Protein AF-A0A0W0SXS0-F1 (afdb_monomer_lite)

Sequence (1203 aa):
MPKFVYNGQILTKFKDKTAGKNKSPVDGFYETDDEPKKKYFIKKPADQRELFIEGLIGKLFIKLKEKGLIEKEYHRSLVCADFIQCEDGSYALIQPCENFDELFKLIGTGHRDGSDRDPLYEMFYGASLYPGLTNLGAYFGLSSVLMLAILVGNYSVHSGNIVVLKDEFETEQGKVKQFAGIDNGAANRDFAHPDNNGDDILIPREYKGTTNTAWFTKGYIANYQNIKNLRPSMRKHAEKLKEKLADKFGPTLFADLMTEIFKELPADLLKPEDEKTRQSLAKYMAIDGFETATFGKNGNFQAVHKDYVDTLNKRLGKLCQLQEAPALATNPSAALYQSVLFSDPPSSISAEQQEIPLSSAIDMKETISFPERMESWLEHFQHLKTPIDFTKIDYSLLTQQFSHYVDVLAHQADLYNIWGHDSSSPHNFLVPSEEMSDKAEHGYAFVPQYREGRILHHLYTFQSVEQHGFSRFTYYDKLDGEFRKTEAANGSAWQKITDALHQVQGILTAIKQLQRATDKEAFMDEEDILHFRKVLNAHLRNYLEASKQIKDLFASQTNLEPINQDSLFFYPIKDSELFKMSGDQLLTICFEELYSIQPELFEFSPLGAKIISEDKLWEKMSAAYPESTFKLRFDNKNDNKMNALATLRTNFVDCRTNLAHFHKIPTLTEKEGAFAEIEEVLDQLPPHLQAMLMQEFEGARSLLLSWQTANGTFHEKLREYYTKQTKLQKIEAYQPVMDAFYDLPNPLQQAHQKTFDEFTKDHRALVEEYKKECRFLDACGDFDAAQTLTDKLVFVANIRDAFEALPVGIKENHLDQFSQFTNFEVCHDRIVGFHQATTLPEKEQAFAEIEELLSQHIPQYRELFKEELEIANSILSTWRKKDDSFLEKHRVYYVMPTKQRTAAYQPVIDAFDELSEELRKVHQETFDAFRQSHETLVDTLRKEELYEQARRLFDAAPTLAAKIATFDQLKKAFEQLPSDVKEIFQGLFNQVKSDHENIYLKLRDNQIVDSETSSVSIEKVLLKINTSGEVAQRLKSAAISDRILWQAIATGKKEQLSTEIANDLLVLIKYRDTQVQADPSDAAYVGEINDFYQDSLSIRLSTAPIKEQASQIINAAETKFNHRDKYKRAFADVIMILGVMFGGLGAIFMLARKFVFSTSLLFSQAQTNRQTVLMDNWMQNNNELDNKEETCLFHEPPAISVK

pLDDT: mean 77.38, std 16.85, range [26.11, 97.19]

Structure (mmCIF, N/CA/C/O backbone):
data_AF-A0A0W0SXS0-F1
#
_entry.id   AF-A0A0W0SXS0-F1
#
loop_
_atom_site.group_PDB
_atom_site.id
_atom_site.type_symbol
_atom_site.label_atom_id
_atom_site.label_alt_id
_atom_site.label_comp_id
_atom_site.label_asym_id
_atom_site.label_entity_id
_atom_site.label_seq_id
_atom_site.pdbx_PDB_ins_code
_atom_site.Cartn_x
_atom_site.Cartn_y
_atom_site.Cartn_z
_atom_site.occupancy
_atom_site.B_iso_or_equiv
_atom_site.auth_seq_id
_atom_site.auth_comp_id
_atom_site.auth_asym_id
_atom_site.auth_atom_id
_atom_site.pdbx_PDB_model_num
ATOM 1 N N . MET A 1 1 ? 35.933 -8.389 31.209 1.00 58.44 1 MET A N 1
ATOM 2 C CA . MET A 1 1 ? 34.568 -7.831 31.111 1.00 58.44 1 MET A CA 1
ATOM 3 C C . MET A 1 1 ? 34.706 -6.378 30.701 1.00 58.44 1 MET A C 1
ATOM 5 O O . MET A 1 1 ? 35.602 -5.747 31.255 1.00 58.44 1 MET A O 1
ATOM 9 N N . PRO A 1 2 ? 33.908 -5.884 29.742 1.00 62.47 2 PRO A N 1
ATOM 10 C CA . PRO A 1 2 ? 34.008 -4.502 29.275 1.00 62.47 2 PRO A CA 1
ATOM 11 C C . PRO A 1 2 ? 33.754 -3.539 30.440 1.00 62.47 2 PRO A C 1
ATOM 13 O O . PRO A 1 2 ? 32.768 -3.712 31.165 1.00 62.47 2 PRO A O 1
ATOM 16 N N . LYS A 1 3 ? 34.653 -2.569 30.641 1.00 74.81 3 LYS A N 1
ATOM 17 C CA . LYS A 1 3 ? 34.480 -1.493 31.626 1.00 74.81 3 LYS A CA 1
ATOM 18 C C . LYS A 1 3 ? 34.045 -0.234 30.895 1.00 74.81 3 LYS A C 1
ATOM 20 O O . LYS A 1 3 ? 34.727 0.221 29.984 1.00 74.81 3 LYS A O 1
ATOM 25 N N . PHE A 1 4 ? 32.931 0.345 31.320 1.00 86.25 4 PHE A N 1
ATOM 26 C CA . PHE A 1 4 ? 32.440 1.595 30.755 1.00 86.25 4 PHE A CA 1
ATOM 27 C C . PHE A 1 4 ? 32.671 2.752 31.723 1.00 86.25 4 PHE A C 1
ATOM 29 O O . PHE A 1 4 ? 32.643 2.562 32.938 1.00 86.25 4 PHE A O 1
ATOM 36 N N . VAL A 1 5 ? 32.874 3.954 31.183 1.00 86.69 5 VAL A N 1
ATOM 37 C CA . VAL A 1 5 ? 32.894 5.196 31.961 1.00 86.69 5 VAL A CA 1
ATOM 38 C C . VAL A 1 5 ? 31.723 6.056 31.509 1.00 86.69 5 VAL A C 1
ATOM 40 O O . VAL A 1 5 ? 31.630 6.404 30.334 1.00 86.69 5 VAL A O 1
ATOM 43 N N . TYR A 1 6 ? 30.833 6.406 32.435 1.00 87.19 6 TYR A N 1
ATOM 44 C CA . TYR A 1 6 ? 29.681 7.266 32.169 1.00 87.19 6 TYR A CA 1
ATOM 45 C C . TYR A 1 6 ? 29.591 8.351 33.238 1.00 87.19 6 TYR A C 1
ATOM 47 O O . TYR A 1 6 ? 29.637 8.050 34.428 1.00 87.19 6 TYR A O 1
ATOM 55 N N . ASN A 1 7 ? 29.515 9.621 32.829 1.00 83.94 7 ASN A N 1
ATOM 56 C CA . ASN A 1 7 ? 29.522 10.779 33.736 1.00 83.94 7 ASN A CA 1
ATOM 57 C C . ASN A 1 7 ? 30.657 10.752 34.784 1.00 83.94 7 ASN A C 1
ATOM 59 O O . ASN A 1 7 ? 30.472 11.152 35.930 1.00 83.94 7 ASN A O 1
ATOM 63 N N . GLY A 1 8 ? 31.838 10.264 34.388 1.00 83.12 8 GLY A N 1
ATOM 64 C CA . GLY A 1 8 ? 33.013 10.152 35.259 1.00 83.12 8 GLY A CA 1
ATOM 65 C C . GLY A 1 8 ? 33.003 8.958 36.221 1.00 83.12 8 GLY A C 1
ATOM 66 O O . GLY A 1 8 ? 33.957 8.806 36.978 1.00 83.12 8 GLY A O 1
ATOM 67 N N . GLN A 1 9 ? 31.977 8.102 36.181 1.00 87.38 9 GLN A N 1
ATOM 68 C CA . GLN A 1 9 ? 31.850 6.914 37.029 1.00 87.38 9 GLN A CA 1
ATOM 69 C C . GLN A 1 9 ? 32.165 5.639 36.243 1.00 87.38 9 GLN A C 1
ATOM 71 O O . GLN A 1 9 ? 31.781 5.511 35.078 1.00 87.38 9 GLN A O 1
ATOM 76 N N . ILE A 1 10 ? 32.846 4.689 36.887 1.00 89.56 10 ILE A N 1
ATOM 77 C CA . ILE A 1 10 ? 33.120 3.363 36.320 1.00 89.56 10 ILE A CA 1
ATOM 78 C C . ILE A 1 10 ? 31.882 2.482 36.500 1.00 89.56 10 ILE A C 1
ATOM 80 O O . ILE A 1 10 ? 31.290 2.439 37.579 1.00 89.56 10 ILE A O 1
ATOM 84 N N . LEU A 1 11 ? 31.501 1.792 35.426 1.00 91.38 11 LEU A N 1
ATOM 85 C CA . LEU A 1 11 ? 30.381 0.864 35.382 1.00 91.38 11 LEU A CA 1
ATOM 86 C C . LEU A 1 11 ? 30.875 -0.579 35.272 1.00 91.38 11 LEU A C 1
ATOM 88 O O . LEU A 1 11 ? 31.611 -0.929 34.342 1.00 91.38 11 LEU A O 1
ATOM 92 N N . THR A 1 12 ? 30.391 -1.426 36.177 1.00 90.75 12 THR A N 1
ATOM 93 C CA . THR A 1 12 ? 30.714 -2.853 36.233 1.00 90.75 12 THR A CA 1
ATOM 94 C C . THR A 1 12 ? 29.485 -3.686 35.864 1.00 90.75 12 THR A C 1
ATOM 96 O O . THR A 1 12 ? 28.407 -3.505 36.429 1.00 90.75 12 THR A O 1
ATOM 99 N N . LYS A 1 13 ? 29.628 -4.609 34.900 1.00 91.12 13 LYS A N 1
ATOM 100 C CA . LYS A 1 13 ? 28.547 -5.525 34.491 1.00 91.12 13 LYS A CA 1
ATOM 101 C C . LYS A 1 13 ? 28.261 -6.520 35.615 1.00 91.12 13 LYS A C 1
ATOM 103 O O . LYS A 1 13 ? 29.175 -7.226 36.035 1.00 91.12 13 LYS A O 1
ATOM 108 N N . PHE A 1 14 ? 27.009 -6.623 36.056 1.00 90.19 14 PHE A N 1
ATOM 109 C CA . PHE A 1 14 ? 26.607 -7.567 37.110 1.00 90.19 14 PHE A CA 1
ATOM 110 C C . PHE A 1 14 ? 25.594 -8.619 36.640 1.00 90.19 14 PHE A C 1
ATOM 112 O O . PHE A 1 14 ? 25.402 -9.627 37.319 1.00 90.19 14 PHE A O 1
ATOM 119 N N . LYS A 1 15 ? 24.937 -8.413 35.489 1.00 89.31 15 LYS A N 1
ATOM 120 C CA . LYS A 1 15 ? 23.973 -9.370 34.928 1.00 89.31 15 LYS A CA 1
ATOM 121 C C . LYS A 1 15 ? 23.921 -9.277 33.402 1.00 89.31 15 LYS A C 1
ATOM 123 O O . LYS A 1 15 ? 23.903 -8.183 32.843 1.00 89.31 15 LYS A O 1
ATOM 128 N N . ASP A 1 16 ? 23.863 -10.420 32.727 1.00 85.06 16 ASP A N 1
ATOM 129 C CA . ASP A 1 16 ? 23.654 -10.480 31.278 1.00 85.06 16 ASP A CA 1
ATOM 130 C C . ASP A 1 16 ? 22.185 -10.257 30.903 1.00 85.06 16 ASP A C 1
ATOM 132 O O . ASP A 1 16 ? 21.260 -10.552 31.667 1.00 85.06 16 ASP A O 1
ATOM 136 N N . LYS A 1 17 ? 21.961 -9.745 29.692 1.00 81.75 17 LYS A N 1
ATOM 137 C CA . LYS A 1 17 ? 20.624 -9.672 29.105 1.00 81.75 17 LYS A CA 1
ATOM 138 C C . LYS A 1 17 ? 20.182 -11.076 28.677 1.00 81.75 17 LYS A C 1
ATOM 140 O O . LYS A 1 17 ? 20.876 -11.735 27.910 1.00 81.75 17 LYS A O 1
ATOM 145 N N . THR A 1 18 ? 19.019 -11.524 29.143 1.00 66.38 18 THR A N 1
ATOM 146 C CA . THR A 1 18 ? 18.501 -12.880 28.875 1.00 66.38 18 THR A CA 1
ATOM 147 C C . THR A 1 18 ? 17.463 -12.947 27.747 1.00 66.38 18 THR A C 1
ATOM 149 O O . THR A 1 18 ? 17.129 -14.043 27.312 1.00 66.38 18 THR A O 1
ATOM 152 N N . ALA A 1 19 ? 16.963 -11.807 27.258 1.00 57.31 19 ALA A N 1
ATOM 153 C CA . ALA A 1 19 ? 15.893 -11.715 26.255 1.00 57.31 19 ALA A CA 1
ATOM 154 C C . ALA A 1 19 ? 16.182 -10.637 25.184 1.00 57.31 19 ALA A C 1
ATOM 156 O O . ALA A 1 19 ? 17.054 -9.790 25.370 1.00 57.31 19 ALA A O 1
ATOM 157 N N . GLY A 1 20 ? 15.443 -10.632 24.068 1.00 59.56 20 GLY A N 1
ATOM 158 C CA . GLY A 1 20 ? 15.528 -9.621 22.998 1.00 59.56 20 GLY A CA 1
ATOM 159 C C . GLY A 1 20 ? 16.487 -9.946 21.836 1.00 59.56 20 GLY A C 1
ATOM 160 O O . GLY A 1 20 ? 17.338 -10.826 21.931 1.00 59.56 20 GLY A O 1
ATOM 161 N N . LYS A 1 21 ? 16.330 -9.221 20.713 1.00 55.06 21 LYS A N 1
ATOM 162 C CA . LYS A 1 21 ? 16.974 -9.520 19.411 1.00 55.06 21 LYS A CA 1
ATOM 163 C C . LYS A 1 21 ? 18.489 -9.269 19.364 1.00 55.06 21 LYS A C 1
ATOM 165 O O . LYS A 1 21 ? 19.201 -9.975 18.657 1.00 55.06 21 LYS A O 1
ATOM 170 N N . ASN A 1 22 ? 18.981 -8.293 20.125 1.00 57.97 22 ASN A N 1
ATOM 171 C CA . ASN A 1 22 ? 20.405 -7.947 20.178 1.00 57.97 22 ASN A CA 1
ATOM 172 C C . ASN A 1 22 ? 21.140 -8.846 21.187 1.00 57.97 22 ASN A C 1
ATOM 174 O O . ASN A 1 22 ? 20.680 -8.994 22.323 1.00 57.97 22 ASN A O 1
ATOM 178 N N . LYS A 1 23 ? 22.246 -9.460 20.743 1.00 66.19 23 LYS A N 1
ATOM 179 C CA . LYS A 1 23 ? 23.121 -10.349 21.531 1.00 66.19 23 LYS A CA 1
ATOM 180 C C . LYS A 1 23 ? 24.585 -9.917 21.418 1.00 66.19 23 LYS A C 1
ATOM 182 O O . LYS A 1 23 ? 25.451 -10.705 21.039 1.00 66.19 23 LYS A O 1
ATOM 187 N N . SER A 1 24 ? 24.861 -8.647 21.688 1.00 79.12 24 SER A N 1
ATOM 188 C CA . SER A 1 24 ? 26.235 -8.155 21.754 1.00 79.12 24 SER A CA 1
ATOM 189 C C . SER A 1 24 ? 26.881 -8.543 23.093 1.00 79.12 24 SER A C 1
ATOM 191 O O . SER A 1 24 ? 26.197 -8.531 24.117 1.00 79.12 24 SER A O 1
ATOM 193 N N . PRO A 1 25 ? 28.199 -8.825 23.155 1.00 82.12 25 PRO A N 1
ATOM 194 C CA . PRO A 1 25 ? 28.892 -9.094 24.422 1.00 82.12 25 PRO A CA 1
ATOM 195 C C . PRO A 1 25 ? 28.764 -7.965 25.462 1.00 82.12 25 PRO A C 1
ATOM 197 O O . PRO A 1 25 ? 28.883 -8.204 26.669 1.00 82.12 25 PRO A O 1
ATOM 200 N N . VAL A 1 26 ? 28.513 -6.734 25.000 1.00 86.88 26 VAL A N 1
ATOM 201 C CA . VAL A 1 26 ? 28.307 -5.556 25.858 1.00 86.88 26 VAL A CA 1
ATOM 202 C C . VAL A 1 26 ? 26.873 -5.419 26.378 1.00 86.88 26 VAL A C 1
ATOM 204 O O . VAL A 1 26 ? 26.638 -4.617 27.274 1.00 86.88 26 VAL A O 1
ATOM 207 N N . ASP A 1 27 ? 25.915 -6.191 25.861 1.00 88.38 27 ASP A N 1
ATOM 208 C CA . ASP A 1 27 ? 24.518 -6.078 26.278 1.00 88.38 27 ASP A CA 1
ATOM 209 C C . ASP A 1 27 ? 24.341 -6.614 27.701 1.00 88.38 27 ASP A C 1
ATOM 211 O O . ASP A 1 27 ? 24.707 -7.757 28.001 1.00 88.38 27 ASP A O 1
ATOM 215 N N . GLY A 1 28 ? 23.755 -5.821 28.596 1.00 90.50 28 GLY A N 1
ATOM 216 C CA . GLY A 1 28 ? 23.462 -6.270 29.955 1.00 90.50 28 GLY A CA 1
ATOM 217 C C . GLY A 1 28 ? 23.230 -5.150 30.954 1.00 90.50 28 GLY A C 1
ATOM 218 O O . GLY A 1 28 ? 23.034 -3.990 30.600 1.00 90.50 28 GLY A O 1
ATOM 219 N N . PHE A 1 29 ? 23.239 -5.529 32.226 1.00 91.38 29 PHE A N 1
ATOM 220 C CA . PHE A 1 29 ? 22.999 -4.647 33.355 1.00 91.38 29 PHE A CA 1
ATOM 221 C C . PHE A 1 29 ? 24.309 -4.331 34.069 1.00 91.38 29 PHE A C 1
ATOM 223 O O . PHE A 1 29 ? 25.114 -5.222 34.367 1.00 91.38 29 PHE A O 1
ATOM 230 N N . TYR A 1 30 ? 24.489 -3.049 34.348 1.00 93.19 30 TYR A N 1
ATOM 231 C CA . TYR A 1 30 ? 25.692 -2.451 34.894 1.00 93.19 30 TYR A CA 1
ATOM 232 C C . TYR A 1 30 ? 25.350 -1.657 36.149 1.00 93.19 30 TYR A C 1
ATOM 234 O O . TYR A 1 30 ? 24.249 -1.122 36.270 1.00 93.19 30 TYR A O 1
ATOM 242 N N . GLU A 1 31 ? 26.288 -1.564 37.079 1.00 93.06 31 GLU A N 1
ATOM 243 C CA . GLU A 1 31 ? 26.165 -0.718 38.263 1.00 93.06 31 GLU A CA 1
ATOM 244 C C . GLU A 1 31 ? 27.403 0.155 38.450 1.00 93.06 31 GLU A C 1
ATOM 246 O O . GLU A 1 31 ? 28.491 -0.204 37.995 1.00 93.06 31 GLU A O 1
ATOM 251 N N . THR A 1 32 ? 27.229 1.317 39.079 1.00 92.19 32 THR A N 1
ATOM 252 C CA . THR A 1 32 ? 28.350 2.167 39.497 1.00 92.19 32 THR A CA 1
ATOM 253 C C . THR A 1 32 ? 29.058 1.561 40.696 1.00 92.19 32 THR A C 1
ATOM 255 O O . THR A 1 32 ? 28.412 0.980 41.568 1.00 92.19 32 THR A O 1
ATOM 258 N N . ASP A 1 33 ? 30.367 1.782 40.785 1.00 84.94 33 ASP A N 1
ATOM 259 C CA . ASP A 1 33 ? 31.146 1.380 41.961 1.00 84.94 33 ASP A CA 1
ATOM 260 C C . ASP A 1 33 ? 30.893 2.299 43.188 1.00 84.94 33 ASP A C 1
ATOM 262 O O . ASP A 1 33 ? 31.163 1.897 44.319 1.00 84.94 33 ASP A O 1
ATOM 266 N N . ASP A 1 34 ? 30.344 3.507 42.983 1.00 79.75 34 ASP A N 1
ATOM 267 C CA . ASP A 1 34 ? 30.005 4.481 44.039 1.00 79.75 34 ASP A CA 1
ATOM 268 C C . ASP A 1 34 ? 28.710 4.124 44.801 1.00 79.75 34 ASP A C 1
ATOM 270 O O . ASP A 1 34 ? 27.776 3.569 44.221 1.00 79.75 34 ASP A O 1
ATOM 274 N N . GLU A 1 35 ? 28.613 4.532 46.076 1.00 77.44 35 GLU A N 1
ATOM 275 C CA . GLU A 1 35 ? 27.408 4.391 46.911 1.00 77.44 35 GLU A CA 1
ATOM 276 C C . GLU A 1 35 ? 26.584 5.701 46.976 1.00 77.44 35 GLU A C 1
ATOM 278 O O . GLU A 1 35 ? 27.153 6.764 47.248 1.00 77.44 35 GLU A O 1
ATOM 283 N N . PRO A 1 36 ? 25.246 5.663 46.793 1.00 80.44 36 PRO A N 1
ATOM 284 C CA . PRO A 1 36 ? 24.439 4.489 46.464 1.00 80.44 36 PRO A CA 1
ATOM 285 C C . PRO A 1 36 ? 24.638 4.044 45.010 1.00 80.44 36 PRO A C 1
ATOM 287 O O . PRO A 1 36 ? 24.649 4.871 44.092 1.00 80.44 36 PRO A O 1
ATOM 290 N N . LYS A 1 37 ? 24.728 2.726 44.802 1.00 86.12 37 LYS A N 1
ATOM 291 C CA . LYS A 1 37 ? 24.911 2.145 43.467 1.00 86.12 37 LYS A CA 1
ATOM 292 C C . LYS A 1 37 ? 23.771 2.510 42.523 1.00 86.12 37 LYS A C 1
ATOM 294 O O . LYS A 1 37 ? 22.613 2.157 42.757 1.00 86.12 37 LYS A O 1
ATOM 299 N N . LYS A 1 38 ? 24.101 3.153 41.404 1.00 89.69 38 LYS A N 1
ATOM 300 C CA . LYS A 1 38 ? 23.164 3.411 40.305 1.00 89.69 38 LYS A CA 1
ATOM 301 C C . LYS A 1 38 ? 23.223 2.270 39.306 1.00 89.69 38 LYS A C 1
ATOM 303 O O . LYS A 1 38 ? 24.310 1.856 38.913 1.00 89.69 38 LYS A O 1
ATOM 308 N N . LYS A 1 39 ? 22.056 1.788 38.879 1.00 92.25 39 LYS A N 1
ATOM 309 C CA . LYS A 1 39 ? 21.929 0.684 37.923 1.00 92.25 39 LYS A CA 1
ATOM 310 C C . LYS A 1 39 ? 21.548 1.202 36.545 1.00 92.25 39 LYS A C 1
ATOM 312 O O . LYS A 1 39 ? 20.648 2.029 36.412 1.00 92.25 39 LYS A O 1
ATOM 317 N N . TYR A 1 40 ? 22.204 0.652 35.536 1.00 93.06 40 TYR A N 1
ATOM 318 C CA . TYR A 1 40 ? 22.000 0.984 34.138 1.00 93.06 40 TYR A CA 1
ATOM 319 C C . TYR A 1 40 ? 21.845 -0.275 33.298 1.00 93.06 40 TYR A C 1
ATOM 321 O O . TYR A 1 40 ? 22.393 -1.333 33.614 1.00 93.06 40 TYR A O 1
ATOM 329 N N . PHE A 1 41 ? 21.119 -0.142 32.202 1.00 92.06 41 PHE A N 1
ATOM 330 C CA . PHE A 1 41 ? 21.049 -1.129 31.148 1.00 92.06 41 PHE A CA 1
ATOM 331 C C . PHE A 1 41 ? 21.788 -0.584 29.932 1.00 92.06 41 PHE A C 1
ATOM 333 O O . PHE A 1 41 ? 21.507 0.526 29.482 1.00 92.06 41 PHE A O 1
ATOM 340 N N . ILE A 1 42 ? 22.743 -1.357 29.421 1.00 92.12 42 ILE A N 1
ATOM 341 C CA . ILE A 1 42 ? 23.490 -1.020 28.212 1.00 92.12 42 ILE A CA 1
ATOM 342 C C . ILE A 1 42 ? 23.065 -1.986 27.109 1.00 92.12 42 ILE A C 1
ATOM 344 O O . ILE A 1 42 ? 23.092 -3.204 27.306 1.00 92.12 42 ILE A O 1
ATOM 348 N N . LYS A 1 43 ? 22.675 -1.442 25.951 1.00 90.69 43 LYS A N 1
ATOM 349 C CA . LYS A 1 43 ? 22.410 -2.200 24.721 1.00 90.69 43 LYS A CA 1
ATOM 350 C C . LYS A 1 43 ? 23.208 -1.629 23.557 1.00 90.69 43 LYS A C 1
ATOM 352 O O . LYS A 1 43 ? 23.297 -0.416 23.402 1.00 90.69 43 LYS A O 1
ATOM 357 N N . LYS A 1 44 ? 23.750 -2.492 22.704 1.00 90.56 44 LYS A N 1
ATOM 358 C CA . LYS A 1 44 ? 24.373 -2.119 21.431 1.00 90.56 44 LYS A CA 1
ATOM 359 C C . LYS A 1 44 ? 23.493 -2.626 20.283 1.00 90.56 44 LYS A C 1
ATOM 361 O O . LYS A 1 44 ? 23.575 -3.809 19.947 1.00 90.56 44 LYS A O 1
ATOM 366 N N . PRO A 1 45 ? 22.622 -1.772 19.711 1.00 88.56 45 PRO A N 1
ATOM 367 C CA . PRO A 1 45 ? 21.818 -2.129 18.548 1.00 88.56 45 PRO A CA 1
ATOM 368 C C . PRO A 1 45 ? 22.691 -2.604 17.384 1.00 88.56 45 PRO A C 1
ATOM 370 O O . PRO A 1 45 ? 23.758 -2.045 17.131 1.00 88.56 45 PRO A O 1
ATOM 373 N N . ALA A 1 46 ? 22.236 -3.639 16.674 1.00 84.56 46 ALA A N 1
ATOM 374 C CA . ALA A 1 46 ? 22.902 -4.094 15.453 1.00 84.56 46 ALA A CA 1
ATOM 375 C C . ALA A 1 46 ? 22.705 -3.102 14.292 1.00 84.56 46 ALA A C 1
ATOM 377 O O . ALA A 1 46 ? 23.583 -2.955 13.444 1.00 84.56 46 ALA A O 1
ATOM 378 N N . ASP A 1 47 ? 21.559 -2.415 14.268 1.00 86.31 47 ASP A N 1
ATOM 379 C CA . ASP A 1 47 ? 21.253 -1.359 13.310 1.00 86.31 47 ASP A CA 1
ATOM 380 C C . ASP A 1 47 ? 21.768 -0.002 13.819 1.00 86.31 47 ASP A C 1
ATOM 382 O O . ASP A 1 47 ? 21.293 0.528 14.824 1.00 86.31 47 ASP A O 1
ATOM 386 N N . GLN A 1 48 ? 22.730 0.585 13.100 1.00 88.56 48 GLN A N 1
ATOM 387 C CA . GLN A 1 48 ? 23.294 1.902 13.426 1.00 88.56 48 GLN A CA 1
ATOM 388 C C . GLN A 1 48 ? 22.252 3.025 13.359 1.00 88.56 48 GLN A C 1
ATOM 390 O O . GLN A 1 48 ? 22.352 4.008 14.092 1.00 88.56 48 GLN A O 1
ATOM 395 N N . ARG A 1 49 ? 21.217 2.870 12.525 1.00 90.94 49 ARG A N 1
ATOM 396 C CA . ARG A 1 49 ? 20.096 3.813 12.473 1.00 90.94 49 ARG A CA 1
ATOM 397 C C . ARG A 1 49 ? 19.319 3.811 13.792 1.00 90.94 49 ARG A C 1
ATOM 399 O O . ARG A 1 49 ? 19.010 4.882 14.301 1.00 90.94 49 ARG A O 1
ATOM 406 N N . GLU A 1 50 ? 19.026 2.633 14.346 1.00 90.06 50 GLU A N 1
ATOM 407 C CA . GLU A 1 50 ? 18.325 2.493 15.633 1.00 90.06 50 GLU A CA 1
ATOM 408 C C . GLU A 1 50 ? 19.150 3.113 16.770 1.00 90.06 50 GLU A C 1
ATOM 410 O O . GLU A 1 50 ? 18.616 3.899 17.552 1.00 90.06 50 GLU A O 1
ATOM 415 N N . LEU A 1 51 ? 20.467 2.852 16.798 1.00 92.25 51 LEU A N 1
ATOM 416 C CA . LEU A 1 51 ? 21.389 3.476 17.754 1.00 92.25 51 LEU A CA 1
ATOM 417 C C . LEU A 1 51 ? 21.338 5.008 17.681 1.00 92.25 51 LEU A C 1
ATOM 419 O O . LEU A 1 51 ? 21.195 5.669 18.710 1.00 92.25 51 LEU A O 1
ATOM 423 N N . PHE A 1 52 ? 21.435 5.577 16.477 1.00 93.75 52 PHE A N 1
ATOM 424 C CA . PHE A 1 52 ? 21.394 7.025 16.298 1.00 93.75 52 PHE A CA 1
ATOM 425 C C . PHE A 1 52 ? 20.053 7.625 16.743 1.00 93.75 52 PHE A C 1
ATOM 427 O O . PHE A 1 52 ? 20.036 8.595 17.501 1.00 93.75 52 PHE A O 1
ATOM 434 N N . ILE A 1 53 ? 18.933 7.051 16.294 1.00 94.31 53 ILE A N 1
ATOM 435 C CA . ILE A 1 53 ? 17.587 7.574 16.562 1.00 94.31 53 ILE A CA 1
ATOM 436 C C . ILE A 1 53 ? 17.276 7.536 18.053 1.00 94.31 53 ILE A C 1
ATOM 438 O O . ILE A 1 53 ? 16.884 8.552 18.626 1.00 94.31 53 ILE A O 1
ATOM 442 N N . GLU A 1 54 ? 17.461 6.385 18.693 1.00 93.50 54 GLU A N 1
ATOM 443 C CA . GLU A 1 54 ? 17.085 6.224 20.091 1.00 93.50 54 GLU A CA 1
ATOM 444 C C . GLU A 1 54 ? 17.938 7.110 21.006 1.00 93.50 54 GLU A C 1
ATOM 446 O O . GLU A 1 54 ? 17.406 7.745 21.920 1.00 93.50 54 GLU A O 1
ATOM 451 N N . GLY A 1 55 ? 19.238 7.232 20.721 1.00 94.31 55 GLY A N 1
ATOM 452 C CA . GLY A 1 55 ? 20.109 8.145 21.454 1.00 94.31 55 GLY A CA 1
ATOM 453 C C . GLY A 1 55 ? 19.799 9.624 21.184 1.00 94.31 55 GLY A C 1
ATOM 454 O O . GLY A 1 55 ? 19.835 10.428 22.116 1.00 94.31 55 GLY A O 1
ATOM 455 N N . LEU A 1 56 ? 19.419 10.006 19.957 1.00 95.50 56 LEU A N 1
ATOM 456 C CA . LEU A 1 56 ? 18.996 11.377 19.640 1.00 95.50 56 LEU A CA 1
ATOM 457 C C . LEU A 1 56 ? 17.718 11.768 20.399 1.00 95.50 56 LEU A C 1
ATOM 459 O O . LEU A 1 56 ? 17.670 12.833 21.020 1.00 95.50 56 LEU A O 1
ATOM 463 N N . ILE A 1 57 ? 16.694 10.911 20.380 1.00 96.12 57 ILE A N 1
ATOM 464 C CA . ILE A 1 57 ? 15.448 11.145 21.127 1.00 96.12 57 ILE A CA 1
ATOM 465 C C . ILE A 1 57 ? 15.712 11.161 22.629 1.00 96.12 57 ILE A C 1
ATOM 467 O O . ILE A 1 57 ? 15.182 12.010 23.350 1.00 96.12 57 ILE A O 1
ATOM 471 N N . GLY A 1 58 ? 16.585 10.276 23.101 1.00 94.56 58 GLY A N 1
ATOM 472 C CA . GLY A 1 58 ? 17.010 10.264 24.486 1.00 94.56 58 GLY A CA 1
ATOM 473 C C . GLY A 1 58 ? 17.679 11.573 24.917 1.00 94.56 58 GLY A C 1
ATOM 474 O O . GLY A 1 58 ? 17.261 12.167 25.913 1.00 94.56 58 GLY A O 1
ATOM 475 N N . LYS A 1 59 ? 18.621 12.102 24.121 1.00 94.94 59 LYS A N 1
ATOM 476 C CA . LYS A 1 59 ? 19.229 13.427 24.339 1.00 94.94 59 LYS A CA 1
ATOM 477 C C . LYS A 1 59 ? 18.195 14.552 24.344 1.00 94.94 59 LYS A C 1
ATOM 479 O O . LYS A 1 59 ? 18.264 15.421 25.213 1.00 94.94 59 LYS A O 1
ATOM 484 N N . LEU A 1 60 ? 17.223 14.530 23.430 1.00 96.31 60 LEU A N 1
ATOM 485 C CA . LEU A 1 60 ? 16.133 15.509 23.410 1.00 96.31 60 LEU A CA 1
ATOM 486 C C . LEU A 1 60 ? 15.342 15.489 24.722 1.00 96.31 60 LEU A C 1
ATOM 488 O O . LEU A 1 60 ? 15.185 16.529 25.361 1.00 96.31 60 LEU A O 1
ATOM 492 N N . PHE A 1 61 ? 14.891 14.317 25.171 1.00 95.56 61 PHE A N 1
ATOM 493 C CA . PHE A 1 61 ? 14.118 14.199 26.409 1.00 95.56 61 PHE A CA 1
ATOM 494 C C . PHE A 1 61 ? 14.946 14.549 27.652 1.00 95.56 61 PHE A C 1
ATOM 496 O O . PHE A 1 61 ? 14.433 15.225 28.544 1.00 95.56 61 PHE A O 1
ATOM 503 N N . ILE A 1 62 ? 16.232 14.184 27.703 1.00 94.00 62 ILE A N 1
ATOM 504 C CA . ILE A 1 62 ? 17.153 14.618 28.767 1.00 94.00 62 ILE A CA 1
ATOM 505 C C . ILE A 1 62 ? 17.239 16.150 28.804 1.00 94.00 62 ILE A C 1
ATOM 507 O O . ILE A 1 62 ? 17.056 16.750 29.864 1.00 94.00 62 ILE A O 1
ATOM 511 N N . LYS A 1 63 ? 17.412 16.808 27.652 1.00 94.50 63 LYS A N 1
ATOM 512 C CA . LYS A 1 63 ? 17.474 18.274 27.578 1.00 94.50 63 LYS A CA 1
ATOM 513 C C . LYS A 1 63 ? 16.171 18.954 27.973 1.00 94.50 63 LYS A C 1
ATOM 515 O O . LYS A 1 63 ? 16.210 19.978 28.656 1.00 94.50 63 LYS A O 1
ATOM 520 N N . LEU A 1 64 ? 15.021 18.383 27.616 1.00 95.50 64 LEU A N 1
ATOM 521 C CA . LEU A 1 64 ? 13.723 18.876 28.081 1.00 95.50 64 LEU A CA 1
ATOM 522 C C . LEU A 1 64 ? 13.627 18.862 29.618 1.00 95.50 64 LEU A C 1
ATOM 524 O O . LEU A 1 64 ? 13.161 19.842 30.210 1.00 95.50 64 LEU A O 1
ATOM 528 N N . LYS A 1 65 ? 14.125 17.801 30.271 1.00 94.31 65 LYS A N 1
ATOM 529 C CA . LYS A 1 65 ? 14.183 17.694 31.741 1.00 94.31 65 LYS A CA 1
ATOM 530 C C . LYS A 1 65 ? 15.150 18.706 32.354 1.00 94.31 65 LYS A C 1
ATOM 532 O O . LYS A 1 65 ? 14.755 19.458 33.243 1.00 94.31 65 LYS A O 1
ATOM 537 N N . GLU A 1 66 ? 16.389 18.768 31.860 1.00 94.00 66 GLU A N 1
ATOM 538 C CA . GLU A 1 66 ? 17.438 19.678 32.354 1.00 94.00 66 GLU A CA 1
ATOM 539 C C . GLU A 1 66 ? 17.017 21.149 32.270 1.00 94.00 66 GLU A C 1
ATOM 541 O O . GLU A 1 66 ? 17.295 21.950 33.163 1.00 94.00 66 GLU A O 1
ATOM 546 N N . LYS A 1 67 ? 16.315 21.516 31.194 1.00 93.31 67 LYS A N 1
ATOM 547 C CA . LYS A 1 67 ? 15.858 22.885 30.949 1.00 93.31 67 LYS A CA 1
ATOM 548 C C . LYS A 1 67 ? 14.548 23.214 31.682 1.00 93.31 67 LYS A C 1
ATOM 550 O O . LYS A 1 67 ? 14.113 24.359 31.575 1.00 93.31 67 LYS A O 1
ATOM 555 N N . GLY A 1 68 ? 13.943 22.276 32.417 1.00 93.12 68 GLY A N 1
ATOM 556 C CA . GLY A 1 68 ? 12.681 22.487 33.137 1.00 93.12 68 GLY A CA 1
ATOM 557 C C . GLY A 1 68 ? 11.456 22.641 32.227 1.00 93.12 68 GLY A C 1
ATOM 558 O O . GLY A 1 68 ? 10.432 23.176 32.652 1.00 93.12 68 GLY A O 1
ATOM 559 N N . LEU A 1 69 ? 11.558 22.187 30.974 1.00 94.50 69 LEU A N 1
ATOM 560 C CA . LEU A 1 69 ? 10.472 22.250 29.990 1.00 94.50 69 LEU A CA 1
ATOM 561 C C . LEU A 1 69 ? 9.394 21.191 30.276 1.00 94.50 69 LEU A C 1
ATOM 563 O O . LEU A 1 69 ? 8.244 21.374 29.898 1.00 94.50 69 LEU A O 1
ATOM 567 N N . ILE A 1 70 ? 9.756 20.142 31.022 1.00 91.94 70 ILE A N 1
ATOM 568 C CA . ILE A 1 70 ? 8.861 19.124 31.587 1.00 91.94 70 ILE A CA 1
ATOM 569 C C . ILE A 1 70 ? 8.984 19.151 33.117 1.00 91.94 70 ILE A C 1
ATOM 571 O O . ILE A 1 70 ? 10.089 19.290 33.655 1.00 91.94 70 ILE A O 1
ATOM 575 N N . GLU A 1 71 ? 7.863 19.046 33.830 1.00 88.00 71 GLU A N 1
ATOM 576 C CA . GLU A 1 71 ? 7.814 19.073 35.296 1.00 88.00 71 GLU A CA 1
ATOM 577 C C . GLU A 1 71 ? 8.546 17.877 35.907 1.00 88.00 71 GLU A C 1
ATOM 579 O O . GLU A 1 71 ? 8.565 16.781 35.345 1.00 88.00 71 GLU A O 1
ATOM 584 N N . LYS A 1 72 ? 9.138 18.093 37.087 1.00 89.19 72 LYS A N 1
ATOM 585 C CA . LYS A 1 72 ? 10.003 17.109 37.754 1.00 89.19 72 LYS A CA 1
ATOM 586 C C . LYS A 1 72 ? 9.299 15.787 38.055 1.00 89.19 72 LYS A C 1
ATOM 588 O O . LYS A 1 72 ? 9.923 14.739 37.936 1.00 89.19 72 LYS A O 1
ATOM 593 N N . GLU A 1 73 ? 8.015 15.824 38.391 1.00 85.38 73 GLU A N 1
ATOM 594 C CA . GLU A 1 73 ? 7.207 14.624 38.646 1.00 85.38 73 GLU A CA 1
ATOM 595 C C . GLU A 1 73 ? 7.137 13.674 37.435 1.00 85.38 73 GLU A C 1
ATOM 597 O O . GLU A 1 73 ? 7.202 12.459 37.606 1.00 85.38 73 GLU A O 1
ATOM 602 N N . TYR A 1 74 ? 7.135 14.192 36.200 1.00 89.12 74 TYR A N 1
ATOM 603 C CA . TYR A 1 74 ? 7.116 13.378 34.976 1.00 89.12 74 TYR A CA 1
ATOM 604 C C . TYR A 1 74 ? 8.503 12.873 34.554 1.00 89.12 74 TYR A C 1
ATOM 606 O O . TYR A 1 74 ? 8.618 12.150 33.565 1.00 89.12 74 TYR A O 1
ATOM 614 N N . HIS A 1 75 ? 9.588 13.226 35.255 1.00 91.50 75 HIS A N 1
ATOM 615 C CA . HIS A 1 75 ? 10.942 12.857 34.814 1.00 91.50 75 HIS A CA 1
ATOM 616 C C . HIS A 1 75 ? 11.160 11.343 34.798 1.00 91.50 75 HIS A C 1
ATOM 618 O O . HIS A 1 75 ? 11.839 10.857 33.889 1.00 91.50 75 HIS A O 1
ATOM 624 N N . ARG A 1 76 ? 10.561 10.610 35.746 1.00 89.44 76 ARG A N 1
ATOM 625 C CA . ARG A 1 76 ? 10.591 9.136 35.789 1.00 89.44 76 ARG A CA 1
ATOM 626 C C . ARG A 1 76 ? 9.690 8.482 34.739 1.00 89.44 76 ARG A C 1
ATOM 628 O O . ARG A 1 76 ? 9.946 7.351 34.352 1.00 89.44 76 ARG A O 1
ATOM 635 N N . SER A 1 77 ? 8.696 9.203 34.214 1.00 90.19 77 SER A N 1
ATOM 636 C CA . SER A 1 77 ? 7.845 8.719 33.118 1.00 90.19 77 SER A CA 1
ATOM 637 C C . SER A 1 77 ? 8.585 8.617 31.780 1.00 90.19 77 SER A C 1
ATOM 639 O O . SER A 1 77 ? 8.103 7.977 30.853 1.00 90.19 77 SER A O 1
ATOM 641 N N . LEU A 1 78 ? 9.754 9.243 31.648 1.00 91.50 78 LEU A N 1
ATOM 642 C CA . LEU A 1 78 ? 10.521 9.280 30.404 1.00 91.50 78 LEU A CA 1
ATOM 643 C C . LEU A 1 78 ? 11.825 8.504 30.596 1.00 91.50 78 LEU A C 1
ATOM 645 O O . LEU A 1 78 ? 12.850 9.095 30.942 1.00 91.50 78 LEU A O 1
ATOM 649 N N . VAL A 1 79 ? 11.804 7.186 30.415 1.00 90.25 79 VAL A N 1
ATOM 650 C CA . VAL A 1 79 ? 13.017 6.364 30.520 1.00 90.25 79 VAL A CA 1
ATOM 651 C C . VAL A 1 79 ? 13.741 6.423 29.178 1.00 90.25 79 VAL A C 1
ATOM 653 O O . VAL A 1 79 ? 13.262 5.928 28.161 1.00 90.25 79 VAL A O 1
ATOM 656 N N . CYS A 1 80 ? 14.881 7.104 29.165 1.00 88.75 80 CYS A N 1
ATOM 657 C CA . CYS A 1 80 ? 15.576 7.500 27.945 1.00 88.75 80 CYS A CA 1
ATOM 658 C C . CYS A 1 80 ? 16.975 6.895 27.891 1.00 88.75 80 CYS A C 1
ATOM 660 O O . CYS A 1 80 ? 17.658 6.830 28.916 1.00 88.75 80 CYS A O 1
ATOM 662 N N . ALA A 1 81 ? 17.416 6.542 26.687 1.00 91.62 81 ALA A N 1
ATOM 663 C CA . ALA A 1 81 ? 18.797 6.171 26.433 1.00 91.62 81 ALA A CA 1
ATOM 664 C C . ALA A 1 81 ? 19.708 7.400 26.273 1.00 91.62 81 ALA A C 1
ATOM 666 O O . ALA A 1 81 ? 19.271 8.487 25.904 1.00 91.62 81 ALA A O 1
ATOM 667 N N . ASP A 1 82 ? 20.994 7.204 26.510 1.00 93.19 82 ASP A N 1
ATOM 668 C CA . ASP A 1 82 ? 22.075 8.116 26.164 1.00 93.19 82 ASP A CA 1
ATOM 669 C C . ASP A 1 82 ? 23.185 7.338 25.441 1.00 93.19 82 ASP A C 1
ATOM 671 O O . ASP A 1 82 ? 23.225 6.109 25.487 1.00 93.19 82 ASP A O 1
ATOM 675 N N . PHE A 1 83 ? 24.098 8.032 24.772 1.00 93.62 83 PHE A N 1
ATOM 676 C CA . PHE A 1 83 ? 25.249 7.414 24.126 1.00 93.62 83 PHE A CA 1
ATOM 677 C C . PHE A 1 83 ? 26.346 7.090 25.140 1.00 93.62 83 PHE A C 1
ATOM 679 O O . PHE A 1 83 ? 26.699 7.908 25.991 1.00 93.62 83 PHE A O 1
ATOM 686 N N . ILE A 1 84 ? 26.947 5.912 24.989 1.00 93.31 84 ILE A N 1
ATOM 687 C CA . ILE A 1 84 ? 28.158 5.518 25.702 1.00 93.31 84 ILE A CA 1
ATOM 688 C C . ILE A 1 84 ? 29.164 4.905 24.731 1.00 93.31 84 ILE A C 1
ATOM 690 O O . ILE A 1 84 ? 28.800 4.104 23.870 1.00 93.31 84 ILE A O 1
ATOM 694 N N . GLN A 1 85 ? 30.431 5.301 24.840 1.00 91.38 85 GLN A N 1
ATOM 695 C CA . GLN A 1 85 ? 31.487 4.794 23.967 1.00 91.38 85 GLN A CA 1
ATOM 696 C C . GLN A 1 85 ? 32.042 3.469 24.508 1.00 91.38 85 GLN A C 1
ATOM 698 O O . GLN A 1 85 ? 32.298 3.324 25.704 1.00 91.38 85 GLN A O 1
ATOM 703 N N . CYS A 1 86 ? 32.205 2.497 23.619 1.00 89.75 86 CYS A N 1
ATOM 704 C CA . CYS A 1 86 ? 32.834 1.207 23.864 1.00 89.75 86 CYS A CA 1
ATOM 705 C C . CYS A 1 86 ? 34.365 1.317 23.773 1.00 89.75 86 CYS A C 1
ATOM 707 O O . CYS A 1 86 ? 34.903 2.249 23.180 1.00 89.75 86 CYS A O 1
ATOM 709 N N . GLU A 1 87 ? 35.076 0.325 24.316 1.00 86.00 87 GLU A N 1
ATOM 710 C CA . GLU A 1 87 ? 36.550 0.270 24.294 1.00 86.00 87 GLU A CA 1
ATOM 711 C C . GLU A 1 87 ? 37.138 0.257 22.867 1.00 86.00 87 GLU A C 1
ATOM 713 O O . GLU A 1 87 ? 38.253 0.724 22.654 1.00 86.00 87 GLU A O 1
ATOM 718 N N . ASP A 1 88 ? 36.382 -0.239 21.882 1.00 86.00 88 ASP A N 1
ATOM 719 C CA . ASP A 1 88 ? 36.746 -0.265 20.457 1.00 86.00 88 ASP A CA 1
ATOM 720 C C . ASP A 1 88 ? 36.473 1.067 19.723 1.00 86.00 88 ASP A C 1
ATOM 722 O O . ASP A 1 88 ? 36.651 1.155 18.508 1.00 86.00 88 ASP A O 1
ATOM 726 N N . GLY A 1 89 ? 36.018 2.100 20.441 1.00 86.75 89 GLY A N 1
ATOM 727 C CA . GLY A 1 89 ? 35.652 3.408 19.896 1.00 86.75 89 GLY A CA 1
ATOM 728 C C . GLY A 1 89 ? 34.245 3.482 19.294 1.00 86.75 89 GLY A C 1
ATOM 729 O O . GLY A 1 89 ? 33.795 4.577 18.966 1.00 86.75 89 GLY A O 1
ATOM 730 N N . SER A 1 90 ? 33.528 2.361 19.170 1.00 89.31 90 SER A N 1
ATOM 731 C CA . SER A 1 90 ? 32.128 2.347 18.722 1.00 89.31 90 SER A CA 1
ATOM 732 C C . SER A 1 90 ? 31.166 2.790 19.830 1.00 89.31 90 SER A C 1
ATOM 734 O O . SER A 1 90 ? 31.555 2.917 20.988 1.00 89.31 90 SER A O 1
ATOM 736 N N . TYR A 1 91 ? 29.889 2.995 19.504 1.00 92.50 91 TYR A N 1
ATOM 737 C CA . TYR A 1 91 ? 28.881 3.439 20.469 1.00 92.50 91 TYR A CA 1
ATOM 738 C C . TYR A 1 91 ? 27.893 2.334 20.853 1.00 92.50 91 TYR A C 1
ATOM 740 O O . TYR A 1 91 ? 27.613 1.410 20.087 1.00 92.50 91 TYR A O 1
ATOM 748 N N . ALA A 1 92 ? 27.361 2.461 22.063 1.00 93.25 92 ALA A N 1
ATOM 749 C CA . ALA A 1 92 ? 26.213 1.741 22.591 1.00 93.25 92 ALA A CA 1
ATOM 750 C C . ALA A 1 92 ? 25.251 2.744 23.252 1.00 93.25 92 ALA A C 1
ATOM 752 O O . ALA A 1 92 ? 25.557 3.932 23.383 1.00 93.25 92 ALA A O 1
ATOM 753 N N . LEU A 1 93 ? 24.088 2.257 23.669 1.00 93.88 93 LEU A N 1
ATOM 754 C CA . LEU A 1 93 ? 23.067 3.021 24.371 1.00 93.88 93 LEU A CA 1
ATOM 755 C C . LEU A 1 93 ? 23.029 2.615 25.842 1.00 93.88 93 LEU A C 1
ATOM 757 O O . LEU A 1 93 ? 22.928 1.427 26.145 1.00 93.88 93 LEU A O 1
ATOM 761 N N . ILE A 1 94 ? 23.083 3.592 26.742 1.00 93.31 94 ILE A N 1
ATOM 762 C CA . ILE A 1 94 ? 22.946 3.422 28.190 1.00 93.31 94 ILE A CA 1
ATOM 763 C C . ILE A 1 94 ? 21.634 4.043 28.668 1.00 93.31 94 ILE A C 1
ATOM 765 O O . ILE A 1 94 ? 21.342 5.187 28.348 1.00 93.31 94 ILE A O 1
ATOM 769 N N . GLN A 1 95 ? 20.847 3.318 29.458 1.00 92.19 95 GLN A N 1
ATOM 770 C CA . GLN A 1 95 ? 19.611 3.828 30.058 1.00 92.19 95 GLN A CA 1
ATOM 771 C C . GLN A 1 95 ? 19.533 3.485 31.553 1.00 92.19 95 GLN A C 1
ATOM 773 O O . GLN A 1 95 ? 20.082 2.458 31.964 1.00 92.19 95 GLN A O 1
ATOM 778 N N . PRO A 1 96 ? 18.865 4.298 32.390 1.00 90.38 96 PRO A N 1
ATOM 779 C CA . PRO A 1 96 ? 18.600 3.948 33.785 1.00 90.38 96 PRO A CA 1
ATOM 780 C C . PRO A 1 96 ? 17.755 2.672 33.910 1.00 90.38 96 PRO A C 1
ATOM 782 O O . PRO A 1 96 ? 16.845 2.441 33.115 1.00 90.38 96 PRO A O 1
ATOM 785 N N . CYS A 1 97 ? 18.033 1.855 34.926 1.00 87.81 97 CYS A N 1
ATOM 786 C CA . CYS A 1 97 ? 17.190 0.710 35.273 1.00 87.81 97 CYS A CA 1
ATOM 787 C C . CYS A 1 97 ? 16.075 1.134 36.233 1.00 87.81 97 CYS A C 1
ATOM 789 O O . CYS A 1 97 ? 16.322 1.271 37.431 1.00 87.81 97 CYS A O 1
ATOM 791 N N . GLU A 1 98 ? 14.858 1.288 35.721 1.00 86.94 98 GLU A N 1
ATOM 792 C CA . GLU A 1 98 ? 13.657 1.471 36.542 1.00 86.94 98 GLU A CA 1
ATOM 793 C C . GLU A 1 98 ? 13.014 0.121 36.893 1.00 86.94 98 GLU A C 1
ATOM 795 O O . GLU A 1 98 ? 13.158 -0.864 36.166 1.00 86.94 98 GLU A O 1
ATOM 800 N N . ASN A 1 99 ? 12.302 0.077 38.020 1.00 84.88 99 ASN A N 1
ATOM 801 C CA . ASN A 1 99 ? 11.532 -1.089 38.441 1.00 84.88 99 ASN A CA 1
ATOM 802 C C . ASN A 1 99 ? 10.067 -0.913 38.023 1.00 84.88 99 ASN A C 1
ATOM 804 O O . ASN A 1 99 ? 9.379 -0.026 38.531 1.00 84.88 99 ASN A O 1
ATOM 808 N N . PHE A 1 100 ? 9.594 -1.740 37.096 1.00 87.94 100 PHE A N 1
ATOM 809 C CA . PHE A 1 100 ? 8.277 -1.586 36.486 1.00 87.94 100 PHE A CA 1
ATOM 810 C C . PHE A 1 100 ? 7.644 -2.931 36.124 1.00 87.94 100 PHE A C 1
ATOM 812 O O . PHE A 1 100 ? 8.328 -3.955 36.087 1.00 87.94 100 PHE A O 1
ATOM 819 N N . ASP A 1 101 ? 6.345 -2.898 35.839 1.00 83.25 101 ASP A N 1
ATOM 820 C CA . ASP A 1 101 ? 5.626 -3.945 35.112 1.00 83.25 101 ASP A CA 1
ATOM 821 C C . ASP A 1 101 ? 5.207 -3.417 33.734 1.00 83.25 101 ASP A C 1
ATOM 823 O O . ASP A 1 101 ? 4.755 -2.278 33.595 1.00 83.25 101 ASP A O 1
ATOM 827 N N . GLU A 1 102 ? 5.373 -4.236 32.701 1.00 84.44 102 GLU A N 1
ATOM 828 C CA . GLU A 1 102 ? 4.932 -3.937 31.343 1.00 84.44 102 GLU A CA 1
ATOM 829 C C . GLU A 1 102 ? 3.405 -3.870 31.274 1.00 84.44 102 GLU A C 1
ATOM 831 O O . GLU A 1 102 ? 2.701 -4.673 31.892 1.00 84.44 102 GLU A O 1
ATOM 836 N N . LEU A 1 103 ? 2.880 -2.927 30.491 1.00 84.19 103 LEU A N 1
ATOM 837 C CA . LEU A 1 103 ? 1.447 -2.667 30.425 1.00 84.19 103 LEU A CA 1
ATOM 838 C C . LEU A 1 103 ? 0.653 -3.913 30.003 1.00 84.19 103 LEU A C 1
ATOM 840 O O . LEU A 1 103 ? -0.406 -4.148 30.576 1.00 84.19 103 LEU A O 1
ATOM 844 N N . PHE A 1 104 ? 1.167 -4.765 29.107 1.00 75.31 104 PHE A N 1
ATOM 845 C CA . PHE A 1 104 ? 0.447 -5.980 28.678 1.00 75.31 104 PHE A CA 1
ATOM 846 C C . PHE A 1 104 ? 0.130 -6.943 29.820 1.00 75.31 104 PHE A C 1
ATOM 848 O O . PHE A 1 104 ? -0.847 -7.686 29.739 1.00 75.31 104 PHE A O 1
ATOM 855 N N . LYS A 1 105 ? 0.934 -6.927 30.889 1.00 73.00 105 LYS A N 1
ATOM 856 C CA . LYS A 1 105 ? 0.697 -7.741 32.086 1.00 73.00 105 LYS A CA 1
ATOM 857 C C . LYS A 1 105 ? -0.480 -7.208 32.899 1.00 73.00 105 LYS A C 1
ATOM 859 O O . LYS A 1 105 ? -1.151 -7.983 33.566 1.00 73.00 105 LYS A O 1
ATOM 864 N N . LEU A 1 106 ? -0.744 -5.904 32.820 1.00 68.69 106 LEU A N 1
ATOM 865 C CA . LEU A 1 106 ? -1.844 -5.238 33.519 1.00 68.69 106 LEU A CA 1
ATOM 866 C C . LEU A 1 106 ? -3.159 -5.318 32.740 1.00 68.69 106 LEU A C 1
ATOM 868 O O . LEU A 1 106 ? -4.209 -5.517 33.333 1.00 68.69 106 LEU A O 1
ATOM 872 N N . ILE A 1 107 ? -3.121 -5.169 31.416 1.00 62.62 107 ILE A N 1
ATOM 873 C CA . ILE A 1 107 ? -4.334 -5.225 30.577 1.00 62.62 107 ILE A CA 1
ATOM 874 C C . ILE A 1 107 ? -4.628 -6.626 30.028 1.00 62.62 107 ILE A C 1
ATOM 876 O O . ILE A 1 107 ? -5.570 -6.796 29.261 1.00 62.62 107 ILE A O 1
ATOM 880 N N . GLY A 1 108 ? -3.821 -7.626 30.394 1.00 61.06 108 GLY A N 1
ATOM 881 C CA . GLY A 1 108 ? -4.036 -9.019 30.005 1.00 61.06 108 GLY A CA 1
ATOM 882 C C . GLY A 1 108 ? -3.818 -9.298 28.516 1.00 61.06 108 GLY A C 1
ATOM 883 O O . GLY A 1 108 ? -4.445 -10.201 27.977 1.00 61.06 108 GLY A O 1
ATOM 884 N N . THR A 1 109 ? -2.945 -8.543 27.842 1.00 63.41 109 THR A N 1
ATOM 885 C CA . THR A 1 109 ? -2.657 -8.708 26.404 1.00 63.41 109 THR A CA 1
ATOM 886 C C . THR A 1 109 ? -1.348 -9.450 26.118 1.00 63.41 109 THR A C 1
ATOM 888 O O . THR A 1 109 ? -0.826 -9.372 25.011 1.00 63.41 109 THR A O 1
ATOM 891 N N . GLY A 1 110 ? -0.776 -10.137 27.111 1.00 60.25 110 GLY A N 1
ATOM 892 C CA . GLY A 1 110 ? 0.435 -10.959 26.973 1.00 60.25 110 GLY A CA 1
ATOM 893 C C . GLY A 1 110 ? 0.182 -12.327 26.351 1.00 60.25 110 GLY A C 1
ATOM 894 O O . GLY A 1 110 ? -0.936 -12.822 26.434 1.00 60.25 110 GLY A O 1
ATOM 895 N N . HIS A 1 111 ? 1.217 -12.964 25.791 1.00 54.06 111 HIS A N 1
ATOM 896 C CA . HIS A 1 111 ? 1.208 -14.386 25.430 1.00 54.06 111 HIS A CA 1
ATOM 897 C C . HIS A 1 111 ? 0.935 -15.282 26.654 1.00 54.06 111 HIS A C 1
ATOM 899 O O . HIS A 1 111 ? 1.214 -14.901 27.791 1.00 54.06 111 HIS A O 1
ATOM 905 N N . ARG A 1 112 ? 0.441 -16.511 26.427 1.00 47.94 112 ARG A N 1
ATOM 906 C CA . ARG A 1 112 ? 0.067 -17.466 27.498 1.00 47.94 112 ARG A CA 1
ATOM 907 C C . ARG A 1 112 ? 1.203 -17.812 28.466 1.00 47.94 112 ARG A C 1
ATOM 909 O O . ARG A 1 112 ? 0.940 -18.234 29.584 1.00 47.94 112 ARG A O 1
ATOM 916 N N . ASP A 1 113 ? 2.452 -17.669 28.032 1.00 53.41 113 ASP A N 1
ATOM 917 C CA . ASP A 1 113 ? 3.651 -17.915 28.839 1.00 53.41 113 ASP A CA 1
ATOM 918 C C . ASP A 1 113 ? 4.154 -16.665 29.590 1.00 53.41 113 ASP A C 1
ATOM 920 O O . ASP A 1 113 ? 5.156 -16.735 30.302 1.00 53.41 113 ASP A O 1
ATOM 924 N N . GLY A 1 114 ? 3.475 -15.522 29.433 1.00 56.88 114 GLY A N 1
ATOM 925 C CA . GLY A 1 114 ? 3.829 -14.246 30.054 1.00 56.88 114 GLY A CA 1
ATOM 926 C C . GLY A 1 114 ? 5.142 -13.648 29.543 1.00 56.88 114 GLY A C 1
ATOM 927 O O . GLY A 1 114 ? 5.675 -12.735 30.180 1.00 56.88 114 GLY A O 1
ATOM 928 N N . SER A 1 115 ? 5.686 -14.173 28.437 1.00 64.62 115 SER A N 1
ATOM 929 C CA . SER A 1 115 ? 7.012 -13.812 27.927 1.00 64.62 115 SER A CA 1
ATOM 930 C C . SER A 1 115 ? 7.063 -12.421 27.295 1.00 64.62 115 SER A C 1
ATOM 932 O O . SER A 1 115 ? 8.038 -11.697 27.500 1.00 64.62 115 SER A O 1
ATOM 934 N N . ASP A 1 116 ? 6.022 -12.053 26.548 1.00 70.69 116 ASP A N 1
ATOM 935 C CA . ASP A 1 116 ? 5.882 -10.786 25.829 1.00 70.69 116 ASP A CA 1
ATOM 936 C C . ASP A 1 116 ? 4.390 -10.492 25.569 1.00 70.69 116 ASP A C 1
ATOM 938 O O . ASP A 1 116 ? 3.519 -11.324 25.849 1.00 70.69 116 ASP A O 1
ATOM 942 N N . ARG A 1 117 ? 4.090 -9.313 25.025 1.00 72.19 117 ARG A N 1
ATOM 943 C CA . ARG A 1 117 ? 2.771 -8.962 24.487 1.00 72.19 117 ARG A CA 1
ATOM 944 C C . ARG A 1 117 ? 2.398 -9.866 23.310 1.00 72.19 117 ARG A C 1
ATOM 946 O O . ARG A 1 117 ? 3.258 -10.211 22.507 1.00 72.19 117 ARG A O 1
ATOM 953 N N . ASP A 1 118 ? 1.112 -10.141 23.142 1.00 66.25 118 ASP A N 1
ATOM 954 C CA . ASP A 1 118 ? 0.562 -10.767 21.945 1.00 66.25 118 ASP A CA 1
ATOM 955 C C . ASP A 1 118 ? 0.076 -9.679 20.965 1.00 66.25 118 ASP A C 1
ATOM 957 O O . ASP A 1 118 ? -0.938 -9.021 21.225 1.00 66.25 118 ASP A O 1
ATOM 961 N N . PRO A 1 119 ? 0.784 -9.439 19.840 1.00 63.03 119 PRO A N 1
ATOM 962 C CA . PRO A 1 119 ? 0.468 -8.333 18.939 1.00 63.03 119 PRO A CA 1
ATOM 963 C C . PRO A 1 119 ? -0.917 -8.417 18.302 1.00 63.03 119 PRO A C 1
ATOM 965 O O . PRO A 1 119 ? -1.506 -7.373 18.033 1.00 63.03 119 PRO A O 1
ATOM 968 N N . LEU A 1 120 ? -1.410 -9.630 18.031 1.00 53.97 120 LEU A N 1
ATOM 969 C CA . LEU A 1 120 ? -2.707 -9.834 17.391 1.00 53.97 120 LEU A CA 1
ATOM 970 C C . LEU A 1 120 ? -3.821 -9.668 18.421 1.00 53.97 120 LEU A C 1
ATOM 972 O O . LEU A 1 120 ? -4.771 -8.932 18.179 1.00 53.97 120 LEU A O 1
ATOM 976 N N . TYR A 1 121 ? -3.674 -10.272 19.600 1.00 56.09 121 TYR A N 1
ATOM 977 C CA . TYR A 1 121 ? -4.662 -10.136 20.668 1.00 56.09 121 TYR A CA 1
ATOM 978 C C . TYR A 1 121 ? -4.823 -8.678 21.126 1.00 56.09 121 TYR A C 1
ATOM 980 O O . TYR A 1 121 ? -5.937 -8.169 21.234 1.00 56.09 121 TYR A O 1
ATOM 988 N N . GLU A 1 122 ? -3.714 -7.964 21.331 1.00 59.19 122 GLU A N 1
ATOM 989 C CA . GLU A 1 122 ? -3.736 -6.540 21.676 1.00 59.19 122 GLU A CA 1
ATOM 990 C C . GLU A 1 122 ? -4.316 -5.667 20.555 1.00 59.19 122 GLU A C 1
ATOM 992 O O . GLU A 1 122 ? -4.884 -4.616 20.838 1.00 59.19 122 GLU A O 1
ATOM 997 N N . MET A 1 123 ? -4.199 -6.071 19.288 1.00 58.38 123 MET A N 1
ATOM 998 C CA . MET A 1 123 ? -4.839 -5.352 18.185 1.00 58.38 123 MET A CA 1
ATOM 999 C C . MET A 1 123 ? -6.363 -5.472 18.246 1.00 58.38 123 MET A C 1
ATOM 1001 O O . MET A 1 123 ? -7.060 -4.468 18.133 1.00 58.38 123 MET A O 1
ATOM 1005 N N . PHE A 1 124 ? -6.879 -6.690 18.428 1.00 50.12 124 PHE A N 1
ATOM 1006 C CA . PHE A 1 124 ? -8.320 -6.951 18.367 1.00 50.12 124 PHE A CA 1
ATOM 1007 C C . PHE A 1 124 ? -9.055 -6.517 19.627 1.00 50.12 124 PHE A C 1
ATOM 1009 O O . PHE A 1 124 ? -10.153 -5.979 19.543 1.00 50.12 124 PHE A O 1
ATOM 1016 N N . TYR A 1 125 ? -8.434 -6.706 20.788 1.00 50.16 125 TYR A N 1
ATOM 1017 C CA . TYR A 1 125 ? -9.073 -6.446 22.073 1.00 50.16 125 TYR A CA 1
ATOM 1018 C C . TYR A 1 125 ? -8.496 -5.224 22.787 1.00 50.16 125 TYR A C 1
ATOM 1020 O O . TYR A 1 125 ? -9.064 -4.764 23.773 1.00 50.16 125 TYR A O 1
ATOM 1028 N N . GLY A 1 126 ? -7.389 -4.642 22.317 1.00 54.91 126 GLY A N 1
ATOM 1029 C CA . GLY A 1 126 ? -6.782 -3.484 22.976 1.00 54.91 126 GLY A CA 1
ATOM 1030 C C . GLY A 1 126 ? -7.739 -2.297 23.060 1.00 54.91 126 GLY A C 1
ATOM 1031 O O . GLY A 1 126 ? -7.876 -1.695 24.119 1.00 54.91 126 GLY A O 1
ATOM 1032 N N . ALA A 1 127 ? -8.487 -2.015 21.996 1.00 54.06 127 ALA A N 1
ATOM 1033 C CA . ALA A 1 127 ? -9.505 -0.968 21.973 1.00 54.06 127 ALA A CA 1
ATOM 1034 C C . ALA A 1 127 ? -10.550 -1.095 23.104 1.00 54.06 127 ALA A C 1
ATOM 1036 O O . ALA A 1 127 ? -10.996 -0.070 23.627 1.00 54.06 127 ALA A O 1
ATOM 1037 N N . SER A 1 128 ? -10.908 -2.319 23.509 1.00 46.44 128 SER A N 1
ATOM 1038 C CA . SER A 1 128 ? -11.831 -2.596 24.619 1.00 46.44 128 SER A CA 1
ATOM 1039 C C . SER A 1 128 ? -11.135 -2.750 25.977 1.00 46.44 128 SER A C 1
ATOM 1041 O O . SER A 1 128 ? -11.730 -2.438 27.005 1.00 46.44 128 SER A O 1
ATOM 1043 N N . LEU A 1 129 ? -9.872 -3.190 26.003 1.00 53.91 129 LEU A N 1
ATOM 1044 C CA . LEU A 1 129 ? -9.116 -3.468 27.233 1.00 53.91 129 LEU A CA 1
ATOM 1045 C C . LEU A 1 129 ? -8.405 -2.228 27.800 1.00 53.91 129 LEU A C 1
ATOM 1047 O O . LEU A 1 129 ? -8.328 -2.049 29.014 1.00 53.91 129 LEU A O 1
ATOM 1051 N N . TYR A 1 130 ? -7.913 -1.333 26.942 1.00 63.41 130 TYR A N 1
ATOM 1052 C CA . TYR A 1 130 ? -7.193 -0.117 27.338 1.00 63.41 130 TYR A CA 1
ATOM 1053 C C . TYR A 1 130 ? -8.024 0.883 28.155 1.00 63.41 130 TYR A C 1
ATOM 1055 O O . TYR A 1 130 ? -7.459 1.487 29.071 1.00 63.41 130 TYR A O 1
ATOM 1063 N N . PRO A 1 131 ? -9.342 1.052 27.925 1.00 59.06 131 PRO A N 1
ATOM 1064 C CA . PRO A 1 131 ? -10.204 1.793 28.845 1.00 59.06 131 PRO A CA 1
ATOM 1065 C C . PRO A 1 131 ? -10.142 1.268 30.286 1.00 59.06 131 PRO A C 1
ATOM 1067 O O . PRO A 1 131 ? -10.248 2.058 31.222 1.00 59.06 131 PRO A O 1
ATOM 1070 N N . GLY A 1 132 ? -9.872 -0.029 30.485 1.00 52.78 132 GLY A N 1
ATOM 1071 C CA . GLY A 1 132 ? -9.665 -0.644 31.798 1.00 52.78 132 GLY A CA 1
ATOM 1072 C C . GLY A 1 132 ? -8.509 -0.040 32.603 1.00 52.78 132 GLY A C 1
ATOM 1073 O O . GLY A 1 132 ? -8.522 -0.120 33.830 1.00 52.78 132 GLY A O 1
ATOM 1074 N N . LEU A 1 133 ? -7.564 0.663 31.963 1.00 60.94 133 LEU A N 1
ATOM 1075 C CA . LEU A 1 133 ? -6.506 1.407 32.661 1.00 60.94 133 LEU A CA 1
ATOM 1076 C C . LEU A 1 133 ? -7.050 2.486 33.595 1.00 60.94 133 LEU A C 1
ATOM 1078 O O . LEU A 1 133 ? -6.404 2.833 34.583 1.00 60.94 133 LEU A O 1
ATOM 1082 N N . THR A 1 134 ? -8.254 2.980 33.313 1.00 53.88 134 THR A N 1
ATOM 1083 C CA . THR A 1 134 ? -8.941 3.958 34.160 1.00 53.88 134 THR A CA 1
ATOM 1084 C C . THR A 1 134 ? -9.360 3.394 35.516 1.00 53.88 134 THR A C 1
ATOM 1086 O O . THR A 1 134 ? -9.495 4.150 36.475 1.00 53.88 134 THR A O 1
ATOM 1089 N N . ASN A 1 135 ? -9.451 2.065 35.627 1.00 49.56 135 ASN A N 1
ATOM 1090 C CA . ASN A 1 135 ? -9.819 1.354 36.849 1.00 49.56 135 ASN A CA 1
ATOM 1091 C C . ASN A 1 135 ? -8.622 1.104 37.780 1.00 49.56 135 ASN A C 1
ATOM 1093 O O . ASN A 1 135 ? -8.805 0.669 38.913 1.00 49.56 135 ASN A O 1
ATOM 1097 N N . LEU A 1 136 ? -7.389 1.415 37.354 1.00 53.94 136 LEU A N 1
ATOM 1098 C CA . LEU A 1 136 ? -6.192 1.278 38.195 1.00 53.94 136 LEU A CA 1
ATOM 1099 C C . LEU A 1 136 ? -6.113 2.313 39.336 1.00 53.94 136 LEU A C 1
ATOM 1101 O O . LEU A 1 136 ? -5.125 2.312 40.075 1.00 53.94 136 LEU A O 1
ATOM 1105 N N . GLY A 1 137 ? -7.133 3.165 39.480 1.00 56.19 137 GLY A N 1
ATOM 1106 C CA . GLY A 1 137 ? -7.206 4.249 40.453 1.00 56.19 137 GLY A CA 1
ATOM 1107 C C . GLY A 1 137 ? -6.548 5.531 39.942 1.00 56.19 137 GLY A C 1
ATOM 1108 O O . GLY A 1 137 ? -6.527 5.812 38.745 1.00 56.19 137 GLY A O 1
ATOM 1109 N N . ALA A 1 138 ? -6.011 6.325 40.865 1.00 61.50 138 ALA A N 1
ATOM 1110 C CA . ALA A 1 138 ? -5.254 7.529 40.551 1.00 61.50 138 ALA A CA 1
ATOM 1111 C C . ALA A 1 138 ? -3.974 7.182 39.770 1.00 61.50 138 ALA A C 1
ATOM 1113 O O . ALA A 1 138 ? -3.121 6.445 40.275 1.00 61.50 138 ALA A O 1
ATOM 1114 N N . TYR A 1 139 ? -3.798 7.749 38.573 1.00 74.88 139 TYR A N 1
ATOM 1115 C CA . TYR A 1 139 ? -2.548 7.622 37.823 1.00 74.88 139 TYR A CA 1
ATOM 1116 C C . TYR A 1 139 ? -2.166 8.900 37.079 1.00 74.88 139 TYR A C 1
ATOM 1118 O O . TYR A 1 139 ? -3.005 9.746 36.771 1.00 74.88 139 TYR A O 1
ATOM 1126 N N . PHE A 1 140 ? -0.885 9.005 36.730 1.00 80.69 140 PHE A N 1
ATOM 1127 C CA . PHE A 1 140 ? -0.358 10.075 35.884 1.00 80.69 140 PHE A CA 1
ATOM 1128 C C . PHE A 1 140 ? 0.773 9.570 34.974 1.00 80.69 140 PHE A C 1
ATOM 1130 O O . PHE A 1 140 ? 1.225 8.427 35.066 1.00 80.69 140 PHE A O 1
ATOM 1137 N N . GLY A 1 141 ? 1.217 10.421 34.048 1.00 84.06 141 GLY A N 1
ATOM 1138 C CA . GLY A 1 141 ? 2.353 10.155 33.158 1.00 84.06 141 GLY A CA 1
ATOM 1139 C C . GLY A 1 141 ? 1.981 9.652 31.763 1.00 84.06 141 GLY A C 1
ATOM 1140 O O . GLY A 1 141 ? 2.629 10.056 30.802 1.00 84.06 141 GLY A O 1
ATOM 1141 N N . LEU A 1 142 ? 0.905 8.871 31.615 1.00 88.25 142 LEU A N 1
ATOM 1142 C CA . LEU A 1 142 ? 0.527 8.249 30.336 1.00 88.25 142 LEU A CA 1
ATOM 1143 C C . LEU A 1 142 ? 0.311 9.276 29.210 1.00 88.25 142 LEU A C 1
ATOM 1145 O O . LEU A 1 142 ? 0.879 9.145 28.128 1.00 88.25 142 LEU A O 1
ATOM 1149 N N . SER A 1 143 ? -0.459 10.334 29.476 1.00 88.56 143 SER A N 1
ATOM 1150 C CA . SER A 1 143 ? -0.706 11.430 28.527 1.00 88.56 143 SER A CA 1
ATOM 1151 C C . SER A 1 143 ? 0.576 12.163 28.130 1.00 88.56 143 SER A C 1
ATOM 1153 O O . SER A 1 143 ? 0.748 12.513 26.967 1.00 88.56 143 SER A O 1
ATOM 1155 N N . SER A 1 144 ? 1.489 12.387 29.077 1.00 90.25 144 SER A N 1
ATOM 1156 C CA . SER A 1 144 ? 2.768 13.062 28.827 1.00 90.25 144 SER A CA 1
ATOM 1157 C C . SER A 1 144 ? 3.688 12.208 27.948 1.00 90.25 144 SER A C 1
ATOM 1159 O O . SER A 1 144 ? 4.241 12.701 26.964 1.00 90.25 144 SER A O 1
ATOM 1161 N N . VAL A 1 145 ? 3.779 10.906 28.242 1.00 92.94 145 VAL A N 1
ATOM 1162 C CA . VAL A 1 145 ? 4.560 9.935 27.460 1.00 92.94 145 VAL A CA 1
ATOM 1163 C C . VAL A 1 145 ? 4.038 9.832 26.031 1.00 92.94 145 VAL A C 1
ATOM 1165 O O . VAL A 1 145 ? 4.818 9.967 25.092 1.00 92.94 145 VAL A O 1
ATOM 1168 N N . LEU A 1 146 ? 2.728 9.639 25.850 1.00 92.69 146 LEU A N 1
ATOM 1169 C CA . LEU A 1 146 ? 2.128 9.512 24.520 1.00 92.69 146 LEU A CA 1
ATOM 1170 C C . LEU A 1 146 ? 2.245 10.810 23.717 1.00 92.69 146 LEU A C 1
ATOM 1172 O O . LEU A 1 146 ? 2.594 10.763 22.539 1.00 92.69 146 LEU A O 1
ATOM 1176 N N . MET A 1 147 ? 2.032 11.968 24.353 1.00 94.56 147 MET A N 1
ATOM 1177 C CA . MET A 1 147 ? 2.233 13.272 23.716 1.00 94.56 147 MET A CA 1
ATOM 1178 C C . MET A 1 147 ? 3.665 13.412 23.190 1.00 94.56 147 MET A C 1
ATOM 1180 O O . MET A 1 147 ? 3.851 13.759 22.025 1.00 94.56 147 MET A O 1
ATOM 1184 N N . LEU A 1 148 ? 4.675 13.096 24.009 1.00 95.25 148 LEU A N 1
ATOM 1185 C CA . LEU A 1 148 ? 6.080 13.197 23.608 1.00 95.25 148 LEU A CA 1
ATOM 1186 C C . LEU A 1 148 ? 6.477 12.146 22.567 1.00 95.25 148 LEU A C 1
ATOM 1188 O O . LEU A 1 148 ? 7.239 12.468 21.658 1.00 95.25 148 LEU A O 1
ATOM 1192 N N . ALA A 1 149 ? 5.938 10.928 22.646 1.00 94.38 149 ALA A N 1
ATOM 1193 C CA . ALA A 1 149 ? 6.144 9.897 21.634 1.00 94.38 149 ALA A CA 1
ATOM 1194 C C . ALA A 1 149 ? 5.593 10.344 20.270 1.00 94.38 149 ALA A C 1
ATOM 1196 O O . ALA A 1 149 ? 6.314 10.322 19.272 1.00 94.38 149 ALA A O 1
ATOM 1197 N N . ILE A 1 150 ? 4.358 10.858 20.231 1.00 94.25 150 ILE A N 1
ATOM 1198 C CA . ILE A 1 150 ? 3.761 11.402 19.007 1.00 94.25 150 ILE A CA 1
ATOM 1199 C C . ILE A 1 150 ? 4.533 12.642 18.544 1.00 94.25 150 ILE A C 1
ATOM 1201 O O . ILE A 1 150 ? 4.769 12.787 17.348 1.00 94.25 150 ILE A O 1
ATOM 1205 N N . LEU A 1 151 ? 4.998 13.519 19.434 1.00 96.25 151 LEU A N 1
ATOM 1206 C CA . LEU A 1 151 ? 5.797 14.688 19.051 1.00 96.25 151 LEU A CA 1
ATOM 1207 C C . LEU A 1 151 ? 7.034 14.294 18.227 1.00 96.25 151 LEU A C 1
ATOM 1209 O O . LEU A 1 151 ? 7.313 14.938 17.219 1.00 96.25 151 LEU A O 1
ATOM 1213 N N . VAL A 1 152 ? 7.713 13.206 18.600 1.00 95.19 152 VAL A N 1
ATOM 1214 C CA . VAL A 1 152 ? 8.919 12.697 17.916 1.00 95.19 152 VAL A CA 1
ATOM 1215 C C . VAL A 1 152 ? 8.629 11.617 16.861 1.00 95.19 152 VAL A C 1
ATOM 1217 O O . VAL A 1 152 ? 9.531 10.915 16.411 1.00 95.19 152 VAL A O 1
ATOM 1220 N N . GLY A 1 153 ? 7.367 11.425 16.468 1.00 92.38 153 GLY A N 1
ATOM 1221 C CA . GLY A 1 153 ? 7.003 10.436 15.445 1.00 92.38 153 GLY A CA 1
ATOM 1222 C C . GLY A 1 153 ? 7.194 8.978 15.864 1.00 92.38 153 GLY A C 1
ATOM 1223 O O . GLY A 1 153 ? 7.366 8.118 15.004 1.00 92.38 153 GLY A O 1
ATOM 1224 N N . ASN A 1 154 ? 7.173 8.683 17.165 1.00 92.00 154 ASN A N 1
ATOM 1225 C CA . ASN A 1 154 ? 7.143 7.319 17.676 1.00 92.00 154 ASN A CA 1
ATOM 1226 C C . ASN A 1 154 ? 5.692 6.841 17.829 1.00 92.00 154 ASN A C 1
ATOM 1228 O O . ASN A 1 154 ? 5.029 7.114 18.827 1.00 92.00 154 ASN A O 1
ATOM 1232 N N . TYR A 1 155 ? 5.215 6.105 16.830 1.00 88.00 155 TYR A N 1
ATOM 1233 C CA . TYR A 1 155 ? 3.875 5.512 16.823 1.00 88.00 155 TYR A CA 1
ATOM 1234 C C . TYR A 1 155 ? 3.851 4.056 17.317 1.00 88.00 155 TYR A C 1
ATOM 1236 O O . TYR A 1 155 ? 2.780 3.477 17.487 1.00 88.00 155 TYR A O 1
ATOM 1244 N N . SER A 1 156 ? 5.019 3.474 17.614 1.00 86.88 156 SER A N 1
ATOM 1245 C CA . SER A 1 156 ? 5.173 2.096 18.100 1.00 86.88 156 SER A CA 1
ATOM 1246 C C . SER A 1 156 ? 5.028 1.997 19.627 1.00 86.88 156 SER A C 1
ATOM 1248 O O . SER A 1 156 ? 5.800 1.310 20.296 1.00 86.88 156 SER A O 1
ATOM 1250 N N . VAL A 1 157 ? 4.052 2.700 20.201 1.00 86.25 157 VAL A N 1
ATOM 1251 C CA . VAL A 1 157 ? 3.807 2.774 21.654 1.00 86.25 157 VAL A CA 1
ATOM 1252 C C . VAL A 1 157 ? 2.838 1.688 22.128 1.00 86.25 157 VAL A C 1
ATOM 1254 O O . VAL A 1 157 ? 1.770 1.962 22.661 1.00 86.25 157 VAL A O 1
ATOM 1257 N N . HIS A 1 158 ? 3.187 0.424 21.916 1.00 86.62 158 HIS A N 1
ATOM 1258 C CA . HIS A 1 158 ? 2.390 -0.718 22.379 1.00 86.62 158 HIS A CA 1
ATOM 1259 C C . HIS A 1 158 ? 2.543 -0.986 23.883 1.00 86.62 158 HIS A C 1
ATOM 1261 O O . HIS A 1 158 ? 3.431 -0.447 24.546 1.00 86.62 158 HIS A O 1
ATOM 1267 N N . SER A 1 159 ? 1.727 -1.899 24.402 1.00 84.50 159 SER A N 1
ATOM 1268 C CA . SER A 1 159 ? 1.740 -2.391 25.786 1.00 84.50 159 SER A CA 1
ATOM 1269 C C . SER A 1 159 ? 3.096 -2.921 26.303 1.00 84.50 159 SER A C 1
ATOM 1271 O O . SER A 1 159 ? 3.316 -3.000 27.506 1.00 84.50 159 SER A O 1
ATOM 1273 N N . GLY A 1 160 ? 4.023 -3.294 25.415 1.00 85.19 160 GLY A N 1
ATOM 1274 C CA . GLY A 1 160 ? 5.405 -3.652 25.782 1.00 85.19 160 GLY A CA 1
ATOM 1275 C C . GLY A 1 160 ? 6.346 -2.456 26.013 1.00 85.19 160 GLY A C 1
ATOM 1276 O O . GLY A 1 160 ? 7.361 -2.606 26.682 1.00 85.19 160 GLY A O 1
ATOM 1277 N N . ASN A 1 161 ? 6.015 -1.276 25.475 1.00 89.31 161 ASN A N 1
ATOM 1278 C CA . ASN A 1 161 ? 6.836 -0.058 25.564 1.00 89.31 161 ASN A CA 1
ATOM 1279 C C . ASN A 1 161 ? 6.284 0.945 26.582 1.00 89.31 161 ASN A C 1
ATOM 1281 O O . ASN A 1 161 ? 6.975 1.879 26.986 1.00 89.31 161 ASN A O 1
ATOM 1285 N N . ILE A 1 162 ? 5.032 0.764 26.994 1.00 90.69 162 ILE A N 1
ATOM 1286 C CA . ILE A 1 162 ? 4.439 1.483 28.113 1.00 90.69 162 ILE A CA 1
ATOM 1287 C C . ILE A 1 162 ? 4.499 0.581 29.338 1.00 90.69 162 ILE A C 1
ATOM 1289 O O . ILE A 1 162 ? 4.153 -0.596 29.276 1.00 90.69 162 ILE A O 1
ATOM 1293 N N . VAL A 1 163 ? 4.953 1.134 30.455 1.00 89.94 163 VAL A N 1
ATOM 1294 C CA . VAL A 1 163 ? 5.161 0.400 31.703 1.00 89.94 163 VAL A CA 1
ATOM 1295 C C . VAL A 1 163 ? 4.580 1.182 32.875 1.00 89.94 163 VAL A C 1
ATOM 1297 O O . VAL A 1 163 ? 4.400 2.399 32.791 1.00 89.94 163 VAL A O 1
ATOM 1300 N N . VAL A 1 164 ? 4.296 0.500 33.979 1.00 86.94 164 VAL A N 1
ATOM 1301 C CA . VAL A 1 164 ? 3.875 1.121 35.241 1.00 86.94 164 VAL A CA 1
ATOM 1302 C C . VAL A 1 164 ? 4.966 0.909 36.275 1.00 86.94 164 VAL A C 1
ATOM 1304 O O . VAL A 1 164 ? 5.398 -0.218 36.513 1.00 86.94 164 VAL A O 1
ATOM 1307 N N . LEU A 1 165 ? 5.434 2.001 36.876 1.00 87.00 165 LEU A N 1
ATOM 1308 C CA . LEU A 1 165 ? 6.471 1.951 37.902 1.00 87.00 165 LEU A CA 1
ATOM 1309 C C . LEU A 1 165 ? 5.926 1.268 39.164 1.00 87.00 165 LEU A C 1
ATOM 1311 O O . LEU A 1 165 ? 4.812 1.562 39.596 1.00 87.00 165 LEU A O 1
ATOM 1315 N N . LYS A 1 166 ? 6.720 0.368 39.760 1.00 80.94 166 LYS A N 1
ATOM 1316 C CA . LYS A 1 166 ? 6.326 -0.369 40.978 1.00 80.94 166 LYS A CA 1
ATOM 1317 C C . LYS A 1 166 ? 6.314 0.497 42.227 1.00 80.94 166 LYS A C 1
ATOM 1319 O O . LYS A 1 166 ? 5.553 0.230 43.152 1.00 80.94 166 LYS A O 1
ATOM 1324 N N . ASP A 1 167 ? 7.170 1.510 42.259 1.00 77.88 167 ASP A N 1
ATOM 1325 C CA . ASP A 1 167 ? 7.219 2.449 43.368 1.00 77.88 167 ASP A CA 1
ATOM 1326 C C . ASP A 1 167 ? 6.087 3.463 43.185 1.00 77.88 167 ASP A C 1
ATOM 1328 O O . ASP A 1 167 ? 6.137 4.306 42.286 1.00 77.88 167 ASP A O 1
ATOM 1332 N N . GLU A 1 168 ? 5.055 3.359 44.018 1.00 67.62 168 GLU A N 1
ATOM 1333 C CA . GLU A 1 168 ? 3.917 4.276 43.993 1.00 67.62 168 GLU A CA 1
ATOM 1334 C C . GLU A 1 168 ? 4.369 5.703 44.338 1.00 67.62 168 GLU A C 1
ATOM 1336 O O . GLU A 1 168 ? 5.166 5.921 45.254 1.00 67.62 168 GLU A O 1
ATOM 1341 N N . PHE A 1 169 ? 3.857 6.692 43.606 1.00 70.44 169 PHE A N 1
ATOM 1342 C CA . PHE A 1 169 ? 4.141 8.096 43.871 1.00 70.44 169 PHE A CA 1
ATOM 1343 C C . PHE A 1 169 ? 3.246 8.584 45.012 1.00 70.44 169 PHE A C 1
ATOM 1345 O O . PHE A 1 169 ? 2.019 8.559 44.903 1.00 70.44 169 PHE A O 1
ATOM 1352 N N . GLU A 1 170 ? 3.842 9.012 46.123 1.00 71.56 170 GLU A N 1
ATOM 1353 C CA . GLU A 1 170 ? 3.088 9.548 47.255 1.00 71.56 170 GLU A CA 1
ATOM 1354 C C . GLU A 1 170 ? 2.648 10.990 46.983 1.00 71.56 170 GLU A C 1
ATOM 1356 O O . GLU A 1 170 ? 3.459 11.869 46.690 1.00 71.56 170 GLU A O 1
ATOM 1361 N N . THR A 1 171 ? 1.347 11.235 47.112 1.00 64.50 171 THR A N 1
ATOM 1362 C CA . THR A 1 171 ? 0.742 12.570 47.100 1.00 64.50 171 THR A CA 1
ATOM 1363 C C . THR A 1 171 ? 0.040 12.834 48.429 1.00 64.50 171 THR A C 1
ATOM 1365 O O . THR A 1 171 ? -0.238 11.907 49.191 1.00 64.50 171 THR A O 1
ATOM 1368 N N . GLU A 1 172 ? -0.329 14.090 48.690 1.00 52.22 172 GLU A N 1
ATOM 1369 C CA . GLU A 1 172 ? -1.153 14.453 49.856 1.00 52.22 172 GLU A CA 1
ATOM 1370 C C . GLU A 1 172 ? -2.521 13.735 49.876 1.00 52.22 172 GLU A C 1
ATOM 1372 O O . GLU A 1 172 ? -3.137 13.610 50.931 1.00 52.22 172 GLU A O 1
ATOM 1377 N N . GLN A 1 173 ? -2.984 13.230 48.726 1.00 49.09 173 GLN A N 1
ATOM 1378 C CA . GLN A 1 173 ? -4.254 12.512 48.547 1.00 49.09 173 GLN A CA 1
ATOM 1379 C C . GLN A 1 173 ? -4.103 10.984 48.560 1.00 49.09 173 GLN A C 1
ATOM 1381 O O . GLN A 1 173 ? -5.087 10.269 48.376 1.00 49.09 173 GLN A O 1
ATOM 1386 N N . GLY A 1 174 ? -2.889 10.476 48.783 1.00 64.94 174 GLY A N 1
ATOM 1387 C CA . GLY A 1 174 ? -2.582 9.051 48.784 1.00 64.94 174 GLY A CA 1
ATOM 1388 C C . GLY A 1 174 ? -1.612 8.647 47.679 1.00 64.94 174 GLY A C 1
ATOM 1389 O O . GLY A 1 174 ? -0.922 9.471 47.076 1.00 64.94 174 GLY A O 1
ATOM 1390 N N . LYS A 1 175 ? -1.527 7.340 47.451 1.00 69.12 175 LYS A N 1
ATOM 1391 C CA . LYS A 1 175 ? -0.575 6.734 46.525 1.00 69.12 175 LYS A CA 1
ATOM 1392 C C . LYS A 1 175 ? -1.124 6.702 45.101 1.00 69.12 175 LYS A C 1
ATOM 1394 O O . LYS A 1 175 ? -2.259 6.288 44.884 1.00 69.12 175 LYS A O 1
ATOM 1399 N N . VAL A 1 176 ? -0.310 7.131 44.141 1.00 70.69 176 VAL A N 1
ATOM 1400 C CA . VAL A 1 176 ? -0.686 7.306 42.733 1.00 70.69 176 VAL A CA 1
ATOM 1401 C C . VAL A 1 176 ? 0.250 6.485 41.848 1.00 70.69 176 VAL A C 1
ATOM 1403 O O . VAL A 1 176 ? 1.470 6.503 42.025 1.00 70.69 176 VAL A O 1
ATOM 1406 N N . LYS A 1 177 ? -0.304 5.768 40.866 1.00 79.75 177 LYS A N 1
ATOM 1407 C CA . LYS A 1 177 ? 0.493 4.987 39.908 1.00 79.75 177 LYS A CA 1
ATOM 1408 C C . LYS A 1 177 ? 1.113 5.894 38.844 1.00 79.75 177 LYS A C 1
ATOM 1410 O O . LYS A 1 177 ? 0.457 6.792 38.317 1.00 79.75 177 LYS A O 1
ATOM 1415 N N . GLN A 1 178 ? 2.367 5.635 38.483 1.00 85.56 178 GLN A N 1
ATOM 1416 C CA . GLN A 1 178 ? 3.074 6.401 37.457 1.00 85.56 178 GLN A CA 1
ATOM 1417 C C . GLN A 1 178 ? 3.353 5.538 36.226 1.00 85.56 178 GLN A C 1
ATOM 1419 O O . GLN A 1 178 ? 4.036 4.518 36.313 1.00 85.56 178 GLN A O 1
ATOM 1424 N N . PHE A 1 179 ? 2.860 5.977 35.069 1.00 89.94 179 PHE A N 1
ATOM 1425 C CA . PHE A 1 179 ? 3.206 5.382 33.780 1.00 89.94 179 PHE A CA 1
ATOM 1426 C C . PHE A 1 179 ? 4.537 5.927 33.270 1.00 89.94 179 PHE A C 1
ATOM 1428 O O . PHE A 1 179 ? 4.828 7.119 33.425 1.00 89.94 179 PHE A O 1
ATOM 1435 N N . ALA A 1 180 ? 5.310 5.072 32.609 1.00 90.50 180 ALA A N 1
ATOM 1436 C CA . ALA A 1 180 ? 6.534 5.441 31.922 1.00 90.50 180 ALA A CA 1
ATOM 1437 C C . ALA A 1 180 ? 6.600 4.838 30.513 1.00 90.50 180 ALA A C 1
ATOM 1439 O O . ALA A 1 180 ? 6.019 3.789 30.245 1.00 90.50 180 ALA A O 1
ATOM 1440 N N . GLY A 1 181 ? 7.300 5.522 29.610 1.00 91.56 181 GLY A N 1
ATOM 1441 C CA . GLY A 1 181 ? 7.656 5.010 28.291 1.00 91.56 181 GLY A CA 1
ATOM 1442 C C . GLY A 1 181 ? 9.101 4.527 28.273 1.00 91.56 181 GLY A C 1
ATOM 1443 O O . GLY A 1 181 ? 9.985 5.219 28.786 1.00 91.56 181 GLY A O 1
ATOM 1444 N N . ILE A 1 182 ? 9.322 3.368 27.662 1.00 88.50 182 ILE A N 1
ATOM 1445 C CA . ILE A 1 182 ? 10.631 2.776 27.377 1.00 88.50 182 ILE A CA 1
ATOM 1446 C C . ILE A 1 182 ? 10.756 2.533 25.865 1.00 88.50 182 ILE A C 1
ATOM 1448 O O . ILE A 1 182 ? 9.748 2.410 25.178 1.00 88.50 182 ILE A O 1
ATOM 1452 N N . ASP A 1 183 ? 11.992 2.435 25.372 1.00 83.06 183 ASP A N 1
ATOM 1453 C CA . ASP A 1 183 ? 12.341 2.118 23.976 1.00 83.06 183 ASP A CA 1
ATOM 1454 C C . ASP A 1 183 ? 11.770 3.078 22.906 1.00 83.06 183 ASP A C 1
ATOM 1456 O O . ASP A 1 183 ? 10.601 3.049 22.517 1.00 83.06 183 ASP A O 1
ATOM 1460 N N . ASN A 1 184 ? 12.648 3.927 22.368 1.00 84.62 184 ASN A N 1
ATOM 1461 C CA . ASN A 1 184 ? 12.310 4.876 21.302 1.00 84.62 184 ASN A CA 1
ATOM 1462 C C . ASN A 1 184 ? 12.957 4.523 19.953 1.00 84.62 184 ASN A C 1
ATOM 1464 O O . ASN A 1 184 ? 13.038 5.387 19.080 1.00 84.62 184 ASN A O 1
ATOM 1468 N N . GLY A 1 185 ? 13.394 3.274 19.744 1.00 82.00 185 GLY A N 1
ATOM 1469 C CA . GLY A 1 185 ? 14.082 2.857 18.512 1.00 82.00 185 GLY A CA 1
ATOM 1470 C C . GLY A 1 185 ? 13.258 3.022 17.225 1.00 82.00 185 GLY A C 1
ATOM 1471 O O . GLY A 1 185 ? 13.815 3.127 16.134 1.00 82.00 185 GLY A O 1
ATOM 1472 N N . ALA A 1 186 ? 11.927 3.098 17.336 1.00 86.62 186 ALA A N 1
ATOM 1473 C CA . ALA A 1 186 ? 11.018 3.322 16.210 1.00 86.62 186 ALA A CA 1
ATOM 1474 C C . ALA A 1 186 ? 10.674 4.803 15.950 1.00 86.62 186 ALA A C 1
ATOM 1476 O O . ALA A 1 186 ? 9.935 5.084 15.004 1.00 86.62 186 ALA A O 1
ATOM 1477 N N . ALA A 1 187 ? 11.181 5.737 16.761 1.00 91.88 187 ALA A N 1
ATOM 1478 C CA . ALA A 1 187 ? 10.921 7.166 16.604 1.00 91.88 187 ALA A CA 1
ATOM 1479 C C . ALA A 1 187 ? 11.421 7.709 15.258 1.00 91.88 187 ALA A C 1
ATOM 1481 O O . ALA A 1 187 ? 12.247 7.092 14.590 1.00 91.88 187 ALA A O 1
ATOM 1482 N N . ASN A 1 188 ? 10.930 8.883 14.861 1.00 94.06 188 ASN A N 1
ATOM 1483 C CA . ASN A 1 188 ? 11.285 9.563 13.616 1.00 94.06 188 ASN A CA 1
ATOM 1484 C C . ASN A 1 188 ? 11.060 8.760 12.313 1.00 94.06 188 ASN A C 1
ATOM 1486 O O . ASN A 1 188 ? 11.640 9.097 11.280 1.00 94.06 188 ASN A O 1
ATOM 1490 N N . ARG A 1 189 ? 10.219 7.720 12.315 1.00 90.00 189 ARG A N 1
ATOM 1491 C CA . ARG A 1 189 ? 9.835 7.028 11.074 1.00 90.00 189 ARG A CA 1
ATOM 1492 C C . ARG A 1 189 ? 8.966 7.937 10.215 1.00 90.00 189 ARG A C 1
ATOM 1494 O O . ARG A 1 189 ? 7.967 8.451 10.713 1.00 90.00 189 ARG A O 1
ATOM 1501 N N . ASP A 1 190 ? 9.345 8.131 8.953 1.00 90.94 190 ASP A N 1
ATOM 1502 C CA . ASP A 1 190 ? 8.705 9.064 8.019 1.00 90.94 190 ASP A CA 1
ATOM 1503 C C . ASP A 1 190 ? 8.512 10.460 8.651 1.00 90.94 190 ASP A C 1
ATOM 1505 O O . ASP A 1 190 ? 7.492 11.118 8.434 1.00 90.94 190 ASP A O 1
ATOM 1509 N N . PHE A 1 191 ? 9.442 10.890 9.515 1.00 94.75 191 PHE A N 1
ATOM 1510 C CA . PHE A 1 191 ? 9.240 12.005 10.448 1.00 94.75 191 PHE A CA 1
ATOM 1511 C C . PHE A 1 191 ? 8.771 13.290 9.770 1.00 94.75 191 PHE A C 1
ATOM 1513 O O . PHE A 1 191 ? 7.740 13.832 10.160 1.00 94.75 191 PHE A O 1
ATOM 1520 N N . ALA A 1 192 ? 9.493 13.749 8.747 1.00 94.44 192 ALA A N 1
ATOM 1521 C CA . ALA A 1 192 ? 9.196 14.974 8.010 1.00 94.44 192 ALA A CA 1
ATOM 1522 C C . ALA A 1 192 ? 8.284 14.746 6.791 1.00 94.44 192 ALA A C 1
ATOM 1524 O O . ALA A 1 192 ? 7.906 15.702 6.112 1.00 94.44 192 ALA A O 1
ATOM 1525 N N . HIS A 1 193 ? 7.859 13.503 6.528 1.00 92.38 193 HIS A N 1
ATOM 1526 C CA . HIS A 1 193 ? 6.992 13.215 5.390 1.00 92.38 193 HIS A CA 1
ATOM 1527 C C . HIS A 1 193 ? 5.632 13.926 5.553 1.00 92.38 193 HIS A C 1
ATOM 1529 O O . HIS A 1 193 ? 5.028 13.843 6.632 1.00 92.38 193 HIS A O 1
ATOM 1535 N N . PRO A 1 194 ? 5.090 14.590 4.512 1.00 87.44 194 PRO A N 1
ATOM 1536 C CA . PRO A 1 194 ? 3.817 15.308 4.603 1.00 87.44 194 PRO A CA 1
ATOM 1537 C C . PRO A 1 194 ? 2.662 14.447 5.131 1.00 87.44 194 PRO A C 1
ATOM 1539 O O . PRO A 1 194 ? 1.991 14.859 6.077 1.00 87.44 194 PRO A O 1
ATOM 1542 N N . ASP A 1 195 ? 2.500 13.223 4.616 1.00 82.62 195 ASP A N 1
ATOM 1543 C CA . ASP A 1 195 ? 1.442 12.282 5.031 1.00 82.62 195 ASP A CA 1
ATOM 1544 C C . ASP A 1 195 ? 1.484 11.902 6.514 1.00 82.62 195 ASP A C 1
ATOM 1546 O O . ASP A 1 195 ? 0.441 11.623 7.110 1.00 82.62 195 ASP A O 1
ATOM 1550 N N . ASN A 1 196 ? 2.677 11.896 7.116 1.00 84.00 196 ASN A N 1
ATOM 1551 C CA . ASN A 1 196 ? 2.889 11.567 8.527 1.00 84.00 196 ASN A CA 1
ATOM 1552 C C . ASN A 1 196 ? 2.636 12.770 9.455 1.00 84.00 196 ASN A C 1
ATOM 1554 O O . ASN A 1 196 ? 2.655 12.655 10.679 1.00 84.00 196 ASN A O 1
ATOM 1558 N N . ASN A 1 197 ? 2.410 13.940 8.851 1.00 87.19 197 ASN A N 1
ATOM 1559 C CA . ASN A 1 197 ? 2.100 15.210 9.493 1.00 87.19 197 ASN A CA 1
ATOM 1560 C C . ASN A 1 197 ? 0.834 15.843 8.875 1.00 87.19 197 ASN A C 1
ATOM 1562 O O . ASN A 1 197 ? 0.695 17.073 8.895 1.00 87.19 197 ASN A O 1
ATOM 1566 N N . GLY A 1 198 ? -0.051 15.021 8.290 1.00 78.38 198 GLY A N 1
ATOM 1567 C CA . GLY A 1 198 ? -1.338 15.390 7.677 1.00 78.38 198 GLY A CA 1
ATOM 1568 C C . GLY A 1 198 ? -2.427 15.698 8.712 1.00 78.38 198 GLY A C 1
ATOM 1569 O O . GLY A 1 198 ? -2.105 15.887 9.883 1.00 78.38 198 GLY A O 1
ATOM 1570 N N . ASP A 1 199 ? -3.690 15.823 8.299 1.00 70.75 199 ASP A N 1
ATOM 1571 C CA . ASP A 1 199 ? -4.775 16.398 9.123 1.00 70.75 199 ASP A CA 1
ATOM 1572 C C . ASP A 1 199 ? -4.931 15.765 10.512 1.00 70.75 199 ASP A C 1
ATOM 1574 O O . ASP A 1 199 ? -4.993 16.501 11.497 1.00 70.75 199 ASP A O 1
ATOM 1578 N N . ASP A 1 200 ? -4.876 14.434 10.614 1.00 81.19 200 ASP A N 1
ATOM 1579 C CA . ASP A 1 200 ? -4.820 13.730 11.900 1.00 81.19 200 ASP A CA 1
ATOM 1580 C C . ASP A 1 200 ? -3.385 13.282 12.231 1.00 81.19 200 ASP A C 1
ATOM 1582 O O . ASP A 1 200 ? -2.813 12.416 11.563 1.00 81.19 200 ASP A O 1
ATOM 1586 N N . ILE A 1 201 ? -2.806 13.865 13.288 1.00 87.62 201 ILE A N 1
ATOM 1587 C CA . ILE A 1 201 ? -1.459 13.536 13.778 1.00 87.62 201 ILE A CA 1
ATOM 1588 C C . ILE A 1 201 ? -1.397 12.167 14.470 1.00 87.62 201 ILE A C 1
ATOM 1590 O O . ILE A 1 201 ? -0.305 11.637 14.661 1.00 87.62 201 ILE A O 1
ATOM 1594 N N . LEU A 1 202 ? -2.539 11.580 14.844 1.00 85.25 202 LEU A N 1
ATOM 1595 C CA . LEU A 1 202 ? -2.627 10.263 15.481 1.00 85.25 202 LEU A CA 1
ATOM 1596 C C . LEU A 1 202 ? -2.614 9.109 14.467 1.00 85.25 202 LEU A C 1
ATOM 1598 O O . LEU A 1 202 ? -2.447 7.958 14.873 1.00 85.25 202 LEU A O 1
ATOM 1602 N N . ILE A 1 203 ? -2.759 9.408 13.170 1.00 81.88 203 ILE A N 1
ATOM 1603 C CA . ILE A 1 203 ? -2.755 8.429 12.077 1.00 81.88 203 ILE A CA 1
ATOM 1604 C C . ILE A 1 203 ? -1.489 8.635 11.223 1.00 81.88 203 ILE A C 1
ATOM 1606 O O . ILE A 1 203 ? -1.503 9.443 10.283 1.00 81.88 203 ILE A O 1
ATOM 1610 N N . PRO A 1 204 ? -0.380 7.936 11.531 1.00 83.12 204 PRO A N 1
ATOM 1611 C CA . PRO A 1 204 ? 0.846 8.005 10.750 1.00 83.12 204 PRO A CA 1
ATOM 1612 C C . PRO A 1 204 ? 0.660 7.506 9.320 1.00 83.12 204 PRO A C 1
ATOM 1614 O O . PRO A 1 204 ? -0.284 6.787 8.992 1.00 83.12 204 PRO A O 1
ATOM 1617 N N . ARG A 1 205 ? 1.627 7.839 8.465 1.00 81.50 205 ARG A N 1
ATOM 1618 C CA . ARG A 1 205 ? 1.676 7.367 7.075 1.00 81.50 205 ARG A CA 1
ATOM 1619 C C . ARG A 1 205 ? 1.650 5.843 6.975 1.00 81.50 205 ARG A C 1
ATOM 1621 O O . ARG A 1 205 ? 0.959 5.311 6.116 1.00 81.50 205 ARG A O 1
ATOM 1628 N N . GLU A 1 206 ? 2.346 5.155 7.882 1.00 73.44 206 GLU A N 1
ATOM 1629 C CA . GLU A 1 206 ? 2.382 3.688 7.951 1.00 73.44 206 GLU A CA 1
ATOM 1630 C C . GLU A 1 206 ? 0.988 3.066 8.124 1.00 73.44 206 GLU A C 1
ATOM 1632 O O . GLU A 1 206 ? 0.845 1.876 7.899 1.00 73.44 206 GLU A O 1
ATOM 1637 N N . TYR A 1 207 ? -0.047 3.831 8.485 1.00 68.50 207 TYR A N 1
ATOM 1638 C CA . TYR A 1 207 ? -1.419 3.333 8.646 1.00 68.50 207 TYR A CA 1
ATOM 1639 C C . TYR A 1 207 ? -2.320 3.622 7.435 1.00 68.50 207 TYR A C 1
ATOM 1641 O O . TYR A 1 207 ? -3.470 3.195 7.414 1.00 68.50 207 TYR A O 1
ATOM 1649 N N . LYS A 1 208 ? -1.834 4.360 6.430 1.00 60.62 208 LYS A N 1
ATOM 1650 C CA . LYS A 1 208 ? -2.626 4.820 5.277 1.00 60.62 208 LYS A CA 1
ATOM 1651 C C . LYS A 1 208 ? -2.385 3.918 4.056 1.00 60.62 208 LYS A C 1
ATOM 1653 O O . LYS A 1 208 ? -1.254 3.497 3.826 1.00 60.62 208 LYS A O 1
ATOM 1658 N N . GLY A 1 209 ? -3.429 3.630 3.271 1.00 43.91 209 GLY A N 1
ATOM 1659 C CA . GLY A 1 209 ? -3.362 2.848 2.021 1.00 43.91 209 GLY A CA 1
ATOM 1660 C C . GLY A 1 209 ? -4.313 1.643 1.991 1.00 43.91 209 GLY A C 1
ATOM 1661 O O . GLY A 1 209 ? -4.551 1.018 3.017 1.00 43.91 209 GLY A O 1
ATOM 1662 N N . THR A 1 210 ? -4.849 1.310 0.813 1.00 31.75 210 THR A N 1
ATOM 1663 C CA . THR A 1 210 ? -5.878 0.265 0.610 1.00 31.75 210 THR A CA 1
ATOM 1664 C C . THR A 1 210 ? -5.374 -1.176 0.750 1.00 31.75 210 THR A C 1
ATOM 1666 O O . THR A 1 210 ? -6.182 -2.087 0.746 1.00 31.75 210 THR A O 1
ATOM 1669 N N . THR A 1 211 ? -4.063 -1.392 0.893 1.00 37.34 211 THR A N 1
ATOM 1670 C CA . THR A 1 211 ? -3.419 -2.719 1.011 1.00 37.34 211 THR A CA 1
ATOM 1671 C C . THR A 1 211 ? -2.597 -2.853 2.302 1.00 37.34 211 THR A C 1
ATOM 1673 O O . THR A 1 211 ? -1.602 -3.581 2.354 1.00 37.34 211 THR A O 1
ATOM 1676 N N . ASN A 1 212 ? -2.897 -2.046 3.325 1.00 47.72 212 ASN A N 1
ATOM 1677 C CA . ASN A 1 212 ? -1.959 -1.806 4.415 1.00 47.72 212 ASN A CA 1
ATOM 1678 C C . ASN A 1 212 ? -2.173 -2.725 5.634 1.00 47.72 212 ASN A C 1
ATOM 1680 O O . ASN A 1 212 ? -2.859 -2.381 6.597 1.00 47.72 212 ASN A O 1
ATOM 1684 N N . THR A 1 213 ? -1.489 -3.873 5.632 1.00 45.84 213 THR A N 1
ATOM 1685 C CA . THR A 1 213 ? -1.424 -4.824 6.760 1.00 45.84 213 THR A CA 1
ATOM 1686 C C . THR A 1 213 ? -0.731 -4.264 8.015 1.00 45.84 213 THR A C 1
ATOM 1688 O O . THR A 1 213 ? -0.810 -4.858 9.096 1.00 45.84 213 THR A O 1
ATOM 1691 N N . ALA A 1 214 ? -0.055 -3.108 7.921 1.00 48.88 214 ALA A N 1
ATOM 1692 C CA . ALA A 1 214 ? 0.606 -2.480 9.063 1.00 48.88 214 ALA A CA 1
ATOM 1693 C C . ALA A 1 214 ? -0.389 -1.857 10.051 1.00 48.88 214 ALA A C 1
ATOM 1695 O O . ALA A 1 214 ? -0.083 -1.807 11.241 1.00 48.88 214 ALA A O 1
ATOM 1696 N N . TRP A 1 215 ? -1.597 -1.476 9.612 1.00 49.72 215 TRP A N 1
ATOM 1697 C CA . TRP A 1 215 ? -2.680 -1.118 10.537 1.00 49.72 215 TRP A CA 1
ATOM 1698 C C . TRP A 1 215 ? -2.964 -2.275 11.505 1.00 49.72 215 TRP A C 1
ATOM 1700 O O . TRP A 1 215 ? -2.877 -2.103 12.718 1.00 49.72 215 TRP A O 1
ATOM 1710 N N . PHE A 1 216 ? -3.154 -3.481 10.961 1.00 43.81 216 PHE A N 1
ATOM 1711 C CA . PHE A 1 216 ? -3.509 -4.696 11.703 1.00 43.81 216 PHE A CA 1
ATOM 1712 C C . PHE A 1 216 ? -2.380 -5.286 12.556 1.00 43.81 216 PHE A C 1
ATOM 1714 O O . PHE A 1 216 ? -2.628 -6.117 13.421 1.00 43.81 216 PHE A O 1
ATOM 1721 N N . THR A 1 217 ? -1.130 -4.871 12.346 1.00 47.59 217 THR A N 1
ATOM 1722 C CA . THR A 1 217 ? 0.009 -5.370 13.137 1.00 47.59 217 THR A CA 1
ATOM 1723 C C . THR A 1 217 ? 0.648 -4.307 14.025 1.00 47.59 217 THR A C 1
ATOM 1725 O O . THR A 1 217 ? 1.374 -4.664 14.957 1.00 47.59 217 THR A O 1
ATOM 1728 N N . LYS A 1 218 ? 0.409 -3.011 13.765 1.00 57.91 218 LYS A N 1
ATOM 1729 C CA . LYS A 1 218 ? 1.144 -1.897 14.392 1.00 57.91 218 LYS A CA 1
ATOM 1730 C C . LYS A 1 218 ? 0.301 -0.672 14.775 1.00 57.91 218 LYS A C 1
ATOM 1732 O O . LYS A 1 218 ? 0.866 0.255 15.343 1.00 57.91 218 LYS A O 1
ATOM 1737 N N . GLY A 1 219 ? -1.012 -0.662 14.535 1.00 63.19 219 GLY A N 1
ATOM 1738 C CA . GLY A 1 219 ? -1.967 0.416 14.854 1.00 63.19 219 GLY A CA 1
ATOM 1739 C C . GLY A 1 219 ? -2.197 0.764 16.339 1.00 63.19 219 GLY A C 1
ATOM 1740 O O . GLY A 1 219 ? -3.293 1.170 16.707 1.00 63.19 219 GLY A O 1
ATOM 1741 N N . TYR A 1 220 ? -1.196 0.653 17.218 1.00 74.06 220 TYR A N 1
ATOM 1742 C CA . TYR A 1 220 ? -1.372 0.681 18.682 1.00 74.06 220 TYR A CA 1
ATOM 1743 C C . TYR A 1 220 ? -1.946 1.982 19.249 1.00 74.06 220 TYR A C 1
ATOM 1745 O O . TYR A 1 220 ? -2.588 1.964 20.296 1.00 74.06 220 TYR A O 1
ATOM 1753 N N . ILE A 1 221 ? -1.742 3.118 18.572 1.00 78.31 221 ILE A N 1
ATOM 1754 C CA . ILE A 1 221 ? -2.320 4.399 19.005 1.00 78.31 221 ILE A CA 1
ATOM 1755 C C . ILE A 1 221 ? -3.844 4.309 19.084 1.00 78.31 221 ILE A C 1
ATOM 1757 O O . ILE A 1 221 ? -4.409 4.891 20.005 1.00 78.31 221 ILE A O 1
ATOM 1761 N N . ALA A 1 222 ? -4.494 3.560 18.183 1.00 67.06 222 ALA A N 1
ATOM 1762 C CA . ALA A 1 222 ? -5.945 3.389 18.163 1.00 67.06 222 ALA A CA 1
ATOM 1763 C C . ALA A 1 222 ? -6.484 2.833 19.492 1.00 67.06 222 ALA A C 1
ATOM 1765 O O . ALA A 1 222 ? -7.493 3.328 19.986 1.00 67.06 222 ALA A O 1
ATOM 1766 N N . ASN A 1 223 ? -5.755 1.915 20.138 1.00 67.50 223 ASN A N 1
ATOM 1767 C CA . ASN A 1 223 ? -6.149 1.333 21.425 1.00 67.50 223 ASN A CA 1
ATOM 1768 C C . ASN A 1 223 ? -6.284 2.390 22.532 1.00 67.50 223 ASN A C 1
ATOM 1770 O O . ASN A 1 223 ? -7.228 2.368 23.319 1.00 67.50 223 ASN A O 1
ATOM 1774 N N . TYR A 1 224 ? -5.383 3.376 22.561 1.00 73.31 224 TYR A N 1
ATOM 1775 C CA . TYR A 1 224 ? -5.435 4.466 23.539 1.00 73.31 224 TYR A CA 1
ATOM 1776 C C . TYR A 1 224 ? -6.533 5.490 23.242 1.00 73.31 224 TYR A C 1
ATOM 1778 O O . TYR A 1 224 ? -6.927 6.234 24.137 1.00 73.31 224 TYR A O 1
ATOM 1786 N N . GLN A 1 225 ? -7.029 5.562 22.001 1.00 66.62 225 GLN A N 1
ATOM 1787 C CA . GLN A 1 225 ? -8.022 6.568 21.610 1.00 66.62 225 GLN A CA 1
ATOM 1788 C C . GLN A 1 225 ? -9.373 6.371 22.300 1.00 66.62 225 GLN A C 1
ATOM 1790 O O . GLN A 1 225 ? -10.139 7.327 22.361 1.00 66.62 225 GLN A O 1
ATOM 1795 N N . ASN A 1 226 ? -9.623 5.181 22.852 1.00 57.31 226 ASN A N 1
ATOM 1796 C CA . ASN A 1 226 ? -10.827 4.862 23.615 1.00 57.31 226 ASN A CA 1
ATOM 1797 C C . ASN A 1 226 ? -10.729 5.244 25.102 1.00 57.31 226 ASN A C 1
ATOM 1799 O O . ASN A 1 226 ? -11.711 5.142 25.834 1.00 57.31 226 ASN A O 1
ATOM 1803 N N . ILE A 1 227 ? -9.565 5.718 25.561 1.00 65.81 227 ILE A N 1
ATOM 1804 C CA . ILE A 1 227 ? -9.391 6.236 26.920 1.00 65.81 227 ILE A CA 1
ATOM 1805 C C . ILE A 1 227 ? -9.922 7.673 26.960 1.00 65.81 227 ILE A C 1
ATOM 1807 O O . ILE A 1 227 ? -9.304 8.603 26.432 1.00 65.81 227 ILE A O 1
ATOM 1811 N N . LYS A 1 228 ? -11.070 7.860 27.617 1.00 64.00 228 LYS A N 1
ATOM 1812 C CA . LYS A 1 228 ? -11.694 9.177 27.798 1.00 64.00 228 LYS A CA 1
ATOM 1813 C C . LYS A 1 228 ? -10.720 10.171 28.446 1.00 64.00 228 LYS A C 1
ATOM 1815 O O . LYS A 1 228 ? -9.962 9.815 29.344 1.00 64.00 228 LYS A O 1
ATOM 1820 N N . ASN A 1 229 ? -10.756 11.433 28.015 1.00 67.62 229 ASN A N 1
ATOM 1821 C CA . ASN A 1 229 ? -9.910 12.541 28.474 1.00 67.62 229 ASN A CA 1
ATOM 1822 C C . ASN A 1 229 ? -8.408 12.404 28.177 1.00 67.62 229 ASN A C 1
ATOM 1824 O O . ASN A 1 229 ? -7.635 13.306 28.528 1.00 67.62 229 ASN A O 1
ATOM 1828 N N . LEU A 1 230 ? -7.968 11.350 27.481 1.00 78.81 230 LEU A N 1
ATOM 1829 C CA . LEU A 1 230 ? -6.562 11.200 27.122 1.00 78.81 230 LEU A CA 1
ATOM 1830 C C . LEU A 1 230 ? -6.126 12.254 26.097 1.00 78.81 230 LEU A C 1
ATOM 1832 O O . LEU A 1 230 ? -5.109 12.916 26.303 1.00 78.81 230 LEU A O 1
ATOM 1836 N N . ARG A 1 231 ? -6.895 12.458 25.015 1.00 83.06 231 ARG A N 1
ATOM 1837 C CA . ARG A 1 231 ? -6.571 13.452 23.972 1.00 83.06 231 ARG A CA 1
ATOM 1838 C C . ARG A 1 231 ? -6.563 14.888 24.517 1.00 83.06 231 ARG A C 1
ATOM 1840 O O . ARG A 1 231 ? -5.566 15.580 24.294 1.00 83.06 231 ARG A O 1
ATOM 1847 N N . PRO A 1 232 ? -7.576 15.335 25.291 1.00 81.44 232 PRO A N 1
ATOM 1848 C CA . PRO A 1 232 ? -7.512 16.617 25.994 1.00 81.44 232 PRO A CA 1
ATOM 1849 C C . PRO A 1 232 ? -6.297 16.759 26.922 1.00 81.44 232 PRO A C 1
ATOM 1851 O O . PRO A 1 232 ? -5.684 17.825 26.966 1.00 81.44 232 PRO A O 1
ATOM 1854 N N . SER A 1 233 ? -5.910 15.694 27.630 1.00 81.44 233 SER A N 1
ATOM 1855 C CA . SER A 1 233 ? -4.735 15.718 28.512 1.00 81.44 233 SER A CA 1
ATOM 1856 C C . SER A 1 233 ? -3.421 15.824 27.737 1.00 81.44 233 SER A C 1
ATOM 1858 O O . SER A 1 233 ? -2.552 16.612 28.108 1.00 81.44 233 SER A O 1
ATOM 1860 N N . MET A 1 234 ? -3.283 15.101 26.619 1.00 89.06 234 MET A N 1
ATOM 1861 C CA . MET A 1 234 ? -2.143 15.255 25.704 1.00 89.06 234 MET A CA 1
ATOM 1862 C C . MET A 1 234 ? -2.045 16.690 25.178 1.00 89.06 234 MET A C 1
ATOM 1864 O O . MET A 1 234 ? -0.958 17.271 25.196 1.00 89.06 234 MET A O 1
ATOM 1868 N N . ARG A 1 235 ? -3.178 17.289 24.782 1.00 90.25 235 ARG A N 1
ATOM 1869 C CA . ARG A 1 235 ? -3.242 18.699 24.373 1.00 90.25 235 ARG A CA 1
ATOM 1870 C C . ARG A 1 235 ? -2.730 19.627 25.474 1.00 90.25 235 ARG A C 1
ATOM 1872 O O . ARG A 1 235 ? -1.876 20.459 25.186 1.00 90.25 235 ARG A O 1
ATOM 1879 N N . LYS A 1 236 ? -3.187 19.462 26.722 1.00 87.00 236 LYS A N 1
ATOM 1880 C CA . LYS A 1 236 ? -2.760 20.306 27.856 1.00 87.00 236 LYS A CA 1
ATOM 1881 C C . LYS A 1 236 ? -1.241 20.249 28.064 1.00 87.00 236 LYS A C 1
ATOM 1883 O O . LYS A 1 236 ? -0.603 21.285 28.241 1.00 87.00 236 LYS A O 1
ATOM 1888 N N . HIS A 1 237 ? -0.637 19.059 28.000 1.00 89.75 237 HIS A N 1
ATOM 1889 C CA . HIS A 1 237 ? 0.823 18.930 28.089 1.00 89.75 237 HIS A CA 1
ATOM 1890 C C . HIS A 1 237 ? 1.542 19.576 26.897 1.00 89.75 237 HIS A C 1
ATOM 1892 O O . HIS A 1 237 ? 2.578 20.211 27.087 1.00 89.75 237 HIS A O 1
ATOM 1898 N N . ALA A 1 238 ? 0.999 19.447 25.684 1.00 94.94 238 ALA A N 1
ATOM 1899 C CA . ALA A 1 238 ? 1.560 20.075 24.490 1.00 94.94 238 ALA A CA 1
ATOM 1900 C C . ALA A 1 238 ? 1.500 21.612 24.562 1.00 94.94 238 ALA A C 1
ATOM 1902 O O . ALA A 1 238 ? 2.491 22.278 24.274 1.00 94.94 238 ALA A O 1
ATOM 1903 N N . GLU A 1 239 ? 0.374 22.183 24.995 1.00 93.75 239 GLU A N 1
ATOM 1904 C CA . GLU A 1 239 ? 0.214 23.626 25.217 1.00 93.75 239 GLU A CA 1
ATOM 1905 C C . GLU A 1 239 ? 1.213 24.146 26.252 1.00 93.75 239 GLU A C 1
ATOM 1907 O O . GLU A 1 239 ? 1.924 25.112 25.982 1.00 93.75 239 GLU A O 1
ATOM 1912 N N . LYS A 1 240 ? 1.350 23.447 27.385 1.00 93.88 240 LYS A N 1
ATOM 1913 C CA . LYS A 1 240 ? 2.300 23.810 28.446 1.00 93.88 240 LYS A CA 1
ATOM 1914 C C . LYS A 1 240 ? 3.756 23.720 27.985 1.00 93.88 240 LYS A C 1
ATOM 1916 O O . LYS A 1 240 ? 4.570 24.579 28.318 1.00 93.88 240 LYS A O 1
ATOM 1921 N N . LEU A 1 241 ? 4.101 22.700 27.195 1.00 95.81 241 LEU A N 1
ATOM 1922 C CA . LEU A 1 241 ? 5.428 22.582 26.589 1.00 95.81 241 LEU A CA 1
ATOM 1923 C C . LEU A 1 241 ? 5.687 23.732 25.605 1.00 95.81 241 LEU A C 1
ATOM 1925 O O . LEU A 1 241 ? 6.765 24.323 25.627 1.00 95.81 241 LEU A O 1
ATOM 1929 N N . LYS A 1 242 ? 4.700 24.074 24.770 1.00 96.06 242 LYS A N 1
ATOM 1930 C CA . LYS A 1 242 ? 4.785 25.186 23.817 1.00 96.06 242 LYS A CA 1
ATOM 1931 C C . LYS A 1 242 ? 4.969 26.529 24.520 1.00 96.06 242 LYS A C 1
ATOM 1933 O O . LYS A 1 242 ? 5.811 27.307 24.087 1.00 96.06 242 LYS A O 1
ATOM 1938 N N . GLU A 1 243 ? 4.225 26.776 25.595 1.00 95.12 243 GLU A N 1
ATOM 1939 C CA . GLU A 1 243 ? 4.355 27.970 26.438 1.00 95.12 243 GLU A CA 1
ATOM 1940 C C . GLU A 1 243 ? 5.768 28.072 27.021 1.00 95.12 243 GLU A C 1
ATOM 1942 O O . GLU A 1 243 ? 6.472 29.040 26.758 1.00 95.12 243 GLU A O 1
ATOM 1947 N N . LYS A 1 244 ? 6.253 27.019 27.688 1.00 95.06 244 LYS A N 1
ATOM 1948 C CA . LYS A 1 244 ? 7.604 27.000 28.272 1.00 95.06 244 LYS A CA 1
ATOM 1949 C C . LYS A 1 244 ? 8.721 27.149 27.235 1.00 95.06 244 LYS A C 1
ATOM 1951 O O . LYS A 1 244 ? 9.759 27.740 27.529 1.00 95.06 244 LYS A O 1
ATOM 1956 N N . LEU A 1 245 ? 8.541 26.596 26.033 1.00 95.06 245 LEU A N 1
ATOM 1957 C CA . LEU A 1 245 ? 9.472 26.790 24.919 1.00 95.06 245 LEU A CA 1
ATOM 1958 C C . LEU A 1 245 ? 9.454 28.240 24.430 1.00 95.06 245 LEU A C 1
ATOM 1960 O O . LEU A 1 245 ? 10.523 28.810 24.225 1.00 95.06 245 LEU A O 1
ATOM 1964 N N . ALA A 1 246 ? 8.272 28.841 24.284 1.00 93.44 246 ALA A N 1
ATOM 1965 C CA . ALA A 1 246 ? 8.126 30.237 23.887 1.00 93.44 246 ALA A CA 1
ATOM 1966 C C . ALA A 1 246 ? 8.712 31.195 24.937 1.00 93.44 246 ALA A C 1
ATOM 1968 O O . ALA A 1 246 ? 9.414 32.134 24.574 1.00 93.44 246 ALA A O 1
ATOM 1969 N N . ASP A 1 247 ? 8.515 30.921 26.225 1.00 92.81 247 ASP A N 1
ATOM 1970 C CA . ASP A 1 247 ? 9.088 31.713 27.317 1.00 92.81 247 ASP A CA 1
ATOM 1971 C C . ASP A 1 247 ? 10.617 31.646 27.338 1.00 92.81 247 ASP A C 1
ATOM 1973 O O . ASP A 1 247 ? 11.295 32.634 27.624 1.00 92.81 247 ASP A O 1
ATOM 1977 N N . LYS A 1 248 ? 11.179 30.466 27.048 1.00 92.44 248 LYS A N 1
ATOM 1978 C CA . LYS A 1 248 ? 12.618 30.221 27.178 1.00 92.44 248 LYS A CA 1
ATOM 1979 C C . LYS A 1 248 ? 13.423 30.564 25.926 1.00 92.44 248 LYS A C 1
ATOM 1981 O O . LYS A 1 248 ? 14.560 31.013 26.057 1.00 92.44 248 LYS A O 1
ATOM 1986 N N . PHE A 1 249 ? 12.862 30.330 24.742 1.00 91.06 249 PHE A N 1
ATOM 1987 C CA . PHE A 1 249 ? 13.550 30.465 23.452 1.00 91.06 249 PHE A CA 1
ATOM 1988 C C . PHE A 1 249 ? 12.833 31.417 22.480 1.00 91.06 249 PHE A C 1
ATOM 1990 O O . PHE A 1 249 ? 13.348 31.718 21.408 1.00 91.06 249 PHE A O 1
ATOM 1997 N N . GLY A 1 250 ? 11.661 31.948 22.834 1.00 88.38 250 GLY A N 1
ATOM 1998 C CA . GLY A 1 250 ? 10.906 32.847 21.966 1.00 88.38 250 GLY A CA 1
ATOM 1999 C C . GLY A 1 250 ? 10.249 32.122 20.779 1.00 88.38 250 GLY A C 1
ATOM 2000 O O . GLY A 1 250 ? 9.927 30.934 20.863 1.00 88.38 250 GLY A O 1
ATOM 2001 N N . PRO A 1 251 ? 10.025 32.815 19.644 1.00 83.44 251 PRO A N 1
ATOM 2002 C CA . PRO A 1 251 ? 9.282 32.261 18.507 1.00 83.44 251 PRO A CA 1
ATOM 2003 C C . PRO A 1 251 ? 10.023 31.132 17.774 1.00 83.44 251 PRO A C 1
ATOM 2005 O O . PRO A 1 251 ? 9.433 30.472 16.922 1.00 83.44 251 PRO A O 1
ATOM 2008 N N . THR A 1 252 ? 11.302 30.908 18.083 1.00 82.31 252 THR A N 1
ATOM 2009 C CA . THR A 1 252 ? 12.131 29.864 17.469 1.00 82.31 252 THR A CA 1
ATOM 2010 C C . THR A 1 252 ? 11.897 28.480 18.091 1.00 82.31 252 THR A C 1
ATOM 2012 O O . THR A 1 252 ? 12.282 27.473 17.491 1.00 82.31 252 THR A O 1
ATOM 2015 N N . LEU A 1 253 ? 11.213 28.409 19.245 1.00 92.38 253 LEU A N 1
ATOM 2016 C CA . LEU A 1 253 ? 10.784 27.181 19.928 1.00 92.38 253 LEU A CA 1
ATOM 2017 C C . LEU A 1 253 ? 11.917 26.140 20.060 1.00 92.38 253 LEU A C 1
ATOM 2019 O O . LEU A 1 253 ? 12.829 26.315 20.864 1.00 92.38 253 LEU A O 1
ATOM 2023 N N . PHE A 1 254 ? 11.873 25.045 19.289 1.00 96.12 254 PHE A N 1
ATOM 2024 C CA . PHE A 1 254 ? 12.868 23.968 19.342 1.00 96.12 254 PHE A CA 1
ATOM 2025 C C . PHE A 1 254 ? 14.229 24.308 18.709 1.00 96.12 254 PHE A C 1
ATOM 2027 O O . PHE A 1 254 ? 15.174 23.543 18.904 1.00 96.12 254 PHE A O 1
ATOM 2034 N N . ALA A 1 255 ? 14.367 25.411 17.965 1.00 94.00 255 ALA A N 1
ATOM 2035 C CA . ALA A 1 255 ? 15.572 25.687 17.174 1.00 94.00 255 ALA A CA 1
ATOM 2036 C C . ALA A 1 255 ? 16.856 25.744 18.019 1.00 94.00 255 ALA A C 1
ATOM 2038 O O . ALA A 1 255 ? 17.843 25.067 17.710 1.00 94.00 255 ALA A O 1
ATOM 2039 N N . ASP A 1 256 ? 16.847 26.512 19.107 1.00 92.81 256 ASP A N 1
ATOM 2040 C CA . ASP A 1 256 ? 18.025 26.670 19.964 1.00 92.81 256 ASP A CA 1
ATOM 2041 C C . ASP A 1 256 ? 18.322 25.379 20.735 1.00 92.81 256 ASP A C 1
ATOM 2043 O O . ASP A 1 256 ? 19.474 24.946 20.811 1.00 92.81 256 ASP A O 1
ATOM 2047 N N . LEU A 1 257 ? 17.275 24.695 21.211 1.00 94.81 257 LEU A N 1
ATOM 2048 C CA . LEU A 1 257 ? 17.398 23.413 21.905 1.00 94.81 257 LEU A CA 1
ATOM 2049 C C . LEU A 1 257 ? 18.047 22.342 21.013 1.00 94.81 257 LEU A C 1
ATOM 2051 O O . LEU A 1 257 ? 18.977 21.661 21.442 1.00 94.81 257 LEU A O 1
ATOM 2055 N N . MET A 1 258 ? 17.596 22.216 19.762 1.00 96.50 258 MET A N 1
ATOM 2056 C CA . MET A 1 258 ? 18.166 21.263 18.805 1.00 96.50 258 MET A CA 1
ATOM 2057 C C . MET A 1 258 ? 19.582 21.648 18.372 1.00 96.50 258 MET A C 1
ATOM 2059 O O . MET A 1 258 ? 20.406 20.765 18.144 1.00 96.50 258 MET A O 1
ATOM 2063 N N . THR A 1 259 ? 19.905 22.945 18.324 1.00 94.81 259 THR A N 1
ATOM 2064 C CA . THR A 1 259 ? 21.282 23.407 18.082 1.00 94.81 259 THR A CA 1
ATOM 2065 C C . THR A 1 259 ? 22.223 22.943 19.191 1.00 94.81 259 THR A C 1
ATOM 2067 O O . THR A 1 259 ? 23.330 22.488 18.903 1.00 94.81 259 THR A O 1
ATOM 2070 N N . GLU A 1 260 ? 21.804 23.055 20.456 1.00 94.88 260 GLU A N 1
ATOM 2071 C CA . GLU A 1 260 ? 22.572 22.536 21.592 1.00 94.88 260 GLU A CA 1
ATOM 2072 C C . GLU A 1 260 ? 22.756 21.015 21.477 1.00 94.88 260 GLU A C 1
ATOM 2074 O O . GLU A 1 260 ? 23.885 20.533 21.546 1.00 94.88 260 GLU A O 1
ATOM 2079 N N . ILE A 1 261 ? 21.676 20.270 21.214 1.00 96.06 261 ILE A N 1
ATOM 2080 C CA . ILE A 1 261 ? 21.711 18.803 21.088 1.00 96.06 261 ILE A CA 1
ATOM 2081 C C . ILE A 1 261 ? 22.669 18.362 19.978 1.00 96.06 261 ILE A C 1
ATOM 2083 O O . ILE A 1 261 ? 23.558 17.551 20.225 1.00 96.06 261 ILE A O 1
ATOM 2087 N N . PHE A 1 262 ? 22.550 18.917 18.770 1.00 96.00 262 PHE A N 1
ATOM 2088 C CA . PHE A 1 262 ? 23.400 18.533 17.639 1.00 96.00 262 PHE A CA 1
ATOM 2089 C C . PHE A 1 262 ? 24.882 18.875 17.843 1.00 96.00 262 PHE A C 1
ATOM 2091 O O . PHE A 1 262 ? 25.744 18.156 17.333 1.00 96.00 262 PHE A O 1
ATOM 2098 N N . LYS A 1 263 ? 25.198 19.909 18.634 1.00 94.88 263 LYS A N 1
ATOM 2099 C CA . LYS A 1 263 ? 26.579 20.228 19.038 1.00 94.88 263 LYS A CA 1
ATOM 2100 C C . LYS A 1 263 ? 27.137 19.287 20.105 1.00 94.88 263 LYS A C 1
ATOM 2102 O O . LYS A 1 263 ? 28.358 19.160 20.205 1.00 94.88 263 LYS A O 1
ATOM 2107 N N . GLU A 1 264 ? 26.274 18.682 20.915 1.00 93.62 264 GLU A N 1
ATOM 2108 C CA . GLU A 1 264 ? 26.645 17.746 21.982 1.00 93.62 264 GLU A CA 1
ATOM 2109 C C . GLU A 1 264 ? 26.733 16.289 21.515 1.00 93.62 264 GLU A C 1
ATOM 2111 O O . GLU A 1 264 ? 27.354 15.473 22.197 1.00 93.62 264 GLU A O 1
ATOM 2116 N N . LEU A 1 265 ? 26.147 15.954 20.363 1.00 93.94 265 LEU A N 1
ATOM 2117 C CA . LEU A 1 265 ? 26.320 14.639 19.750 1.00 93.94 265 LEU A CA 1
ATOM 2118 C C . LEU A 1 265 ? 27.811 14.364 19.454 1.00 93.94 265 LEU A C 1
ATOM 2120 O O . LEU A 1 265 ? 28.525 15.278 19.023 1.00 93.94 265 LEU A O 1
ATOM 2124 N N . PRO A 1 266 ? 28.301 13.123 19.649 1.00 91.50 266 PRO A N 1
ATOM 2125 C CA . PRO A 1 266 ? 29.679 12.780 19.313 1.00 91.50 266 PRO A CA 1
ATOM 2126 C C . PRO A 1 266 ? 29.958 12.985 17.819 1.00 91.50 266 PRO A C 1
ATOM 2128 O O . PRO A 1 266 ? 29.166 12.579 16.968 1.00 91.50 266 PRO A O 1
ATOM 2131 N N . ALA A 1 267 ? 31.084 13.624 17.495 1.00 89.38 267 ALA A N 1
ATOM 2132 C CA . ALA A 1 267 ? 31.427 13.972 16.112 1.00 89.38 267 ALA A CA 1
ATOM 2133 C C . ALA A 1 267 ? 31.711 12.739 15.235 1.00 89.38 267 ALA A C 1
ATOM 2135 O O . ALA A 1 267 ? 31.548 12.789 14.021 1.00 89.38 267 ALA A O 1
ATOM 2136 N N . ASP A 1 268 ? 32.117 11.635 15.856 1.00 88.62 268 ASP A N 1
ATOM 2137 C CA . ASP A 1 268 ? 32.415 10.336 15.256 1.00 88.62 268 ASP A CA 1
ATOM 2138 C C . ASP A 1 268 ? 31.248 9.335 15.346 1.00 88.62 268 ASP A C 1
ATOM 2140 O O . ASP A 1 268 ? 31.419 8.177 14.970 1.00 88.62 268 ASP A O 1
ATOM 2144 N N . LEU A 1 269 ? 30.063 9.770 15.804 1.00 87.81 269 LEU A N 1
ATOM 2145 C CA . LEU A 1 269 ? 28.854 8.936 15.863 1.00 87.81 269 LEU A CA 1
ATOM 2146 C C . LEU A 1 269 ? 28.336 8.551 14.465 1.00 87.81 269 LEU A C 1
ATOM 2148 O O . LEU A 1 269 ? 27.847 7.443 14.271 1.00 87.81 269 LEU A O 1
ATOM 2152 N N . LEU A 1 270 ? 28.432 9.477 13.506 1.00 86.31 270 LEU A N 1
ATOM 2153 C CA . LEU A 1 270 ? 28.104 9.279 12.092 1.00 86.31 270 LEU A CA 1
ATOM 2154 C C . LEU A 1 270 ? 29.264 9.815 11.263 1.00 86.31 270 LEU A C 1
ATOM 2156 O O . LEU A 1 270 ? 29.349 11.021 11.009 1.00 86.31 270 LEU A O 1
ATOM 2160 N N . LYS A 1 271 ? 30.192 8.936 10.887 1.00 82.62 271 LYS A N 1
ATOM 2161 C CA . LYS A 1 271 ? 31.406 9.365 10.196 1.00 82.62 271 LYS A CA 1
ATOM 2162 C C . LYS A 1 271 ? 31.105 9.711 8.732 1.00 82.62 271 LYS A C 1
ATOM 2164 O O . LYS A 1 271 ? 30.168 9.156 8.154 1.00 82.62 271 LYS A O 1
ATOM 2169 N N . PRO A 1 272 ? 31.885 10.602 8.091 1.00 79.19 272 PRO A N 1
ATOM 2170 C CA . PRO A 1 272 ? 31.712 10.914 6.671 1.00 79.19 272 PRO A CA 1
ATOM 2171 C C . PRO A 1 272 ? 31.750 9.674 5.761 1.00 79.19 272 PRO A C 1
ATOM 2173 O O . PRO A 1 272 ? 31.023 9.611 4.774 1.00 79.19 272 PRO A O 1
ATOM 2176 N N . GLU A 1 273 ? 32.546 8.667 6.108 1.00 81.44 273 GLU A N 1
ATOM 2177 C CA . GLU A 1 273 ? 32.625 7.387 5.401 1.00 81.44 273 GLU A CA 1
ATOM 2178 C C . GLU A 1 273 ? 31.390 6.476 5.580 1.00 81.44 273 GLU A C 1
ATOM 2180 O O . GLU A 1 273 ? 31.182 5.578 4.765 1.00 81.44 273 GLU A O 1
ATOM 2185 N N . ASP A 1 274 ? 30.517 6.725 6.568 1.00 84.50 274 ASP A N 1
ATOM 2186 C CA . ASP A 1 274 ? 29.295 5.942 6.828 1.00 84.50 274 ASP A CA 1
ATOM 2187 C C . ASP A 1 274 ? 28.119 6.379 5.931 1.00 84.50 274 ASP A C 1
ATOM 2189 O O . ASP A 1 274 ? 26.986 6.588 6.381 1.00 84.50 274 ASP A O 1
ATOM 2193 N N . GLU A 1 275 ? 28.377 6.527 4.630 1.00 87.75 275 GLU A N 1
ATOM 2194 C CA . GLU A 1 275 ? 27.406 6.995 3.631 1.00 87.75 275 GLU A CA 1
ATOM 2195 C C . GLU A 1 275 ? 26.100 6.185 3.664 1.00 87.75 275 GLU A C 1
ATOM 2197 O O . GLU A 1 275 ? 25.009 6.755 3.676 1.00 87.75 275 GLU A O 1
ATOM 2202 N N . LYS A 1 276 ? 26.200 4.857 3.803 1.00 90.06 276 LYS A N 1
ATOM 2203 C CA . LYS A 1 276 ? 25.041 3.954 3.863 1.00 90.06 276 LYS A CA 1
ATOM 2204 C C . LYS A 1 276 ? 24.107 4.257 5.042 1.00 90.06 276 LYS A C 1
ATOM 2206 O O . LYS A 1 276 ? 22.887 4.210 4.887 1.00 90.06 276 LYS A O 1
ATOM 2211 N N . THR A 1 277 ? 24.654 4.557 6.222 1.00 89.06 277 THR A N 1
ATOM 2212 C CA . THR A 1 277 ? 23.849 4.882 7.413 1.00 89.06 277 THR A CA 1
ATOM 2213 C C . THR A 1 277 ? 23.205 6.257 7.262 1.00 89.06 277 THR A C 1
ATOM 2215 O O . THR A 1 277 ? 22.031 6.414 7.589 1.00 89.06 277 THR A O 1
ATOM 2218 N N . ARG A 1 278 ? 23.935 7.231 6.703 1.00 92.19 278 ARG A N 1
ATOM 2219 C CA . ARG A 1 278 ? 23.428 8.586 6.440 1.00 92.19 278 ARG A CA 1
ATOM 2220 C C . ARG A 1 278 ? 22.282 8.599 5.424 1.00 92.19 278 ARG A C 1
ATOM 2222 O O . ARG A 1 278 ? 21.237 9.173 5.716 1.00 92.19 278 ARG A O 1
ATOM 2229 N N . GLN A 1 279 ? 22.418 7.881 4.308 1.00 93.06 279 GLN A N 1
ATOM 2230 C CA . GLN A 1 279 ? 21.335 7.683 3.331 1.00 93.06 279 GLN A CA 1
ATOM 2231 C C . GLN A 1 279 ? 20.135 6.946 3.945 1.00 93.06 279 GLN A C 1
ATOM 2233 O O . GLN A 1 279 ? 18.982 7.313 3.716 1.00 93.06 279 GLN A O 1
ATOM 2238 N N . SER A 1 280 ? 20.387 5.924 4.774 1.00 92.56 280 SER A N 1
ATOM 2239 C CA . SER A 1 280 ? 19.327 5.204 5.492 1.00 92.56 280 SER A CA 1
ATOM 2240 C C . SER A 1 280 ? 18.556 6.122 6.448 1.00 92.56 280 SER A C 1
ATOM 2242 O O . SER A 1 280 ? 17.329 6.065 6.479 1.00 92.56 280 SER A O 1
ATOM 2244 N N . LEU A 1 281 ? 19.246 6.996 7.191 1.00 93.94 281 LEU A N 1
ATOM 2245 C CA . LEU A 1 281 ? 18.632 7.991 8.077 1.00 93.94 281 LEU A CA 1
ATOM 2246 C C . LEU A 1 281 ? 17.838 9.043 7.298 1.00 93.94 281 LEU A C 1
ATOM 2248 O O . LEU A 1 281 ? 16.692 9.307 7.659 1.00 93.94 281 LEU A O 1
ATOM 2252 N N . ALA A 1 282 ? 18.403 9.580 6.212 1.00 94.81 282 ALA A N 1
ATOM 2253 C CA . ALA A 1 282 ? 17.730 10.549 5.349 1.00 94.81 282 ALA A CA 1
ATOM 2254 C C . ALA A 1 282 ? 16.400 9.996 4.826 1.00 94.81 282 ALA A C 1
ATOM 2256 O O . ALA A 1 282 ? 15.344 10.596 5.040 1.00 94.81 282 ALA A O 1
ATOM 2257 N N . LYS A 1 283 ? 16.434 8.780 4.264 1.00 93.88 283 LYS A N 1
ATOM 2258 C CA . LYS A 1 283 ? 15.240 8.079 3.782 1.00 93.88 283 LYS A CA 1
ATOM 2259 C C . LYS A 1 283 ? 14.263 7.739 4.906 1.00 93.88 283 LYS A C 1
ATOM 2261 O O . LYS A 1 283 ? 13.061 7.906 4.733 1.00 93.88 283 LYS A O 1
ATOM 2266 N N . TYR A 1 284 ? 14.753 7.252 6.047 1.00 93.94 284 TYR A N 1
ATOM 2267 C CA . TYR A 1 284 ? 13.899 6.835 7.163 1.00 93.94 284 TYR A CA 1
ATOM 2268 C C . TYR A 1 284 ? 13.148 8.011 7.793 1.00 93.94 284 TYR A C 1
ATOM 2270 O O . TYR A 1 284 ? 11.999 7.851 8.191 1.00 93.94 284 TYR A O 1
ATOM 2278 N N . MET A 1 285 ? 13.783 9.181 7.875 1.00 94.31 285 MET A N 1
ATOM 2279 C CA . MET A 1 285 ? 13.221 10.380 8.498 1.00 94.31 285 MET A CA 1
ATOM 2280 C C . MET A 1 285 ? 12.538 11.325 7.505 1.00 94.31 285 MET A C 1
ATOM 2282 O O . MET A 1 285 ? 11.850 12.249 7.938 1.00 94.31 285 MET A O 1
ATOM 2286 N N . ALA A 1 286 ? 12.713 11.088 6.201 1.00 95.31 286 ALA A N 1
ATOM 2287 C CA . ALA A 1 286 ? 12.340 11.994 5.116 1.00 95.31 286 ALA A CA 1
ATOM 2288 C C . ALA A 1 286 ? 13.000 13.384 5.241 1.00 95.31 286 ALA A C 1
ATOM 2290 O O . ALA A 1 286 ? 12.353 14.404 5.024 1.00 95.31 286 ALA A O 1
ATOM 2291 N N . ILE A 1 287 ? 14.279 13.415 5.636 1.00 95.81 287 ILE A N 1
ATOM 2292 C CA . ILE A 1 287 ? 15.089 14.637 5.761 1.00 95.81 287 ILE A CA 1
ATOM 2293 C C . ILE A 1 287 ? 16.398 14.428 4.991 1.00 95.81 287 ILE A C 1
ATOM 2295 O O . ILE A 1 287 ? 17.354 13.852 5.518 1.00 95.81 287 ILE A O 1
ATOM 2299 N N . ASP A 1 288 ? 16.456 14.922 3.755 1.00 94.06 288 ASP A N 1
ATOM 2300 C CA . ASP A 1 288 ? 17.590 14.722 2.835 1.00 94.06 288 ASP A CA 1
ATOM 2301 C C . ASP A 1 288 ? 18.912 15.272 3.393 1.00 94.06 288 ASP A C 1
ATOM 2303 O O . ASP A 1 288 ? 19.995 14.752 3.121 1.00 94.06 288 ASP A O 1
ATOM 2307 N N . GLY A 1 289 ? 18.842 16.280 4.271 1.00 92.56 289 GLY A N 1
ATOM 2308 C CA . GLY A 1 289 ? 20.015 16.863 4.922 1.00 92.56 289 GLY A CA 1
ATOM 2309 C C . GLY A 1 289 ? 20.902 15.852 5.666 1.00 92.56 289 GLY A C 1
ATOM 2310 O O . GLY A 1 289 ? 22.094 16.116 5.837 1.00 92.56 289 GLY A O 1
ATOM 2311 N N . PHE A 1 290 ? 20.372 14.697 6.095 1.00 93.69 290 PHE A N 1
ATOM 2312 C CA . PHE A 1 290 ? 21.161 13.679 6.802 1.00 93.69 290 PHE A CA 1
ATOM 2313 C C . PHE A 1 290 ? 22.245 13.036 5.931 1.00 93.69 290 PHE A C 1
ATOM 2315 O O . PHE A 1 290 ? 23.234 12.560 6.485 1.00 93.69 290 PHE A O 1
ATOM 2322 N N . GLU A 1 291 ? 22.122 13.070 4.599 1.00 92.38 291 GLU A N 1
ATOM 2323 C CA . GLU A 1 291 ? 23.126 12.507 3.684 1.00 92.38 291 GLU A CA 1
ATOM 2324 C C . GLU A 1 291 ? 24.493 13.186 3.817 1.00 92.38 291 GLU A C 1
ATOM 2326 O O . GLU A 1 291 ? 25.533 12.557 3.626 1.00 92.38 291 GLU A O 1
ATOM 2331 N N . THR A 1 292 ? 24.503 14.470 4.183 1.00 89.88 292 THR A N 1
ATOM 2332 C CA . THR A 1 292 ? 25.723 15.290 4.252 1.00 89.88 292 THR A CA 1
ATOM 2333 C C . THR A 1 292 ? 26.022 15.826 5.649 1.00 89.88 292 THR A C 1
ATOM 2335 O O . THR A 1 292 ? 27.097 16.390 5.861 1.00 89.88 292 THR A O 1
ATOM 2338 N N . ALA A 1 293 ? 25.118 15.622 6.610 1.00 90.12 293 ALA A N 1
ATOM 2339 C CA . ALA A 1 293 ? 25.251 16.182 7.944 1.00 90.12 293 ALA A CA 1
ATOM 2340 C C . ALA A 1 293 ? 26.444 15.612 8.720 1.00 90.12 293 ALA A C 1
ATOM 2342 O O . ALA A 1 293 ? 26.732 14.414 8.678 1.00 90.12 293 ALA A O 1
ATOM 2343 N N . THR A 1 294 ? 27.093 16.486 9.486 1.00 91.06 294 THR A N 1
ATOM 2344 C CA . THR A 1 294 ? 28.046 16.112 10.536 1.00 91.06 294 THR A CA 1
ATOM 2345 C C . THR A 1 294 ? 27.651 16.772 11.851 1.00 91.06 294 THR A C 1
ATOM 2347 O O . THR A 1 294 ? 27.088 17.869 11.870 1.00 91.06 294 THR A O 1
ATOM 2350 N N . PHE A 1 295 ? 27.938 16.096 12.962 1.00 92.56 295 PHE A N 1
ATOM 2351 C CA . PHE A 1 295 ? 27.524 16.507 14.303 1.00 92.56 295 PHE A CA 1
ATOM 2352 C C . PHE A 1 295 ? 28.720 16.892 15.185 1.00 92.56 295 PHE A C 1
ATOM 2354 O O . PHE A 1 295 ? 29.878 16.815 14.771 1.00 92.56 295 PHE A O 1
ATOM 2361 N N . GLY A 1 296 ? 28.440 17.359 16.400 1.00 91.50 296 GLY A N 1
ATOM 2362 C CA . GLY A 1 296 ? 29.445 17.864 17.329 1.00 91.50 296 GLY A CA 1
ATOM 2363 C C . GLY A 1 296 ? 29.692 19.366 17.179 1.00 91.50 296 GLY A C 1
ATOM 2364 O O . GLY A 1 296 ? 29.091 20.050 16.349 1.00 91.50 296 GLY A O 1
ATOM 2365 N N . LYS A 1 297 ? 30.594 19.912 18.004 1.00 91.06 297 LYS A N 1
ATOM 2366 C CA . LYS A 1 297 ? 30.810 21.370 18.147 1.00 91.06 297 LYS A CA 1
ATOM 2367 C C . LYS A 1 297 ? 31.065 22.115 16.830 1.00 91.06 297 LYS A C 1
ATOM 2369 O O . LYS A 1 297 ? 30.656 23.268 16.716 1.00 91.06 297 LYS A O 1
ATOM 2374 N N . ASN A 1 298 ? 31.719 21.455 15.873 1.00 89.19 298 ASN A N 1
ATOM 2375 C CA . ASN A 1 298 ? 32.086 22.003 14.562 1.00 89.19 298 ASN A CA 1
ATOM 2376 C C . ASN A 1 298 ? 31.353 21.301 13.398 1.00 89.19 298 ASN A C 1
ATOM 2378 O O . ASN A 1 298 ? 31.790 21.410 12.255 1.00 89.19 298 ASN A O 1
ATOM 2382 N N . GLY A 1 299 ? 30.294 20.538 13.686 1.00 87.00 299 GLY A N 1
ATOM 2383 C CA . GLY A 1 299 ? 29.530 19.804 12.679 1.00 87.00 299 GLY A CA 1
ATOM 2384 C C . GLY A 1 299 ? 28.701 20.719 11.773 1.00 87.00 299 GLY A C 1
ATOM 2385 O O . GLY A 1 299 ? 28.240 21.784 12.191 1.00 87.00 299 GLY A O 1
ATOM 2386 N N . ASN A 1 300 ? 28.493 20.298 10.526 1.00 91.06 300 ASN A N 1
ATOM 2387 C CA . ASN A 1 300 ? 27.608 20.953 9.571 1.00 91.06 300 ASN A CA 1
ATOM 2388 C C . ASN A 1 300 ? 26.249 20.241 9.545 1.00 91.06 300 ASN A C 1
ATOM 2390 O O . ASN A 1 300 ? 26.045 19.311 8.772 1.00 91.06 300 ASN A O 1
ATOM 2394 N N . PHE A 1 301 ? 25.319 20.681 10.390 1.00 92.81 301 PHE A N 1
ATOM 2395 C CA . PHE A 1 301 ? 23.990 20.074 10.537 1.00 92.81 301 PHE A CA 1
ATOM 2396 C C . PHE A 1 301 ? 22.840 21.007 10.120 1.00 92.81 301 PHE A C 1
ATOM 2398 O O . PHE A 1 301 ? 21.691 20.746 10.457 1.00 92.81 301 PHE A O 1
ATOM 2405 N N . GLN A 1 302 ? 23.116 22.106 9.407 1.00 91.44 302 GLN A N 1
ATOM 2406 C CA . GLN A 1 302 ? 22.121 23.165 9.154 1.00 91.44 302 GLN A CA 1
ATOM 2407 C C . GLN A 1 302 ? 20.913 22.694 8.331 1.00 91.44 302 GLN A C 1
ATOM 2409 O O . GLN A 1 302 ? 19.781 23.044 8.657 1.00 91.44 302 GLN A O 1
ATOM 2414 N N . ALA A 1 303 ? 21.143 21.869 7.303 1.00 84.06 303 ALA A N 1
ATOM 2415 C CA . ALA A 1 303 ? 20.064 21.315 6.484 1.00 84.06 303 ALA A CA 1
ATOM 2416 C C . ALA A 1 303 ? 19.134 20.411 7.313 1.00 84.06 303 ALA A C 1
ATOM 2418 O O . ALA A 1 303 ? 17.923 20.589 7.294 1.00 84.06 303 ALA A O 1
ATOM 2419 N N . VAL A 1 304 ? 19.707 19.516 8.128 1.00 93.81 304 VAL A N 1
ATOM 2420 C CA . VAL A 1 304 ? 18.939 18.665 9.054 1.00 93.81 304 VAL A CA 1
ATOM 2421 C C . VAL A 1 304 ? 18.205 19.499 10.095 1.00 93.81 304 VAL A C 1
ATOM 2423 O O . VAL A 1 304 ? 17.050 19.234 10.402 1.00 93.81 304 VAL A O 1
ATOM 2426 N N . HIS A 1 305 ? 18.882 20.497 10.660 1.00 95.31 305 HIS A N 1
ATOM 2427 C CA . HIS A 1 305 ? 18.351 21.333 11.731 1.00 95.31 305 HIS A CA 1
ATOM 2428 C C . HIS A 1 305 ? 17.066 22.031 11.331 1.00 95.31 305 HIS A C 1
ATOM 2430 O O . HIS A 1 305 ? 16.089 21.926 12.070 1.00 95.31 305 HIS A O 1
ATOM 2436 N N . LYS A 1 306 ? 17.045 22.658 10.155 1.00 94.12 306 LYS A N 1
ATOM 2437 C CA . LYS A 1 306 ? 15.857 23.342 9.658 1.00 94.12 306 LYS A CA 1
ATOM 2438 C C . LYS A 1 306 ? 14.659 22.394 9.559 1.00 94.12 306 LYS A C 1
ATOM 2440 O O . LYS A 1 306 ? 13.658 22.616 10.237 1.00 94.12 306 LYS A O 1
ATOM 2445 N N . ASP A 1 307 ? 14.785 21.313 8.792 1.00 94.50 307 ASP A N 1
ATOM 2446 C CA . ASP A 1 307 ? 13.659 20.411 8.515 1.00 94.50 307 ASP A CA 1
ATOM 2447 C C . ASP A 1 307 ? 13.184 19.677 9.778 1.00 94.50 307 ASP A C 1
ATOM 2449 O O . ASP A 1 307 ? 11.982 19.487 9.994 1.00 94.50 307 ASP A O 1
ATOM 2453 N N . TYR A 1 308 ? 14.116 19.305 10.660 1.00 96.62 308 TYR A N 1
ATOM 2454 C CA . TYR A 1 308 ? 13.795 18.642 11.922 1.00 96.62 308 TYR A CA 1
ATOM 2455 C C . TYR A 1 308 ? 13.036 19.582 12.868 1.00 96.62 308 TYR A C 1
ATOM 2457 O O . TYR A 1 308 ? 12.028 19.188 13.461 1.00 96.62 308 TYR A O 1
ATOM 2465 N N . VAL A 1 309 ? 13.498 20.828 13.012 1.00 96.75 309 VAL A N 1
ATOM 2466 C CA . VAL A 1 309 ? 12.867 21.837 13.877 1.00 96.75 309 VAL A CA 1
ATOM 2467 C C . VAL A 1 309 ? 11.498 22.237 13.340 1.00 96.75 309 VAL A C 1
ATOM 2469 O O . VAL A 1 309 ? 10.539 22.281 14.113 1.00 96.75 309 VAL A O 1
ATOM 2472 N N . ASP A 1 310 ? 11.381 22.470 12.032 1.00 94.94 310 ASP A N 1
ATOM 2473 C CA . ASP A 1 310 ? 10.107 22.793 11.385 1.00 94.94 310 ASP A CA 1
ATOM 2474 C C . ASP A 1 310 ? 9.091 21.662 11.601 1.00 94.94 310 ASP A C 1
ATOM 2476 O O . ASP A 1 310 ? 7.937 21.913 11.963 1.00 94.94 310 ASP A O 1
ATOM 2480 N N . THR A 1 311 ? 9.535 20.407 11.492 1.00 96.25 311 THR A N 1
ATOM 2481 C CA . THR A 1 311 ? 8.696 19.232 11.752 1.00 96.25 311 THR A CA 1
ATOM 2482 C C . THR A 1 311 ? 8.281 19.135 13.223 1.00 96.25 311 THR A C 1
ATOM 2484 O O . THR A 1 311 ? 7.089 18.994 13.500 1.00 96.25 311 THR A O 1
ATOM 2487 N N . LEU A 1 312 ? 9.203 19.280 14.185 1.00 97.19 312 LEU A N 1
ATOM 2488 C CA . LEU A 1 312 ? 8.867 19.285 15.619 1.00 97.19 312 LEU A CA 1
ATOM 2489 C C . LEU A 1 312 ? 7.843 20.374 15.962 1.00 97.19 312 LEU A C 1
ATOM 2491 O O . LEU A 1 312 ? 6.848 20.105 16.637 1.00 97.19 312 LEU A O 1
ATOM 2495 N N . ASN A 1 313 ? 8.061 21.597 15.475 1.00 96.19 313 ASN A N 1
ATOM 2496 C CA . ASN A 1 313 ? 7.170 22.730 15.712 1.00 96.19 313 ASN A CA 1
ATOM 2497 C C . ASN A 1 313 ? 5.787 22.498 15.088 1.00 96.19 313 ASN A C 1
ATOM 2499 O O . ASN A 1 313 ? 4.766 22.763 15.730 1.00 96.19 313 ASN A O 1
ATOM 2503 N N . LYS A 1 314 ? 5.735 21.952 13.865 1.00 95.19 314 LYS A N 1
ATOM 2504 C CA . LYS A 1 314 ? 4.485 21.572 13.192 1.00 95.19 314 LYS A CA 1
ATOM 2505 C C . LYS A 1 314 ? 3.718 20.526 14.000 1.00 95.19 314 LYS A C 1
ATOM 2507 O O . LYS A 1 314 ? 2.521 20.695 14.233 1.00 95.19 314 LYS A O 1
ATOM 2512 N N . ARG A 1 315 ? 4.394 19.471 14.461 1.00 96.12 315 ARG A N 1
ATOM 2513 C CA . ARG A 1 315 ? 3.789 18.390 15.256 1.00 96.12 315 ARG A CA 1
ATOM 2514 C C . ARG A 1 315 ? 3.293 18.891 16.609 1.00 96.12 315 ARG A C 1
ATOM 2516 O O . ARG A 1 315 ? 2.157 18.594 16.969 1.00 96.12 315 ARG A O 1
ATOM 2523 N N . LEU A 1 316 ? 4.075 19.721 17.305 1.00 96.31 316 LEU A N 1
ATOM 2524 C CA . LEU A 1 316 ? 3.644 20.381 18.542 1.00 96.31 316 LEU A CA 1
ATOM 2525 C C . LEU A 1 316 ? 2.383 21.226 18.312 1.00 96.31 316 LEU A C 1
ATOM 2527 O O . LEU A 1 316 ? 1.427 21.130 19.076 1.00 96.31 316 LEU A O 1
ATOM 2531 N N . GLY A 1 317 ? 2.345 21.996 17.219 1.00 94.25 317 GLY A N 1
ATOM 2532 C CA . GLY A 1 317 ? 1.170 22.770 16.821 1.00 94.25 317 GLY A CA 1
ATOM 2533 C C . GLY A 1 317 ? -0.087 21.914 16.635 1.00 94.25 317 GLY A C 1
ATOM 2534 O O . GLY A 1 317 ? -1.154 22.308 17.100 1.00 94.25 317 GLY A O 1
ATOM 2535 N N . LYS A 1 318 ? 0.041 20.731 16.021 1.00 94.31 318 LYS A N 1
ATOM 2536 C CA . LYS A 1 318 ? -1.072 19.781 15.847 1.00 94.31 318 LYS A CA 1
ATOM 2537 C C . LYS A 1 318 ? -1.500 19.118 17.150 1.00 94.31 318 LYS A C 1
ATOM 2539 O O . LYS A 1 318 ? -2.693 18.970 17.391 1.00 94.31 318 LYS A O 1
ATOM 2544 N N . LEU A 1 319 ? -0.553 18.774 18.022 1.00 93.88 319 LEU A N 1
ATOM 2545 C CA . LEU A 1 319 ? -0.859 18.243 19.353 1.00 93.88 319 LEU A CA 1
ATOM 2546 C C . LEU A 1 319 ? -1.665 19.245 20.198 1.00 93.88 319 LEU A C 1
ATOM 2548 O O . LEU A 1 319 ? -2.597 18.843 20.893 1.00 93.88 319 LEU A O 1
ATOM 2552 N N . CYS A 1 320 ? -1.392 20.551 20.074 1.00 92.94 320 CYS A N 1
ATOM 2553 C CA . CYS A 1 320 ? -2.203 21.602 20.705 1.00 92.94 320 CYS A CA 1
ATOM 2554 C C . CYS A 1 320 ? -3.640 21.701 20.148 1.00 92.94 320 CYS A C 1
ATOM 2556 O O . CYS A 1 320 ? -4.479 22.369 20.741 1.00 92.94 320 CYS A O 1
ATOM 2558 N N . GLN A 1 321 ? -3.947 21.063 19.016 1.00 91.00 321 GLN A N 1
ATOM 2559 C CA . GLN A 1 321 ? -5.272 21.094 18.385 1.00 91.00 321 GLN A CA 1
ATOM 2560 C C . GLN A 1 321 ? -6.088 19.821 18.637 1.00 91.00 321 GLN A C 1
ATOM 2562 O O . GLN A 1 321 ? -7.218 19.730 18.161 1.00 91.00 321 GLN A O 1
ATOM 2567 N N . LEU A 1 322 ? -5.552 18.847 19.386 1.00 85.00 322 LEU A N 1
ATOM 2568 C CA . LEU A 1 322 ? -6.261 17.599 19.658 1.00 85.00 322 LEU A CA 1
ATOM 2569 C C . LEU A 1 322 ? -7.602 17.857 20.358 1.00 85.00 322 LEU A C 1
ATOM 2571 O O . LEU A 1 322 ? -7.696 18.584 21.350 1.00 85.00 322 LEU A O 1
ATOM 2575 N N . GLN A 1 323 ? -8.643 17.220 19.835 1.00 78.75 323 GLN A N 1
ATOM 2576 C CA . GLN A 1 323 ? -9.987 17.214 20.402 1.00 78.75 323 GLN A CA 1
ATOM 2577 C C . GLN A 1 323 ? -10.373 15.789 20.793 1.00 78.75 323 GLN A C 1
ATOM 2579 O O . GLN A 1 323 ? -9.796 14.814 20.299 1.00 78.75 323 GLN A O 1
ATOM 2584 N N . GLU A 1 324 ? -11.337 15.677 21.704 1.00 73.56 324 GLU A N 1
ATOM 2585 C CA . GLU A 1 324 ? -11.879 14.378 22.093 1.00 73.56 324 GLU A CA 1
ATOM 2586 C C . GLU A 1 324 ? -12.545 13.689 20.893 1.00 73.56 324 GLU A C 1
ATOM 2588 O O . GLU A 1 324 ? -13.089 14.357 20.010 1.00 73.56 324 GLU A O 1
ATOM 2593 N N . ALA A 1 325 ? -12.490 12.355 20.837 1.00 58.12 325 ALA A N 1
ATOM 2594 C CA . ALA A 1 325 ? -13.148 11.612 19.765 1.00 58.12 325 ALA A CA 1
ATOM 2595 C C . ALA A 1 325 ? -14.675 11.864 19.796 1.00 58.12 325 ALA A C 1
ATOM 2597 O O . ALA A 1 325 ? -15.267 11.777 20.874 1.00 58.12 325 ALA A O 1
ATOM 2598 N N . PRO A 1 326 ? -15.350 12.117 18.654 1.00 49.62 326 PRO A N 1
ATOM 2599 C CA . PRO A 1 326 ? -16.790 12.406 18.625 1.00 49.62 326 PRO A CA 1
ATOM 2600 C C . PRO A 1 326 ? -17.652 11.341 19.319 1.00 49.62 326 PRO A C 1
ATOM 2602 O O . PRO A 1 326 ? -18.604 11.681 20.020 1.00 49.62 326 PRO A O 1
ATOM 2605 N N . ALA A 1 327 ? -17.271 10.064 19.191 1.00 43.50 327 ALA A N 1
ATOM 2606 C CA . ALA A 1 327 ? -17.929 8.931 19.844 1.00 43.50 327 ALA A CA 1
ATOM 2607 C C . ALA A 1 327 ? -17.786 8.936 21.378 1.00 43.50 327 ALA A C 1
ATOM 2609 O O . ALA A 1 327 ? -18.665 8.439 22.065 1.00 43.50 327 ALA A O 1
ATOM 2610 N N . LEU A 1 328 ? -16.725 9.527 21.936 1.00 47.50 328 LEU A N 1
ATOM 2611 C CA . LEU A 1 328 ? -16.529 9.677 23.387 1.00 47.50 328 LEU A CA 1
ATOM 2612 C C . LEU A 1 328 ? -17.063 11.016 23.914 1.00 47.50 328 LEU A C 1
ATOM 2614 O O . LEU A 1 328 ? -17.406 11.128 25.089 1.00 47.50 328 LEU A O 1
ATOM 2618 N N . ALA A 1 329 ? -17.154 12.023 23.041 1.00 45.62 329 ALA A N 1
ATOM 2619 C CA . ALA A 1 329 ? -17.728 13.333 23.336 1.00 45.62 329 ALA A CA 1
ATOM 2620 C C . ALA A 1 329 ? -19.266 13.306 23.422 1.00 45.62 329 ALA A C 1
ATOM 2622 O O . ALA A 1 329 ? -19.856 14.172 24.062 1.00 45.62 329 ALA A O 1
ATOM 2623 N N . THR A 1 330 ? -19.911 12.320 22.787 1.00 37.47 330 THR A N 1
ATOM 2624 C CA . THR A 1 330 ? -21.379 12.183 22.707 1.00 37.47 330 THR A CA 1
ATOM 2625 C C . THR A 1 330 ? -21.943 10.991 23.482 1.00 37.47 330 THR A C 1
ATOM 2627 O O . THR A 1 330 ? -23.160 10.910 23.631 1.00 37.47 330 THR A O 1
ATOM 2630 N N . ASN A 1 331 ? -21.095 10.091 23.999 1.00 35.50 331 ASN A N 1
ATOM 2631 C CA . ASN A 1 331 ? -21.510 8.860 24.675 1.00 35.50 331 ASN A CA 1
ATOM 2632 C C . ASN A 1 331 ? -21.308 8.960 26.207 1.00 35.50 331 ASN A C 1
ATOM 2634 O O . ASN A 1 331 ? -20.172 8.905 26.692 1.00 35.50 331 ASN A O 1
ATOM 2638 N N . PRO A 1 332 ? -22.387 9.114 27.003 1.00 37.62 332 PRO A N 1
ATOM 2639 C CA . PRO A 1 332 ? -22.313 9.283 28.457 1.00 37.62 332 PRO A CA 1
ATOM 2640 C C . PRO A 1 332 ? -21.761 8.061 29.203 1.00 37.62 332 PRO A C 1
ATOM 2642 O O . PRO A 1 332 ? -21.257 8.208 30.314 1.00 37.62 332 PRO A O 1
ATOM 2645 N N . SER A 1 333 ? -21.816 6.864 28.606 1.00 32.69 333 SER A N 1
ATOM 2646 C CA . SER A 1 333 ? -21.328 5.611 29.208 1.00 32.69 333 SER A CA 1
ATOM 2647 C C . SER A 1 333 ? -19.811 5.596 29.428 1.00 32.69 333 SER A C 1
ATOM 2649 O O . SER A 1 333 ? -19.322 4.926 30.337 1.00 32.69 333 SER A O 1
ATOM 2651 N N . ALA A 1 334 ? -19.066 6.416 28.679 1.00 32.69 334 ALA A N 1
ATOM 2652 C CA . ALA A 1 334 ? -17.633 6.606 28.872 1.00 32.69 334 ALA A CA 1
ATOM 2653 C C . ALA A 1 334 ? -17.300 7.387 30.165 1.00 32.69 334 ALA A C 1
ATOM 2655 O O . ALA A 1 334 ? -16.145 7.434 30.577 1.00 32.69 334 ALA A O 1
ATOM 2656 N N . ALA A 1 335 ? -18.286 8.019 30.823 1.00 32.62 335 ALA A N 1
ATOM 2657 C CA . ALA A 1 335 ? -18.101 8.683 32.119 1.00 32.62 335 ALA A CA 1
ATOM 2658 C C . ALA A 1 335 ? -17.885 7.709 33.290 1.00 32.62 335 ALA A C 1
ATOM 2660 O O . ALA A 1 335 ? -17.308 8.115 34.289 1.00 32.62 335 ALA A O 1
ATOM 2661 N N . LEU A 1 336 ? -18.258 6.428 33.158 1.00 30.06 336 LEU A N 1
ATOM 2662 C CA . LEU A 1 336 ? -17.940 5.415 34.177 1.00 30.06 336 LEU A CA 1
ATOM 2663 C C . LEU A 1 336 ? -16.436 5.084 34.252 1.00 30.06 336 LEU A C 1
ATOM 2665 O O . LEU A 1 336 ? -15.988 4.507 35.234 1.00 30.06 336 LEU A O 1
ATOM 2669 N N . TYR A 1 337 ? -15.668 5.489 33.236 1.00 34.34 337 TYR A N 1
ATOM 2670 C CA . TYR A 1 337 ? -14.220 5.297 33.104 1.00 34.34 337 TYR A CA 1
ATOM 2671 C C . TYR A 1 337 ? -13.451 6.601 33.349 1.00 34.34 337 TYR A C 1
ATOM 2673 O O . TYR A 1 337 ? -12.413 6.872 32.743 1.00 34.34 337 TYR A O 1
ATOM 2681 N N . GLN A 1 338 ? -13.991 7.479 34.193 1.00 32.47 338 GLN A N 1
ATOM 2682 C CA . GLN A 1 338 ? -13.324 8.715 34.569 1.00 32.47 338 GLN A CA 1
ATOM 2683 C C . GLN A 1 338 ? -12.246 8.387 35.606 1.00 32.47 338 GLN A C 1
ATOM 2685 O O . GLN A 1 338 ? -12.483 8.440 36.810 1.00 32.47 338 GLN A O 1
ATOM 2690 N N . SER A 1 339 ? -11.039 8.044 35.150 1.00 29.42 339 SER A N 1
ATOM 2691 C CA . SER A 1 339 ? -9.889 8.155 36.039 1.00 29.42 339 SER A CA 1
ATOM 2692 C C . SER A 1 339 ? -9.717 9.621 36.411 1.00 29.42 339 SER A C 1
ATOM 2694 O O . SER A 1 339 ? -9.839 10.527 35.575 1.00 29.42 339 SER A O 1
ATOM 2696 N N . VAL A 1 340 ? -9.444 9.867 37.689 1.00 31.81 340 VAL A N 1
ATOM 2697 C CA . VAL A 1 340 ? -8.939 11.160 38.133 1.00 31.81 340 VAL A CA 1
ATOM 2698 C C . VAL A 1 340 ? -7.540 11.289 37.537 1.00 31.81 340 VAL A C 1
ATOM 2700 O O . VAL A 1 340 ? -6.547 10.872 38.128 1.00 31.81 340 VAL A O 1
ATOM 2703 N N . LEU A 1 341 ? -7.468 11.815 36.315 1.00 29.73 341 LEU A N 1
ATOM 2704 C CA . LEU A 1 341 ? -6.244 12.350 35.739 1.00 29.73 341 LEU A CA 1
ATOM 2705 C C . LEU A 1 341 ? -5.860 13.549 36.608 1.00 29.73 341 LEU A C 1
ATOM 2707 O O . LEU A 1 341 ? -6.290 14.678 36.353 1.00 29.73 341 LEU A O 1
ATOM 2711 N N . PHE A 1 342 ? -5.099 13.288 37.674 1.00 30.77 342 PHE A N 1
ATOM 2712 C CA . PHE A 1 342 ? -4.489 14.321 38.500 1.00 30.77 342 PHE A CA 1
ATOM 2713 C C . PHE A 1 342 ? -3.599 15.153 37.590 1.00 30.77 342 PHE A C 1
ATOM 2715 O O . PHE A 1 342 ? -2.499 14.761 37.214 1.00 30.77 342 PHE A O 1
ATOM 2722 N N . SER A 1 343 ? -4.142 16.285 37.161 1.00 28.58 343 SER A N 1
ATOM 2723 C CA . SER A 1 343 ? -3.432 17.201 36.286 1.00 28.58 343 SER A CA 1
ATOM 2724 C C . SER A 1 343 ? -2.477 18.106 37.060 1.00 28.58 343 SER A C 1
ATOM 2726 O O . SER A 1 343 ? -1.756 18.843 36.402 1.00 28.58 343 SER A O 1
ATOM 2728 N N . ASP A 1 344 ? -2.471 18.038 38.396 1.00 29.34 344 ASP A N 1
ATOM 2729 C CA . ASP A 1 344 ? -1.543 18.693 39.320 1.00 29.34 344 ASP A CA 1
ATOM 2730 C C . ASP A 1 344 ? -1.594 17.938 40.677 1.00 29.34 344 ASP A C 1
ATOM 2732 O O . ASP A 1 344 ? -2.674 17.453 41.042 1.00 29.34 344 ASP A O 1
ATOM 2736 N N . PRO A 1 345 ? -0.494 17.828 41.458 1.00 27.52 345 PRO A N 1
ATOM 2737 C CA . PRO A 1 345 ? -0.614 17.541 42.886 1.00 27.52 345 PRO A CA 1
ATOM 2738 C C . PRO A 1 345 ? -1.456 18.660 43.520 1.00 27.52 345 PRO A C 1
ATOM 2740 O O . PRO A 1 345 ? -1.311 19.826 43.136 1.00 27.52 345 PRO A O 1
ATOM 2743 N N . PRO A 1 346 ? -2.363 18.345 44.454 1.00 28.78 346 PRO A N 1
ATOM 2744 C CA . PRO A 1 346 ? -3.293 19.325 44.988 1.00 28.78 346 PRO A CA 1
ATOM 2745 C C . PRO A 1 346 ? -2.527 20.464 45.650 1.00 28.78 346 PRO A C 1
ATOM 2747 O O . PRO A 1 346 ? -1.909 20.310 46.697 1.00 28.78 346 PRO A O 1
ATOM 2750 N N . SER A 1 347 ? -2.626 21.648 45.061 1.00 26.59 347 SER A N 1
ATOM 2751 C CA . SER A 1 347 ? -2.583 22.860 45.861 1.00 26.59 347 SER A CA 1
ATOM 2752 C C . SER A 1 347 ? -3.950 22.962 46.524 1.00 26.59 347 SER A C 1
ATOM 2754 O O . SER A 1 347 ? -4.952 23.170 45.850 1.00 26.59 347 SER A O 1
ATOM 2756 N N . SER A 1 348 ? -3.976 22.688 47.828 1.00 28.25 348 SER A N 1
ATOM 2757 C CA . SER A 1 348 ? -4.941 23.165 48.827 1.00 28.25 348 SER A CA 1
ATOM 2758 C C . SER A 1 348 ? -6.133 23.987 48.302 1.00 28.25 348 SER A C 1
ATOM 2760 O O . SER A 1 348 ? -6.239 25.188 48.539 1.00 28.25 348 SER A O 1
ATOM 2762 N N . ILE A 1 349 ? -7.090 23.325 47.653 1.00 27.00 349 ILE A N 1
ATOM 2763 C CA . ILE A 1 349 ? -8.448 23.836 47.485 1.00 27.00 349 ILE A CA 1
ATOM 2764 C C . ILE A 1 349 ? -9.374 22.699 47.894 1.00 27.00 349 ILE A C 1
ATOM 2766 O O . ILE A 1 349 ? -9.414 21.635 47.281 1.00 27.00 349 ILE A O 1
ATOM 2770 N N . SER A 1 350 ? -10.051 22.926 49.011 1.00 29.55 350 SER A N 1
ATOM 2771 C CA . SER A 1 350 ? -11.081 22.077 49.589 1.00 29.55 350 SER A CA 1
ATOM 2772 C C . SER A 1 350 ? -12.104 21.654 48.536 1.00 29.55 350 SER A C 1
ATOM 2774 O O . SER A 1 350 ? -12.775 22.501 47.948 1.00 29.55 350 SER A O 1
ATOM 2776 N N . ALA A 1 351 ? -12.251 20.344 48.341 1.00 29.05 351 ALA A N 1
ATOM 2777 C CA . ALA A 1 351 ? -13.408 19.767 47.678 1.00 29.05 351 ALA A CA 1
ATOM 2778 C C . ALA A 1 351 ? -14.641 19.980 48.572 1.00 29.05 351 ALA A C 1
ATOM 2780 O O . ALA A 1 351 ? -14.936 19.169 49.447 1.00 29.05 351 ALA A O 1
ATOM 2781 N N . GLU A 1 352 ? -15.343 21.094 48.383 1.00 33.12 352 GLU A N 1
ATOM 2782 C CA . GLU A 1 352 ? -16.754 21.170 48.754 1.00 33.12 352 GLU A CA 1
ATOM 2783 C C . GLU A 1 352 ? -17.540 20.375 47.705 1.00 33.12 352 GLU A C 1
ATOM 2785 O O . GLU A 1 352 ? -17.509 20.684 46.513 1.00 33.12 352 GLU A O 1
ATOM 2790 N N . GLN A 1 353 ? -18.195 19.304 48.154 1.00 39.62 353 GLN A N 1
ATOM 2791 C CA . GLN A 1 353 ? -19.126 18.505 47.364 1.00 39.62 353 GLN A CA 1
ATOM 2792 C C . GLN A 1 353 ? -20.254 19.417 46.857 1.00 39.62 353 GLN A C 1
ATOM 2794 O O . GLN A 1 353 ? -21.093 19.862 47.636 1.00 39.62 353 GLN A O 1
ATOM 2799 N N . GLN A 1 354 ? -20.279 19.726 45.559 1.00 44.88 354 GLN A N 1
ATOM 2800 C CA . GLN A 1 354 ? -21.459 20.328 44.936 1.00 44.88 354 GLN A CA 1
ATOM 2801 C C . GLN A 1 354 ? -22.549 19.253 44.816 1.00 44.88 354 GLN A C 1
ATOM 2803 O O . GLN A 1 354 ? -22.408 18.316 44.034 1.00 44.88 354 GLN A O 1
ATOM 2808 N N . GLU A 1 355 ? -23.624 19.383 45.600 1.00 60.66 355 GLU A N 1
ATOM 2809 C CA . GLU A 1 355 ? -24.821 18.534 45.515 1.00 60.66 355 GLU A CA 1
ATOM 2810 C C . GLU A 1 355 ? -25.438 18.581 44.103 1.00 60.66 355 GLU A C 1
ATOM 2812 O O . GLU A 1 355 ? -25.643 19.659 43.536 1.00 60.66 355 GLU A O 1
ATOM 2817 N N . ILE A 1 356 ? -25.779 17.416 43.538 1.00 71.69 356 ILE A N 1
ATOM 2818 C CA . ILE A 1 356 ? -26.459 17.318 42.236 1.00 71.69 356 ILE A CA 1
ATOM 2819 C C . ILE A 1 356 ? -27.912 17.805 42.397 1.00 71.69 356 ILE A C 1
ATOM 2821 O O . ILE A 1 356 ? -28.666 17.208 43.173 1.00 71.69 356 ILE A O 1
ATOM 2825 N N . PRO A 1 357 ? -28.368 18.837 41.659 1.00 82.12 357 PRO A N 1
ATOM 2826 C CA . PRO A 1 357 ? -29.748 19.313 41.744 1.00 82.12 357 PRO A CA 1
ATOM 2827 C C . PRO A 1 357 ? -30.768 18.251 41.302 1.00 82.12 357 PRO A C 1
ATOM 2829 O O . PRO A 1 357 ? -30.540 17.539 40.323 1.00 82.12 357 PRO A O 1
ATOM 2832 N N . LEU A 1 358 ? -31.946 18.204 41.944 1.00 80.19 358 LEU A N 1
ATOM 2833 C CA . LEU A 1 358 ? -33.014 17.237 41.626 1.00 80.19 358 LEU A CA 1
ATOM 2834 C C . LEU A 1 358 ? -33.396 17.228 40.136 1.00 80.19 358 LEU A C 1
ATOM 2836 O O . LEU A 1 358 ? -33.638 16.163 39.578 1.00 80.19 358 LEU A O 1
ATOM 2840 N N . SER A 1 359 ? -33.435 18.396 39.484 1.00 78.06 359 SER A N 1
ATOM 2841 C CA . SER A 1 359 ? -33.747 18.510 38.052 1.00 78.06 359 SER A CA 1
ATOM 2842 C C . SER A 1 359 ? -32.750 17.764 37.169 1.00 78.06 359 SER A C 1
ATOM 2844 O O . SER A 1 359 ? -33.163 17.154 36.191 1.00 78.06 359 SER A O 1
ATOM 2846 N N . SER A 1 360 ? -31.468 17.778 37.538 1.00 74.75 360 SER A N 1
ATOM 2847 C CA . SER A 1 360 ? -30.412 17.050 36.832 1.00 74.75 360 SER A CA 1
ATOM 2848 C C . SER A 1 360 ? -30.416 15.566 37.202 1.00 74.75 360 SER A C 1
ATOM 2850 O O . SER A 1 360 ? -30.216 14.712 36.346 1.00 74.75 360 SER A O 1
ATOM 2852 N N . ALA A 1 361 ? -30.719 15.238 38.463 1.00 76.31 361 ALA A N 1
ATOM 2853 C CA . ALA A 1 361 ? -30.776 13.858 38.939 1.00 76.31 361 ALA A CA 1
ATOM 2854 C C . ALA A 1 361 ? -31.891 13.030 38.270 1.00 76.31 361 ALA A C 1
ATOM 2856 O O . ALA A 1 361 ? -31.718 11.827 38.061 1.00 76.31 361 ALA A O 1
ATOM 2857 N N . ILE A 1 362 ? -33.035 13.637 37.930 1.00 83.12 362 ILE A N 1
ATOM 2858 C CA . ILE A 1 362 ? -34.156 12.946 37.260 1.00 83.12 362 ILE A CA 1
ATOM 2859 C C . ILE A 1 362 ? -34.089 12.992 35.728 1.00 83.12 362 ILE A C 1
ATOM 2861 O O . ILE A 1 362 ? -34.748 12.179 35.085 1.00 83.12 362 ILE A O 1
ATOM 2865 N N . ASP A 1 363 ? -33.312 13.908 35.140 1.00 77.75 363 ASP A N 1
ATOM 2866 C CA . ASP A 1 363 ? -33.104 13.947 33.692 1.00 77.75 363 ASP A CA 1
ATOM 2867 C C . ASP A 1 363 ? -32.089 12.871 33.285 1.00 77.75 363 ASP A C 1
ATOM 2869 O O . ASP A 1 363 ? -30.906 12.910 33.632 1.00 77.75 363 ASP A O 1
ATOM 2873 N N . MET A 1 364 ? -32.561 11.861 32.558 1.00 71.38 364 MET A N 1
ATOM 2874 C CA . MET A 1 364 ? -31.729 10.737 32.128 1.00 71.38 364 MET A CA 1
ATOM 2875 C C . MET A 1 364 ? -30.759 11.103 30.996 1.00 71.38 364 MET A C 1
ATOM 2877 O O . MET A 1 364 ? -29.869 10.308 30.694 1.00 71.38 364 MET A O 1
ATOM 2881 N N . LYS A 1 365 ? -30.906 12.288 30.385 1.00 62.25 365 LYS A N 1
ATOM 2882 C CA . LYS A 1 365 ? -29.976 12.818 29.375 1.00 62.25 365 LYS A CA 1
ATOM 2883 C C . LYS A 1 365 ? -28.750 13.482 30.000 1.00 62.25 365 LYS A C 1
ATOM 2885 O O . LYS A 1 365 ? -27.726 13.595 29.331 1.00 62.25 365 LYS A O 1
ATOM 2890 N N . GLU A 1 366 ? -28.844 13.892 31.264 1.00 55.00 366 GLU A N 1
ATOM 2891 C CA . GLU A 1 366 ? -27.718 14.438 32.024 1.00 55.00 366 GLU A CA 1
ATOM 2892 C C . GLU A 1 366 ? -26.679 13.350 32.318 1.00 55.00 366 GLU A C 1
ATOM 2894 O O . GLU A 1 366 ? -27.008 12.204 32.652 1.00 55.00 366 GLU A O 1
ATOM 2899 N N . THR A 1 367 ? -25.401 13.710 32.202 1.00 54.53 367 THR A N 1
ATOM 2900 C CA . THR A 1 367 ? -24.271 12.772 32.240 1.00 54.53 367 THR A CA 1
ATOM 2901 C C . THR A 1 367 ? -23.842 12.442 33.676 1.00 54.53 367 THR A C 1
ATOM 2903 O O . THR A 1 367 ? -22.777 12.866 34.117 1.00 54.53 367 THR A O 1
ATOM 2906 N N . ILE A 1 368 ? -24.677 11.696 34.404 1.00 53.72 368 ILE A N 1
ATOM 2907 C CA . ILE A 1 368 ? -24.435 11.238 35.789 1.00 53.72 368 ILE A CA 1
ATOM 2908 C C . ILE A 1 368 ? -24.279 9.712 35.793 1.00 53.72 368 ILE A C 1
ATOM 2910 O O . ILE A 1 368 ? -25.097 9.026 35.169 1.00 53.72 368 ILE A O 1
ATOM 2914 N N . SER A 1 369 ? -23.266 9.171 36.485 1.00 57.03 369 SER A N 1
ATOM 2915 C CA . SER A 1 369 ? -23.075 7.717 36.570 1.00 57.03 369 SER A CA 1
ATOM 2916 C C . SER A 1 369 ? -24.218 7.039 37.331 1.00 57.03 369 SER A C 1
ATOM 2918 O O . SER A 1 369 ? -24.892 7.652 38.163 1.00 57.03 369 SER A O 1
ATOM 2920 N N . PHE A 1 370 ? -24.451 5.752 37.057 1.00 70.12 370 PHE A N 1
ATOM 2921 C CA . PHE A 1 370 ? -25.542 5.022 37.704 1.00 70.12 370 PHE A CA 1
ATOM 2922 C C . PHE A 1 370 ? -25.430 5.034 39.245 1.00 70.12 370 PHE A C 1
ATOM 2924 O O . PHE A 1 370 ? -26.417 5.395 39.888 1.00 70.12 370 PHE A O 1
ATOM 2931 N N . PRO A 1 371 ? -24.264 4.746 39.869 1.00 70.12 371 PRO A N 1
ATOM 2932 C CA . PRO A 1 371 ? -24.128 4.814 41.325 1.00 70.12 371 PRO A CA 1
ATOM 2933 C C . PRO A 1 371 ? -24.344 6.219 41.906 1.00 70.12 371 PRO A C 1
ATOM 2935 O O . PRO A 1 371 ? -25.097 6.355 42.866 1.00 70.12 371 PRO A O 1
ATOM 2938 N N . GLU A 1 372 ? -23.765 7.262 41.303 1.00 66.56 372 GLU A N 1
ATOM 2939 C CA . GLU A 1 372 ? -23.933 8.654 41.763 1.00 66.56 372 GLU A CA 1
ATOM 2940 C C . GLU A 1 372 ? -25.390 9.119 41.646 1.00 66.56 372 GLU A C 1
ATOM 2942 O O . GLU A 1 372 ? -25.897 9.843 42.504 1.00 66.56 372 GLU A O 1
ATOM 2947 N N . ARG A 1 373 ? -26.109 8.665 40.611 1.00 78.44 373 ARG A N 1
ATOM 2948 C CA . ARG A 1 373 ? -27.539 8.948 40.460 1.00 78.44 373 ARG A CA 1
ATOM 2949 C C . ARG A 1 373 ? -28.353 8.304 41.579 1.00 78.44 373 ARG A C 1
ATOM 2951 O O . ARG A 1 373 ? -29.267 8.944 42.088 1.00 78.44 373 ARG A O 1
ATOM 2958 N N . MET A 1 374 ? -28.018 7.081 41.995 1.00 83.50 374 MET A N 1
ATOM 2959 C CA . MET A 1 374 ? -28.675 6.428 43.137 1.00 83.50 374 MET A CA 1
ATOM 2960 C C . MET A 1 374 ? -28.377 7.148 44.459 1.00 83.50 374 MET A C 1
ATOM 2962 O O . MET A 1 374 ? -29.279 7.281 45.287 1.00 83.50 374 MET A O 1
ATOM 2966 N N . GLU A 1 375 ? -27.148 7.640 44.648 1.00 79.88 375 GLU A N 1
ATOM 2967 C CA . GLU A 1 375 ? -26.764 8.465 45.806 1.00 79.88 375 GLU A CA 1
ATOM 2968 C C . GLU A 1 375 ? -27.611 9.748 45.852 1.00 79.88 375 GLU A C 1
ATOM 2970 O O . GLU A 1 375 ? -28.332 9.983 46.825 1.00 79.88 375 GLU A O 1
ATOM 2975 N N . SER A 1 376 ? -27.650 10.497 44.745 1.00 81.81 376 SER A N 1
ATOM 2976 C CA . SER A 1 376 ? -28.460 11.714 44.617 1.00 81.81 376 SER A CA 1
ATOM 2977 C C . SER A 1 376 ? -29.963 11.449 44.781 1.00 81.81 376 SER A C 1
ATOM 2979 O O . SER A 1 376 ? -30.677 12.198 45.452 1.00 81.81 376 SER A O 1
ATOM 2981 N N . TRP A 1 377 ? -30.482 10.358 44.210 1.00 90.19 377 TRP A N 1
ATOM 2982 C CA . TRP A 1 377 ? -31.884 9.980 44.376 1.00 90.19 377 TRP A CA 1
ATOM 2983 C C . TRP A 1 377 ? -32.231 9.685 45.825 1.00 90.19 377 TRP A C 1
ATOM 2985 O O . TRP A 1 377 ? -33.303 10.091 46.261 1.00 90.19 377 TRP A O 1
ATOM 2995 N N . LEU A 1 378 ? -31.362 9.033 46.599 1.00 88.88 378 LEU A N 1
ATOM 2996 C CA . LEU A 1 378 ? -31.637 8.827 48.018 1.00 88.88 378 LEU A CA 1
ATOM 2997 C C . LEU A 1 378 ? -31.749 10.166 48.763 1.00 88.88 378 LEU A C 1
ATOM 2999 O O . LEU A 1 378 ? -32.697 10.358 49.528 1.00 88.88 378 LEU A O 1
ATOM 3003 N N . GLU A 1 379 ? -30.820 11.088 48.516 1.00 86.50 379 GLU A N 1
ATOM 3004 C CA . GLU A 1 379 ? -30.790 12.410 49.154 1.00 86.50 379 GLU A CA 1
ATOM 3005 C C . GLU A 1 379 ? -32.052 13.229 48.865 1.00 86.50 379 GLU A C 1
ATOM 3007 O O . GLU A 1 379 ? -32.625 13.835 49.776 1.00 86.50 379 GLU A O 1
ATOM 3012 N N . HIS A 1 380 ? -32.541 13.192 47.623 1.00 86.69 380 HIS A N 1
ATOM 3013 C CA . HIS A 1 380 ? -33.753 13.915 47.234 1.00 86.69 380 HIS A CA 1
ATOM 3014 C C . HIS A 1 380 ? -35.047 13.172 47.595 1.00 86.69 380 HIS A C 1
ATOM 3016 O O . HIS A 1 380 ? -36.049 13.796 47.960 1.00 86.69 380 HIS A O 1
ATOM 3022 N N . PHE A 1 381 ? -35.069 11.838 47.500 1.00 87.94 381 PHE A N 1
ATOM 3023 C CA . PHE A 1 381 ? -36.295 11.038 47.634 1.00 87.94 381 PHE A CA 1
ATOM 3024 C C . PHE A 1 381 ? -36.611 10.649 49.080 1.00 87.94 381 PHE A C 1
ATOM 3026 O O . PHE A 1 381 ? -37.771 10.323 49.370 1.00 87.94 381 PHE A O 1
ATOM 3033 N N . GLN A 1 382 ? -35.642 10.733 50.002 1.00 81.81 382 GLN A N 1
ATOM 3034 C CA . GLN A 1 382 ? -35.851 10.457 51.432 1.00 81.81 382 GLN A CA 1
ATOM 3035 C C . GLN A 1 382 ? -36.929 11.350 52.061 1.00 81.81 382 GLN A C 1
ATOM 3037 O O . GLN A 1 382 ? -37.615 10.945 53.005 1.00 81.81 382 GLN A O 1
ATOM 3042 N N . HIS A 1 383 ? -37.140 12.546 51.508 1.00 82.50 383 HIS A N 1
ATOM 3043 C CA . HIS A 1 383 ? -38.202 13.453 51.917 1.00 82.50 383 HIS A CA 1
ATOM 3044 C C . HIS A 1 383 ? -39.532 13.056 51.261 1.00 82.50 383 HIS A C 1
ATOM 3046 O O . HIS A 1 383 ? -39.955 13.619 50.254 1.00 82.50 383 HIS A O 1
ATOM 3052 N N . LEU A 1 384 ? -40.241 12.100 51.875 1.00 76.69 384 LEU A N 1
ATOM 3053 C CA . LEU A 1 384 ? -41.507 11.532 51.371 1.00 76.69 384 LEU A CA 1
ATOM 3054 C C . LEU A 1 384 ? -42.639 12.552 51.123 1.00 76.69 384 LEU A C 1
ATOM 3056 O O . LEU A 1 384 ? -43.635 12.207 50.498 1.00 76.69 384 LEU A O 1
ATOM 3060 N N . LYS A 1 385 ? -42.511 13.791 51.613 1.00 71.44 385 LYS A N 1
ATOM 3061 C CA . LYS A 1 385 ? -43.481 14.877 51.394 1.00 71.44 385 LYS A CA 1
ATOM 3062 C C . LYS A 1 385 ? -43.134 15.780 50.207 1.00 71.44 385 LYS A C 1
ATOM 3064 O O . LYS A 1 385 ? -43.989 16.545 49.776 1.00 71.44 385 LYS A O 1
ATOM 3069 N N . THR A 1 386 ? -41.914 15.701 49.676 1.00 73.94 386 THR A N 1
ATOM 3070 C CA . THR A 1 386 ? -41.504 16.480 48.504 1.00 73.94 386 THR A CA 1
ATOM 3071 C C . THR A 1 386 ? -42.211 15.922 47.266 1.00 73.94 386 THR A C 1
ATOM 3073 O O . THR A 1 386 ? -42.150 14.703 47.054 1.00 73.94 386 THR A O 1
ATOM 3076 N N . PRO A 1 387 ? -42.916 16.748 46.472 1.00 73.25 387 PRO A N 1
ATOM 3077 C CA . PRO A 1 387 ? -43.511 16.304 45.219 1.00 73.25 387 PRO A CA 1
ATOM 3078 C C . PRO A 1 387 ? -42.402 16.027 44.198 1.00 73.25 387 PRO A C 1
ATOM 3080 O O . PRO A 1 387 ? -41.589 16.901 43.905 1.00 73.25 387 PRO A O 1
ATOM 3083 N N . ILE A 1 388 ? -42.365 14.799 43.680 1.00 82.44 388 ILE A N 1
ATOM 3084 C CA . ILE A 1 388 ? -41.421 14.353 42.651 1.00 82.44 388 ILE A CA 1
ATOM 3085 C C . ILE A 1 388 ? -42.246 13.866 41.470 1.00 82.44 388 ILE A C 1
ATOM 3087 O O . ILE A 1 388 ? -43.158 13.058 41.639 1.00 82.44 388 ILE A O 1
ATOM 3091 N N . ASP A 1 389 ? -41.919 14.362 40.285 1.00 83.75 389 ASP A N 1
ATOM 3092 C CA . ASP A 1 389 ? -42.552 13.940 39.044 1.00 83.75 389 ASP A CA 1
ATOM 3093 C C . ASP A 1 389 ? -41.752 12.792 38.417 1.00 83.75 389 ASP A C 1
ATOM 3095 O O . ASP A 1 389 ? -40.778 13.011 37.695 1.00 83.75 389 ASP A O 1
ATOM 3099 N N . PHE A 1 390 ? -42.149 11.556 38.728 1.00 86.81 390 PHE A N 1
ATOM 3100 C CA . PHE A 1 390 ? -41.483 10.350 38.230 1.00 86.81 390 PHE A CA 1
ATOM 3101 C C . PHE A 1 390 ? -41.693 10.124 36.722 1.00 86.81 390 PHE A C 1
ATOM 3103 O O . PHE A 1 390 ? -40.938 9.353 36.129 1.00 86.81 390 PHE A O 1
ATOM 3110 N N . THR A 1 391 ? -42.651 10.808 36.076 1.00 83.19 391 THR A N 1
ATOM 3111 C CA . THR A 1 391 ? -42.867 10.709 34.615 1.00 83.19 391 THR A CA 1
ATOM 3112 C C . THR A 1 391 ? -41.716 11.319 33.815 1.00 83.19 391 THR A C 1
ATOM 3114 O O . THR A 1 391 ? -41.492 10.949 32.666 1.00 83.19 391 THR A O 1
ATOM 3117 N N . LYS A 1 392 ? -40.926 12.202 34.440 1.00 85.88 392 LYS A N 1
ATOM 3118 C CA . LYS A 1 392 ? -39.730 12.805 33.834 1.00 85.88 392 LYS A CA 1
ATOM 3119 C C . LYS A 1 392 ? -38.541 11.854 33.730 1.00 85.88 392 LYS A C 1
ATOM 3121 O O . LYS A 1 392 ? -37.609 12.146 32.987 1.00 85.88 392 LYS A O 1
ATOM 3126 N N . ILE A 1 393 ? -38.559 10.739 34.459 1.00 88.12 393 ILE A N 1
ATOM 3127 C CA . ILE A 1 393 ? -37.499 9.734 34.389 1.00 88.12 393 ILE A CA 1
ATOM 3128 C C . ILE A 1 393 ? -37.724 8.893 33.132 1.00 88.12 393 ILE A C 1
ATOM 3130 O O . ILE A 1 393 ? -38.662 8.098 33.064 1.00 88.12 393 ILE A O 1
ATOM 3134 N N . ASP A 1 394 ? -36.850 9.027 32.137 1.00 82.38 394 ASP A N 1
ATOM 3135 C CA . ASP A 1 394 ? -36.876 8.152 30.964 1.00 82.38 394 ASP A CA 1
ATOM 3136 C C . ASP A 1 394 ? -36.519 6.714 31.374 1.00 82.38 394 ASP A C 1
ATOM 3138 O O . ASP A 1 394 ? -35.360 6.361 31.607 1.00 82.38 394 ASP A O 1
ATOM 3142 N N . TYR A 1 395 ? -37.546 5.870 31.475 1.00 85.94 395 TYR A N 1
ATOM 3143 C CA . TYR A 1 395 ? -37.399 4.492 31.927 1.00 85.94 395 TYR A CA 1
ATOM 3144 C C . TYR A 1 395 ? -36.531 3.654 30.974 1.00 85.94 395 TYR A C 1
ATOM 3146 O O . TYR A 1 395 ? -35.789 2.780 31.421 1.00 85.94 395 TYR A O 1
ATOM 3154 N N . SER A 1 396 ? -36.587 3.938 29.668 1.00 77.56 396 SER A N 1
ATOM 3155 C CA . SER A 1 396 ? -35.771 3.252 28.664 1.00 77.56 396 SER A CA 1
ATOM 3156 C C . SER A 1 396 ? -34.294 3.524 28.913 1.00 77.56 396 SER A C 1
ATOM 3158 O O . SER A 1 396 ? -33.510 2.591 29.102 1.00 77.56 396 SER A O 1
ATOM 3160 N N . LEU A 1 397 ? -33.926 4.804 29.005 1.00 74.44 397 LEU A N 1
ATOM 3161 C CA . LEU A 1 397 ? -32.550 5.213 29.282 1.00 74.44 397 LEU A CA 1
ATOM 3162 C C . LEU A 1 397 ? -32.068 4.723 30.653 1.00 74.44 397 LEU A C 1
ATOM 3164 O O . LEU A 1 397 ? -30.914 4.326 30.786 1.00 74.44 397 LEU A O 1
ATOM 3168 N N . LEU A 1 398 ? -32.944 4.673 31.660 1.00 80.00 398 LEU A N 1
ATOM 3169 C CA . LEU A 1 398 ? -32.608 4.131 32.978 1.00 80.00 398 LEU A CA 1
ATOM 3170 C C . LEU A 1 398 ? -32.245 2.643 32.921 1.00 80.00 398 LEU A C 1
ATOM 3172 O O . LEU A 1 398 ? -31.233 2.235 33.489 1.00 80.00 398 LEU A O 1
ATOM 3176 N N . THR A 1 399 ? -33.032 1.830 32.210 1.00 78.38 399 THR A N 1
ATOM 3177 C CA . THR A 1 399 ? -32.720 0.400 32.039 1.00 78.38 399 THR A CA 1
ATOM 3178 C C . THR A 1 399 ? -31.452 0.160 31.219 1.00 78.38 399 THR A C 1
ATOM 3180 O O . THR A 1 399 ? -30.725 -0.796 31.491 1.00 78.38 399 THR A O 1
ATOM 3183 N N . GLN A 1 400 ? -31.138 1.047 30.269 1.00 68.56 400 GLN A N 1
ATOM 3184 C CA . GLN A 1 400 ? -29.873 1.015 29.531 1.00 68.56 400 GLN A CA 1
ATOM 3185 C C . GLN A 1 400 ? -28.684 1.364 30.435 1.00 68.56 400 GLN A C 1
ATOM 3187 O O . GLN A 1 400 ? -27.707 0.621 30.457 1.00 68.56 400 GLN A O 1
ATOM 3192 N N . GLN A 1 401 ? -28.779 2.436 31.233 1.00 65.00 401 GLN A N 1
ATOM 3193 C CA . GLN A 1 401 ? -27.735 2.808 32.199 1.00 65.00 401 GLN A CA 1
ATOM 3194 C C . GLN A 1 401 ? -27.500 1.712 33.245 1.00 65.00 401 GLN A C 1
ATOM 3196 O O . GLN A 1 401 ? -26.358 1.461 33.621 1.00 65.00 401 GLN A O 1
ATOM 3201 N N . PHE A 1 402 ? -28.563 1.036 33.689 1.00 77.94 402 PHE A N 1
ATOM 3202 C CA . PHE A 1 402 ? -28.447 -0.110 34.586 1.00 77.94 402 PHE A CA 1
ATOM 3203 C C . PHE A 1 402 ? -27.766 -1.309 33.918 1.00 77.94 402 PHE A C 1
ATOM 3205 O O . PHE A 1 402 ? -26.849 -1.876 34.501 1.00 77.94 402 PHE A O 1
ATOM 3212 N N . SER A 1 403 ? -28.179 -1.683 32.703 1.00 72.56 403 SER A N 1
ATOM 3213 C CA . SER A 1 403 ? -27.568 -2.818 31.994 1.00 72.56 403 SER A CA 1
ATOM 3214 C C . SER A 1 403 ? -26.076 -2.565 31.753 1.00 72.56 403 SER A C 1
ATOM 3216 O O . SER A 1 403 ? -25.255 -3.428 32.038 1.00 72.56 403 SER A O 1
ATOM 3218 N N . HIS A 1 404 ? -25.715 -1.330 31.389 1.00 63.88 404 HIS A N 1
ATOM 3219 C CA . HIS A 1 404 ? -24.319 -0.896 31.298 1.00 63.88 404 HIS A CA 1
ATOM 3220 C C . HIS A 1 404 ? -23.576 -1.003 32.638 1.00 63.88 404 HIS A C 1
ATOM 3222 O O . HIS A 1 404 ? -22.437 -1.451 32.685 1.00 63.88 404 HIS A O 1
ATOM 3228 N N . TYR A 1 405 ? -24.206 -0.620 33.752 1.00 66.81 405 TYR A N 1
ATOM 3229 C CA . TYR A 1 405 ? -23.606 -0.780 35.080 1.00 66.81 405 TYR A CA 1
ATOM 3230 C C . TYR A 1 405 ? -23.333 -2.254 35.428 1.00 66.81 405 TYR A C 1
ATOM 3232 O O . TYR A 1 405 ? -22.265 -2.559 35.959 1.00 66.81 405 TYR A O 1
ATOM 3240 N N . VAL A 1 406 ? -24.251 -3.167 35.091 1.00 74.00 406 VAL A N 1
ATOM 3241 C CA . VAL A 1 406 ? -24.047 -4.618 35.254 1.00 74.00 406 VAL A CA 1
ATOM 3242 C C . VAL A 1 406 ? -22.868 -5.097 34.411 1.00 74.00 406 VAL A C 1
ATOM 3244 O O . VAL A 1 406 ? -22.028 -5.829 34.926 1.00 74.00 406 VAL A O 1
ATOM 3247 N N . ASP A 1 407 ? -22.764 -4.649 33.159 1.00 64.44 407 ASP A N 1
ATOM 3248 C CA . ASP A 1 407 ? -21.667 -5.019 32.255 1.00 64.44 407 ASP A CA 1
ATOM 3249 C C . ASP A 1 407 ? -20.311 -4.579 32.796 1.00 64.44 407 ASP A C 1
ATOM 3251 O O . ASP A 1 407 ? -19.348 -5.347 32.782 1.00 64.44 407 ASP A O 1
ATOM 3255 N N . VAL A 1 408 ? -20.244 -3.360 33.335 1.00 57.94 408 VAL A N 1
ATOM 3256 C CA . VAL A 1 408 ? -19.024 -2.842 33.957 1.00 57.94 408 VAL A CA 1
ATOM 3257 C C . VAL A 1 408 ? -18.644 -3.662 35.184 1.00 57.94 408 VAL A C 1
ATOM 3259 O O . VAL A 1 408 ? -17.484 -4.057 35.305 1.00 57.94 408 VAL A O 1
ATOM 3262 N N . LEU A 1 409 ? -19.603 -3.960 36.065 1.00 64.56 409 LEU A N 1
ATOM 3263 C CA . LEU A 1 409 ? -19.352 -4.797 37.238 1.00 64.56 409 LEU A CA 1
ATOM 3264 C C . LEU A 1 409 ? -18.877 -6.198 36.847 1.00 64.56 409 LEU A C 1
ATOM 3266 O O . LEU A 1 409 ? -17.890 -6.673 37.397 1.00 64.56 409 LEU A O 1
ATOM 3270 N N . ALA A 1 410 ? -19.560 -6.840 35.899 1.00 69.81 410 ALA A N 1
ATOM 3271 C CA . ALA A 1 410 ? -19.225 -8.164 35.390 1.00 69.81 410 ALA A CA 1
ATOM 3272 C C . ALA A 1 410 ? -17.803 -8.208 34.824 1.00 69.81 410 ALA A C 1
ATOM 3274 O O . ALA A 1 410 ? -17.007 -9.072 35.189 1.00 69.81 410 ALA A O 1
ATOM 3275 N N . HIS A 1 411 ? -17.468 -7.241 33.971 1.00 63.19 411 HIS A N 1
ATOM 3276 C CA . HIS A 1 411 ? -16.165 -7.179 33.328 1.00 63.19 411 HIS A CA 1
ATOM 3277 C C . HIS A 1 411 ? -15.037 -6.911 34.330 1.00 63.19 411 HIS A C 1
ATOM 3279 O O . HIS A 1 411 ? -14.004 -7.578 34.300 1.00 63.19 411 HIS A O 1
ATOM 3285 N N . GLN A 1 412 ? -15.231 -5.960 35.250 1.00 59.75 412 GLN A N 1
ATOM 3286 C CA . GLN A 1 412 ? -14.256 -5.696 36.309 1.00 59.75 412 GLN A CA 1
ATOM 3287 C C . GLN A 1 412 ? -14.072 -6.926 37.197 1.00 59.75 412 GLN A C 1
ATOM 3289 O O . GLN A 1 412 ? -12.952 -7.272 37.559 1.00 59.75 412 GLN A O 1
ATOM 3294 N N . ALA A 1 413 ? -15.159 -7.608 37.537 1.00 71.44 413 ALA A N 1
ATOM 3295 C CA . ALA A 1 413 ? -15.109 -8.785 38.380 1.00 71.44 413 ALA A CA 1
ATOM 3296 C C . ALA A 1 413 ? -14.292 -9.933 37.765 1.00 71.44 413 ALA A C 1
ATOM 3298 O O . ALA A 1 413 ? -13.465 -10.524 38.464 1.00 71.44 413 ALA A O 1
ATOM 3299 N N . ASP A 1 414 ? -14.462 -10.182 36.463 1.00 72.25 414 ASP A N 1
ATOM 3300 C CA . ASP A 1 414 ? -13.644 -11.139 35.712 1.00 72.25 414 ASP A CA 1
ATOM 3301 C C . ASP A 1 414 ? -12.166 -10.704 35.669 1.00 72.25 414 ASP A C 1
ATOM 3303 O O . ASP A 1 414 ? -11.276 -11.525 35.882 1.00 72.25 414 ASP A O 1
ATOM 3307 N N . LEU A 1 415 ? -11.892 -9.411 35.448 1.00 62.12 415 LEU A N 1
ATOM 3308 C CA . LEU A 1 415 ? -10.534 -8.857 35.346 1.00 62.12 415 LEU A CA 1
ATOM 3309 C C . LEU A 1 415 ? -9.737 -8.956 36.657 1.00 62.12 415 LEU A C 1
ATOM 3311 O O . LEU A 1 415 ? -8.555 -9.298 36.652 1.00 62.12 415 LEU A O 1
ATOM 3315 N N . TYR A 1 416 ? -10.376 -8.652 37.785 1.00 64.00 416 TYR A N 1
ATOM 3316 C CA . TYR A 1 416 ? -9.758 -8.731 39.112 1.00 64.00 416 TYR A CA 1
ATOM 3317 C C . TYR A 1 416 ? -9.856 -10.131 39.734 1.00 64.00 416 TYR A C 1
ATOM 3319 O O . TYR A 1 416 ? -9.481 -10.300 40.893 1.00 64.00 416 TYR A O 1
ATOM 3327 N N . ASN A 1 417 ? -10.394 -11.112 38.996 1.00 76.06 417 ASN A N 1
ATOM 3328 C CA . ASN A 1 417 ? -10.703 -12.459 39.476 1.00 76.06 417 ASN A CA 1
ATOM 3329 C C . ASN A 1 417 ? -11.357 -12.455 40.873 1.00 76.06 417 ASN A C 1
ATOM 3331 O O . ASN A 1 417 ? -11.014 -13.248 41.753 1.00 76.06 417 ASN A O 1
ATOM 3335 N N . ILE A 1 418 ? -12.308 -11.541 41.110 1.00 77.94 418 ILE A N 1
ATOM 3336 C CA . ILE A 1 418 ? -12.942 -11.413 42.437 1.00 77.94 418 ILE A CA 1
ATOM 3337 C C . ILE A 1 418 ? -13.757 -12.660 42.800 1.00 77.94 418 ILE A C 1
ATOM 3339 O O . ILE A 1 418 ? -14.085 -12.875 43.966 1.00 77.94 418 ILE A O 1
ATOM 3343 N N . TRP A 1 419 ? -14.106 -13.460 41.791 1.00 85.94 419 TRP A N 1
ATOM 3344 C CA . TRP A 1 419 ? -14.794 -14.736 41.927 1.00 85.94 419 TRP A CA 1
ATOM 3345 C C . TRP A 1 419 ? -13.933 -15.790 42.626 1.00 85.94 419 TRP A C 1
ATOM 3347 O O . TRP A 1 419 ? -14.479 -16.737 43.186 1.00 85.94 419 TRP A O 1
ATOM 3357 N N . GLY A 1 420 ? -12.606 -15.617 42.626 1.00 82.00 420 GLY A N 1
ATOM 3358 C CA . GLY A 1 420 ? -11.672 -16.618 43.129 1.00 82.00 420 GLY A CA 1
ATOM 3359 C C . GLY A 1 420 ? -11.626 -17.856 42.236 1.00 82.00 420 GLY A C 1
ATOM 3360 O O . GLY A 1 420 ? -11.501 -18.968 42.746 1.00 82.00 420 GLY A O 1
ATOM 3361 N N . HIS A 1 421 ? -11.770 -17.672 40.920 1.00 83.44 421 HIS A N 1
ATOM 3362 C CA . HIS A 1 421 ? -11.684 -18.762 39.960 1.00 83.44 421 HIS A CA 1
ATOM 3363 C C . HIS A 1 421 ? -10.279 -19.377 39.986 1.00 83.44 421 HIS A C 1
ATOM 3365 O O . HIS A 1 421 ? -9.275 -18.662 39.942 1.00 83.44 421 HIS A O 1
ATOM 3371 N N . ASP A 1 422 ? -10.220 -20.706 40.055 1.00 80.81 422 ASP A N 1
ATOM 3372 C CA . ASP A 1 422 ? -8.979 -21.472 39.990 1.00 80.81 422 ASP A CA 1
ATOM 3373 C C . ASP A 1 422 ? -8.551 -21.617 38.528 1.00 80.81 422 ASP A C 1
ATOM 3375 O O . ASP A 1 422 ? -9.190 -22.339 37.768 1.00 80.81 422 ASP A O 1
ATOM 3379 N N . SER A 1 423 ? -7.442 -20.980 38.149 1.00 71.38 423 SER A N 1
ATOM 3380 C CA . SER A 1 423 ? -6.901 -21.016 36.783 1.00 71.38 423 SER A CA 1
ATOM 3381 C C . SER A 1 423 ? -6.540 -22.421 36.277 1.00 71.38 423 SER A C 1
ATOM 3383 O O . SER A 1 423 ? -6.338 -22.611 35.074 1.00 71.38 423 SER A O 1
ATOM 3385 N N . SER A 1 424 ? -6.475 -23.428 37.156 1.00 75.38 424 SER A N 1
ATOM 3386 C CA . SER A 1 424 ? -6.309 -24.833 36.768 1.00 75.38 424 SER A CA 1
ATOM 3387 C C . SER A 1 424 ? -7.619 -25.531 36.364 1.00 75.38 424 SER A C 1
ATOM 3389 O O . SER A 1 424 ? -7.577 -26.575 35.702 1.00 75.38 424 SER A O 1
ATOM 3391 N N . SER A 1 425 ? -8.775 -24.952 36.706 1.00 83.12 425 SER A N 1
ATOM 3392 C CA . SER A 1 425 ? -10.109 -25.422 36.331 1.00 83.12 425 SER A CA 1
ATOM 3393 C C . SER A 1 425 ? -10.600 -24.708 35.067 1.00 83.12 425 SER A C 1
ATOM 3395 O O . SER A 1 425 ? -10.552 -23.488 34.997 1.00 83.12 425 SER A O 1
ATOM 3397 N N . PRO A 1 426 ? -11.140 -25.418 34.063 1.00 82.75 426 PRO A N 1
ATOM 3398 C CA . PRO A 1 426 ? -11.785 -24.768 32.923 1.00 82.75 426 PRO A CA 1
ATOM 3399 C C . PRO A 1 426 ? -13.237 -24.344 33.214 1.00 82.75 426 PRO A C 1
ATOM 3401 O O . PRO A 1 426 ? -13.883 -23.768 32.346 1.00 82.75 426 PRO A O 1
ATOM 3404 N N . HIS A 1 427 ? -13.795 -24.672 34.383 1.00 89.81 427 HIS A N 1
ATOM 3405 C CA . HIS A 1 427 ? -15.219 -24.502 34.697 1.00 89.81 427 HIS A CA 1
ATOM 3406 C C . HIS A 1 427 ? -15.468 -23.352 35.676 1.00 89.81 427 HIS A C 1
ATOM 3408 O O . HIS A 1 427 ? -14.687 -23.178 36.612 1.00 89.81 427 HIS A O 1
ATOM 3414 N N . ASN A 1 428 ? -16.586 -22.629 35.517 1.00 91.00 428 ASN A N 1
ATOM 3415 C CA . ASN A 1 428 ? -17.025 -21.658 36.532 1.00 91.00 428 ASN A CA 1
ATOM 3416 C C . ASN A 1 428 ? -17.383 -22.329 37.862 1.00 91.00 428 ASN A C 1
ATOM 3418 O O . ASN A 1 428 ? -17.704 -23.519 37.917 1.00 91.00 428 ASN A O 1
ATOM 3422 N N . PHE A 1 429 ? -17.393 -21.540 38.935 1.00 89.56 429 PHE A N 1
ATOM 3423 C CA . PHE A 1 429 ? -17.686 -22.054 40.275 1.00 89.56 429 PHE A CA 1
ATOM 3424 C C . PHE A 1 429 ? -19.148 -22.500 40.467 1.00 89.56 429 PHE A C 1
ATOM 3426 O O . PHE A 1 429 ? -19.440 -23.206 41.432 1.00 89.56 429 PHE A O 1
ATOM 3433 N N . LEU A 1 430 ? -20.073 -22.100 39.581 1.00 90.56 430 LEU A N 1
ATOM 3434 C CA . LEU A 1 430 ? -21.486 -22.499 39.640 1.00 90.56 430 LEU A CA 1
ATOM 3435 C C . LEU A 1 430 ? -21.733 -23.899 39.056 1.00 90.56 430 LEU A C 1
ATOM 3437 O O . LEU A 1 430 ? -22.830 -24.435 39.214 1.00 90.56 430 LEU A O 1
ATOM 3441 N N . VAL A 1 431 ? -20.748 -24.499 38.378 1.00 89.25 431 VAL A N 1
ATOM 3442 C CA . VAL A 1 431 ? -20.888 -25.831 37.777 1.00 89.25 431 VAL A CA 1
ATOM 3443 C C . VAL A 1 431 ? -21.088 -26.897 38.868 1.00 89.25 431 VAL A C 1
ATOM 3445 O O . VAL A 1 431 ? -20.251 -27.019 39.766 1.00 89.25 431 VAL A O 1
ATOM 3448 N N . PRO A 1 432 ? -22.165 -27.705 38.802 1.00 82.44 432 PRO A N 1
ATOM 3449 C CA . PRO A 1 432 ? -22.412 -28.764 39.775 1.00 82.44 432 PRO A CA 1
ATOM 3450 C C . PRO A 1 432 ? -21.489 -29.970 39.546 1.00 82.44 432 PRO A C 1
ATOM 3452 O O . PRO A 1 432 ? -20.911 -30.150 38.476 1.00 82.44 432 PRO A O 1
ATOM 3455 N N . SER A 1 433 ? -21.386 -30.855 40.542 1.00 72.88 433 SER A N 1
ATOM 3456 C CA . SER A 1 433 ? -20.631 -32.111 40.410 1.00 72.88 433 SER A CA 1
ATOM 3457 C C . SER A 1 433 ? -21.339 -33.181 39.565 1.00 72.88 433 SER A C 1
ATOM 3459 O O . SER A 1 433 ? -20.722 -34.184 39.214 1.00 72.88 433 SER A O 1
ATOM 3461 N N . GLU A 1 434 ? -22.637 -33.014 39.297 1.00 76.50 434 GLU A N 1
ATOM 3462 C CA . GLU A 1 434 ? -23.446 -33.924 38.477 1.00 76.50 434 GLU A CA 1
ATOM 3463 C C . GLU A 1 434 ? -23.473 -33.479 37.008 1.00 76.50 434 GLU A C 1
ATOM 3465 O O . GLU A 1 434 ? -23.352 -32.294 36.695 1.00 76.50 434 GLU A O 1
ATOM 3470 N N . GLU A 1 435 ? -23.641 -34.438 36.096 1.00 78.06 435 GLU A N 1
ATOM 3471 C CA . GLU A 1 435 ? -23.702 -34.172 34.658 1.00 78.06 435 GLU A CA 1
ATOM 3472 C C . GLU A 1 435 ? -25.019 -33.466 34.293 1.00 78.06 435 GLU A C 1
ATOM 3474 O O . GLU A 1 435 ? -26.112 -33.930 34.622 1.00 78.06 435 GLU A O 1
ATOM 3479 N N . MET A 1 436 ? -24.906 -32.321 33.619 1.00 86.75 436 MET A N 1
ATOM 3480 C CA . MET A 1 436 ? -26.037 -31.486 33.211 1.00 86.75 436 MET A CA 1
ATOM 3481 C C . MET A 1 436 ? -26.479 -31.809 31.780 1.00 86.75 436 MET A C 1
ATOM 3483 O O . MET A 1 436 ? -25.695 -32.290 30.964 1.00 86.75 436 MET A O 1
ATOM 3487 N N . SER A 1 437 ? -27.739 -31.504 31.463 1.00 83.88 437 SER A N 1
ATOM 3488 C CA . SER A 1 437 ? -28.290 -31.660 30.111 1.00 83.88 437 SER A CA 1
ATOM 3489 C C . SER A 1 437 ? -27.529 -30.807 29.090 1.00 83.88 437 SER A C 1
ATOM 3491 O O . SER A 1 437 ? -27.289 -29.620 29.309 1.00 83.88 437 SER A O 1
ATOM 3493 N N . ASP A 1 438 ? -27.202 -31.405 27.945 1.00 85.88 438 ASP A N 1
ATOM 3494 C CA . ASP A 1 438 ? -26.524 -30.757 26.819 1.00 85.88 438 ASP A CA 1
ATOM 3495 C C . ASP A 1 438 ? -27.497 -30.115 25.813 1.00 85.88 438 ASP A C 1
ATOM 3497 O O . ASP A 1 438 ? -27.060 -29.594 24.783 1.00 85.88 438 ASP A O 1
ATOM 3501 N N . LYS A 1 439 ? -28.806 -30.161 26.103 1.00 91.00 439 LYS A N 1
ATOM 3502 C CA . LYS A 1 439 ? -29.883 -29.604 25.277 1.00 91.00 439 LYS A CA 1
ATOM 3503 C C . LYS A 1 439 ? -30.172 -28.146 25.595 1.00 91.00 439 LYS A C 1
ATOM 3505 O O . LYS A 1 439 ? -30.154 -27.738 26.755 1.00 91.00 439 LYS A O 1
ATOM 3510 N N . ALA A 1 440 ? -30.493 -27.366 24.570 1.00 90.19 440 ALA A N 1
ATOM 3511 C CA . ALA A 1 440 ? -30.878 -25.975 24.749 1.00 90.19 440 ALA A CA 1
ATOM 3512 C C . ALA A 1 440 ? -32.281 -25.842 25.359 1.00 90.19 440 ALA A C 1
ATOM 3514 O O . ALA A 1 440 ? -33.248 -26.427 24.872 1.00 90.19 440 ALA A O 1
ATOM 3515 N N . GLU A 1 441 ? -32.400 -24.994 26.380 1.00 87.94 441 GLU A N 1
ATOM 3516 C CA . GLU A 1 441 ? -33.675 -24.519 26.915 1.00 87.94 441 GLU A CA 1
ATOM 3517 C C . GLU A 1 441 ? -33.768 -23.006 26.712 1.00 87.94 441 GLU A C 1
ATOM 3519 O O . GLU A 1 441 ? -32.818 -22.273 26.981 1.00 87.94 441 GLU A O 1
ATOM 3524 N N . HIS A 1 442 ? -34.897 -22.524 26.184 1.00 85.81 442 HIS A N 1
ATOM 3525 C CA . HIS A 1 442 ? -35.104 -21.104 25.846 1.00 85.81 442 HIS A CA 1
ATOM 3526 C C . HIS A 1 442 ? -33.983 -20.484 24.980 1.00 85.81 442 HIS A C 1
ATOM 3528 O O . HIS A 1 442 ? -33.762 -19.277 25.008 1.00 85.81 442 HIS A O 1
ATOM 3534 N N . GLY A 1 443 ? -33.290 -21.303 24.180 1.00 87.50 443 GLY A N 1
ATOM 3535 C CA . GLY A 1 443 ? -32.202 -20.855 23.308 1.00 87.50 443 GLY A CA 1
ATOM 3536 C C . GLY A 1 443 ? -30.813 -20.848 23.950 1.00 87.50 443 GLY A C 1
ATOM 3537 O O . GLY A 1 443 ? -29.892 -20.285 23.364 1.00 87.50 443 GLY A O 1
ATOM 3538 N N . TYR A 1 444 ? -30.633 -21.472 25.113 1.00 89.94 444 TYR A N 1
ATOM 3539 C CA . TYR A 1 444 ? -29.326 -21.604 25.753 1.00 89.94 444 TYR A CA 1
ATOM 3540 C C . TYR A 1 444 ? -29.101 -23.044 26.212 1.00 89.94 444 TYR A C 1
ATOM 3542 O O . TYR A 1 444 ? -29.901 -23.592 26.969 1.00 89.94 444 TYR A O 1
ATOM 3550 N N . ALA A 1 445 ? -28.017 -23.669 25.756 1.00 92.88 445 ALA A N 1
ATOM 3551 C CA . ALA A 1 445 ? -27.525 -24.919 26.328 1.00 92.88 445 ALA A CA 1
ATOM 3552 C C . ALA A 1 445 ? -26.600 -24.636 27.519 1.00 92.88 445 ALA A C 1
ATOM 3554 O O . ALA A 1 445 ? -25.994 -23.566 27.613 1.00 92.88 445 ALA A O 1
ATOM 3555 N N . PHE A 1 446 ? -26.465 -25.605 28.423 1.00 93.81 446 PHE A N 1
ATOM 3556 C CA . PHE A 1 446 ? -25.500 -25.509 29.511 1.00 93.81 446 PHE A CA 1
ATOM 3557 C C . PHE A 1 446 ? -24.066 -25.658 28.976 1.00 93.81 446 PHE A C 1
ATOM 3559 O O . PHE A 1 446 ? -23.721 -26.684 28.383 1.00 93.81 446 PHE A O 1
ATOM 3566 N N . VAL A 1 447 ? -23.223 -24.644 29.203 1.00 94.25 447 VAL A N 1
ATOM 3567 C CA . VAL A 1 447 ? -21.801 -24.638 28.818 1.00 94.25 447 VAL A CA 1
ATOM 3568 C C . VAL A 1 447 ? -20.958 -24.349 30.064 1.00 94.25 447 VAL A C 1
ATOM 3570 O O . VAL A 1 447 ? -20.869 -23.193 30.471 1.00 94.25 447 VAL A O 1
ATOM 3573 N N . PRO A 1 448 ? -20.314 -25.357 30.682 1.00 92.38 448 PRO A N 1
ATOM 3574 C CA . PRO A 1 448 ? -19.675 -25.205 31.992 1.00 92.38 448 PRO A CA 1
ATOM 3575 C C . PRO A 1 448 ? -18.510 -24.206 32.008 1.00 92.38 448 PRO A C 1
ATOM 3577 O O . PRO A 1 448 ? -18.094 -23.772 33.078 1.00 92.38 448 PRO A O 1
ATOM 3580 N N . GLN A 1 449 ? -17.997 -23.821 30.841 1.00 92.69 449 GLN A N 1
ATOM 3581 C CA . GLN A 1 449 ? -16.914 -22.858 30.688 1.00 92.69 449 GLN A CA 1
ATOM 3582 C C . GLN A 1 449 ? -17.377 -21.399 30.643 1.00 92.69 449 GLN A C 1
ATOM 3584 O O . GLN A 1 449 ? -16.521 -20.537 30.502 1.00 92.69 449 GLN A O 1
ATOM 3589 N N . TYR A 1 450 ? -18.671 -21.067 30.747 1.00 92.56 450 TYR A N 1
ATOM 3590 C CA . TYR A 1 450 ? -19.074 -19.654 30.853 1.00 92.56 450 TYR A CA 1
ATOM 3591 C C . TYR A 1 450 ? -18.318 -18.961 31.990 1.00 92.56 450 TYR A C 1
ATOM 3593 O O . TYR A 1 450 ? -18.204 -19.536 33.068 1.00 92.56 450 TYR A O 1
ATOM 3601 N N . ARG A 1 451 ? -17.847 -17.735 31.760 1.00 89.69 451 ARG A N 1
ATOM 3602 C CA . ARG A 1 451 ? -17.311 -16.864 32.812 1.00 89.69 451 ARG A CA 1
ATOM 3603 C C . ARG A 1 451 ? -18.436 -16.321 33.673 1.00 89.69 451 ARG A C 1
ATOM 3605 O O . ARG A 1 451 ? -19.534 -16.047 33.180 1.00 89.69 451 ARG A O 1
ATOM 3612 N N . GLU A 1 452 ? -18.160 -16.110 34.948 1.00 91.25 452 GLU A N 1
ATOM 3613 C CA . GLU A 1 452 ? -19.162 -15.669 35.909 1.00 91.25 452 GLU A CA 1
ATOM 3614 C C . GLU A 1 452 ? -19.638 -14.245 35.638 1.00 91.25 452 GLU A C 1
ATOM 3616 O O . GLU A 1 452 ? -20.840 -14.002 35.733 1.00 91.25 452 GLU A O 1
ATOM 3621 N N . GLY A 1 453 ? -18.776 -13.338 35.169 1.00 86.69 453 GLY A N 1
ATOM 3622 C CA . GLY A 1 453 ? -19.213 -12.030 34.680 1.00 86.69 453 GLY A CA 1
ATOM 3623 C C . GLY A 1 453 ? -20.236 -12.146 33.545 1.00 86.69 453 GLY A C 1
ATOM 3624 O O . GLY A 1 453 ? -21.257 -11.451 33.543 1.00 86.69 453 GLY A O 1
ATOM 3625 N N . ARG A 1 454 ? -20.049 -13.089 32.613 1.00 88.44 454 ARG A N 1
ATOM 3626 C CA . ARG A 1 454 ? -21.019 -13.297 31.528 1.00 88.44 454 ARG A CA 1
ATOM 3627 C C . ARG A 1 454 ? -22.322 -13.933 32.007 1.00 88.44 454 ARG A C 1
ATOM 3629 O O . ARG A 1 454 ? -23.391 -13.578 31.510 1.00 88.44 454 ARG A O 1
ATOM 3636 N N . ILE A 1 455 ? -22.252 -14.828 32.988 1.00 92.62 455 ILE A N 1
ATOM 3637 C CA . ILE A 1 455 ? -23.444 -15.364 33.655 1.00 92.62 455 ILE A CA 1
ATOM 3638 C C . ILE A 1 455 ? -24.205 -14.221 34.341 1.00 92.62 455 ILE A C 1
ATOM 3640 O O . ILE A 1 455 ? -25.411 -14.088 34.145 1.00 92.62 455 ILE A O 1
ATOM 3644 N N . LEU A 1 456 ? -23.504 -13.344 35.067 1.00 90.00 456 LEU A N 1
ATOM 3645 C CA . LEU A 1 456 ? -24.082 -12.186 35.751 1.00 90.00 456 LEU A CA 1
ATOM 3646 C C . LEU A 1 456 ? -24.811 -11.256 34.773 1.00 90.00 456 LEU A C 1
ATOM 3648 O O . LEU A 1 456 ? -25.935 -10.836 35.048 1.00 90.00 456 LEU A O 1
ATOM 3652 N N . HIS A 1 457 ? -24.206 -10.980 33.614 1.00 86.69 457 HIS A N 1
ATOM 3653 C CA . HIS A 1 457 ? -24.840 -10.209 32.545 1.00 86.69 457 HIS A CA 1
ATOM 3654 C C . HIS A 1 457 ? -26.199 -10.799 32.154 1.00 86.69 457 HIS A C 1
ATOM 3656 O O . HIS A 1 457 ? -27.210 -10.098 32.190 1.00 86.69 457 HIS A O 1
ATOM 3662 N N . HIS A 1 458 ? -26.248 -12.089 31.809 1.00 87.50 458 HIS A N 1
ATOM 3663 C CA . HIS A 1 458 ? -27.493 -12.719 31.356 1.00 87.50 458 HIS A CA 1
ATOM 3664 C C . HIS A 1 458 ? -28.569 -12.743 32.441 1.00 87.50 458 HIS A C 1
ATOM 3666 O O . HIS A 1 458 ? -29.737 -12.518 32.136 1.00 87.50 458 HIS A O 1
ATOM 3672 N N . LEU A 1 459 ? -28.184 -12.958 33.700 1.00 88.19 459 LEU A N 1
ATOM 3673 C CA . LEU A 1 459 ? -29.126 -13.020 34.819 1.00 88.19 459 LEU A CA 1
ATOM 3674 C C . LEU A 1 459 ? -29.719 -11.647 35.192 1.00 88.19 459 LEU A C 1
ATOM 3676 O O . LEU A 1 459 ? -30.876 -11.576 35.608 1.00 88.19 459 LEU A O 1
ATOM 3680 N N . TYR A 1 460 ? -28.953 -10.554 35.062 1.00 86.56 460 TYR A N 1
ATOM 3681 C CA . TYR A 1 460 ? -29.325 -9.256 35.647 1.00 86.56 460 TYR A CA 1
ATOM 3682 C C . TYR A 1 460 ? -29.513 -8.104 34.646 1.00 86.56 460 TYR A C 1
ATOM 3684 O O . TYR A 1 460 ? -29.933 -7.026 35.067 1.00 86.56 460 TYR A O 1
ATOM 3692 N N . THR A 1 461 ? -29.281 -8.291 33.342 1.00 80.12 461 THR A N 1
ATOM 3693 C CA . THR A 1 461 ? -29.560 -7.261 32.316 1.00 80.12 461 THR A CA 1
ATOM 3694 C C . THR A 1 461 ? -30.952 -7.395 31.686 1.00 80.12 461 THR A C 1
ATOM 3696 O O . THR A 1 461 ? -31.546 -8.475 31.624 1.00 80.12 461 THR A O 1
ATOM 3699 N N . PHE A 1 462 ? -31.515 -6.274 31.219 1.00 71.75 462 PHE A N 1
ATOM 3700 C CA . PHE A 1 462 ? -32.826 -6.268 30.562 1.00 71.75 462 PHE A CA 1
ATOM 3701 C C . PHE A 1 462 ? -32.705 -6.690 29.095 1.00 71.75 462 PHE A C 1
ATOM 3703 O O . PHE A 1 462 ? -31.993 -6.052 28.325 1.00 71.75 462 PHE A O 1
ATOM 3710 N N . GLN A 1 463 ? -33.482 -7.696 28.674 1.00 66.62 463 GLN A N 1
ATOM 3711 C CA . GLN A 1 463 ? -33.538 -8.098 27.260 1.00 66.62 463 GLN A CA 1
ATOM 3712 C C . GLN A 1 463 ? -34.211 -7.045 26.377 1.00 66.62 463 GLN A C 1
ATOM 3714 O O . GLN A 1 463 ? -33.792 -6.803 25.250 1.00 66.62 463 GLN A O 1
ATOM 3719 N N . SER A 1 464 ? -35.294 -6.433 26.864 1.00 65.62 464 SER A N 1
ATOM 3720 C CA . SER A 1 464 ? -35.981 -5.353 26.160 1.00 65.62 464 SER A CA 1
ATOM 3721 C C . SER A 1 464 ? -36.712 -4.436 27.131 1.00 65.62 464 SER A C 1
ATOM 3723 O O . SER A 1 464 ? -37.286 -4.879 28.130 1.00 65.62 464 SER A O 1
ATOM 3725 N N . VAL A 1 465 ? -36.730 -3.145 26.801 1.00 60.25 465 VAL A N 1
ATOM 3726 C CA . VAL A 1 465 ? -37.439 -2.107 27.566 1.00 60.25 465 VAL A CA 1
ATOM 3727 C C . VAL A 1 465 ? -38.950 -2.381 27.611 1.00 60.25 465 VAL A C 1
ATOM 3729 O O . VAL A 1 465 ? -39.619 -2.059 28.591 1.00 60.25 465 VAL A O 1
ATOM 3732 N N . GLU A 1 466 ? -39.479 -3.016 26.563 1.00 60.41 466 GLU A N 1
ATOM 3733 C CA . GLU A 1 466 ? -40.906 -3.265 26.344 1.00 60.41 466 GLU A CA 1
ATOM 3734 C C . GLU A 1 466 ? -41.473 -4.372 27.245 1.00 60.41 466 GLU A C 1
ATOM 3736 O O . GLU A 1 466 ? -42.609 -4.265 27.703 1.00 60.41 466 GLU A O 1
ATOM 3741 N N . GLN A 1 467 ? -40.699 -5.426 27.526 1.00 61.25 467 GLN A N 1
ATOM 3742 C CA . GLN A 1 467 ? -41.193 -6.602 28.259 1.00 61.25 467 GLN A CA 1
ATOM 3743 C C . GLN A 1 467 ? -40.962 -6.539 29.774 1.00 61.25 467 GLN A C 1
ATOM 3745 O O . GLN A 1 467 ? -41.523 -7.360 30.494 1.00 61.25 467 GLN A O 1
ATOM 3750 N N . HIS A 1 468 ? -40.180 -5.565 30.265 1.00 62.91 468 HIS A N 1
ATOM 3751 C CA . HIS A 1 468 ? -39.875 -5.382 31.693 1.00 62.91 468 HIS A CA 1
ATOM 3752 C C . HIS A 1 468 ? -39.498 -6.710 32.388 1.00 62.91 468 HIS A C 1
ATOM 3754 O O . HIS A 1 468 ? -40.040 -7.061 33.436 1.00 62.91 468 HIS A O 1
ATOM 3760 N N . GLY A 1 469 ? -38.591 -7.469 31.765 1.00 63.53 469 GLY A N 1
ATOM 3761 C CA . GLY A 1 469 ? -38.140 -8.777 32.238 1.00 63.53 469 GLY A CA 1
ATOM 3762 C C . GLY A 1 469 ? -36.687 -9.071 31.853 1.00 63.53 469 GLY A C 1
ATOM 3763 O O . GLY A 1 469 ? -36.199 -8.590 30.825 1.00 63.53 469 GLY A O 1
ATOM 3764 N N . PHE A 1 470 ? -36.010 -9.841 32.708 1.00 67.81 470 PHE A N 1
ATOM 3765 C CA . PHE A 1 470 ? -34.648 -10.346 32.498 1.00 67.81 470 PHE A CA 1
ATOM 3766 C C . PHE A 1 470 ? -34.628 -11.498 31.490 1.00 67.81 470 PHE A C 1
ATOM 3768 O O . PHE A 1 470 ? -35.657 -12.131 31.227 1.00 67.81 470 PHE A O 1
ATOM 3775 N N . SER A 1 471 ? -33.447 -11.774 30.936 1.00 65.31 471 SER A N 1
ATOM 3776 C CA . SER A 1 471 ? -33.236 -12.938 30.079 1.00 65.31 471 SER A CA 1
ATOM 3777 C C . SER A 1 471 ? -33.471 -14.220 30.856 1.00 65.31 471 SER A C 1
ATOM 3779 O O . SER A 1 471 ? -32.957 -14.370 31.958 1.00 65.31 471 SER A O 1
ATOM 3781 N N . ARG A 1 472 ? -34.231 -15.164 30.290 1.00 75.38 472 ARG A N 1
ATOM 3782 C CA . ARG A 1 472 ? -34.274 -16.517 30.854 1.00 75.38 472 ARG A CA 1
ATOM 3783 C C . ARG A 1 472 ? -32.997 -17.239 30.465 1.00 75.38 472 ARG A C 1
ATOM 3785 O O . ARG A 1 472 ? -32.861 -17.658 29.317 1.00 75.38 472 ARG A O 1
ATOM 3792 N N . PHE A 1 473 ? -32.107 -17.420 31.430 1.00 88.81 473 PHE A N 1
ATOM 3793 C CA . PHE A 1 473 ? -30.876 -18.183 31.282 1.00 88.81 473 PHE A CA 1
ATOM 3794 C C . PHE A 1 473 ? -30.984 -19.456 32.123 1.00 88.81 473 PHE A C 1
ATOM 3796 O O . PHE A 1 473 ? -30.267 -19.669 33.096 1.00 88.81 473 PHE A O 1
ATOM 3803 N N . THR A 1 474 ? -31.954 -20.295 31.745 1.00 86.88 474 THR A N 1
ATOM 3804 C CA . THR A 1 474 ? -32.668 -21.235 32.628 1.00 86.88 474 THR A CA 1
ATOM 3805 C C . THR A 1 474 ? -31.775 -22.137 33.476 1.00 86.88 474 THR A C 1
ATOM 3807 O O . THR A 1 474 ? -32.046 -22.329 34.662 1.00 86.88 474 THR A O 1
ATOM 3810 N N . TYR A 1 475 ? -30.699 -22.675 32.898 1.00 90.38 475 TYR A N 1
ATOM 3811 C CA . TYR A 1 475 ? -29.756 -23.503 33.646 1.00 90.38 475 TYR A CA 1
ATOM 3812 C C . TYR A 1 475 ? -29.055 -22.710 34.753 1.00 90.38 475 TYR A C 1
ATOM 3814 O O . TYR A 1 475 ? -29.015 -23.156 35.897 1.00 90.38 475 TYR A O 1
ATOM 3822 N N . TYR A 1 476 ? -28.558 -21.517 34.437 1.00 92.31 476 TYR A N 1
ATOM 3823 C CA . TYR A 1 476 ? -27.854 -20.671 35.394 1.00 92.31 476 TYR A CA 1
ATOM 3824 C C . TYR A 1 476 ? -28.788 -19.924 36.345 1.00 92.31 476 TYR A C 1
ATOM 3826 O O . TYR A 1 476 ? -28.390 -19.693 37.480 1.00 92.31 476 TYR A O 1
ATOM 3834 N N . ASP A 1 477 ? -30.039 -19.647 35.956 1.00 88.56 477 ASP A N 1
ATOM 3835 C CA . ASP A 1 477 ? -31.081 -19.173 36.882 1.00 88.56 477 ASP A CA 1
ATOM 3836 C C . ASP A 1 477 ? -31.243 -20.161 38.052 1.00 88.56 477 ASP A C 1
ATOM 3838 O O . ASP A 1 477 ? -31.312 -19.784 39.225 1.00 88.56 477 ASP A O 1
ATOM 3842 N N . LYS A 1 478 ? -31.281 -21.462 37.730 1.00 89.12 478 LYS A N 1
ATOM 3843 C CA . LYS A 1 478 ? -31.383 -22.533 38.724 1.00 89.12 478 LYS A CA 1
ATOM 3844 C C . LYS A 1 478 ? -30.105 -22.643 39.560 1.00 89.12 478 LYS A C 1
ATOM 3846 O O . LYS A 1 478 ? -30.205 -22.723 40.783 1.00 89.12 478 LYS A O 1
ATOM 3851 N N . LEU A 1 479 ? -28.934 -22.625 38.918 1.00 91.31 479 LEU A N 1
ATOM 3852 C CA . LEU A 1 479 ? -27.645 -22.758 39.605 1.00 91.31 479 LEU A CA 1
ATOM 3853 C C . LEU A 1 479 ? -27.352 -21.576 40.536 1.00 91.31 479 LEU A C 1
ATOM 3855 O O . LEU A 1 479 ? -26.903 -21.802 41.655 1.00 91.31 479 LEU A O 1
ATOM 3859 N N . ASP A 1 480 ? -27.672 -20.340 40.143 1.00 90.88 480 ASP A N 1
ATOM 3860 C CA . ASP A 1 480 ? -27.578 -19.170 41.027 1.00 90.88 480 ASP A CA 1
ATOM 3861 C C . ASP A 1 480 ? -28.469 -19.349 42.267 1.00 90.88 480 ASP A C 1
ATOM 3863 O O . ASP A 1 480 ? -28.016 -19.229 43.410 1.00 90.88 480 ASP A O 1
ATOM 3867 N N . GLY A 1 481 ? -29.732 -19.735 42.056 1.00 88.12 481 GLY A N 1
ATOM 3868 C CA . GLY A 1 481 ? -30.682 -19.974 43.141 1.00 88.12 481 GLY A CA 1
ATOM 3869 C C . GLY A 1 481 ? -30.295 -21.126 44.079 1.00 88.12 481 GLY A C 1
ATOM 3870 O O . GLY A 1 481 ? -30.678 -21.117 45.254 1.00 88.12 481 GLY A O 1
ATOM 3871 N N . GLU A 1 482 ? -29.564 -22.126 43.588 1.00 89.69 482 GLU A N 1
ATOM 3872 C CA . GLU A 1 482 ? -29.009 -23.222 44.389 1.00 89.69 482 GLU A CA 1
ATOM 3873 C C . GLU A 1 482 ? -27.743 -22.789 45.135 1.00 89.69 482 GLU A C 1
ATOM 3875 O O . GLU A 1 482 ? -27.669 -22.980 46.351 1.00 89.69 482 GLU A O 1
ATOM 3880 N N . PHE A 1 483 ? -26.802 -22.128 44.456 1.00 89.94 483 PHE A N 1
ATOM 3881 C CA . PHE A 1 483 ? -25.560 -21.632 45.047 1.00 89.94 483 PHE A CA 1
ATOM 3882 C C . PHE A 1 483 ? -25.829 -20.678 46.211 1.00 89.94 483 PHE A C 1
ATOM 3884 O O . PHE A 1 483 ? -25.258 -20.850 47.287 1.00 89.94 483 PHE A O 1
ATOM 3891 N N . ARG A 1 484 ? -26.773 -19.738 46.066 1.00 86.19 484 ARG A N 1
ATOM 3892 C CA . ARG A 1 484 ? -27.131 -18.770 47.123 1.00 86.19 484 ARG A CA 1
ATOM 3893 C C . ARG A 1 484 ? -27.676 -19.403 48.411 1.00 86.19 484 ARG A C 1
ATOM 3895 O O . ARG A 1 484 ? -27.729 -18.730 49.436 1.00 86.19 484 ARG A O 1
ATOM 3902 N N . LYS A 1 485 ? -28.079 -20.679 48.388 1.00 88.88 485 LYS A N 1
ATOM 3903 C CA . LYS A 1 485 ? -28.524 -21.427 49.582 1.00 88.88 485 LYS A CA 1
ATOM 3904 C C . LYS A 1 485 ? -27.376 -22.141 50.303 1.00 88.88 485 LYS A C 1
ATOM 3906 O O . LYS A 1 485 ? -27.603 -22.729 51.359 1.00 88.88 485 LYS A O 1
ATOM 3911 N N . THR A 1 486 ? -26.174 -22.132 49.733 1.00 88.19 486 THR A N 1
ATOM 3912 C CA . THR A 1 486 ? -24.993 -22.797 50.292 1.00 88.19 486 THR A CA 1
ATOM 3913 C C . THR A 1 486 ? -24.266 -21.909 51.301 1.00 88.19 486 THR A C 1
ATOM 3915 O O . THR A 1 486 ? -24.370 -20.685 51.273 1.00 88.19 486 THR A O 1
ATOM 3918 N N . GLU A 1 487 ? -23.475 -22.526 52.180 1.00 86.50 487 GLU A N 1
ATOM 3919 C CA . GLU A 1 487 ? -22.613 -21.793 53.116 1.00 86.50 487 GLU A CA 1
ATOM 3920 C C . GLU A 1 487 ? -21.482 -21.042 52.392 1.00 86.50 487 GLU A C 1
ATOM 3922 O O . GLU A 1 487 ? -21.118 -19.943 52.802 1.00 86.50 487 GLU A O 1
ATOM 3927 N N . ALA A 1 488 ? -20.992 -21.580 51.268 1.00 84.75 488 ALA A N 1
ATOM 3928 C CA . ALA A 1 488 ? -19.946 -20.968 50.444 1.00 84.75 488 ALA A CA 1
ATOM 3929 C C . ALA A 1 488 ? -20.375 -19.639 49.800 1.00 84.75 488 ALA A C 1
ATOM 3931 O O . ALA A 1 488 ? -19.534 -18.781 49.537 1.00 84.75 488 ALA A O 1
ATOM 3932 N N . ALA A 1 489 ? -21.677 -19.441 49.572 1.00 87.25 489 ALA A N 1
ATOM 3933 C CA . ALA A 1 489 ? -22.186 -18.174 49.066 1.00 87.25 489 ALA A CA 1
ATOM 3934 C C . ALA A 1 489 ? -22.111 -17.049 50.107 1.00 87.25 489 ALA A C 1
ATOM 3936 O O . ALA A 1 489 ? -22.002 -15.886 49.718 1.00 87.25 489 ALA A O 1
ATOM 3937 N N . ASN A 1 490 ? -22.140 -17.368 51.407 1.00 87.25 490 ASN A N 1
ATOM 3938 C CA . ASN A 1 490 ? -22.248 -16.373 52.469 1.00 87.25 490 ASN A CA 1
ATOM 3939 C C . ASN A 1 490 ? -21.015 -15.453 52.526 1.00 87.25 490 ASN A C 1
ATOM 3941 O O . ASN A 1 490 ? -19.903 -15.890 52.815 1.00 87.25 490 ASN A O 1
ATOM 3945 N N . GLY A 1 491 ? -21.212 -14.162 52.258 1.00 84.50 491 GLY A N 1
ATOM 3946 C CA . GLY A 1 491 ? -20.149 -13.156 52.215 1.00 84.50 491 GLY A CA 1
ATOM 3947 C C . GLY A 1 491 ? -19.251 -13.222 50.973 1.00 84.50 491 GLY A C 1
ATOM 3948 O O . GLY A 1 491 ? -18.296 -12.442 50.886 1.00 84.50 491 GLY A O 1
ATOM 3949 N N . SER A 1 492 ? -19.558 -14.104 50.016 1.00 90.56 492 SER A N 1
ATOM 3950 C CA . SER A 1 492 ? -18.838 -14.225 48.744 1.00 90.56 492 SER A CA 1
ATOM 3951 C C . SER A 1 492 ? -18.961 -12.958 47.888 1.00 90.56 492 SER A C 1
ATOM 3953 O O . SER A 1 492 ? -19.893 -12.161 48.042 1.00 90.56 492 SER A O 1
ATOM 3955 N N . ALA A 1 493 ? -18.032 -12.784 46.943 1.00 88.75 493 ALA A N 1
ATOM 3956 C CA . ALA A 1 493 ? -18.103 -11.727 45.935 1.00 88.75 493 ALA A CA 1
ATOM 3957 C C . ALA A 1 493 ? -19.422 -11.778 45.145 1.00 88.75 493 ALA A C 1
ATOM 3959 O O . ALA A 1 493 ? -20.093 -10.758 44.983 1.00 88.75 493 ALA A O 1
ATOM 3960 N N . TRP A 1 494 ? -19.822 -12.984 44.727 1.00 92.25 494 TRP A N 1
ATOM 3961 C CA . TRP A 1 494 ? -21.054 -13.221 43.978 1.00 92.25 494 TRP A CA 1
ATOM 3962 C C . TRP A 1 494 ? -22.297 -12.775 44.748 1.00 92.25 494 TRP A C 1
ATOM 3964 O O . TRP A 1 494 ? -23.118 -12.034 44.211 1.00 92.25 494 TRP A O 1
ATOM 3974 N N . GLN A 1 495 ? -22.419 -13.150 46.026 1.00 90.38 495 GLN A N 1
ATOM 3975 C CA . GLN A 1 495 ? -23.552 -12.726 46.849 1.00 90.38 495 GLN A CA 1
ATOM 3976 C C . GLN A 1 495 ? -23.595 -11.203 47.009 1.00 90.38 495 GLN A C 1
ATOM 3978 O O . GLN A 1 495 ? -24.644 -10.604 46.800 1.00 90.38 495 GLN A O 1
ATOM 3983 N N . LYS A 1 496 ? -22.467 -10.560 47.334 1.00 88.69 496 LYS A N 1
ATOM 3984 C CA . LYS A 1 496 ? -22.415 -9.099 47.530 1.00 88.69 496 LYS A CA 1
ATOM 3985 C C . LYS A 1 496 ? -22.872 -8.334 46.287 1.00 88.69 496 LYS A C 1
ATOM 3987 O O . LYS A 1 496 ? -23.644 -7.382 46.399 1.00 88.69 496 LYS A O 1
ATOM 3992 N N . ILE A 1 497 ? -22.413 -8.762 45.110 1.00 88.75 497 ILE A N 1
ATOM 3993 C CA . ILE A 1 497 ? -22.785 -8.141 43.835 1.00 88.75 497 ILE A CA 1
ATOM 3994 C C . ILE A 1 497 ? -24.252 -8.413 43.513 1.00 88.75 497 ILE A C 1
ATOM 3996 O O . ILE A 1 497 ? -25.011 -7.472 43.287 1.00 88.75 497 ILE A O 1
ATOM 4000 N N . THR A 1 498 ? -24.681 -9.675 43.541 1.00 90.69 498 THR A N 1
ATOM 4001 C CA . THR A 1 498 ? -26.069 -10.031 43.216 1.00 90.69 498 THR A CA 1
ATOM 4002 C C . THR A 1 498 ? -27.067 -9.401 44.187 1.00 90.69 498 THR A C 1
ATOM 4004 O O . THR A 1 498 ? -28.120 -8.944 43.752 1.00 90.69 498 THR A O 1
ATOM 4007 N N . ASP A 1 499 ? -26.758 -9.283 45.480 1.00 89.12 499 ASP A N 1
ATOM 4008 C CA . ASP A 1 499 ? -27.616 -8.601 46.454 1.00 89.12 499 ASP A CA 1
ATOM 4009 C C . ASP A 1 499 ? -27.785 -7.110 46.119 1.00 89.12 499 ASP A C 1
ATOM 4011 O O . ASP A 1 499 ? -28.910 -6.605 46.177 1.00 89.12 499 ASP A O 1
ATOM 4015 N N . ALA A 1 500 ? -26.719 -6.416 45.697 1.00 87.12 500 ALA A N 1
ATOM 4016 C CA . ALA A 1 500 ? -26.812 -5.033 45.224 1.00 87.12 500 ALA A CA 1
ATOM 4017 C C . ALA A 1 500 ? -27.694 -4.924 43.972 1.00 87.12 500 ALA A C 1
ATOM 4019 O O . ALA A 1 500 ? -28.575 -4.063 43.911 1.00 87.12 500 ALA A O 1
ATOM 4020 N N . LEU A 1 501 ? -27.511 -5.826 43.002 1.00 90.12 501 LEU A N 1
ATOM 4021 C CA . LEU A 1 501 ? -28.310 -5.853 41.777 1.00 90.12 501 LEU A CA 1
ATOM 4022 C C . LEU A 1 501 ? -29.793 -6.123 42.071 1.00 90.12 501 LEU A C 1
ATOM 4024 O O . LEU A 1 501 ? -30.646 -5.430 41.521 1.00 90.12 501 LEU A O 1
ATOM 4028 N N . HIS A 1 502 ? -30.127 -7.019 43.007 1.00 90.12 502 HIS A N 1
ATOM 4029 C CA . HIS A 1 502 ? -31.511 -7.225 43.457 1.00 90.12 502 HIS A CA 1
ATOM 4030 C C . HIS A 1 502 ? -32.131 -5.958 44.065 1.00 90.12 502 HIS A C 1
ATOM 4032 O O . HIS A 1 502 ? -33.313 -5.686 43.837 1.00 90.12 502 HIS A O 1
ATOM 4038 N N . GLN A 1 503 ? -31.363 -5.152 44.815 1.00 92.62 503 GLN A N 1
ATOM 4039 C CA . GLN A 1 503 ? -31.873 -3.862 45.300 1.00 92.62 503 GLN A CA 1
ATOM 4040 C C . GLN A 1 503 ? -32.195 -2.930 44.131 1.00 92.62 503 GLN A C 1
ATOM 4042 O O . GLN A 1 503 ? -33.251 -2.298 44.133 1.00 92.62 503 GLN A O 1
ATOM 4047 N N . VAL A 1 504 ? -31.346 -2.893 43.100 1.00 89.06 504 VAL A N 1
ATOM 4048 C CA . VAL A 1 504 ? -31.607 -2.101 41.892 1.00 89.06 504 VAL A CA 1
ATOM 4049 C C . VAL A 1 504 ? -32.859 -2.575 41.157 1.00 89.06 504 VAL A C 1
ATOM 4051 O O . VAL A 1 504 ? -33.680 -1.749 40.762 1.00 89.06 504 VAL A O 1
ATOM 4054 N N . GLN A 1 505 ? -33.082 -3.883 41.034 1.00 88.50 505 GLN A N 1
ATOM 4055 C CA . GLN A 1 505 ? -34.325 -4.408 40.456 1.00 88.50 505 GLN A CA 1
ATOM 4056 C C . GLN A 1 505 ? -35.563 -3.926 41.236 1.00 88.50 505 GLN A C 1
ATOM 4058 O O . GLN A 1 505 ? -36.568 -3.537 40.633 1.00 88.50 505 GLN A O 1
ATOM 4063 N N . GLY A 1 506 ? -35.476 -3.874 42.570 1.00 90.19 506 GLY A N 1
ATOM 4064 C CA . GLY A 1 506 ? -36.504 -3.286 43.434 1.00 90.19 506 GLY A CA 1
ATOM 4065 C C . GLY A 1 506 ? -36.730 -1.789 43.181 1.00 90.19 506 GLY A C 1
ATOM 4066 O O . GLY A 1 506 ? -37.878 -1.348 43.094 1.00 90.19 506 GLY A O 1
ATOM 4067 N N . ILE A 1 507 ? -35.654 -1.014 42.984 1.00 92.31 507 ILE A N 1
ATOM 4068 C CA . ILE A 1 507 ? -35.703 0.415 42.609 1.00 92.31 507 ILE A CA 1
ATOM 4069 C C . ILE A 1 507 ? -36.440 0.595 41.280 1.00 92.31 507 ILE A C 1
ATOM 4071 O O . ILE A 1 507 ? -37.399 1.364 41.203 1.00 92.31 507 ILE A O 1
ATOM 4075 N N . LEU A 1 508 ? -36.026 -0.138 40.244 1.00 89.62 508 LEU A N 1
ATOM 4076 C CA . LEU A 1 508 ? -36.607 -0.060 38.902 1.00 89.62 508 LEU A CA 1
ATOM 4077 C C . LEU A 1 508 ? -38.093 -0.439 38.907 1.00 89.62 508 LEU A C 1
ATOM 4079 O O . LEU A 1 508 ? -38.917 0.260 38.312 1.00 89.62 508 LEU A O 1
ATOM 4083 N N . THR A 1 509 ? -38.452 -1.491 39.649 1.00 88.50 509 THR A N 1
ATOM 4084 C CA . THR A 1 509 ? -39.846 -1.917 39.829 1.00 88.50 509 THR A CA 1
ATOM 4085 C C . THR A 1 509 ? -40.670 -0.822 40.506 1.00 88.50 509 THR A C 1
ATOM 4087 O O . THR A 1 509 ? -41.738 -0.463 40.012 1.00 88.50 509 THR A O 1
ATOM 4090 N N . ALA A 1 510 ? -40.173 -0.239 41.603 1.00 90.94 510 ALA A N 1
ATOM 4091 C CA . ALA A 1 510 ? -40.876 0.820 42.324 1.00 90.94 510 ALA A CA 1
ATOM 4092 C C . ALA A 1 510 ? -41.067 2.083 41.464 1.00 90.94 510 ALA A C 1
ATOM 4094 O O . ALA A 1 510 ? -42.164 2.642 41.445 1.00 90.94 510 ALA A O 1
ATOM 4095 N N . ILE A 1 511 ? -40.048 2.496 40.699 1.00 90.88 511 ILE A N 1
ATOM 4096 C CA . ILE A 1 511 ? -40.147 3.625 39.757 1.00 90.88 511 ILE A CA 1
ATOM 4097 C C . ILE A 1 511 ? -41.213 3.351 38.697 1.00 90.88 511 ILE A C 1
ATOM 4099 O O . ILE A 1 511 ? -42.051 4.215 38.438 1.00 90.88 511 ILE A O 1
ATOM 4103 N N . LYS A 1 512 ? -41.240 2.145 38.117 1.00 87.81 512 LYS A N 1
ATOM 4104 C CA . LYS A 1 512 ? -42.224 1.805 37.084 1.00 87.81 512 LYS A CA 1
ATOM 4105 C C . LYS A 1 512 ? -43.660 1.834 37.614 1.00 87.81 512 LYS A C 1
ATOM 4107 O O . LYS A 1 512 ? -44.553 2.306 36.910 1.00 87.81 512 LYS A O 1
ATOM 4112 N N . GLN A 1 513 ? -43.889 1.370 38.845 1.00 86.69 513 GLN A N 1
ATOM 4113 C CA . GLN A 1 513 ? -45.210 1.453 39.483 1.00 86.69 513 GLN A CA 1
ATOM 4114 C C . GLN A 1 513 ? -45.610 2.906 39.782 1.00 86.69 513 GLN A C 1
ATOM 4116 O O . GLN A 1 513 ? -46.746 3.292 39.521 1.00 86.69 513 GLN A O 1
ATOM 4121 N N . LEU A 1 514 ? -44.671 3.743 40.240 1.00 87.31 514 LEU A N 1
ATOM 4122 C CA . LEU A 1 514 ? -44.915 5.174 40.472 1.00 87.31 514 LEU A CA 1
ATOM 4123 C C . LEU A 1 514 ? -45.235 5.940 39.174 1.00 87.31 514 LEU A C 1
ATOM 4125 O O . LEU A 1 514 ? -46.080 6.836 39.185 1.00 87.31 514 LEU A O 1
ATOM 4129 N N . GLN A 1 515 ? -44.623 5.569 38.044 1.00 87.25 515 GLN A N 1
ATOM 4130 C CA . GLN A 1 515 ? -44.968 6.124 36.728 1.00 87.25 515 GLN A CA 1
ATOM 4131 C C . GLN A 1 515 ? -46.401 5.755 36.313 1.00 87.25 515 GLN A C 1
ATOM 4133 O O . GLN A 1 515 ? -47.189 6.642 35.995 1.00 87.25 515 GLN A O 1
ATOM 4138 N N . ARG A 1 516 ? -46.786 4.476 36.439 1.00 81.81 516 ARG A N 1
ATOM 4139 C CA . ARG A 1 516 ? -48.151 3.996 36.128 1.00 81.81 516 ARG A CA 1
ATOM 4140 C C . ARG A 1 516 ? -49.243 4.661 36.971 1.00 81.81 516 ARG A C 1
ATOM 4142 O O . ARG A 1 516 ? -50.339 4.905 36.465 1.00 81.81 516 ARG A O 1
ATOM 4149 N N . ALA A 1 517 ? -48.941 4.969 38.234 1.00 73.38 517 ALA A N 1
ATOM 4150 C CA . ALA A 1 517 ? -49.831 5.722 39.119 1.00 73.38 517 ALA A CA 1
ATOM 4151 C C . ALA A 1 517 ? -50.057 7.165 38.627 1.00 73.38 517 ALA A C 1
ATOM 4153 O O . ALA A 1 517 ? -51.151 7.710 38.761 1.00 73.38 517 ALA A O 1
ATOM 4154 N N . THR A 1 518 ? -49.022 7.782 38.046 1.00 67.06 518 THR A N 1
ATOM 4155 C CA . THR A 1 518 ? -49.044 9.186 37.606 1.00 67.06 518 THR A CA 1
ATOM 4156 C C . THR A 1 518 ? -49.738 9.352 36.248 1.00 67.06 518 THR A C 1
ATOM 4158 O O . THR A 1 518 ? -50.468 10.323 36.048 1.00 67.06 518 THR A O 1
ATOM 4161 N N . ASP A 1 519 ? -49.617 8.358 35.363 1.00 62.28 519 ASP A N 1
ATOM 4162 C CA . ASP A 1 519 ? -50.237 8.345 34.027 1.00 62.28 519 ASP A CA 1
ATOM 4163 C C . ASP A 1 519 ? -51.727 7.927 34.029 1.00 62.28 519 ASP A C 1
ATOM 4165 O O . ASP A 1 519 ? -52.367 7.868 32.978 1.00 62.28 519 ASP A O 1
ATOM 4169 N N . LYS A 1 520 ? -52.316 7.665 35.209 1.00 59.19 520 LYS A N 1
ATOM 4170 C CA . LYS A 1 520 ? -53.692 7.150 35.413 1.00 59.19 520 LYS A CA 1
ATOM 4171 C C . LYS A 1 520 ? -53.984 5.799 34.739 1.00 59.19 520 LYS A C 1
ATOM 4173 O O . LYS A 1 520 ? -55.151 5.423 34.622 1.00 59.19 520 LYS A O 1
ATOM 4178 N N . GLU A 1 521 ? -52.960 5.055 34.321 1.00 55.72 521 GLU A N 1
ATOM 4179 C CA . GLU A 1 521 ? -53.115 3.701 33.765 1.00 55.72 521 GLU A CA 1
ATOM 4180 C C . GLU A 1 521 ? -53.521 2.673 34.837 1.00 55.72 521 GLU A C 1
ATOM 4182 O O . GLU A 1 521 ? -54.160 1.669 34.524 1.00 55.72 521 GLU A O 1
ATOM 4187 N N . ALA A 1 522 ? -53.197 2.938 36.108 1.00 58.97 522 ALA A N 1
ATOM 4188 C CA . ALA A 1 522 ? -53.618 2.151 37.264 1.00 58.97 522 ALA A CA 1
ATOM 4189 C C . ALA A 1 522 ? -54.374 3.031 38.275 1.00 58.97 522 ALA A C 1
ATOM 4191 O O . ALA A 1 522 ? -53.956 4.149 38.573 1.00 58.97 522 ALA A O 1
ATOM 4192 N N . PHE A 1 523 ? -55.487 2.528 38.822 1.00 55.53 523 PHE A N 1
ATOM 4193 C CA . PHE A 1 523 ? -56.196 3.178 39.930 1.00 55.53 523 PHE A CA 1
ATOM 4194 C C . PHE A 1 523 ? -55.398 2.916 41.217 1.00 55.53 523 PHE A C 1
ATOM 4196 O O . PHE A 1 523 ? -55.516 1.841 41.796 1.00 55.53 523 PHE A O 1
ATOM 4203 N N . MET A 1 524 ? -54.539 3.858 41.608 1.00 67.25 524 MET A N 1
ATOM 4204 C CA . MET A 1 524 ? -53.725 3.787 42.829 1.00 67.25 524 MET A CA 1
ATOM 4205 C C . MET A 1 524 ? -54.096 4.952 43.742 1.00 67.25 524 MET A C 1
ATOM 4207 O O . MET A 1 524 ? -54.224 6.085 43.269 1.00 67.25 524 MET A O 1
ATOM 4211 N N . ASP A 1 525 ? -54.312 4.677 45.026 1.00 73.81 525 ASP A N 1
ATOM 4212 C CA . ASP A 1 525 ? -54.637 5.717 46.004 1.00 73.81 525 ASP A CA 1
ATOM 4213 C C . ASP A 1 525 ? -53.370 6.386 46.586 1.00 73.81 525 ASP A C 1
ATOM 4215 O O . ASP A 1 525 ? -52.231 6.042 46.256 1.00 73.81 525 ASP A O 1
ATOM 4219 N N . GLU A 1 526 ? -53.546 7.414 47.426 1.00 76.50 526 GLU A N 1
ATOM 4220 C CA . GLU A 1 526 ? -52.411 8.107 48.059 1.00 76.50 526 GLU A CA 1
ATOM 4221 C C . GLU A 1 526 ? -51.596 7.190 48.992 1.00 76.50 526 GLU A C 1
ATOM 4223 O O . GLU A 1 526 ? -50.403 7.434 49.206 1.00 76.50 526 GLU A O 1
ATOM 4228 N N . GLU A 1 527 ? -52.212 6.138 49.540 1.00 79.94 527 GLU A N 1
ATOM 4229 C CA . GLU A 1 527 ? -51.565 5.184 50.439 1.00 79.94 527 GLU A CA 1
ATOM 4230 C C . GLU A 1 527 ? -50.641 4.238 49.655 1.00 79.94 527 GLU A C 1
ATOM 4232 O O . GLU A 1 527 ? -49.499 4.016 50.074 1.00 79.94 527 GLU A O 1
ATOM 4237 N N . ASP A 1 528 ? -51.063 3.803 48.465 1.00 79.75 528 ASP A N 1
ATOM 4238 C CA . ASP A 1 528 ? -50.260 3.033 47.511 1.00 79.75 528 ASP A CA 1
ATOM 4239 C C . ASP A 1 528 ? -49.037 3.822 47.018 1.00 79.75 528 ASP A C 1
ATOM 4241 O O . ASP A 1 528 ? -47.907 3.322 47.031 1.00 79.75 528 ASP A O 1
ATOM 4245 N N . ILE A 1 529 ? -49.219 5.091 46.627 1.00 82.25 529 ILE A N 1
ATOM 4246 C CA . ILE A 1 529 ? -48.107 5.959 46.198 1.00 82.25 529 ILE A CA 1
ATOM 4247 C C . ILE A 1 529 ? -47.097 6.124 47.341 1.00 82.25 529 ILE A C 1
ATOM 4249 O O . ILE A 1 529 ? -45.881 6.021 47.139 1.00 82.25 529 ILE A O 1
ATOM 4253 N N . LEU A 1 530 ? -47.582 6.348 48.567 1.00 85.50 530 LEU A N 1
ATOM 4254 C CA . LEU A 1 530 ? -46.725 6.450 49.745 1.00 85.50 530 LEU A CA 1
ATOM 4255 C C . LEU A 1 530 ? -46.001 5.127 50.042 1.00 85.50 530 LEU A C 1
ATOM 4257 O O . LEU A 1 530 ? -44.832 5.153 50.440 1.00 85.50 530 LEU A O 1
ATOM 4261 N N . HIS A 1 531 ? -46.662 3.985 49.842 1.00 88.19 531 HIS A N 1
ATOM 4262 C CA . HIS A 1 531 ? -46.059 2.662 49.972 1.00 88.19 531 HIS A CA 1
ATOM 4263 C C . HIS A 1 531 ? -44.888 2.492 48.996 1.00 88.19 531 HIS A C 1
ATOM 4265 O O . HIS A 1 531 ? -43.766 2.235 49.439 1.00 88.19 531 HIS A O 1
ATOM 4271 N N . PHE A 1 532 ? -45.088 2.737 47.698 1.00 87.94 532 PHE A N 1
ATOM 4272 C CA . PHE A 1 532 ? -44.018 2.593 46.704 1.00 87.94 532 PHE A CA 1
ATOM 4273 C C . PHE A 1 532 ? -42.864 3.578 46.913 1.00 87.94 532 PHE A C 1
ATOM 4275 O O . PHE A 1 532 ? -41.707 3.207 46.722 1.00 87.94 532 PHE A O 1
ATOM 4282 N N . ARG A 1 533 ? -43.124 4.798 47.401 1.00 89.06 533 ARG A N 1
ATOM 4283 C CA . ARG A 1 533 ? -42.048 5.730 47.788 1.00 89.06 533 ARG A CA 1
ATOM 4284 C C . ARG A 1 533 ? -41.234 5.243 48.989 1.00 89.06 533 ARG A C 1
ATOM 4286 O O . ARG A 1 533 ? -40.027 5.490 49.048 1.00 89.06 533 ARG A O 1
ATOM 4293 N N . LYS A 1 534 ? -41.864 4.566 49.957 1.00 90.50 534 LYS A N 1
ATOM 4294 C CA . LYS A 1 534 ? -41.150 3.925 51.078 1.00 90.50 534 LYS A CA 1
ATOM 4295 C C . LYS A 1 534 ? -40.307 2.749 50.586 1.00 90.50 534 LYS A C 1
ATOM 4297 O O . LYS A 1 534 ? -39.152 2.644 50.990 1.00 90.50 534 LYS A O 1
ATOM 4302 N N . VAL A 1 535 ? -40.862 1.922 49.699 1.00 91.94 535 VAL A N 1
ATOM 4303 C CA . VAL A 1 535 ? -40.166 0.787 49.070 1.00 91.94 535 VAL A CA 1
ATOM 4304 C C . VAL A 1 535 ? -38.953 1.268 48.266 1.00 91.94 535 VAL A C 1
ATOM 4306 O O . VAL A 1 535 ? -37.850 0.777 48.487 1.00 91.94 535 VAL A O 1
ATOM 4309 N N . LEU A 1 536 ? -39.118 2.296 47.427 1.00 93.19 536 LEU A N 1
ATOM 4310 C CA . LEU A 1 536 ? -38.034 2.912 46.654 1.00 93.19 536 LEU A CA 1
ATOM 4311 C C . LEU A 1 536 ? -36.886 3.387 47.556 1.00 93.19 536 LEU A C 1
ATOM 4313 O O . LEU A 1 536 ? -35.730 3.048 47.322 1.00 93.19 536 LEU A O 1
ATOM 4317 N N . ASN A 1 537 ? -37.202 4.124 48.625 1.00 91.81 537 ASN A N 1
ATOM 4318 C CA . ASN A 1 537 ? -36.195 4.595 49.578 1.00 91.81 537 ASN A CA 1
ATOM 4319 C C . ASN A 1 537 ? -35.484 3.456 50.316 1.00 91.81 537 ASN A C 1
ATOM 4321 O O . ASN A 1 537 ? -34.286 3.552 50.577 1.00 91.81 537 ASN A O 1
ATOM 4325 N N . ALA A 1 538 ? -36.207 2.396 50.686 1.00 93.25 538 ALA A N 1
ATOM 4326 C CA . ALA A 1 538 ? -35.607 1.237 51.336 1.00 93.25 538 ALA A CA 1
ATOM 4327 C C . ALA A 1 538 ? -34.587 0.559 50.411 1.00 93.25 538 ALA A C 1
ATOM 4329 O O . ALA A 1 538 ? -33.456 0.318 50.830 1.00 93.25 538 ALA A O 1
ATOM 4330 N N . HIS A 1 539 ? -34.950 0.335 49.145 1.00 95.56 539 HIS A N 1
ATOM 4331 C CA . HIS A 1 539 ? -34.034 -0.247 48.170 1.00 95.56 539 HIS A CA 1
ATOM 4332 C C . HIS A 1 539 ? -32.846 0.666 47.845 1.00 95.56 539 HIS A C 1
ATOM 4334 O O . HIS A 1 539 ? -31.728 0.168 47.779 1.00 95.56 539 HIS A O 1
ATOM 4340 N N . LEU A 1 540 ? -33.041 1.987 47.729 1.00 92.19 540 LEU A N 1
ATOM 4341 C CA . LEU A 1 540 ? -31.941 2.944 47.543 1.00 92.19 540 LEU A CA 1
ATOM 4342 C C . LEU A 1 540 ? -30.922 2.875 48.690 1.00 92.19 540 LEU A C 1
ATOM 4344 O O . LEU A 1 540 ? -29.728 2.749 48.436 1.00 92.19 540 LEU A O 1
ATOM 4348 N N . ARG A 1 541 ? -31.372 2.878 49.954 1.00 92.50 541 ARG A N 1
ATOM 4349 C CA . ARG A 1 541 ? -30.459 2.747 51.109 1.00 92.50 541 ARG A CA 1
ATOM 4350 C C . ARG A 1 541 ? -29.693 1.432 51.091 1.00 92.50 541 ARG A C 1
ATOM 4352 O O . ARG A 1 541 ? -28.482 1.430 51.295 1.00 92.50 541 ARG A O 1
ATOM 4359 N N . ASN A 1 542 ? -30.398 0.329 50.854 1.00 91.38 542 ASN A N 1
ATOM 4360 C CA . ASN A 1 542 ? -29.788 -0.995 50.839 1.00 91.38 542 ASN A CA 1
ATOM 4361 C C . ASN A 1 542 ? -28.794 -1.143 49.678 1.00 91.38 542 ASN A C 1
ATOM 4363 O O . ASN A 1 542 ? -27.740 -1.744 49.862 1.00 91.38 542 ASN A O 1
ATOM 4367 N N . TYR A 1 543 ? -29.098 -0.567 48.509 1.00 88.75 543 TYR A N 1
ATOM 4368 C CA . TYR A 1 543 ? -28.181 -0.524 47.373 1.00 88.75 543 TYR A CA 1
ATOM 4369 C C . TYR A 1 543 ? -26.902 0.236 47.719 1.00 88.75 543 TYR A C 1
ATOM 4371 O O . TYR A 1 543 ? -25.822 -0.285 47.475 1.00 88.75 543 TYR A O 1
ATOM 4379 N N . LEU A 1 544 ? -26.993 1.432 48.313 1.00 82.31 544 LEU A N 1
ATOM 4380 C CA . LEU A 1 544 ? -25.796 2.206 48.657 1.00 82.31 544 LEU A CA 1
ATOM 4381 C C . LEU A 1 544 ? -24.921 1.493 49.684 1.00 82.31 544 LEU A C 1
ATOM 4383 O O . LEU A 1 544 ? -23.697 1.535 49.584 1.00 82.31 544 LEU A O 1
ATOM 4387 N N . GLU A 1 545 ? -25.531 0.805 50.647 1.00 83.19 545 GLU A N 1
ATOM 4388 C CA . GLU A 1 545 ? -24.779 0.004 51.607 1.00 83.19 545 GLU A CA 1
ATOM 4389 C C . GLU A 1 545 ? -24.086 -1.191 50.937 1.00 83.19 545 GLU A C 1
ATOM 4391 O O . GLU A 1 545 ? -22.894 -1.408 51.147 1.00 83.19 545 GLU A O 1
ATOM 4396 N N . ALA A 1 546 ? -24.786 -1.916 50.060 1.00 77.38 546 ALA A N 1
ATOM 4397 C CA . ALA A 1 546 ? -24.189 -2.998 49.279 1.00 77.38 546 ALA A CA 1
ATOM 4398 C C . ALA A 1 546 ? -23.098 -2.481 48.317 1.00 77.38 546 ALA A C 1
ATOM 4400 O O . ALA A 1 546 ? -22.041 -3.091 48.177 1.00 77.38 546 ALA A O 1
ATOM 4401 N N . SER A 1 547 ? -23.295 -1.304 47.719 1.00 74.69 547 SER A N 1
ATOM 4402 C CA . SER A 1 547 ? -22.330 -0.654 46.831 1.00 74.69 547 SER A CA 1
ATOM 4403 C C . SER A 1 547 ? -21.029 -0.290 47.545 1.00 74.69 547 SER A C 1
ATOM 4405 O O . SER A 1 547 ? -19.981 -0.321 46.900 1.00 74.69 547 SER A O 1
ATOM 4407 N N . LYS A 1 548 ? -21.052 0.043 48.843 1.00 73.94 548 LYS A N 1
ATOM 4408 C CA . LYS A 1 548 ? -19.815 0.229 49.623 1.00 73.94 548 LYS A CA 1
ATOM 4409 C C . LYS A 1 548 ? -19.046 -1.082 49.747 1.00 73.94 548 LYS A C 1
ATOM 4411 O O . LYS A 1 548 ? -17.848 -1.106 49.502 1.00 73.94 548 LYS A O 1
ATOM 4416 N N . GLN A 1 549 ? -19.747 -2.180 50.026 1.00 76.25 549 GLN A N 1
ATOM 4417 C CA . GLN A 1 549 ? -19.122 -3.501 50.127 1.00 76.25 549 GLN A CA 1
ATOM 4418 C C . GLN A 1 549 ? -18.512 -3.956 48.795 1.00 76.25 549 GLN A C 1
ATOM 4420 O O . GLN A 1 549 ? -17.483 -4.627 48.798 1.00 76.25 549 GLN A O 1
ATOM 4425 N N . ILE A 1 550 ? -19.118 -3.577 47.663 1.00 72.62 550 ILE A N 1
ATOM 4426 C CA . ILE A 1 550 ? -18.544 -3.792 46.327 1.00 72.62 550 ILE A CA 1
ATOM 4427 C C . ILE A 1 550 ? -17.274 -2.949 46.141 1.00 72.62 550 ILE A C 1
ATOM 4429 O O . ILE A 1 550 ? -16.260 -3.481 45.698 1.00 72.62 550 ILE A O 1
ATOM 4433 N N . LYS A 1 551 ? -17.292 -1.660 46.515 1.00 69.50 551 LYS A N 1
ATOM 4434 C CA . LYS A 1 551 ? -16.101 -0.790 46.452 1.00 69.50 551 LYS A CA 1
ATOM 4435 C C . LYS A 1 551 ? -14.940 -1.379 47.269 1.00 69.50 551 LYS A C 1
ATOM 4437 O O . LYS A 1 551 ? -13.828 -1.475 46.754 1.00 69.50 551 LYS A O 1
ATOM 4442 N N . ASP A 1 552 ? -15.210 -1.848 48.485 1.00 71.69 552 ASP A N 1
ATOM 4443 C CA . ASP A 1 552 ? -14.207 -2.486 49.349 1.00 71.69 552 ASP A CA 1
ATOM 4444 C C . ASP A 1 552 ? -13.675 -3.801 48.756 1.00 71.69 552 ASP A C 1
ATOM 4446 O O . ASP A 1 552 ? -12.478 -4.085 48.831 1.00 71.69 552 ASP A O 1
ATOM 4450 N N . LEU A 1 553 ? -14.553 -4.597 48.131 1.00 70.19 553 LEU A N 1
ATOM 4451 C CA . LEU A 1 553 ? -14.189 -5.849 47.468 1.00 70.19 553 LEU A CA 1
ATOM 4452 C C . LEU A 1 553 ? -13.148 -5.610 46.366 1.00 70.19 553 LEU A C 1
ATOM 4454 O O . LEU A 1 553 ? -12.108 -6.267 46.370 1.00 70.19 553 LEU A O 1
ATOM 4458 N N . PHE A 1 554 ? -13.384 -4.639 45.481 1.00 62.53 554 PHE A N 1
ATOM 4459 C CA . PHE A 1 554 ? -12.439 -4.292 44.416 1.00 62.53 554 PHE A CA 1
ATOM 4460 C C . PHE A 1 554 ? -11.168 -3.617 44.944 1.00 62.53 554 PHE A C 1
ATOM 4462 O O . PHE A 1 554 ? -10.082 -3.896 44.445 1.00 62.53 554 PHE A O 1
ATOM 4469 N N . ALA A 1 555 ? -11.266 -2.789 45.991 1.00 59.69 555 ALA A N 1
ATOM 4470 C CA . ALA A 1 555 ? -10.102 -2.153 46.613 1.00 59.69 555 ALA A CA 1
ATOM 4471 C C . ALA A 1 555 ? -9.138 -3.161 47.269 1.00 59.69 555 ALA A C 1
ATOM 4473 O O . ALA A 1 555 ? -7.947 -2.882 47.404 1.00 59.69 555 ALA A O 1
ATOM 4474 N N . SER A 1 556 ? -9.643 -4.328 47.682 1.00 62.69 556 SER A N 1
ATOM 4475 C CA . SER A 1 556 ? -8.847 -5.375 48.333 1.00 62.69 556 SER A CA 1
ATOM 4476 C C . SER A 1 556 ? -8.035 -6.262 47.375 1.00 62.69 556 SER A C 1
ATOM 4478 O O . SER A 1 556 ? -7.183 -7.018 47.841 1.00 62.69 556 SER A O 1
ATOM 4480 N N . GLN A 1 557 ? -8.260 -6.173 46.057 1.00 59.28 557 GLN A N 1
ATOM 4481 C CA . GLN A 1 557 ? -7.589 -7.009 45.055 1.00 59.28 557 GLN A CA 1
ATOM 4482 C C . GLN A 1 557 ? -6.453 -6.258 44.353 1.00 59.28 557 GLN A C 1
ATOM 4484 O O . GLN A 1 557 ? -6.660 -5.217 43.734 1.00 59.28 557 GLN A O 1
ATOM 4489 N N . THR A 1 558 ? -5.235 -6.802 44.422 1.00 44.69 558 THR A N 1
ATOM 4490 C CA . THR A 1 558 ? -4.036 -6.207 43.797 1.00 44.69 558 THR A CA 1
ATOM 4491 C C . THR A 1 558 ? -3.479 -7.020 42.632 1.00 44.69 558 THR A C 1
ATOM 4493 O O . THR A 1 558 ? -2.642 -6.511 41.890 1.00 44.69 558 THR A O 1
ATOM 4496 N N . ASN A 1 559 ? -3.916 -8.272 42.475 1.00 46.22 559 ASN A N 1
ATOM 4497 C CA . ASN A 1 559 ? -3.402 -9.190 41.465 1.00 46.22 559 ASN A CA 1
ATOM 4498 C C . ASN A 1 559 ? -4.403 -9.299 40.317 1.00 46.22 559 ASN A C 1
ATOM 4500 O O . ASN A 1 559 ? -5.539 -9.714 40.516 1.00 46.22 559 ASN A O 1
ATOM 4504 N N . LEU A 1 560 ? -3.964 -8.911 39.124 1.00 44.59 560 LEU A N 1
ATOM 4505 C CA . LEU A 1 560 ? -4.713 -9.091 37.887 1.00 44.59 560 LEU A CA 1
ATOM 4506 C C . LEU A 1 560 ? -4.372 -10.478 37.343 1.00 44.59 560 LEU A C 1
ATOM 4508 O O . LEU A 1 560 ? -3.194 -10.787 37.149 1.00 44.59 560 LEU A O 1
ATOM 4512 N N . GLU A 1 561 ? -5.382 -11.316 37.123 1.00 47.25 561 GLU A N 1
ATOM 4513 C CA . GLU A 1 561 ? -5.183 -12.561 36.386 1.00 47.25 561 GLU A CA 1
ATOM 4514 C C . GLU A 1 561 ? -5.303 -12.276 34.881 1.00 47.25 561 GLU A C 1
ATOM 4516 O O . GLU A 1 561 ? -6.191 -11.529 34.461 1.00 47.25 561 GLU A O 1
ATOM 4521 N N . PRO A 1 562 ? -4.420 -12.839 34.038 1.00 46.72 562 PRO A N 1
ATOM 4522 C CA . PRO A 1 562 ? -4.528 -12.674 32.597 1.00 46.72 562 PRO A CA 1
ATOM 4523 C C . PRO A 1 562 ? -5.847 -13.285 32.108 1.00 46.72 562 PRO A C 1
ATOM 4525 O O . PRO A 1 562 ? -6.074 -14.491 32.212 1.00 46.72 562 PRO A O 1
ATOM 4528 N N . ILE A 1 563 ? -6.728 -12.450 31.552 1.00 51.19 563 ILE A N 1
ATOM 4529 C CA . ILE A 1 563 ? -7.956 -12.917 30.907 1.00 51.19 563 ILE A CA 1
ATOM 4530 C C . ILE A 1 563 ? -7.550 -13.812 29.727 1.00 51.19 563 ILE A C 1
ATOM 4532 O O . ILE A 1 563 ? -6.874 -13.371 28.802 1.00 51.19 563 ILE A O 1
ATOM 4536 N N . ASN A 1 564 ? -7.944 -15.090 29.784 1.00 52.41 564 ASN A N 1
ATOM 4537 C CA . ASN A 1 564 ? -7.682 -16.059 28.718 1.00 52.41 564 ASN A CA 1
ATOM 4538 C C . ASN A 1 564 ? -8.116 -15.560 27.319 1.00 52.41 564 ASN A C 1
ATOM 4540 O O . ASN A 1 564 ? -9.168 -14.945 27.172 1.00 52.41 564 ASN A O 1
ATOM 4544 N N . GLN A 1 565 ? -7.311 -15.917 26.314 1.00 55.59 565 GLN A N 1
ATOM 4545 C CA . GLN A 1 565 ? -7.177 -15.264 25.009 1.00 55.59 565 GLN A CA 1
ATOM 4546 C C . GLN A 1 565 ? -8.161 -15.719 23.912 1.00 55.59 565 GLN A C 1
ATOM 4548 O O . GLN A 1 565 ? -8.220 -15.092 22.856 1.00 55.59 565 GLN A O 1
ATOM 4553 N N . ASP A 1 566 ? -8.901 -16.816 24.112 1.00 64.25 566 ASP A N 1
ATOM 4554 C CA . ASP A 1 566 ? -9.710 -17.426 23.035 1.00 64.25 566 ASP A CA 1
ATOM 4555 C C . ASP A 1 566 ? -11.166 -16.927 23.004 1.00 64.25 566 ASP A C 1
ATOM 4557 O O . ASP A 1 566 ? -11.849 -17.082 21.989 1.00 64.25 566 ASP A O 1
ATOM 4561 N N . SER A 1 567 ? -11.645 -16.360 24.118 1.00 75.12 567 SER A N 1
ATOM 4562 C CA . SER A 1 567 ? -13.026 -15.908 24.307 1.00 75.12 567 SER A CA 1
ATOM 4563 C C . SER A 1 567 ? -13.155 -14.905 25.461 1.00 75.12 567 SER A C 1
ATOM 4565 O O . SER A 1 567 ? -12.588 -15.094 26.545 1.00 75.12 567 SER A O 1
ATOM 4567 N N . LEU A 1 568 ? -13.986 -13.880 25.246 1.00 71.88 568 LEU A N 1
ATOM 4568 C CA . LEU A 1 568 ? -14.426 -12.940 26.284 1.00 71.88 568 LEU A CA 1
ATOM 4569 C C . LEU A 1 568 ? -15.509 -13.530 27.201 1.00 71.88 568 LEU A C 1
ATOM 4571 O O . LEU A 1 568 ? -15.736 -13.014 28.290 1.00 71.88 568 LEU A O 1
ATOM 4575 N N . PHE A 1 569 ? -16.180 -14.600 26.774 1.00 83.25 569 PHE A N 1
ATOM 4576 C CA . PHE A 1 569 ? -17.367 -15.149 27.435 1.00 83.25 569 PHE A CA 1
ATOM 4577 C C . PHE A 1 569 ? -17.111 -16.485 28.118 1.00 83.25 569 PHE A C 1
ATOM 4579 O O . PHE A 1 569 ? -17.817 -16.824 29.069 1.00 83.25 569 PHE A O 1
ATOM 4586 N N . PHE A 1 570 ? -16.105 -17.226 27.653 1.00 88.06 570 PHE A N 1
ATOM 4587 C CA . PHE A 1 570 ? -15.775 -18.554 28.145 1.00 88.06 570 PHE A CA 1
ATOM 4588 C C . PHE A 1 570 ? -14.329 -18.635 28.652 1.00 88.06 570 PHE A C 1
ATOM 4590 O O . PHE A 1 570 ? -13.403 -18.012 28.126 1.00 88.06 570 PHE A O 1
ATOM 4597 N N . TYR A 1 571 ? -14.136 -19.444 29.685 1.00 86.81 571 TYR A N 1
ATOM 4598 C CA . TYR A 1 571 ? -12.854 -20.009 30.080 1.00 86.81 571 TYR A CA 1
ATOM 4599 C C . TYR A 1 571 ? -12.288 -20.918 28.973 1.00 86.81 571 TYR A C 1
ATOM 4601 O O . TYR A 1 571 ? -13.028 -21.322 28.072 1.00 86.81 571 TYR A O 1
ATOM 4609 N N . PRO A 1 572 ? -10.974 -21.223 28.981 1.00 85.69 572 PRO A N 1
ATOM 4610 C CA . PRO A 1 572 ? -10.362 -21.982 27.893 1.00 85.69 572 PRO A CA 1
ATOM 4611 C C . PRO A 1 572 ? -11.016 -23.355 27.707 1.00 85.69 572 PRO A C 1
ATOM 4613 O O . PRO A 1 572 ? -11.020 -24.182 28.617 1.00 85.69 572 PRO A O 1
ATOM 4616 N N . ILE A 1 573 ? -11.515 -23.612 26.495 1.00 88.75 573 ILE A N 1
ATOM 4617 C CA . ILE A 1 573 ? -12.078 -24.905 26.094 1.00 88.75 573 ILE A CA 1
ATOM 4618 C C . ILE A 1 573 ? -11.022 -25.652 25.284 1.00 88.75 573 ILE A C 1
ATOM 4620 O O . ILE A 1 573 ? -10.572 -25.175 24.241 1.00 88.75 573 ILE A O 1
ATOM 4624 N N . LYS A 1 574 ? -10.624 -26.843 25.738 1.00 87.69 574 LYS A N 1
ATOM 4625 C CA . LYS A 1 574 ? -9.663 -27.669 24.992 1.00 87.69 574 LYS A CA 1
ATOM 4626 C C . LYS A 1 574 ? -10.321 -28.253 23.748 1.00 87.69 574 LYS A C 1
ATOM 4628 O O . LYS A 1 574 ? -11.489 -28.626 23.774 1.00 87.69 574 LYS A O 1
ATOM 4633 N N . ASP A 1 575 ? -9.538 -28.492 22.703 1.00 88.00 575 ASP A N 1
ATOM 4634 C CA . ASP A 1 575 ? -10.026 -29.087 21.450 1.00 88.00 575 ASP A CA 1
ATOM 4635 C C . ASP A 1 575 ? -10.753 -30.410 21.690 1.00 88.00 575 ASP A C 1
ATOM 4637 O O . ASP A 1 575 ? -11.851 -30.631 21.186 1.00 88.00 575 ASP A O 1
ATOM 4641 N N . SER A 1 576 ? -10.190 -31.273 22.540 1.00 90.56 576 SER A N 1
ATOM 4642 C CA . SER A 1 576 ? -10.812 -32.550 22.898 1.00 90.56 576 SER A CA 1
ATOM 4643 C C . SER A 1 576 ? -12.165 -32.407 23.600 1.00 90.56 576 SER A C 1
ATOM 4645 O O . SER A 1 576 ? -12.964 -33.338 23.549 1.00 90.56 576 SER A O 1
ATOM 4647 N N . GLU A 1 577 ? -12.402 -31.298 24.301 1.00 90.19 577 GLU A N 1
ATOM 4648 C CA . GLU A 1 577 ? -13.680 -30.988 24.952 1.00 90.19 577 GLU A CA 1
ATOM 4649 C C . GLU A 1 577 ? -14.650 -30.382 23.939 1.00 90.19 577 GLU A C 1
ATOM 4651 O O . GLU A 1 577 ? -15.780 -30.854 23.831 1.00 90.19 577 GLU A O 1
ATOM 4656 N N . LEU A 1 578 ? -14.178 -29.444 23.111 1.00 92.50 578 LEU A N 1
ATOM 4657 C CA . LEU A 1 578 ? -14.950 -28.823 22.035 1.00 92.50 578 LEU A CA 1
ATOM 4658 C C . LEU A 1 578 ? -15.530 -29.866 21.063 1.00 92.50 578 LEU A C 1
ATOM 4660 O O . LEU A 1 578 ? -16.708 -29.815 20.728 1.00 92.50 578 LEU A O 1
ATOM 4664 N N . PHE A 1 579 ? -14.745 -30.879 20.673 1.00 93.25 579 PHE A N 1
ATOM 4665 C CA . PHE A 1 579 ? -15.221 -31.977 19.814 1.00 93.25 579 PHE A CA 1
ATOM 4666 C C . PHE A 1 579 ? -16.257 -32.898 20.485 1.00 93.25 579 PHE A C 1
ATOM 4668 O O . PHE A 1 579 ? -17.010 -33.586 19.788 1.00 93.25 579 PHE A O 1
ATOM 4675 N N . LYS A 1 580 ? -16.320 -32.932 21.823 1.00 93.12 580 LYS A N 1
ATOM 4676 C CA . LYS A 1 580 ? -17.328 -33.708 22.564 1.00 93.12 580 LYS A CA 1
ATOM 4677 C C . LYS A 1 580 ? -18.647 -32.948 22.717 1.00 93.12 580 LYS A C 1
ATOM 4679 O O . LYS A 1 580 ? -19.689 -33.600 22.725 1.00 93.12 580 LYS A O 1
ATOM 4684 N N . MET A 1 581 ? -18.616 -31.613 22.761 1.00 94.31 581 MET A N 1
ATOM 4685 C CA . MET A 1 581 ? -19.794 -30.756 22.965 1.00 94.31 581 MET A CA 1
ATOM 4686 C C . MET A 1 581 ? -20.912 -31.012 21.953 1.00 94.31 581 MET A C 1
ATOM 4688 O O . MET A 1 581 ? -20.644 -31.249 20.775 1.00 94.31 581 MET A O 1
ATOM 4692 N N . SER A 1 582 ? -22.166 -30.973 22.405 1.00 94.50 582 SER A N 1
ATOM 4693 C CA . SER A 1 582 ? -23.361 -31.164 21.574 1.00 94.50 582 SER A CA 1
ATOM 4694 C C . SER A 1 582 ? -23.523 -30.051 20.525 1.00 94.50 582 SER A C 1
ATOM 4696 O O . SER A 1 582 ? -22.893 -28.998 20.612 1.00 94.50 582 SER A O 1
ATOM 4698 N N . GLY A 1 583 ? -24.381 -30.264 19.519 1.00 94.44 583 GLY A N 1
ATOM 4699 C CA . GLY A 1 583 ? -24.698 -29.211 18.544 1.00 94.44 583 GLY A CA 1
ATOM 4700 C C . GLY A 1 583 ? -25.302 -27.966 19.205 1.00 94.44 583 GLY A C 1
ATOM 4701 O O . GLY A 1 583 ? -24.912 -26.850 18.875 1.00 94.44 583 GLY A O 1
ATOM 4702 N N . ASP A 1 584 ? -26.173 -28.157 20.199 1.00 94.25 584 ASP A N 1
ATOM 4703 C CA . ASP A 1 584 ? -26.800 -27.083 20.976 1.00 94.25 584 ASP A CA 1
ATOM 4704 C C . ASP A 1 584 ? -25.765 -26.287 21.794 1.00 94.25 584 ASP A C 1
ATOM 4706 O O . ASP A 1 584 ? -25.842 -25.059 21.867 1.00 94.25 584 ASP A O 1
ATOM 4710 N N . GLN A 1 585 ? -24.766 -26.957 22.382 1.00 94.44 585 GLN A N 1
ATOM 4711 C CA . GLN A 1 585 ? -23.664 -26.295 23.093 1.00 94.44 585 GLN A CA 1
ATOM 4712 C C . GLN A 1 585 ? -22.795 -25.472 22.140 1.00 94.44 585 GLN A C 1
ATOM 4714 O O . GLN A 1 585 ? -22.543 -24.299 22.405 1.00 94.44 585 GLN A O 1
ATOM 4719 N N . LEU A 1 586 ? -22.395 -26.050 21.002 1.00 95.50 586 LEU A N 1
ATOM 4720 C CA . LEU A 1 586 ? -21.602 -25.347 19.990 1.00 95.50 586 LEU A CA 1
ATOM 4721 C C . LEU A 1 586 ? -22.350 -24.131 19.428 1.00 95.50 586 LEU A C 1
ATOM 4723 O O . LEU A 1 586 ? -21.763 -23.064 19.275 1.00 95.50 586 LEU A O 1
ATOM 4727 N N . LEU A 1 587 ? -23.652 -24.267 19.167 1.00 93.88 587 LEU A N 1
ATOM 4728 C CA . LEU A 1 587 ? -24.490 -23.171 18.684 1.00 93.88 587 LEU A CA 1
ATOM 4729 C C . LEU A 1 587 ? -24.671 -22.078 19.747 1.00 93.88 587 LEU A C 1
ATOM 4731 O O . LEU A 1 587 ? -24.615 -20.896 19.415 1.00 93.88 587 LEU A O 1
ATOM 4735 N N . THR A 1 588 ? -24.821 -22.459 21.021 1.00 92.94 588 THR A N 1
ATOM 4736 C CA . THR A 1 588 ? -24.842 -21.511 22.148 1.00 92.94 588 THR A CA 1
ATOM 4737 C C . THR A 1 588 ? -23.554 -20.697 22.189 1.00 92.94 588 THR A C 1
ATOM 4739 O O . THR A 1 588 ? -23.630 -19.473 22.241 1.00 92.94 588 THR A O 1
ATOM 4742 N N . ILE A 1 589 ? -22.396 -21.360 22.082 1.00 93.50 589 ILE A N 1
ATOM 4743 C CA . ILE A 1 589 ? -21.084 -20.704 22.031 1.00 93.50 589 ILE A CA 1
ATOM 4744 C C . ILE A 1 589 ? -21.011 -19.761 20.830 1.00 93.50 589 ILE A C 1
ATOM 4746 O O . ILE A 1 589 ? -20.766 -18.578 21.016 1.00 93.50 589 ILE A O 1
ATOM 4750 N N . CYS A 1 590 ? -21.285 -20.226 19.608 1.00 92.00 590 CYS A N 1
ATOM 4751 C CA . CYS A 1 590 ? -21.192 -19.375 18.418 1.00 92.00 590 CYS A CA 1
ATOM 4752 C C . CYS A 1 590 ? -22.117 -18.152 18.472 1.00 92.00 590 CYS A C 1
ATOM 4754 O O . CYS A 1 590 ? -21.734 -17.084 18.004 1.00 92.00 590 CYS A O 1
ATOM 4756 N N . PHE A 1 591 ? -23.325 -18.282 19.027 1.00 90.38 591 PHE A N 1
ATOM 4757 C CA . PHE A 1 591 ? -24.226 -17.141 19.203 1.00 90.38 591 PHE A CA 1
ATOM 4758 C C . PHE A 1 591 ? -23.725 -16.162 20.262 1.00 90.38 591 PHE A C 1
ATOM 4760 O O . PHE A 1 591 ? -23.975 -14.964 20.135 1.00 90.38 591 PHE A O 1
ATOM 4767 N N . GLU A 1 592 ? -23.044 -16.657 21.290 1.00 87.94 592 GLU A N 1
ATOM 4768 C CA . GLU A 1 592 ? -22.403 -15.828 22.304 1.00 87.94 592 GLU A CA 1
ATOM 4769 C C . GLU A 1 592 ? -21.213 -15.059 21.725 1.00 87.94 592 GLU A C 1
ATOM 4771 O O . GLU A 1 592 ? -21.136 -13.845 21.867 1.00 87.94 592 GLU A O 1
ATOM 4776 N N . GLU A 1 593 ? -20.349 -15.760 20.990 1.00 86.56 593 GLU A N 1
ATOM 4777 C CA . GLU A 1 593 ? -19.160 -15.209 20.333 1.00 86.56 593 GLU A CA 1
ATOM 4778 C C . GLU A 1 593 ? -19.484 -14.233 19.201 1.00 86.56 593 GLU A C 1
ATOM 4780 O O . GLU A 1 593 ? -18.641 -13.428 18.811 1.00 86.56 593 GLU A O 1
ATOM 4785 N N . LEU A 1 594 ? -20.712 -14.283 18.684 1.00 82.31 594 LEU A N 1
ATOM 4786 C CA . LEU A 1 594 ? -21.248 -13.340 17.715 1.00 82.31 594 LEU A CA 1
ATOM 4787 C C . LEU A 1 594 ? -22.029 -12.224 18.428 1.00 82.31 594 LEU A C 1
ATOM 4789 O O . LEU A 1 594 ? -23.260 -12.130 18.328 1.00 82.31 594 LEU A O 1
ATOM 4793 N N . TYR A 1 595 ? -21.325 -11.399 19.201 1.00 67.19 595 TYR A N 1
ATOM 4794 C CA . TYR A 1 595 ? -21.954 -10.379 20.049 1.00 67.19 595 TYR A CA 1
ATOM 4795 C C . TYR A 1 595 ? -22.169 -9.025 19.356 1.00 67.19 595 TYR A C 1
ATOM 4797 O O . TYR A 1 595 ? -22.976 -8.232 19.841 1.00 67.19 595 TYR A O 1
ATOM 4805 N N . SER A 1 596 ? -21.557 -8.791 18.189 1.00 55.66 596 SER A N 1
ATOM 4806 C CA . SER A 1 596 ? -21.895 -7.679 17.291 1.00 55.66 596 SER A CA 1
ATOM 4807 C C . SER A 1 596 ? -22.364 -8.208 15.933 1.00 55.66 596 SER A C 1
ATOM 4809 O O . SER A 1 596 ? -21.678 -8.995 15.288 1.00 55.66 596 SER A O 1
ATOM 4811 N N . ILE A 1 597 ? -23.561 -7.790 15.505 1.00 47.06 597 ILE A N 1
ATOM 4812 C CA . ILE A 1 597 ? -24.188 -8.195 14.228 1.00 47.06 597 ILE A CA 1
ATOM 4813 C C . ILE A 1 597 ? -24.078 -7.063 13.185 1.00 47.06 597 ILE A C 1
ATOM 4815 O O . ILE A 1 597 ? -24.507 -7.215 12.044 1.00 47.06 597 ILE A O 1
ATOM 4819 N N . GLN A 1 598 ? -23.528 -5.901 13.558 1.00 44.59 598 GLN A N 1
ATOM 4820 C CA . GLN A 1 598 ? -23.333 -4.804 12.611 1.00 44.59 598 GLN A CA 1
ATOM 4821 C C . GLN A 1 598 ? -22.110 -5.106 11.732 1.00 44.59 598 GLN A C 1
ATOM 4823 O O . GLN A 1 598 ? -21.026 -5.280 12.287 1.00 44.59 598 GLN A O 1
ATOM 4828 N N . PRO A 1 599 ? -22.243 -5.144 10.389 1.00 38.19 599 PRO A N 1
ATOM 4829 C CA . PRO A 1 599 ? -21.134 -5.462 9.480 1.00 38.19 599 PRO A CA 1
ATOM 4830 C C . PRO A 1 599 ? -19.896 -4.570 9.664 1.00 38.19 599 PRO A C 1
ATOM 4832 O O . PRO A 1 599 ? -18.780 -4.998 9.403 1.00 38.19 599 PRO A O 1
ATOM 4835 N N . GLU A 1 600 ? -20.098 -3.339 10.137 1.00 37.22 600 GLU A N 1
ATOM 4836 C CA . GLU A 1 600 ? -19.066 -2.312 10.339 1.00 37.22 600 GLU A CA 1
ATOM 4837 C C . GLU A 1 600 ? -18.282 -2.473 11.660 1.00 37.22 600 GLU A C 1
ATOM 4839 O O . GLU A 1 600 ? -17.210 -1.894 11.810 1.00 37.22 600 GLU A O 1
ATOM 4844 N N . LEU A 1 601 ? -18.810 -3.244 12.619 1.00 40.09 601 LEU A N 1
ATOM 4845 C CA . LEU A 1 601 ? -18.267 -3.452 13.974 1.00 40.09 601 LEU A CA 1
ATOM 4846 C C . LEU A 1 601 ? -18.243 -4.947 14.328 1.00 40.09 601 LEU A C 1
ATOM 4848 O O . LEU A 1 601 ? -18.504 -5.339 15.465 1.00 40.09 601 LEU A O 1
ATOM 4852 N N . PHE A 1 602 ? -18.052 -5.798 13.323 1.00 47.03 602 PHE A N 1
ATOM 4853 C CA . PHE A 1 602 ? -18.237 -7.236 13.443 1.00 47.03 602 PHE A CA 1
ATOM 4854 C C . PHE A 1 602 ? -17.061 -7.879 14.200 1.00 47.03 602 PHE A C 1
ATOM 4856 O O . PHE A 1 602 ? -16.010 -8.165 13.629 1.00 47.03 602 PHE A O 1
ATOM 4863 N N . GLU A 1 603 ? -17.237 -8.102 15.501 1.00 57.69 603 GLU A N 1
ATOM 4864 C CA . GLU A 1 603 ? -16.259 -8.752 16.379 1.00 57.69 603 GLU A CA 1
ATOM 4865 C C . GLU A 1 603 ? -16.634 -10.239 16.525 1.00 57.69 603 GLU A C 1
ATOM 4867 O O . GLU A 1 603 ? -17.699 -10.572 17.045 1.00 57.69 603 GLU A O 1
ATOM 4872 N N . PHE A 1 604 ? -15.788 -11.142 16.012 1.00 71.62 604 PHE A N 1
ATOM 4873 C CA . PHE A 1 604 ? -16.007 -12.595 16.044 1.00 71.62 604 PHE A CA 1
ATOM 4874 C C . PHE A 1 604 ? -14.756 -13.299 16.566 1.00 71.62 604 PHE A C 1
ATOM 4876 O O . PHE A 1 604 ? -13.684 -13.125 15.997 1.00 71.62 604 PHE A O 1
ATOM 4883 N N . SER A 1 605 ? -14.872 -14.067 17.647 1.00 77.81 605 SER A N 1
ATOM 4884 C CA . SER A 1 605 ? -13.712 -14.537 18.419 1.00 77.81 605 SER A CA 1
ATOM 4885 C C . SER A 1 605 ? -12.941 -15.714 17.800 1.00 77.81 605 SER A C 1
ATOM 4887 O O . SER A 1 605 ? -13.471 -16.423 16.935 1.00 77.81 605 SER A O 1
ATOM 4889 N N . PRO A 1 606 ? -11.711 -15.998 18.286 1.00 80.88 606 PRO A N 1
ATOM 4890 C CA . PRO A 1 606 ? -10.959 -17.200 17.926 1.00 80.88 606 PRO A CA 1
ATOM 4891 C C . PRO A 1 606 ? -11.749 -18.494 18.136 1.00 80.88 606 PRO A C 1
ATOM 4893 O O . PRO A 1 606 ? -11.715 -19.382 17.282 1.00 80.88 606 PRO A O 1
ATOM 4896 N N . LEU A 1 607 ? -12.474 -18.610 19.255 1.00 86.75 607 LEU A N 1
ATOM 4897 C CA . LEU A 1 607 ? -13.283 -19.788 19.557 1.00 86.75 607 LEU A CA 1
ATOM 4898 C C . LEU A 1 607 ? -14.419 -19.963 18.540 1.00 86.75 607 LEU A C 1
ATOM 4900 O O . LEU A 1 607 ? -14.601 -21.058 18.005 1.00 86.75 607 LEU A O 1
ATOM 4904 N N . GLY A 1 608 ? -15.140 -18.883 18.221 1.00 89.12 608 GLY A N 1
ATOM 4905 C CA . GLY A 1 608 ? -16.179 -18.896 17.191 1.00 89.12 608 GLY A CA 1
ATOM 4906 C C . GLY A 1 608 ? -15.619 -19.266 15.815 1.00 89.12 608 GLY A C 1
ATOM 4907 O O . GLY A 1 608 ? -16.158 -20.151 15.144 1.00 89.12 608 GLY A O 1
ATOM 4908 N N . ALA A 1 609 ? -14.496 -18.652 15.425 1.00 88.75 609 ALA A N 1
ATOM 4909 C CA . ALA A 1 609 ? -13.789 -18.928 14.175 1.00 88.75 609 ALA A CA 1
ATOM 4910 C C . ALA A 1 609 ? -13.379 -20.396 14.065 1.00 88.75 609 ALA A C 1
ATOM 4912 O O . ALA A 1 609 ? -13.594 -21.021 13.027 1.00 88.75 609 ALA A O 1
ATOM 4913 N N . LYS A 1 610 ? -12.871 -20.979 15.152 1.00 90.00 610 LYS A N 1
ATOM 4914 C CA . LYS A 1 610 ? -12.496 -22.392 15.213 1.00 90.00 610 LYS A CA 1
ATOM 4915 C C . LYS A 1 610 ? -13.682 -23.328 14.987 1.00 90.00 610 LYS A C 1
ATOM 4917 O O . LYS A 1 610 ? -13.558 -24.292 14.237 1.00 90.00 610 LYS A O 1
ATOM 4922 N N . ILE A 1 611 ? -14.829 -23.044 15.605 1.00 92.94 611 ILE A N 1
ATOM 4923 C CA . ILE A 1 611 ? -16.030 -23.878 15.456 1.00 92.94 611 ILE A CA 1
ATOM 4924 C C . ILE A 1 611 ? -16.550 -23.827 14.017 1.00 92.94 611 ILE A C 1
ATOM 4926 O O . ILE A 1 611 ? -16.893 -24.869 13.463 1.00 92.94 611 ILE A O 1
ATOM 4930 N N . ILE A 1 612 ? -16.607 -22.642 13.397 1.00 93.69 612 ILE A N 1
ATOM 4931 C CA . ILE A 1 612 ? -17.177 -22.521 12.049 1.00 93.69 612 ILE A CA 1
ATOM 4932 C C . ILE A 1 612 ? -16.196 -22.877 10.933 1.00 93.69 612 ILE A C 1
ATOM 4934 O O . ILE A 1 612 ? -16.628 -23.198 9.835 1.00 93.69 612 ILE A O 1
ATOM 4938 N N . SER A 1 613 ? -14.886 -22.819 11.157 1.00 92.00 613 SER A N 1
ATOM 4939 C CA . SER A 1 613 ? -13.890 -23.204 10.146 1.00 92.00 613 SER A CA 1
ATOM 4940 C C . SER A 1 613 ? -13.702 -24.722 10.054 1.00 92.00 613 SER A C 1
ATOM 4942 O O . SER A 1 613 ? -13.403 -25.228 8.970 1.00 92.00 613 SER A O 1
ATOM 4944 N N . GLU A 1 614 ? -13.936 -25.454 11.146 1.00 94.69 614 GLU A N 1
ATOM 4945 C CA . GLU A 1 614 ? -13.831 -26.913 11.203 1.00 94.69 614 GLU A CA 1
ATOM 4946 C C . GLU A 1 614 ? -15.123 -27.599 10.740 1.00 94.69 614 GLU A C 1
ATOM 4948 O O . GLU A 1 614 ? -16.170 -27.508 11.385 1.00 94.69 614 GLU A O 1
ATOM 4953 N N . ASP A 1 615 ? -15.029 -28.352 9.644 1.00 94.56 615 ASP A N 1
ATOM 4954 C CA . ASP A 1 615 ? -16.172 -28.958 8.952 1.00 94.56 615 ASP A CA 1
ATOM 4955 C C . ASP A 1 615 ? -17.047 -29.805 9.892 1.00 94.56 615 ASP A C 1
ATOM 4957 O O . ASP A 1 615 ? -18.269 -29.652 9.916 1.00 94.56 615 ASP A O 1
ATOM 4961 N N . LYS A 1 616 ? -16.430 -30.643 10.737 1.00 95.44 616 LYS A N 1
ATOM 4962 C CA . LYS A 1 616 ? -17.162 -31.532 11.659 1.00 95.44 616 LYS A CA 1
ATOM 4963 C C . LYS A 1 616 ? -17.924 -30.777 12.746 1.00 95.44 616 LYS A C 1
ATOM 4965 O O . LYS A 1 616 ? -19.004 -31.207 13.154 1.00 95.44 616 LYS A O 1
ATOM 4970 N N . LEU A 1 617 ? -17.346 -29.690 13.258 1.00 96.44 617 LEU A N 1
ATOM 4971 C CA . LEU A 1 617 ? -17.978 -28.873 14.294 1.00 96.44 617 LEU A CA 1
ATOM 4972 C C . LEU A 1 617 ? -19.117 -28.047 13.691 1.00 96.44 617 LEU A C 1
ATOM 4974 O O . LEU A 1 617 ? -20.205 -28.009 14.267 1.00 96.44 617 LEU A O 1
ATOM 4978 N N . TRP A 1 618 ? -18.902 -27.475 12.502 1.00 95.88 618 TRP A N 1
ATOM 4979 C CA . TRP A 1 618 ? -19.930 -26.765 11.745 1.00 95.88 618 TRP A CA 1
ATOM 4980 C C . TRP A 1 618 ? -21.141 -27.651 11.433 1.00 95.88 618 TRP A C 1
ATOM 4982 O O . TRP A 1 618 ? -22.277 -27.240 11.670 1.00 95.88 618 TRP A O 1
ATOM 4992 N N . GLU A 1 619 ? -20.929 -28.871 10.934 1.00 95.19 619 GLU A N 1
ATOM 4993 C CA . GLU A 1 619 ? -22.015 -29.816 10.640 1.00 95.19 619 GLU A CA 1
ATOM 4994 C C . GLU A 1 619 ? -22.838 -30.136 11.893 1.00 95.19 619 GLU A C 1
ATOM 4996 O O . GLU A 1 619 ? -24.067 -30.058 11.870 1.00 95.19 619 GLU A O 1
ATOM 5001 N N . LYS A 1 620 ? -22.167 -30.430 13.015 1.00 93.94 620 LYS A N 1
ATOM 5002 C CA . LYS A 1 620 ? -22.830 -30.731 14.292 1.00 93.94 620 LYS A CA 1
ATOM 5003 C C . LYS A 1 620 ? -23.633 -29.538 14.821 1.00 93.94 620 LYS A C 1
ATOM 5005 O O . LYS A 1 620 ? -24.748 -29.720 15.303 1.00 93.94 620 LYS A O 1
ATOM 5010 N N . MET A 1 621 ? -23.069 -28.335 14.732 1.00 94.56 621 MET A N 1
ATOM 5011 C CA . MET A 1 621 ? -23.680 -27.088 15.194 1.00 94.56 621 MET A CA 1
ATOM 5012 C C . MET A 1 621 ? -24.870 -26.672 14.318 1.00 94.56 621 MET A C 1
ATOM 5014 O O . MET A 1 621 ? -25.966 -26.437 14.822 1.00 94.56 621 MET A O 1
ATOM 5018 N N . SER A 1 622 ? -24.689 -26.640 12.996 1.00 94.00 622 SER A N 1
ATOM 5019 C CA . SER A 1 622 ? -25.732 -26.218 12.052 1.00 94.00 622 SER A CA 1
ATOM 5020 C C . SER A 1 622 ? -26.924 -27.178 12.032 1.00 94.00 622 SER A C 1
ATOM 5022 O O . SER A 1 622 ? -28.061 -26.726 11.898 1.00 94.00 622 SER A O 1
ATOM 5024 N N . ALA A 1 623 ? -26.698 -28.478 12.257 1.00 92.00 623 ALA A N 1
ATOM 5025 C CA . ALA A 1 623 ? -27.763 -29.469 12.398 1.00 92.00 623 ALA A CA 1
ATOM 5026 C C . ALA A 1 623 ? -28.658 -29.236 13.628 1.00 92.00 623 ALA A C 1
ATOM 5028 O O . ALA A 1 623 ? -29.812 -29.661 13.619 1.00 92.00 623 ALA A O 1
ATOM 5029 N N . ALA A 1 624 ? -28.169 -28.543 14.665 1.00 90.00 624 ALA A N 1
ATOM 5030 C CA . ALA A 1 624 ? -28.980 -28.215 15.834 1.00 90.00 624 ALA A CA 1
ATOM 5031 C C . ALA A 1 624 ? -30.024 -27.129 15.530 1.00 90.00 624 ALA A C 1
ATOM 5033 O O . ALA A 1 624 ? -31.096 -27.132 16.125 1.00 90.00 624 ALA A O 1
ATOM 5034 N N . TYR A 1 625 ? -29.764 -26.216 14.587 1.00 91.62 625 TYR A N 1
ATOM 5035 C CA . TYR A 1 625 ? -30.587 -25.018 14.392 1.00 91.62 625 TYR A CA 1
ATOM 5036 C C . TYR A 1 625 ? -32.042 -25.262 13.929 1.00 91.62 625 TYR A C 1
ATOM 5038 O O . TYR A 1 625 ? -32.946 -24.651 14.516 1.00 91.62 625 TYR A O 1
ATOM 5046 N N . PRO A 1 626 ? -32.330 -26.118 12.922 1.00 78.06 626 PRO A N 1
ATOM 5047 C CA . PRO A 1 626 ? -33.680 -26.265 12.367 1.00 78.06 626 PRO A CA 1
ATOM 5048 C C . PRO A 1 626 ? -34.745 -26.725 13.373 1.00 78.06 626 PRO A C 1
ATOM 5050 O O . PRO A 1 626 ? -35.900 -26.323 13.239 1.00 78.06 626 PRO A O 1
ATOM 5053 N N . GLU A 1 627 ? -34.361 -27.505 14.389 1.00 65.75 627 GLU A N 1
ATOM 5054 C CA . GLU A 1 627 ? -35.251 -28.028 15.441 1.00 65.75 627 GLU A CA 1
ATOM 5055 C C . GLU A 1 627 ? -35.167 -27.233 16.762 1.00 65.75 627 GLU A C 1
ATOM 5057 O O . GLU A 1 627 ? -35.697 -27.663 17.786 1.00 65.75 627 GLU A O 1
ATOM 5062 N N . SER A 1 628 ? -34.500 -26.072 16.770 1.00 67.19 628 SER A N 1
ATOM 5063 C CA . SER A 1 628 ? -34.062 -25.449 18.022 1.00 67.19 628 SER A CA 1
ATOM 5064 C C . SER A 1 628 ? -34.912 -24.312 18.583 1.00 67.19 628 SER A C 1
ATOM 5066 O O . SER A 1 628 ? -35.505 -23.495 17.876 1.00 67.19 628 SER A O 1
ATOM 5068 N N . THR A 1 629 ? -34.811 -24.158 19.905 1.00 83.12 629 THR A N 1
ATOM 5069 C CA . THR A 1 629 ? -35.255 -22.976 20.652 1.00 83.12 629 THR A CA 1
ATOM 5070 C C . THR A 1 629 ? -34.446 -21.703 20.342 1.00 83.12 629 THR A C 1
ATOM 5072 O O . THR A 1 629 ? -34.847 -20.625 20.770 1.00 83.12 629 THR A O 1
ATOM 5075 N N . PHE A 1 630 ? -33.329 -21.775 19.599 1.00 87.94 630 PHE A N 1
ATOM 5076 C CA . PHE A 1 630 ? -32.460 -20.618 19.305 1.00 87.94 630 PHE A CA 1
ATOM 5077 C C . PHE A 1 630 ? -33.139 -19.545 18.438 1.00 87.94 630 PHE A C 1
ATOM 5079 O O . PHE A 1 630 ? -32.776 -18.371 18.513 1.00 87.94 630 PHE A O 1
ATOM 5086 N N . LYS A 1 631 ? -34.166 -19.913 17.661 1.00 85.62 631 LYS A N 1
ATOM 5087 C CA . LYS A 1 631 ? -35.004 -18.961 16.903 1.00 85.62 631 LYS A CA 1
ATOM 5088 C C . LYS A 1 631 ? -35.809 -18.015 17.794 1.00 85.62 631 LYS A C 1
ATOM 5090 O O . LYS A 1 631 ? -36.221 -16.951 17.349 1.00 85.62 631 LYS A O 1
ATOM 5095 N N . LEU A 1 632 ? -36.044 -18.408 19.047 1.00 79.94 632 LEU A N 1
ATOM 5096 C CA . LEU A 1 632 ? -36.806 -17.625 20.018 1.00 79.94 632 LEU A CA 1
ATOM 5097 C C . LEU A 1 632 ? -35.925 -16.674 20.835 1.00 79.94 632 LEU A C 1
ATOM 5099 O O . LEU A 1 632 ? -36.462 -15.885 21.612 1.00 79.94 632 LEU A O 1
ATOM 5103 N N . ARG A 1 633 ? -34.592 -16.725 20.684 1.00 82.94 633 ARG A N 1
ATOM 5104 C CA . ARG A 1 633 ? -33.714 -15.789 21.389 1.00 82.94 633 ARG A CA 1
ATOM 5105 C C . ARG A 1 633 ? -33.933 -14.371 20.883 1.00 82.94 633 ARG A C 1
ATOM 5107 O O . ARG A 1 633 ? -33.974 -14.119 19.678 1.00 82.94 633 ARG A O 1
ATOM 5114 N N . PHE A 1 634 ? -33.984 -13.426 21.815 1.00 77.00 634 PHE A N 1
ATOM 5115 C CA . PHE A 1 634 ? -34.148 -12.010 21.499 1.00 77.00 634 PHE A CA 1
ATOM 5116 C C . PHE A 1 634 ? -32.999 -11.447 20.645 1.00 77.00 634 PHE A C 1
ATOM 5118 O O . PHE A 1 634 ? -33.222 -10.573 19.809 1.00 77.00 634 PHE A O 1
ATOM 5125 N N . ASP A 1 635 ? -31.781 -11.951 20.833 1.00 78.19 635 ASP A N 1
ATOM 5126 C CA . ASP A 1 635 ? -30.584 -11.529 20.103 1.00 78.19 635 ASP A CA 1
ATOM 5127 C C . ASP A 1 635 ? -30.424 -12.219 18.734 1.00 78.19 635 ASP A C 1
ATOM 5129 O O . ASP A 1 635 ? -29.492 -11.900 18.003 1.00 78.19 635 ASP A O 1
ATOM 5133 N N . ASN A 1 636 ? -31.344 -13.115 18.354 1.00 85.00 636 ASN A N 1
ATOM 5134 C CA . ASN A 1 636 ? -31.408 -13.767 17.042 1.00 85.00 636 ASN A CA 1
ATOM 5135 C C . ASN A 1 636 ? -32.763 -13.508 16.341 1.00 85.00 636 ASN A C 1
ATOM 5137 O O . ASN A 1 636 ? -33.355 -14.392 15.721 1.00 85.00 636 ASN A O 1
ATOM 5141 N N . LYS A 1 637 ? -33.283 -12.276 16.429 1.00 78.62 637 LYS A N 1
ATOM 5142 C CA . LYS A 1 637 ? -34.476 -11.868 15.661 1.00 78.62 637 LYS A CA 1
ATOM 5143 C C . LYS A 1 637 ? -34.255 -12.107 14.168 1.00 78.62 637 LYS A C 1
ATOM 5145 O O . LYS A 1 637 ? -33.177 -11.809 13.675 1.00 78.62 637 LYS A O 1
ATOM 5150 N N . ASN A 1 638 ? -35.276 -12.595 13.460 1.00 82.62 638 ASN A N 1
ATOM 5151 C CA . ASN A 1 638 ? -35.247 -12.853 12.009 1.00 82.62 638 ASN A CA 1
ATOM 5152 C C . ASN A 1 638 ? -34.047 -13.697 11.534 1.00 82.62 638 ASN A C 1
ATOM 5154 O O . ASN A 1 638 ? -33.572 -13.527 10.414 1.00 82.62 638 ASN A O 1
ATOM 5158 N N . ASP A 1 639 ? -33.551 -14.592 12.390 1.00 87.44 639 ASP A N 1
ATOM 5159 C CA . ASP A 1 639 ? -32.425 -15.485 12.101 1.00 87.44 639 ASP A CA 1
ATOM 5160 C C . ASP A 1 639 ? -31.100 -14.752 11.801 1.00 87.44 639 ASP A C 1
ATOM 5162 O O . ASP A 1 639 ? -30.176 -15.324 11.222 1.00 87.44 639 ASP A O 1
ATOM 5166 N N . ASN A 1 640 ? -30.972 -13.488 12.227 1.00 85.75 640 ASN A N 1
ATOM 5167 C CA . ASN A 1 640 ? -29.830 -12.629 11.907 1.00 85.75 640 ASN A CA 1
ATOM 5168 C C . ASN A 1 640 ? -28.477 -13.245 12.299 1.00 85.75 640 ASN A C 1
ATOM 5170 O O . ASN A 1 640 ? -27.539 -13.204 11.503 1.00 85.75 640 ASN A O 1
ATOM 5174 N N . LYS A 1 641 ? -28.363 -13.833 13.502 1.00 87.88 641 LYS A N 1
ATOM 5175 C CA . LYS A 1 641 ? -27.102 -14.436 13.967 1.00 87.88 641 LYS A CA 1
ATOM 5176 C C . LYS A 1 641 ? -26.761 -15.687 13.169 1.00 87.88 641 LYS A C 1
ATOM 5178 O O . LYS A 1 641 ? -25.616 -15.856 12.759 1.00 87.88 641 LYS A O 1
ATOM 5183 N N . MET A 1 642 ? -27.749 -16.538 12.895 1.00 91.62 642 MET A N 1
ATOM 5184 C CA . MET A 1 642 ? -27.516 -17.742 12.096 1.00 91.62 642 MET A CA 1
ATOM 5185 C C . MET A 1 642 ? -27.128 -17.402 10.651 1.00 91.62 642 MET A C 1
ATOM 5187 O O . MET A 1 642 ? -26.189 -17.990 10.117 1.00 91.62 642 MET A O 1
ATOM 5191 N N . ASN A 1 643 ? -27.799 -16.425 10.035 1.00 90.62 643 ASN A N 1
ATOM 5192 C CA . ASN A 1 643 ? -27.479 -15.959 8.684 1.00 90.62 643 ASN A CA 1
ATOM 5193 C C . ASN A 1 643 ? -26.067 -15.365 8.610 1.00 90.62 643 ASN A C 1
ATOM 5195 O O . ASN A 1 643 ? -25.335 -15.638 7.657 1.00 90.62 643 ASN A O 1
ATOM 5199 N N . ALA A 1 644 ? -25.656 -14.608 9.632 1.00 88.00 644 ALA A N 1
ATOM 5200 C CA . ALA A 1 644 ? -24.294 -14.101 9.738 1.00 88.00 644 ALA A CA 1
ATOM 5201 C C . ALA A 1 644 ? -23.275 -15.252 9.818 1.00 88.00 644 ALA A C 1
ATOM 5203 O O . ALA A 1 644 ? -22.365 -15.302 8.994 1.00 88.00 644 ALA A O 1
ATOM 5204 N N . LEU A 1 645 ? -23.463 -16.231 10.713 1.00 90.69 645 LEU A N 1
ATOM 5205 C CA . LEU A 1 645 ? -22.573 -17.400 10.811 1.00 90.69 645 LEU A CA 1
ATOM 5206 C C . LEU A 1 645 ? -22.495 -18.196 9.498 1.00 90.69 645 LEU A C 1
ATOM 5208 O O . LEU A 1 645 ? -21.409 -18.609 9.095 1.00 90.69 645 LEU A O 1
ATOM 5212 N N . ALA A 1 646 ? -23.625 -18.396 8.813 1.00 92.25 646 ALA A N 1
ATOM 5213 C CA . ALA A 1 646 ? -23.671 -19.094 7.527 1.00 92.25 646 ALA A CA 1
ATOM 5214 C C . ALA A 1 646 ? -22.930 -18.332 6.419 1.00 92.25 646 ALA A C 1
ATOM 5216 O O . ALA A 1 646 ? -22.222 -18.942 5.617 1.00 92.25 646 ALA A O 1
ATOM 5217 N N . THR A 1 647 ? -23.047 -17.004 6.402 1.00 90.38 647 THR A N 1
ATOM 5218 C CA . THR A 1 647 ? -22.322 -16.143 5.458 1.00 90.38 647 THR A CA 1
ATOM 5219 C C . THR A 1 647 ? -20.817 -16.220 5.709 1.00 90.38 647 THR A C 1
ATOM 5221 O O . THR A 1 647 ? -20.059 -16.486 4.781 1.00 90.38 647 THR A O 1
ATOM 5224 N N . LEU A 1 648 ? -20.382 -16.102 6.970 1.00 89.31 648 LEU A N 1
ATOM 5225 C CA . LEU A 1 648 ? -18.970 -16.245 7.345 1.00 89.31 648 LEU A CA 1
ATOM 5226 C C . LEU A 1 648 ? -18.398 -17.597 6.931 1.00 89.31 648 LEU A C 1
ATOM 5228 O O . LEU A 1 648 ? -17.311 -17.668 6.363 1.00 89.31 648 LEU A O 1
ATOM 5232 N N . ARG A 1 649 ? -19.140 -18.673 7.212 1.00 93.00 649 ARG A N 1
ATOM 5233 C CA . ARG A 1 649 ? -18.755 -20.026 6.820 1.00 93.00 649 ARG A CA 1
ATOM 5234 C C . ARG A 1 649 ? -18.578 -20.128 5.310 1.00 93.00 649 ARG A C 1
ATOM 5236 O O . ARG A 1 649 ? -17.582 -20.687 4.866 1.00 93.00 649 ARG A O 1
ATOM 5243 N N . THR A 1 650 ? -19.541 -19.615 4.547 1.00 93.38 650 THR A N 1
ATOM 5244 C CA . THR A 1 650 ? -19.528 -19.673 3.080 1.00 93.38 650 THR A CA 1
ATOM 5245 C C . THR A 1 650 ? -18.309 -18.939 2.536 1.00 93.38 650 THR A C 1
ATOM 5247 O O . THR A 1 650 ? -17.484 -19.558 1.876 1.00 93.38 650 THR A O 1
ATOM 5250 N N . ASN A 1 651 ? -18.107 -17.683 2.943 1.00 91.06 651 ASN A N 1
ATOM 5251 C CA . ASN A 1 651 ? -16.957 -16.884 2.521 1.00 91.06 651 ASN A CA 1
ATOM 5252 C C . ASN A 1 651 ? -15.621 -17.553 2.894 1.00 91.06 651 ASN A C 1
ATOM 5254 O O . ASN A 1 651 ? -14.672 -17.534 2.113 1.00 91.06 651 ASN A O 1
ATOM 5258 N N . PHE A 1 652 ? -15.538 -18.180 4.074 1.00 93.75 652 PHE A N 1
ATOM 5259 C CA . PHE A 1 652 ? -14.331 -18.879 4.518 1.00 93.75 652 PHE A CA 1
ATOM 5260 C C . PHE A 1 652 ? -14.038 -20.112 3.656 1.00 93.75 652 PHE A C 1
ATOM 5262 O O . PHE A 1 652 ? -12.902 -20.320 3.228 1.00 93.75 652 PHE A O 1
ATOM 5269 N N . VAL A 1 653 ? -15.060 -20.927 3.385 1.00 93.88 653 VAL A N 1
ATOM 5270 C CA . VAL A 1 653 ? -14.938 -22.125 2.543 1.00 93.88 653 VAL A CA 1
ATOM 5271 C C . VAL A 1 653 ? -14.613 -21.747 1.099 1.00 93.88 653 VAL A C 1
ATOM 5273 O O . VAL A 1 653 ? -13.751 -22.390 0.496 1.00 93.88 653 VAL A O 1
ATOM 5276 N N . ASP A 1 654 ? -15.236 -20.698 0.565 1.00 91.56 654 ASP A N 1
ATOM 5277 C CA . ASP A 1 654 ? -14.979 -20.194 -0.785 1.00 91.56 654 ASP A CA 1
ATOM 5278 C C . ASP A 1 654 ? -13.538 -19.692 -0.910 1.00 91.56 654 ASP A C 1
ATOM 5280 O O . ASP A 1 654 ? -12.809 -20.129 -1.801 1.00 91.56 654 ASP A O 1
ATOM 5284 N N . CYS A 1 655 ? -13.069 -18.879 0.043 1.00 93.19 655 CYS A N 1
ATOM 5285 C CA . CYS A 1 655 ? -11.686 -18.401 0.069 1.00 93.19 655 CYS A CA 1
ATOM 5286 C C . CYS A 1 655 ? -10.683 -19.562 0.145 1.00 93.19 655 CYS A C 1
ATOM 5288 O O . CYS A 1 655 ? -9.760 -19.654 -0.668 1.00 93.19 655 CYS A O 1
ATOM 5290 N N . ARG A 1 656 ? -10.902 -20.520 1.056 1.00 93.19 656 ARG A N 1
ATOM 5291 C CA . ARG A 1 656 ? -10.056 -21.717 1.188 1.00 93.19 656 ARG A CA 1
ATOM 5292 C C . ARG A 1 656 ? -10.048 -22.566 -0.088 1.00 93.19 656 ARG A C 1
ATOM 5294 O O . ARG A 1 656 ? -9.009 -23.110 -0.468 1.00 93.19 656 ARG A O 1
ATOM 5301 N N . THR A 1 657 ? -11.189 -22.679 -0.761 1.00 92.44 657 THR A N 1
ATOM 5302 C CA . THR A 1 657 ? -11.316 -23.418 -2.024 1.00 92.44 657 THR A CA 1
ATOM 5303 C C . THR A 1 657 ? -10.574 -22.709 -3.154 1.00 92.44 657 THR A C 1
ATOM 5305 O O . THR A 1 657 ? -9.837 -23.360 -3.898 1.00 92.44 657 THR A O 1
ATOM 5308 N N . ASN A 1 658 ? -10.695 -21.384 -3.242 1.00 92.38 658 ASN A N 1
ATOM 5309 C CA . ASN A 1 658 ? -9.987 -20.570 -4.226 1.00 92.38 658 ASN A CA 1
ATOM 5310 C C . ASN A 1 658 ? -8.469 -20.626 -4.004 1.00 92.38 658 ASN A C 1
ATOM 5312 O O . ASN A 1 658 ? -7.727 -20.853 -4.959 1.00 92.38 658 ASN A O 1
ATOM 5316 N N . LEU A 1 659 ? -8.003 -20.562 -2.752 1.00 92.75 659 LEU A N 1
ATOM 5317 C CA . LEU A 1 659 ? -6.597 -20.783 -2.385 1.00 92.75 659 LEU A CA 1
ATOM 5318 C C . LEU A 1 659 ? -6.093 -22.167 -2.823 1.00 92.75 659 LEU A C 1
ATOM 5320 O O . LEU A 1 659 ? -5.013 -22.293 -3.400 1.00 92.75 659 LEU A O 1
ATOM 5324 N N . ALA A 1 660 ? -6.886 -23.221 -2.625 1.00 90.75 660 ALA A N 1
ATOM 5325 C CA . ALA A 1 660 ? -6.523 -24.559 -3.091 1.00 90.75 660 ALA A CA 1
ATOM 5326 C C . ALA A 1 660 ? -6.517 -24.673 -4.630 1.00 90.75 660 ALA A C 1
ATOM 5328 O O . ALA A 1 660 ? -5.718 -25.427 -5.199 1.00 90.75 660 ALA A O 1
ATOM 5329 N N . HIS A 1 661 ? -7.401 -23.945 -5.320 1.00 90.81 661 HIS A N 1
ATOM 5330 C CA . HIS A 1 661 ? -7.458 -23.903 -6.781 1.00 90.81 661 HIS A CA 1
ATOM 5331 C C . HIS A 1 661 ? -6.307 -23.094 -7.388 1.00 90.81 661 HIS A C 1
ATOM 5333 O O . HIS A 1 661 ? -5.774 -23.485 -8.425 1.00 90.81 661 HIS A O 1
ATOM 5339 N N . PHE A 1 662 ? -5.858 -22.036 -6.713 1.00 93.94 662 PHE A N 1
ATOM 5340 C CA . PHE A 1 662 ? -4.788 -21.140 -7.152 1.00 93.94 662 PHE A CA 1
ATOM 5341 C C . PHE A 1 662 ? -3.502 -21.874 -7.559 1.00 93.94 662 PHE A C 1
ATOM 5343 O O . PHE A 1 662 ? -2.850 -21.525 -8.545 1.00 93.94 662 PHE A O 1
ATOM 5350 N N . HIS A 1 663 ? -3.149 -22.945 -6.845 1.00 87.12 663 HIS A N 1
ATOM 5351 C CA . HIS A 1 663 ? -1.972 -23.763 -7.152 1.00 87.12 663 HIS A CA 1
ATOM 5352 C C . HIS A 1 663 ? -2.088 -24.579 -8.450 1.00 87.12 663 HIS A C 1
ATOM 5354 O O . HIS A 1 663 ? -1.087 -25.116 -8.920 1.00 87.12 663 HIS A O 1
ATOM 5360 N N . LYS A 1 664 ? -3.290 -24.690 -9.027 1.00 87.88 664 LYS A N 1
ATOM 5361 C CA . LYS A 1 664 ? -3.579 -25.459 -10.247 1.00 87.88 664 LYS A CA 1
ATOM 5362 C C . LYS A 1 664 ? -3.699 -24.582 -11.497 1.00 87.88 664 LYS A C 1
ATOM 5364 O O . LYS A 1 664 ? -3.820 -25.129 -12.590 1.00 87.88 664 LYS A O 1
ATOM 5369 N N . ILE A 1 665 ? -3.676 -23.256 -11.349 1.00 89.19 665 ILE A N 1
ATOM 5370 C CA . ILE A 1 665 ? -3.855 -22.316 -12.459 1.00 89.19 665 ILE A CA 1
ATOM 5371 C C . ILE A 1 665 ? -2.599 -22.307 -13.349 1.00 89.19 665 ILE A C 1
ATOM 5373 O O . ILE A 1 665 ? -1.494 -22.111 -12.833 1.00 89.19 665 ILE A O 1
ATOM 5377 N N . PRO A 1 666 ? -2.737 -22.528 -14.672 1.00 83.56 666 PRO A N 1
ATOM 5378 C CA . PRO A 1 666 ? -1.592 -22.722 -15.554 1.00 83.56 666 PRO A CA 1
ATOM 5379 C C . PRO A 1 666 ? -0.992 -21.416 -16.086 1.00 83.56 666 PRO A C 1
ATOM 5381 O O . PRO A 1 666 ? 0.177 -21.409 -16.456 1.00 83.56 666 PRO A O 1
ATOM 5384 N N . THR A 1 667 ? -1.742 -20.314 -16.146 1.00 87.25 667 THR A N 1
ATOM 5385 C CA . THR A 1 667 ? -1.240 -19.059 -16.727 1.00 87.25 667 THR A CA 1
ATOM 5386 C C . THR A 1 667 ? -1.011 -17.990 -15.668 1.00 87.25 667 THR A C 1
ATOM 5388 O O . THR A 1 667 ? -1.731 -17.926 -14.676 1.00 87.25 667 THR A O 1
ATOM 5391 N N . LEU A 1 668 ? -0.012 -17.124 -15.876 1.00 90.31 668 LEU A N 1
ATOM 5392 C CA . LEU A 1 668 ? 0.271 -16.029 -14.944 1.00 90.31 668 LEU A CA 1
ATOM 5393 C C . LEU A 1 668 ? -0.911 -15.055 -14.837 1.00 90.31 668 LEU A C 1
ATOM 5395 O O . LEU A 1 668 ? -1.293 -14.712 -13.728 1.00 90.31 668 LEU A O 1
ATOM 5399 N N . THR A 1 669 ? -1.536 -14.677 -15.955 1.00 89.25 669 THR A N 1
ATOM 5400 C CA . THR A 1 669 ? -2.663 -13.728 -15.968 1.00 89.25 669 THR A CA 1
ATOM 5401 C C . THR A 1 669 ? -3.886 -14.250 -15.213 1.00 89.25 669 THR A C 1
ATOM 5403 O O . THR A 1 669 ? -4.475 -13.520 -14.421 1.00 89.25 669 THR A O 1
ATOM 5406 N N . GLU A 1 670 ? -4.262 -15.519 -15.400 1.00 90.12 670 GLU A N 1
ATOM 5407 C CA . GLU A 1 670 ? -5.358 -16.119 -14.624 1.00 90.12 670 GLU A CA 1
ATOM 5408 C C . GLU A 1 670 ? -4.991 -16.227 -13.141 1.00 90.12 670 GLU A C 1
ATOM 5410 O O . GLU A 1 670 ? -5.848 -16.077 -12.277 1.00 90.12 670 GLU A O 1
ATOM 5415 N N . LYS A 1 671 ? -3.711 -16.461 -12.833 1.00 91.94 671 LYS A N 1
ATOM 5416 C CA . LYS A 1 671 ? -3.212 -16.566 -11.460 1.00 91.94 671 LYS A CA 1
ATOM 5417 C C . LYS A 1 671 ? -3.233 -15.205 -10.764 1.00 91.94 671 LYS A C 1
ATOM 5419 O O . LYS A 1 671 ? -3.615 -15.138 -9.604 1.00 91.94 671 LYS A O 1
ATOM 5424 N N . GLU A 1 672 ? -2.899 -14.127 -11.471 1.00 91.38 672 GLU A N 1
ATOM 5425 C CA . GLU A 1 672 ? -3.049 -12.745 -10.997 1.00 91.38 672 GLU A CA 1
ATOM 5426 C C . GLU A 1 672 ? -4.519 -12.395 -10.733 1.00 91.38 672 GLU A C 1
ATOM 5428 O O . GLU A 1 672 ? -4.834 -11.865 -9.669 1.00 91.38 672 GLU A O 1
ATOM 5433 N N . GLY A 1 673 ? -5.422 -12.744 -11.658 1.00 90.19 673 GLY A N 1
ATOM 5434 C CA . GLY A 1 673 ? -6.864 -12.541 -11.486 1.00 90.19 673 GLY A CA 1
ATOM 5435 C C . GLY A 1 673 ? -7.428 -13.310 -10.289 1.00 90.19 673 GLY A C 1
ATOM 5436 O O . GLY A 1 673 ? -8.053 -12.718 -9.414 1.00 90.19 673 GLY A O 1
ATOM 5437 N N . ALA A 1 674 ? -7.126 -14.606 -10.194 1.00 91.06 674 ALA A N 1
ATOM 5438 C CA . ALA A 1 674 ? -7.572 -15.441 -9.083 1.00 91.06 674 ALA A CA 1
ATOM 5439 C C . ALA A 1 674 ? -6.994 -14.988 -7.735 1.00 91.06 674 ALA A C 1
ATOM 5441 O O . ALA A 1 674 ? -7.677 -15.075 -6.721 1.00 91.06 674 ALA A O 1
ATOM 5442 N N . PHE A 1 675 ? -5.749 -14.496 -7.700 1.00 92.88 675 PHE A N 1
ATOM 5443 C CA . PHE A 1 675 ? -5.181 -13.941 -6.471 1.00 92.88 675 PHE A CA 1
ATOM 5444 C C . PHE A 1 675 ? -5.931 -12.687 -6.013 1.00 92.88 675 PHE A C 1
ATOM 5446 O O . PHE A 1 675 ? -6.201 -12.561 -4.825 1.00 92.88 675 PHE A O 1
ATOM 5453 N N . ALA A 1 676 ? -6.305 -11.800 -6.941 1.00 87.69 676 ALA A N 1
ATOM 5454 C CA . ALA A 1 676 ? -7.087 -10.607 -6.621 1.00 87.69 676 ALA A CA 1
ATOM 5455 C C . ALA A 1 676 ? -8.486 -10.956 -6.083 1.00 87.69 676 ALA A C 1
ATOM 5457 O O . ALA A 1 676 ? -8.941 -10.338 -5.126 1.00 87.69 676 ALA A O 1
ATOM 5458 N N . GLU A 1 677 ? -9.145 -11.975 -6.645 1.00 88.81 677 GLU A N 1
ATOM 5459 C CA . GLU A 1 677 ? -10.426 -12.477 -6.122 1.00 88.81 677 GLU A CA 1
ATOM 5460 C C . GLU A 1 677 ? -10.272 -13.091 -4.720 1.00 88.81 677 GLU A C 1
ATOM 5462 O O . GLU A 1 677 ? -11.102 -12.860 -3.843 1.00 88.81 677 GLU A O 1
ATOM 5467 N N . ILE A 1 678 ? -9.199 -13.856 -4.483 1.00 90.56 678 ILE A N 1
ATOM 5468 C CA . ILE A 1 678 ? -8.886 -14.404 -3.154 1.00 90.56 678 ILE A CA 1
ATOM 5469 C C . ILE A 1 678 ? -8.661 -13.275 -2.147 1.00 90.56 678 ILE A C 1
ATOM 5471 O O . ILE A 1 678 ? -9.182 -13.357 -1.039 1.00 90.56 678 ILE A O 1
ATOM 5475 N N . GLU A 1 679 ? -7.897 -12.248 -2.520 1.00 88.25 679 GLU A N 1
ATOM 5476 C CA . GLU A 1 679 ? -7.618 -11.078 -1.682 1.00 88.25 679 GLU A CA 1
ATOM 5477 C C . GLU A 1 679 ? -8.919 -10.347 -1.315 1.00 88.25 679 GLU A C 1
ATOM 5479 O O . GLU A 1 679 ? -9.175 -10.115 -0.137 1.00 88.25 679 GLU A O 1
ATOM 5484 N N . GLU A 1 680 ? -9.806 -10.110 -2.287 1.00 85.19 680 GLU A N 1
ATOM 5485 C CA . GLU A 1 680 ? -11.105 -9.468 -2.051 1.00 85.19 680 GLU A CA 1
ATOM 5486 C C . GLU A 1 680 ? -11.999 -10.268 -1.089 1.00 85.19 680 GLU A C 1
ATOM 5488 O O . GLU A 1 680 ? -12.614 -9.693 -0.189 1.00 85.19 680 GLU A O 1
ATOM 5493 N N . VAL A 1 681 ? -12.079 -11.595 -1.245 1.00 86.06 681 VAL A N 1
ATOM 5494 C CA . VAL A 1 681 ? -12.886 -12.443 -0.347 1.00 86.06 681 VAL A CA 1
ATOM 5495 C C . VAL A 1 681 ? -12.243 -12.551 1.038 1.00 86.06 681 VAL A C 1
ATOM 5497 O O . VAL A 1 681 ? -12.954 -12.552 2.044 1.00 86.06 681 VAL A O 1
ATOM 5500 N N . LEU A 1 682 ? -10.911 -12.631 1.115 1.00 85.88 682 LEU A N 1
ATOM 5501 C CA . LEU A 1 682 ? -10.176 -12.655 2.379 1.00 85.88 682 LEU A CA 1
ATOM 5502 C C . LEU A 1 682 ? -10.424 -11.366 3.175 1.00 85.88 682 LEU A C 1
ATOM 5504 O O . LEU A 1 682 ? -10.720 -11.449 4.365 1.00 85.88 682 LEU A O 1
ATOM 5508 N N . ASP A 1 683 ? -10.411 -10.205 2.521 1.00 80.75 683 ASP A N 1
ATOM 5509 C CA . ASP A 1 683 ? -10.672 -8.902 3.149 1.00 80.75 683 ASP A CA 1
ATOM 5510 C C . ASP A 1 683 ? -12.092 -8.780 3.728 1.00 80.75 683 ASP A C 1
ATOM 5512 O O . ASP A 1 683 ? -12.317 -8.034 4.682 1.00 80.75 683 ASP A O 1
ATOM 5516 N N . GLN A 1 684 ? -13.054 -9.542 3.198 1.00 79.75 684 GLN A N 1
ATOM 5517 C CA . GLN A 1 684 ? -14.426 -9.601 3.718 1.00 79.75 684 GLN A CA 1
ATOM 5518 C C . GLN A 1 684 ? -14.578 -10.514 4.945 1.00 79.75 684 GLN A C 1
ATOM 5520 O O . GLN A 1 684 ? -15.628 -10.501 5.595 1.00 79.75 684 GLN A O 1
ATOM 5525 N N . LEU A 1 685 ? -13.575 -11.336 5.269 1.00 81.88 685 LEU A N 1
ATOM 5526 C CA . LEU A 1 685 ? -13.622 -12.225 6.428 1.00 81.88 685 LEU A CA 1
ATOM 5527 C C . LEU A 1 685 ? -13.211 -11.500 7.717 1.00 81.88 685 LEU A C 1
ATOM 5529 O O . LEU A 1 685 ? -12.297 -10.682 7.701 1.00 81.88 685 LEU A O 1
ATOM 5533 N N . PRO A 1 686 ? -13.799 -11.855 8.871 1.00 77.44 686 PRO A N 1
ATOM 5534 C CA . PRO A 1 686 ? -13.291 -11.458 10.174 1.00 77.44 686 PRO A CA 1
ATOM 5535 C C . PRO A 1 686 ? -11.816 -11.844 10.369 1.00 77.44 686 PRO A C 1
ATOM 5537 O O . PRO A 1 686 ? -11.401 -12.924 9.930 1.00 77.44 686 PRO A O 1
ATOM 5540 N N . PRO A 1 687 ? -11.027 -11.045 11.105 1.00 72.69 687 PRO A N 1
ATOM 5541 C CA . PRO A 1 687 ? -9.577 -11.216 11.175 1.00 72.69 687 PRO A CA 1
ATOM 5542 C C . PRO A 1 687 ? -9.095 -12.588 11.661 1.00 72.69 687 PRO A C 1
ATOM 5544 O O . PRO A 1 687 ? -8.089 -13.097 11.174 1.00 72.69 687 PRO A O 1
ATOM 5547 N N . HIS A 1 688 ? -9.811 -13.230 12.587 1.00 77.62 688 HIS A N 1
ATOM 5548 C CA . HIS A 1 688 ? -9.441 -14.570 13.051 1.00 77.62 688 HIS A CA 1
ATOM 5549 C C . HIS A 1 688 ? -9.595 -15.633 11.958 1.00 77.62 688 HIS A C 1
ATOM 5551 O O . HIS A 1 688 ? -8.772 -16.540 11.874 1.00 77.62 688 HIS A O 1
ATOM 5557 N N . LEU A 1 689 ? -10.592 -15.501 11.081 1.00 83.62 689 LEU A N 1
ATOM 5558 C CA . LEU A 1 689 ? -10.764 -16.385 9.926 1.00 83.62 689 LEU A CA 1
ATOM 5559 C C . LEU A 1 689 ? -9.721 -16.090 8.843 1.00 83.62 689 LEU A C 1
ATOM 5561 O O . LEU A 1 689 ? -9.208 -17.027 8.237 1.00 83.62 689 LEU A O 1
ATOM 5565 N N . GLN A 1 690 ? -9.346 -14.819 8.655 1.00 83.88 690 GLN A N 1
ATOM 5566 C CA . GLN A 1 690 ? -8.221 -14.455 7.787 1.00 83.88 690 GLN A CA 1
ATOM 5567 C C . GLN A 1 690 ? -6.911 -15.077 8.279 1.00 83.88 690 GLN A C 1
ATOM 5569 O O . GLN A 1 690 ? -6.190 -15.696 7.503 1.00 83.88 690 GLN A O 1
ATOM 5574 N N . ALA A 1 691 ? -6.619 -14.964 9.581 1.00 78.88 691 ALA A N 1
ATOM 5575 C CA . ALA A 1 691 ? -5.406 -15.503 10.191 1.00 78.88 691 ALA A CA 1
ATOM 5576 C C . ALA A 1 691 ? -5.270 -17.019 9.972 1.00 78.88 691 ALA A C 1
ATOM 5578 O O . ALA A 1 691 ? -4.161 -17.508 9.762 1.00 78.88 691 ALA A O 1
ATOM 5579 N N . MET A 1 692 ? -6.391 -17.748 9.961 1.00 85.06 692 MET A N 1
ATOM 5580 C CA . MET A 1 692 ? -6.419 -19.185 9.676 1.00 85.06 692 MET A CA 1
ATOM 5581 C C . MET A 1 692 ? -6.093 -19.542 8.221 1.00 85.06 692 MET A C 1
ATOM 5583 O O . MET A 1 692 ? -5.682 -20.671 7.984 1.00 85.06 692 MET A O 1
ATOM 5587 N N . LEU A 1 693 ? -6.268 -18.617 7.271 1.00 89.31 693 LEU A N 1
ATOM 5588 C CA . LEU A 1 693 ? -5.946 -18.799 5.846 1.00 89.31 693 LEU A CA 1
ATOM 5589 C C . LEU A 1 693 ? -4.648 -18.090 5.435 1.00 89.31 693 LEU A C 1
ATOM 5591 O O . LEU A 1 693 ? -4.203 -18.203 4.293 1.00 89.31 693 LEU A O 1
ATOM 5595 N N . MET A 1 694 ? -4.040 -17.328 6.349 1.00 84.75 694 MET A N 1
ATOM 5596 C CA . MET A 1 694 ? -2.921 -16.440 6.043 1.00 84.75 694 MET A CA 1
ATOM 5597 C C . MET A 1 694 ? -1.676 -17.212 5.604 1.00 84.75 694 MET A C 1
ATOM 5599 O O . MET A 1 694 ? -0.923 -16.741 4.757 1.00 84.75 694 MET A O 1
ATOM 5603 N N . GLN A 1 695 ? -1.455 -18.412 6.148 1.00 83.12 695 GLN A N 1
ATOM 5604 C CA . GLN A 1 695 ? -0.322 -19.241 5.745 1.00 83.12 695 GLN A CA 1
ATOM 5605 C C . GLN A 1 695 ? -0.467 -19.704 4.288 1.00 83.12 695 GLN A C 1
ATOM 5607 O O . GLN A 1 695 ? 0.492 -19.607 3.519 1.00 83.12 695 GLN A O 1
ATOM 5612 N N . GLU A 1 696 ? -1.648 -20.187 3.892 1.00 89.00 696 GLU A N 1
ATOM 5613 C CA . GLU A 1 696 ? -1.933 -20.552 2.504 1.00 89.00 696 GLU A CA 1
ATOM 5614 C C . GLU A 1 696 ? -1.906 -19.329 1.581 1.00 89.00 696 GLU A C 1
ATOM 5616 O O . GLU A 1 696 ? -1.345 -19.406 0.487 1.00 89.00 696 GLU A O 1
ATOM 5621 N N . PHE A 1 697 ? -2.445 -18.193 2.030 1.00 88.75 697 PHE A N 1
ATOM 5622 C CA . PHE A 1 697 ? -2.450 -16.937 1.281 1.00 88.75 697 PHE A CA 1
ATOM 5623 C C . PHE A 1 697 ? -1.039 -16.401 1.021 1.00 88.75 697 PHE A C 1
ATOM 5625 O O . PHE A 1 697 ? -0.697 -16.098 -0.121 1.00 88.75 697 PHE A O 1
ATOM 5632 N N . GLU A 1 698 ? -0.172 -16.349 2.033 1.00 84.62 698 GLU A N 1
ATOM 5633 C CA . GLU A 1 698 ? 1.226 -15.937 1.857 1.00 84.62 698 GLU A CA 1
ATOM 5634 C C . GLU A 1 698 ? 2.015 -16.952 1.016 1.00 84.62 698 GLU A C 1
ATOM 5636 O O . GLU A 1 698 ? 2.860 -16.569 0.203 1.00 84.62 698 GLU A O 1
ATOM 5641 N N . GLY A 1 699 ? 1.690 -18.245 1.118 1.00 83.88 699 GLY A N 1
ATOM 5642 C CA . GLY A 1 699 ? 2.196 -19.265 0.198 1.00 83.88 699 GLY A CA 1
ATOM 5643 C C . GLY A 1 699 ? 1.796 -18.988 -1.257 1.00 83.88 699 GLY A C 1
ATOM 5644 O O . GLY A 1 699 ? 2.632 -19.067 -2.163 1.00 83.88 699 GLY A O 1
ATOM 5645 N N . ALA A 1 700 ? 0.540 -18.602 -1.487 1.00 88.06 700 ALA A N 1
ATOM 5646 C CA . ALA A 1 700 ? 0.030 -18.215 -2.795 1.00 88.06 700 ALA A CA 1
ATOM 5647 C C . ALA A 1 700 ? 0.696 -16.929 -3.318 1.00 88.06 700 ALA A C 1
ATOM 5649 O O . ALA A 1 700 ? 1.142 -16.890 -4.469 1.00 88.06 700 ALA A O 1
ATOM 5650 N N . ARG A 1 701 ? 0.852 -15.917 -2.459 1.00 90.00 701 ARG A N 1
ATOM 5651 C CA . ARG A 1 701 ? 1.501 -14.635 -2.763 1.00 90.00 701 ARG A CA 1
ATOM 5652 C C . ARG A 1 701 ? 2.967 -14.810 -3.132 1.00 90.00 701 ARG A C 1
ATOM 5654 O O . ARG A 1 701 ? 3.415 -14.299 -4.155 1.00 90.00 701 ARG A O 1
ATOM 5661 N N . SER A 1 702 ? 3.710 -15.561 -2.321 1.00 88.75 702 SER A N 1
ATOM 5662 C CA . SER A 1 702 ? 5.119 -15.869 -2.567 1.00 88.75 702 SER A CA 1
ATOM 5663 C C . SER A 1 702 ? 5.294 -16.615 -3.891 1.00 88.75 702 SER A C 1
ATOM 5665 O O . SER A 1 702 ? 6.187 -16.292 -4.676 1.00 88.75 702 SER A O 1
ATOM 5667 N N . LEU A 1 703 ? 4.392 -17.556 -4.190 1.00 89.88 703 LEU A N 1
ATOM 5668 C CA . LEU A 1 703 ? 4.378 -18.262 -5.466 1.00 89.88 703 LEU A CA 1
ATOM 5669 C C . LEU A 1 703 ? 4.022 -17.341 -6.646 1.00 89.88 703 LEU A C 1
ATOM 5671 O O . LEU A 1 703 ? 4.595 -17.497 -7.719 1.00 89.88 703 LEU A O 1
ATOM 5675 N N . LEU A 1 704 ? 3.083 -16.400 -6.492 1.00 91.75 704 LEU A N 1
ATOM 5676 C CA . LEU A 1 704 ? 2.776 -15.419 -7.540 1.00 91.75 704 LEU A CA 1
ATOM 5677 C C . LEU A 1 704 ? 3.986 -14.533 -7.828 1.00 91.75 704 LEU A C 1
ATOM 5679 O O . LEU A 1 704 ? 4.385 -14.382 -8.979 1.00 91.75 704 LEU A O 1
ATOM 5683 N N . LEU A 1 705 ? 4.598 -14.002 -6.770 1.00 89.81 705 LEU A N 1
ATOM 5684 C CA . LEU A 1 705 ? 5.753 -13.124 -6.872 1.00 89.81 705 LEU A CA 1
ATOM 5685 C C . LEU A 1 705 ? 6.946 -13.842 -7.508 1.00 89.81 705 LEU A C 1
ATOM 5687 O O . LEU A 1 705 ? 7.647 -13.249 -8.327 1.00 89.81 705 LEU A O 1
ATOM 5691 N N . SER A 1 706 ? 7.172 -15.119 -7.177 1.00 91.94 706 SER A N 1
ATOM 5692 C CA . SER A 1 706 ? 8.241 -15.904 -7.800 1.00 91.94 706 SER A CA 1
ATOM 5693 C C . SER A 1 706 ? 7.990 -16.126 -9.291 1.00 91.94 706 SER A C 1
ATOM 5695 O O . SER A 1 706 ? 8.919 -15.974 -10.082 1.00 91.94 706 SER A O 1
ATOM 5697 N N . TRP A 1 707 ? 6.741 -16.375 -9.701 1.00 93.12 707 TRP A N 1
ATOM 5698 C CA . TRP A 1 707 ? 6.369 -16.463 -11.117 1.00 93.12 707 TRP A CA 1
ATOM 5699 C C . TRP A 1 707 ? 6.555 -15.127 -11.841 1.00 93.12 707 TRP A C 1
ATOM 5701 O O . TRP A 1 707 ? 7.155 -15.103 -12.913 1.00 93.12 707 TRP A O 1
ATOM 5711 N N . GLN A 1 708 ? 6.099 -14.015 -11.256 1.00 90.69 708 GLN A N 1
ATOM 5712 C CA . GLN A 1 708 ? 6.271 -12.673 -11.826 1.00 90.69 708 GLN A CA 1
ATOM 5713 C C . GLN A 1 708 ? 7.754 -12.309 -11.968 1.00 90.69 708 GLN A C 1
ATOM 5715 O O . GLN A 1 708 ? 8.172 -11.804 -13.009 1.00 90.69 708 GLN A O 1
ATOM 5720 N N . THR A 1 709 ? 8.560 -12.617 -10.951 1.00 90.12 709 THR A N 1
ATOM 5721 C CA . THR A 1 709 ? 10.005 -12.349 -10.945 1.00 90.12 709 THR A CA 1
ATOM 5722 C C . THR A 1 709 ? 10.734 -13.192 -11.985 1.00 90.12 709 THR A C 1
ATOM 5724 O O . THR A 1 709 ? 11.525 -12.647 -12.755 1.00 90.12 709 THR A O 1
ATOM 5727 N N . ALA A 1 710 ? 10.457 -14.498 -12.054 1.00 91.19 710 ALA A N 1
ATOM 5728 C CA . ALA A 1 710 ? 11.064 -15.382 -13.047 1.00 91.19 710 ALA A CA 1
ATOM 5729 C C . ALA A 1 710 ? 10.677 -14.951 -14.472 1.00 91.19 710 ALA A C 1
ATOM 5731 O O . ALA A 1 710 ? 11.541 -14.821 -15.338 1.00 91.19 710 ALA A O 1
ATOM 5732 N N . ASN A 1 711 ? 9.399 -14.622 -14.694 1.00 93.00 711 ASN A N 1
ATOM 5733 C CA . ASN A 1 711 ? 8.912 -14.154 -15.989 1.00 93.00 711 ASN A CA 1
ATOM 5734 C C . ASN A 1 711 ? 9.540 -12.813 -16.407 1.00 93.00 711 ASN A C 1
ATOM 5736 O O . ASN A 1 711 ? 9.987 -12.645 -17.543 1.00 93.00 711 ASN A O 1
ATOM 5740 N N . GLY A 1 712 ? 9.627 -11.863 -15.471 1.00 91.94 712 GLY A N 1
ATOM 5741 C CA . GLY A 1 712 ? 10.308 -10.586 -15.676 1.00 91.94 712 GLY A CA 1
ATOM 5742 C C . GLY A 1 712 ? 11.793 -10.766 -15.993 1.00 91.94 712 GLY A C 1
ATOM 5743 O O . GLY A 1 712 ? 12.284 -10.162 -16.944 1.00 91.94 712 GLY A O 1
ATOM 5744 N N . THR A 1 713 ? 12.477 -11.655 -15.267 1.00 93.19 713 THR A N 1
ATOM 5745 C CA . THR A 1 713 ? 13.896 -11.982 -15.485 1.00 93.19 713 THR A CA 1
ATOM 5746 C C . THR A 1 713 ? 14.121 -12.583 -16.871 1.00 93.19 713 THR A C 1
ATOM 5748 O O . THR A 1 713 ? 15.015 -12.136 -17.587 1.00 93.19 713 THR A O 1
ATOM 5751 N N . PHE A 1 714 ? 13.286 -13.538 -17.299 1.00 95.62 714 PHE A N 1
ATOM 5752 C CA . PHE A 1 714 ? 13.358 -14.104 -18.648 1.00 95.62 714 PHE A CA 1
ATOM 5753 C C . PHE A 1 714 ? 13.225 -13.015 -19.721 1.00 95.62 714 PHE A C 1
ATOM 5755 O O . PHE A 1 714 ? 14.068 -12.917 -20.614 1.00 95.62 714 PHE A O 1
ATOM 5762 N N . HIS A 1 715 ? 12.224 -12.136 -19.609 1.00 92.69 715 HIS A N 1
ATOM 5763 C CA . HIS A 1 715 ? 12.031 -11.041 -20.561 1.00 92.69 715 HIS A CA 1
ATOM 5764 C C . HIS A 1 715 ? 13.152 -9.994 -20.533 1.00 92.69 715 HIS A C 1
ATOM 5766 O O . HIS A 1 715 ? 13.526 -9.473 -21.587 1.00 92.69 715 HIS A O 1
ATOM 5772 N N . GLU A 1 716 ? 13.699 -9.681 -19.359 1.00 92.94 716 GLU A N 1
ATOM 5773 C CA . GLU A 1 716 ? 14.841 -8.779 -19.212 1.00 92.94 716 GLU A CA 1
ATOM 5774 C C . GLU A 1 716 ? 16.086 -9.356 -19.886 1.00 92.94 716 GLU A C 1
ATOM 5776 O O . GLU A 1 716 ? 16.703 -8.675 -20.705 1.00 92.94 716 GLU A O 1
ATOM 5781 N N . LYS A 1 717 ? 16.425 -10.620 -19.606 1.00 94.56 717 LYS A N 1
ATOM 5782 C CA . LYS A 1 717 ? 17.590 -11.287 -20.201 1.00 94.56 717 LYS A CA 1
ATOM 5783 C C . LYS A 1 717 ? 17.435 -11.439 -21.708 1.00 94.56 717 LYS A C 1
ATOM 5785 O O . LYS A 1 717 ? 18.381 -11.183 -22.452 1.00 94.56 717 LYS A O 1
ATOM 5790 N N . LEU A 1 718 ? 16.232 -11.772 -22.174 1.00 93.75 718 LEU A N 1
ATOM 5791 C CA . LEU A 1 718 ? 15.929 -11.843 -23.600 1.00 93.75 718 LEU A CA 1
ATOM 5792 C C . LEU A 1 718 ? 16.119 -10.477 -24.279 1.00 93.75 718 LEU A C 1
ATOM 5794 O O . LEU A 1 718 ? 16.717 -10.388 -25.350 1.00 93.75 718 LEU A O 1
ATOM 5798 N N . ARG A 1 719 ? 15.662 -9.391 -23.645 1.00 92.38 719 ARG A N 1
ATOM 5799 C CA . ARG A 1 719 ? 15.893 -8.026 -24.137 1.00 92.38 719 ARG A CA 1
ATOM 5800 C C . ARG A 1 719 ? 17.381 -7.687 -24.147 1.00 92.38 719 ARG A C 1
ATOM 5802 O O . ARG A 1 719 ? 17.870 -7.157 -25.141 1.00 92.38 719 ARG A O 1
ATOM 5809 N N . GLU A 1 720 ? 18.099 -8.018 -23.076 1.00 90.62 720 GLU A N 1
ATOM 5810 C CA . GLU A 1 720 ? 19.538 -7.798 -22.961 1.00 90.62 720 GLU A CA 1
ATOM 5811 C C . GLU A 1 720 ? 20.283 -8.437 -24.143 1.00 90.62 720 GLU A C 1
ATOM 5813 O O . GLU A 1 720 ? 21.050 -7.743 -24.814 1.00 90.62 720 GLU A O 1
ATOM 5818 N N . TYR A 1 721 ? 19.980 -9.699 -24.470 1.00 93.25 721 TYR A N 1
ATOM 5819 C CA . TYR A 1 721 ? 20.521 -10.398 -25.640 1.00 93.25 721 TYR A CA 1
ATOM 5820 C C . TYR A 1 721 ? 20.301 -9.619 -26.947 1.00 93.25 721 TYR A C 1
ATOM 5822 O O . TYR A 1 721 ? 21.254 -9.364 -27.687 1.00 93.25 721 TYR A O 1
ATOM 5830 N N . TYR A 1 722 ? 19.071 -9.170 -27.219 1.00 89.44 722 TYR A N 1
ATOM 5831 C CA . TYR A 1 722 ? 18.767 -8.452 -28.462 1.00 89.44 722 TYR A CA 1
ATOM 5832 C C . TYR A 1 722 ? 19.389 -7.050 -28.537 1.00 89.44 722 TYR A C 1
ATOM 5834 O O . TYR A 1 722 ? 19.615 -6.551 -29.639 1.00 89.44 722 TYR A O 1
ATOM 5842 N N . THR A 1 723 ? 19.716 -6.434 -27.396 1.00 88.81 723 THR A N 1
ATOM 5843 C CA . THR A 1 723 ? 20.344 -5.099 -27.335 1.00 88.81 723 THR A CA 1
ATOM 5844 C C . THR A 1 723 ? 21.873 -5.096 -27.448 1.00 88.81 723 THR A C 1
ATOM 5846 O O . THR A 1 723 ? 22.452 -4.030 -27.673 1.00 88.81 723 THR A O 1
ATOM 5849 N N . LYS A 1 724 ? 22.556 -6.244 -27.304 1.00 90.38 724 LYS A N 1
ATOM 5850 C CA . LYS A 1 724 ? 24.022 -6.299 -27.446 1.00 90.38 724 LYS A CA 1
ATOM 5851 C C . LYS A 1 724 ? 24.447 -5.963 -28.879 1.00 90.38 724 LYS A C 1
ATOM 5853 O O . LYS A 1 724 ? 23.845 -6.434 -29.842 1.00 90.38 724 LYS A O 1
ATOM 5858 N N . GLN A 1 725 ? 25.508 -5.165 -29.005 1.00 81.69 725 GLN A N 1
ATOM 5859 C CA . GLN A 1 725 ? 25.976 -4.634 -30.290 1.00 81.69 725 GLN A CA 1
ATOM 5860 C C . GLN A 1 725 ? 26.932 -5.593 -31.011 1.00 81.69 725 GLN A C 1
ATOM 5862 O O . GLN A 1 725 ? 26.901 -5.678 -32.235 1.00 81.69 725 GLN A O 1
ATOM 5867 N N . THR A 1 726 ? 27.769 -6.337 -30.275 1.00 83.19 726 THR A N 1
ATOM 5868 C CA . THR A 1 726 ? 28.750 -7.252 -30.882 1.00 83.19 726 THR A CA 1
ATOM 5869 C C . THR A 1 726 ? 28.293 -8.711 -30.837 1.00 83.19 726 THR A C 1
ATOM 5871 O O . THR A 1 726 ? 27.555 -9.130 -29.942 1.00 83.19 726 THR A O 1
ATOM 5874 N N . LYS A 1 727 ? 28.768 -9.516 -31.798 1.00 82.25 727 LYS A N 1
ATOM 5875 C CA . LYS A 1 727 ? 28.467 -10.956 -31.876 1.00 82.25 727 LYS A CA 1
ATOM 5876 C C . LYS A 1 727 ? 28.941 -11.709 -30.633 1.00 82.25 727 LYS A C 1
ATOM 5878 O O . LYS A 1 727 ? 28.191 -12.513 -30.093 1.00 82.25 727 LYS A O 1
ATOM 5883 N N . LEU A 1 728 ? 30.149 -11.404 -30.151 1.00 82.62 728 LEU A N 1
ATOM 5884 C CA . LEU A 1 728 ? 30.716 -12.032 -28.956 1.00 82.62 728 LEU A CA 1
ATOM 5885 C C . LEU A 1 728 ? 29.867 -11.737 -27.711 1.00 82.62 728 LEU A C 1
ATOM 5887 O O . LEU A 1 728 ? 29.501 -12.661 -26.997 1.00 82.62 728 LEU A O 1
ATOM 5891 N N . GLN A 1 729 ? 29.446 -10.483 -27.520 1.00 85.50 729 GLN A N 1
ATOM 5892 C CA . GLN A 1 729 ? 28.565 -10.106 -26.408 1.00 85.50 729 GLN A CA 1
ATOM 5893 C C . GLN A 1 729 ? 27.199 -10.802 -26.482 1.00 85.50 729 GLN A C 1
ATOM 5895 O O . GLN A 1 729 ? 26.642 -11.172 -25.451 1.00 85.50 729 GLN A O 1
ATOM 5900 N N . LYS A 1 730 ? 26.645 -10.994 -27.689 1.00 85.81 730 LYS A N 1
ATOM 5901 C CA . LYS A 1 730 ? 25.416 -11.781 -27.886 1.00 85.81 730 LYS A CA 1
ATOM 5902 C C . LYS A 1 730 ? 25.622 -13.261 -27.560 1.00 85.81 730 LYS A C 1
ATOM 5904 O O . LYS A 1 730 ? 24.755 -13.865 -26.938 1.00 85.81 730 LYS A O 1
ATOM 5909 N N . ILE A 1 731 ? 26.754 -13.845 -27.955 1.00 87.06 731 ILE A N 1
ATOM 5910 C CA . ILE A 1 731 ? 27.101 -15.237 -27.631 1.00 87.06 731 ILE A CA 1
ATOM 5911 C C . ILE A 1 731 ? 27.242 -15.414 -26.112 1.00 87.06 731 ILE A C 1
ATOM 5913 O O . ILE A 1 731 ? 26.670 -16.350 -25.564 1.00 87.06 731 ILE A O 1
ATOM 5917 N N . GLU A 1 732 ? 27.913 -14.491 -25.420 1.00 87.62 732 GLU A N 1
ATOM 5918 C CA . GLU A 1 732 ? 28.042 -14.496 -23.953 1.00 87.62 732 GLU A CA 1
ATOM 5919 C C . GLU A 1 732 ? 26.690 -14.310 -23.242 1.00 87.62 732 GLU A C 1
ATOM 5921 O O . GLU A 1 732 ? 26.433 -14.935 -22.214 1.00 87.62 732 GLU A O 1
ATOM 5926 N N . ALA A 1 733 ? 25.788 -13.504 -23.812 1.00 89.62 733 ALA A N 1
ATOM 5927 C CA . ALA A 1 733 ? 24.447 -13.271 -23.277 1.00 89.62 733 ALA A CA 1
ATOM 5928 C C . ALA A 1 733 ? 23.460 -14.435 -23.507 1.00 89.62 733 ALA A C 1
ATOM 5930 O O . ALA A 1 733 ? 22.345 -14.382 -22.993 1.00 89.62 733 ALA A O 1
ATOM 5931 N N . TYR A 1 734 ? 23.839 -15.492 -24.236 1.00 92.50 734 TYR A N 1
ATOM 5932 C CA . TYR A 1 734 ? 22.970 -16.650 -24.478 1.00 92.50 734 TYR A CA 1
ATOM 5933 C C . TYR A 1 734 ? 22.701 -17.467 -23.210 1.00 92.50 734 TYR A C 1
ATOM 5935 O O . TYR A 1 734 ? 21.550 -17.795 -22.918 1.00 92.50 734 TYR A O 1
ATOM 5943 N N . GLN A 1 735 ? 23.755 -17.775 -22.445 1.00 92.81 735 GLN A N 1
ATOM 5944 C CA . GLN A 1 735 ? 23.641 -18.621 -21.255 1.00 92.81 735 GLN A CA 1
ATOM 5945 C C . GLN A 1 735 ? 22.702 -18.012 -20.195 1.00 92.81 735 GLN A C 1
ATOM 5947 O O . GLN A 1 735 ? 21.807 -18.721 -19.745 1.00 92.81 735 GLN A O 1
ATOM 5952 N N . PRO A 1 736 ? 22.776 -16.703 -19.877 1.00 93.62 736 PRO A N 1
ATOM 5953 C CA . PRO A 1 736 ? 21.818 -16.081 -18.963 1.00 93.62 736 PRO A CA 1
ATOM 5954 C C . PRO A 1 736 ? 20.345 -16.172 -19.399 1.00 93.62 736 PRO A C 1
ATOM 5956 O O . PRO A 1 736 ? 19.470 -16.244 -18.542 1.00 93.62 736 PRO A O 1
ATOM 5959 N N . VAL A 1 737 ? 20.043 -16.161 -20.705 1.00 93.94 737 VAL A N 1
ATOM 5960 C CA . VAL A 1 737 ? 18.662 -16.331 -21.208 1.00 93.94 737 VAL A CA 1
ATOM 5961 C C . VAL A 1 737 ? 18.211 -17.785 -21.089 1.00 93.94 737 VAL A C 1
ATOM 5963 O O . VAL A 1 737 ? 17.069 -18.038 -20.713 1.00 93.94 737 VAL A O 1
ATOM 5966 N N . MET A 1 738 ? 19.103 -18.733 -21.391 1.00 94.94 738 MET A N 1
ATOM 5967 C CA . MET A 1 738 ? 18.862 -20.165 -21.194 1.00 94.94 738 MET A CA 1
ATOM 5968 C C . MET A 1 738 ? 18.540 -20.473 -19.736 1.00 94.94 738 MET A C 1
ATOM 5970 O O . MET A 1 738 ? 17.506 -21.077 -19.463 1.00 94.94 738 MET A O 1
ATOM 5974 N N . ASP A 1 739 ? 19.395 -20.022 -18.819 1.00 94.00 739 ASP A N 1
ATOM 5975 C CA . ASP A 1 739 ? 19.217 -20.230 -17.383 1.00 94.00 739 ASP A CA 1
ATOM 5976 C C . ASP A 1 739 ? 17.882 -19.623 -16.926 1.00 94.00 739 ASP A C 1
ATOM 5978 O O . ASP A 1 739 ? 17.056 -20.322 -16.345 1.00 94.00 739 ASP A O 1
ATOM 5982 N N . ALA A 1 740 ? 17.590 -18.376 -17.323 1.00 94.56 740 ALA A N 1
ATOM 5983 C CA . ALA A 1 740 ? 16.331 -17.713 -16.984 1.00 94.56 740 ALA A CA 1
ATOM 5984 C C . ALA A 1 740 ? 15.082 -18.420 -17.548 1.00 94.56 740 ALA A C 1
ATOM 5986 O O . ALA A 1 740 ? 14.033 -18.371 -16.913 1.00 94.56 740 ALA A O 1
ATOM 5987 N N . PHE A 1 741 ? 15.165 -19.070 -18.717 1.00 96.25 741 PHE A N 1
ATOM 5988 C CA . PHE A 1 741 ? 14.058 -19.861 -19.268 1.00 96.25 741 PHE A CA 1
ATOM 5989 C C . PHE A 1 741 ? 13.840 -21.160 -18.488 1.00 96.25 741 PHE A C 1
ATOM 5991 O O . PHE A 1 741 ? 12.700 -21.494 -18.175 1.00 96.25 741 PHE A O 1
ATOM 5998 N N . TYR A 1 742 ? 14.905 -21.890 -18.148 1.00 93.88 742 TYR A N 1
ATOM 5999 C CA . TYR A 1 742 ? 14.779 -23.130 -17.373 1.00 93.88 742 TYR A CA 1
ATOM 6000 C C . TYR A 1 742 ? 14.415 -22.888 -15.903 1.00 93.88 742 TYR A C 1
ATOM 6002 O O . TYR A 1 742 ? 13.818 -23.768 -15.281 1.00 93.88 742 TYR A O 1
ATOM 6010 N N . ASP A 1 743 ? 14.689 -21.690 -15.383 1.00 92.19 743 ASP A N 1
ATOM 6011 C CA . ASP A 1 743 ? 14.209 -21.226 -14.080 1.00 92.19 743 ASP A CA 1
ATOM 6012 C C . ASP A 1 743 ? 12.711 -20.856 -14.089 1.00 92.19 743 ASP A C 1
ATOM 6014 O O . ASP A 1 743 ? 12.101 -20.717 -13.023 1.00 92.19 743 ASP A O 1
ATOM 6018 N N . LEU A 1 744 ? 12.073 -20.721 -15.265 1.00 92.38 744 LEU A N 1
ATOM 6019 C CA . LEU A 1 744 ? 10.625 -20.522 -15.335 1.00 92.38 744 LEU A CA 1
ATOM 6020 C C . LEU A 1 744 ? 9.886 -21.770 -14.820 1.00 92.38 744 LEU A C 1
ATOM 6022 O O . LEU A 1 744 ? 10.264 -22.901 -15.123 1.00 92.38 744 LEU A O 1
ATOM 6026 N N . PRO A 1 745 ? 8.750 -21.603 -14.131 1.00 89.81 745 PRO A N 1
ATOM 6027 C CA . PRO A 1 745 ? 7.808 -22.690 -13.883 1.00 89.81 745 PRO A CA 1
ATOM 6028 C C . PRO A 1 745 ? 7.350 -23.370 -15.187 1.00 89.81 745 PRO A C 1
ATOM 6030 O O . PRO A 1 745 ? 7.106 -22.691 -16.184 1.00 89.81 745 PRO A O 1
ATOM 6033 N N . ASN A 1 746 ? 7.140 -24.695 -15.168 1.00 89.12 746 ASN A N 1
ATOM 6034 C CA . ASN A 1 746 ? 6.750 -25.487 -16.353 1.00 89.12 746 ASN A CA 1
ATOM 6035 C C . ASN A 1 746 ? 5.629 -24.866 -17.216 1.00 89.12 746 ASN A C 1
ATOM 6037 O O . ASN A 1 746 ? 5.770 -24.860 -18.439 1.00 89.12 746 ASN A O 1
ATOM 6041 N N . PRO A 1 747 ? 4.523 -24.339 -16.651 1.00 87.00 747 PRO A N 1
ATOM 6042 C CA . PRO A 1 747 ? 3.473 -23.740 -17.474 1.00 87.00 747 PRO A CA 1
ATOM 6043 C C . PRO A 1 747 ? 3.932 -22.479 -18.223 1.00 87.00 747 PRO A C 1
ATOM 6045 O O . PRO A 1 747 ? 3.544 -22.264 -19.370 1.00 87.00 747 PRO A O 1
ATOM 6048 N N . LEU A 1 748 ? 4.818 -21.680 -17.619 1.00 88.44 748 LEU A N 1
ATOM 6049 C CA . LEU A 1 748 ? 5.417 -20.513 -18.267 1.00 88.44 748 LEU A CA 1
ATOM 6050 C C . LEU A 1 748 ? 6.458 -20.910 -19.315 1.00 88.44 748 LEU A C 1
ATOM 6052 O O . LEU A 1 748 ? 6.493 -20.297 -20.379 1.00 88.44 748 LEU A O 1
ATOM 6056 N N . GLN A 1 749 ? 7.231 -21.977 -19.084 1.00 90.94 749 GLN A N 1
ATOM 6057 C CA . GLN A 1 749 ? 8.093 -22.541 -20.130 1.00 90.94 749 GLN A CA 1
ATOM 6058 C C . GLN A 1 749 ? 7.272 -22.916 -21.368 1.00 90.94 749 GLN A C 1
ATOM 6060 O O . GLN A 1 749 ? 7.633 -22.538 -22.478 1.00 90.94 749 GLN A O 1
ATOM 6065 N N . GLN A 1 750 ? 6.124 -23.581 -21.189 1.00 88.81 750 GLN A N 1
ATOM 6066 C CA . GLN A 1 750 ? 5.231 -23.932 -22.299 1.00 88.81 750 GLN A CA 1
ATOM 6067 C C . GLN A 1 750 ? 4.690 -22.693 -23.024 1.00 88.81 750 GLN A C 1
ATOM 6069 O O . GLN A 1 750 ? 4.687 -22.663 -24.255 1.00 88.81 750 GLN A O 1
ATOM 6074 N N . ALA A 1 751 ? 4.272 -21.662 -22.282 1.00 86.75 751 ALA A N 1
ATOM 6075 C CA . ALA A 1 751 ? 3.778 -20.411 -22.858 1.00 86.75 751 ALA A CA 1
ATOM 6076 C C . ALA A 1 751 ? 4.857 -19.667 -23.669 1.00 86.75 751 ALA A C 1
ATOM 6078 O O . ALA A 1 751 ? 4.561 -19.101 -24.722 1.00 86.75 751 ALA A O 1
ATOM 6079 N N . HIS A 1 752 ? 6.114 -19.708 -23.214 1.00 92.50 752 HIS A N 1
ATOM 6080 C CA . HIS A 1 752 ? 7.247 -19.039 -23.858 1.00 92.50 752 HIS A CA 1
ATOM 6081 C C . HIS A 1 752 ? 8.057 -19.930 -24.809 1.00 92.50 752 HIS A C 1
ATOM 6083 O O . HIS A 1 752 ? 8.981 -19.432 -25.453 1.00 92.50 752 HIS A O 1
ATOM 6089 N N . GLN A 1 753 ? 7.698 -21.210 -24.962 1.00 93.00 753 GLN A N 1
ATOM 6090 C CA . GLN A 1 753 ? 8.472 -22.191 -25.728 1.00 93.00 753 GLN A CA 1
ATOM 6091 C C . GLN A 1 753 ? 8.748 -21.720 -27.156 1.00 93.00 753 GLN A C 1
ATOM 6093 O O . GLN A 1 753 ? 9.879 -21.781 -27.622 1.00 93.00 753 GLN A O 1
ATOM 6098 N N . LYS A 1 754 ? 7.734 -21.175 -27.837 1.00 92.19 754 LYS A N 1
ATOM 6099 C CA . LYS A 1 754 ? 7.891 -20.673 -29.208 1.00 92.19 754 LYS A CA 1
ATOM 6100 C C . LYS A 1 754 ? 8.924 -19.543 -29.291 1.00 92.19 754 LYS A C 1
ATOM 6102 O O . LYS A 1 754 ? 9.773 -19.550 -30.177 1.00 92.19 754 LYS A O 1
ATOM 6107 N N . THR A 1 755 ? 8.857 -18.582 -28.371 1.00 91.50 755 THR A N 1
ATOM 6108 C CA . THR A 1 755 ? 9.807 -17.462 -28.306 1.00 91.50 755 THR A CA 1
ATOM 6109 C C . THR A 1 755 ? 11.220 -17.960 -28.010 1.00 91.50 755 THR A C 1
ATOM 6111 O O . THR A 1 755 ? 12.185 -17.482 -28.605 1.00 91.50 755 THR A O 1
ATOM 6114 N N . PHE A 1 756 ? 11.346 -18.943 -27.121 1.00 93.88 756 PHE A N 1
ATOM 6115 C CA . PHE A 1 756 ? 12.621 -19.561 -26.782 1.00 93.88 756 PHE A CA 1
ATOM 6116 C C . PHE A 1 756 ? 13.224 -20.368 -27.944 1.00 93.88 756 PHE A C 1
ATOM 6118 O O . PHE A 1 756 ? 14.430 -20.292 -28.190 1.00 93.88 756 PHE A O 1
ATOM 6125 N N . ASP A 1 757 ? 12.399 -21.080 -28.714 1.00 92.38 757 ASP A N 1
ATOM 6126 C CA . ASP A 1 757 ? 12.828 -21.806 -29.914 1.00 92.38 757 ASP A CA 1
ATOM 6127 C C . ASP A 1 757 ? 13.350 -20.845 -30.996 1.00 92.38 757 ASP A C 1
ATOM 6129 O O . ASP A 1 757 ? 14.381 -21.106 -31.623 1.00 92.38 757 ASP A O 1
ATOM 6133 N N . GLU A 1 758 ? 12.669 -19.711 -31.198 1.00 90.94 758 GLU A N 1
ATOM 6134 C CA . GLU A 1 758 ? 13.101 -18.647 -32.115 1.00 90.94 758 GLU A CA 1
ATOM 6135 C C . GLU A 1 758 ? 14.443 -18.038 -31.673 1.00 90.94 758 GLU A C 1
ATOM 6137 O O . GLU A 1 758 ? 15.366 -17.942 -32.484 1.00 90.94 758 GLU A O 1
ATOM 6142 N N . PHE A 1 759 ? 14.591 -17.732 -30.381 1.00 92.88 759 PHE A N 1
ATOM 6143 C CA . PHE A 1 759 ? 15.847 -17.277 -29.773 1.00 92.88 759 PHE A CA 1
ATOM 6144 C C . PHE A 1 759 ? 16.996 -18.289 -29.955 1.00 92.88 759 PHE A C 1
ATOM 6146 O O . PHE A 1 759 ? 18.099 -17.933 -30.373 1.00 92.88 759 PHE A O 1
ATOM 6153 N N . THR A 1 760 ? 16.739 -19.575 -29.708 1.00 91.81 760 THR A N 1
ATOM 6154 C CA . THR A 1 760 ? 17.743 -20.646 -29.840 1.00 91.81 760 THR A CA 1
ATOM 6155 C C . THR A 1 760 ? 18.185 -20.821 -31.292 1.00 91.81 760 THR A C 1
ATOM 6157 O O . THR A 1 760 ? 19.353 -21.108 -31.580 1.00 91.81 760 THR A O 1
ATOM 6160 N N . LYS A 1 761 ? 17.252 -20.643 -32.234 1.00 90.69 761 LYS A N 1
ATOM 6161 C CA . LYS A 1 761 ? 17.542 -20.661 -33.668 1.00 90.69 761 LYS A CA 1
ATOM 6162 C C . LYS A 1 761 ? 18.431 -19.482 -34.075 1.00 90.69 761 LYS A C 1
ATOM 6164 O O . LYS A 1 761 ? 19.386 -19.709 -34.819 1.00 90.69 761 LYS A O 1
ATOM 6169 N N . ASP A 1 762 ? 18.144 -18.277 -33.582 1.00 87.38 762 ASP A N 1
ATOM 6170 C CA . ASP A 1 762 ? 18.950 -17.073 -33.833 1.00 87.38 762 ASP A CA 1
ATOM 6171 C C . ASP A 1 762 ? 20.386 -17.243 -33.311 1.00 87.38 762 ASP A C 1
ATOM 6173 O O . ASP A 1 762 ? 21.353 -17.101 -34.062 1.00 87.38 762 ASP A O 1
ATOM 6177 N N . HIS A 1 763 ? 20.541 -17.709 -32.067 1.00 89.31 763 HIS A N 1
ATOM 6178 C CA . HIS A 1 763 ? 21.860 -17.985 -31.496 1.00 89.31 763 HIS A CA 1
ATOM 6179 C C . HIS A 1 763 ? 22.646 -19.036 -32.292 1.00 89.31 763 HIS A C 1
ATOM 6181 O O . HIS A 1 763 ? 23.842 -18.868 -32.529 1.00 89.31 763 HIS A O 1
ATOM 6187 N N . ARG A 1 764 ? 21.994 -20.113 -32.753 1.00 88.50 764 ARG A N 1
ATOM 6188 C CA . ARG A 1 764 ? 22.663 -21.138 -33.568 1.00 88.50 764 ARG A CA 1
ATOM 6189 C C . ARG A 1 764 ? 23.203 -20.559 -34.875 1.00 88.50 764 ARG A C 1
ATOM 6191 O O . ARG A 1 764 ? 24.316 -20.903 -35.265 1.00 88.50 764 ARG A O 1
ATOM 6198 N N . ALA A 1 765 ? 22.433 -19.696 -35.537 1.00 84.88 765 ALA A N 1
ATOM 6199 C CA . ALA A 1 765 ? 22.885 -19.018 -36.747 1.00 84.88 765 ALA A CA 1
ATOM 6200 C C . ALA A 1 765 ? 24.098 -18.118 -36.453 1.00 84.88 765 ALA A C 1
ATOM 6202 O O . ALA A 1 765 ? 25.104 -18.208 -37.156 1.00 84.88 765 ALA A O 1
ATOM 6203 N N . LEU A 1 766 ? 24.039 -17.350 -35.361 1.00 86.75 766 LEU A N 1
ATOM 6204 C CA . LEU A 1 766 ? 25.120 -16.471 -34.913 1.00 86.75 766 LEU A CA 1
ATOM 6205 C C . LEU A 1 766 ? 26.419 -17.229 -34.581 1.00 86.75 766 LEU A C 1
ATOM 6207 O O . LEU A 1 766 ? 27.503 -16.791 -34.958 1.00 86.75 766 LEU A O 1
ATOM 6211 N N . VAL A 1 767 ? 26.333 -18.373 -33.895 1.00 84.88 767 VAL A N 1
ATOM 6212 C CA . VAL A 1 767 ? 27.508 -19.193 -33.545 1.00 84.88 767 VAL A CA 1
ATOM 6213 C C . VAL A 1 767 ? 28.152 -19.810 -34.783 1.00 84.88 767 VAL A C 1
ATOM 6215 O O . VAL A 1 767 ? 29.376 -19.835 -34.885 1.00 84.88 767 VAL A O 1
ATOM 6218 N N . GLU A 1 768 ? 27.359 -20.310 -35.732 1.00 83.31 768 GLU A N 1
ATOM 6219 C CA . GLU A 1 768 ? 27.903 -20.856 -36.981 1.00 83.31 768 GLU A CA 1
ATOM 6220 C C . GLU A 1 768 ? 28.553 -19.772 -37.842 1.00 83.31 768 GLU A C 1
ATOM 6222 O O . GLU A 1 768 ? 29.582 -20.014 -38.472 1.00 83.31 768 GLU A O 1
ATOM 6227 N N . GLU A 1 769 ? 27.999 -18.563 -37.825 1.00 82.56 769 GLU A N 1
ATOM 6228 C CA . GLU A 1 769 ? 28.614 -17.396 -38.443 1.00 82.56 769 GLU A CA 1
ATOM 6229 C C . GLU A 1 769 ? 29.966 -17.055 -37.792 1.00 82.56 769 GLU A C 1
ATOM 6231 O O . GLU A 1 769 ? 30.975 -16.947 -38.491 1.00 82.56 769 GLU A O 1
ATOM 6236 N N . TYR A 1 770 ? 30.013 -16.988 -36.459 1.00 82.56 770 TYR A N 1
ATOM 6237 C CA . TYR A 1 770 ? 31.234 -16.697 -35.703 1.00 82.56 770 TYR A CA 1
ATOM 6238 C C . TYR A 1 770 ? 32.319 -17.773 -35.880 1.00 82.56 770 TYR A C 1
ATOM 6240 O O . TYR A 1 770 ? 33.488 -17.450 -36.056 1.00 82.56 770 TYR A O 1
ATOM 6248 N N . LYS A 1 771 ? 31.958 -19.065 -35.931 1.00 82.12 771 LYS A N 1
ATOM 6249 C CA . LYS A 1 771 ? 32.921 -20.154 -36.195 1.00 82.12 771 LYS A CA 1
ATOM 6250 C C . LYS A 1 771 ? 33.583 -20.045 -37.566 1.00 82.12 771 LYS A C 1
ATOM 6252 O O . LYS A 1 771 ? 34.753 -20.397 -37.698 1.00 82.12 771 LYS A O 1
ATOM 6257 N N . LYS A 1 772 ? 32.842 -19.625 -38.595 1.00 81.50 772 LYS A N 1
ATOM 6258 C CA . LYS A 1 772 ? 33.406 -19.416 -39.938 1.00 81.50 772 LYS A CA 1
ATOM 6259 C C . LYS A 1 772 ? 34.400 -18.257 -39.932 1.00 81.50 772 LYS A C 1
ATOM 6261 O O . LYS A 1 772 ? 35.468 -18.389 -40.517 1.00 81.50 772 LYS A O 1
ATOM 6266 N N . GLU A 1 773 ? 34.069 -17.186 -39.215 1.00 81.62 773 GLU A N 1
ATOM 6267 C CA . GLU A 1 773 ? 34.949 -16.035 -38.984 1.00 81.62 773 GLU A CA 1
ATOM 6268 C C . GLU A 1 773 ? 36.243 -16.460 -38.261 1.00 81.62 773 GLU A C 1
ATOM 6270 O O . GLU A 1 773 ? 37.334 -16.171 -38.744 1.00 81.62 773 GLU A O 1
ATOM 6275 N N . CYS A 1 774 ? 36.151 -17.262 -37.192 1.00 79.88 774 CYS A N 1
ATOM 6276 C CA . CYS A 1 774 ? 37.328 -17.814 -36.509 1.00 79.88 774 CYS A CA 1
ATOM 6277 C C . CYS A 1 774 ? 38.191 -18.701 -37.418 1.00 79.88 774 CYS A C 1
ATOM 6279 O O . CYS A 1 774 ? 39.402 -18.543 -37.419 1.00 79.88 774 CYS A O 1
ATOM 6281 N N . ARG A 1 775 ? 37.601 -19.590 -38.234 1.00 79.44 775 ARG A N 1
ATOM 6282 C CA . ARG A 1 775 ? 38.373 -20.434 -39.172 1.00 79.44 775 ARG A CA 1
ATOM 6283 C C . ARG A 1 775 ? 39.156 -19.617 -40.195 1.00 79.44 775 ARG A C 1
ATOM 6285 O O . ARG A 1 775 ? 40.252 -20.017 -40.569 1.00 79.44 775 ARG A O 1
ATOM 6292 N N . PHE A 1 776 ? 38.585 -18.507 -40.662 1.00 83.31 776 PHE A N 1
ATOM 6293 C CA . PHE A 1 776 ? 39.297 -17.575 -41.530 1.00 83.31 776 PHE A CA 1
ATOM 6294 C C . PHE A 1 776 ? 40.489 -16.951 -40.790 1.00 83.31 776 PHE A C 1
ATOM 6296 O O . PHE A 1 776 ? 41.599 -16.973 -41.309 1.00 83.31 776 PHE A O 1
ATOM 6303 N N . LEU A 1 777 ? 40.289 -16.483 -39.555 1.00 81.00 777 LEU A N 1
ATOM 6304 C CA . LEU A 1 777 ? 41.363 -15.909 -38.736 1.00 81.00 777 LEU A CA 1
ATOM 6305 C C . LEU A 1 777 ? 42.461 -16.927 -38.373 1.00 81.00 777 LEU A C 1
ATOM 6307 O O . LEU A 1 777 ? 43.638 -16.576 -38.399 1.00 81.00 777 LEU A O 1
ATOM 6311 N N . ASP A 1 778 ? 42.102 -18.181 -38.096 1.00 80.31 778 ASP A N 1
ATOM 6312 C CA . ASP A 1 778 ? 43.057 -19.265 -37.837 1.00 80.31 778 ASP A CA 1
ATOM 6313 C C . ASP A 1 778 ? 43.897 -19.570 -39.089 1.00 80.31 778 ASP A C 1
ATOM 6315 O O . ASP A 1 778 ? 45.120 -19.659 -39.004 1.00 80.31 778 ASP A O 1
ATOM 6319 N N . ALA A 1 779 ? 43.267 -19.642 -40.271 1.00 79.62 779 ALA A N 1
ATOM 6320 C CA . ALA A 1 779 ? 43.973 -19.842 -41.540 1.00 79.62 779 ALA A CA 1
ATOM 6321 C C . ALA A 1 779 ? 44.952 -18.692 -41.849 1.00 79.62 779 ALA A C 1
ATOM 6323 O O . ALA A 1 779 ? 46.052 -18.935 -42.348 1.00 79.62 779 ALA A O 1
ATOM 6324 N N . CYS A 1 780 ? 44.579 -17.451 -41.514 1.00 79.56 780 CYS A N 1
ATOM 6325 C CA . CYS A 1 780 ? 45.477 -16.295 -41.573 1.00 79.56 780 CYS A CA 1
ATOM 6326 C C . CYS A 1 780 ? 46.680 -16.466 -40.627 1.00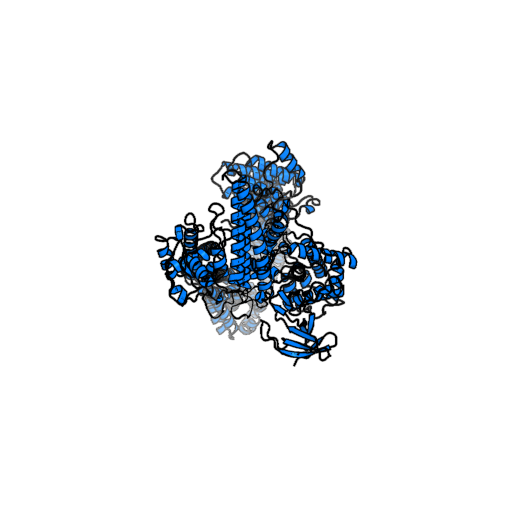 79.56 780 CYS A C 1
ATOM 6328 O O . CYS A 1 780 ? 47.819 -16.239 -41.033 1.00 79.56 780 CYS A O 1
ATOM 6330 N N . GLY A 1 781 ? 46.447 -16.927 -39.394 1.00 80.06 781 GLY A N 1
ATOM 6331 C CA . GLY A 1 781 ? 47.510 -17.203 -38.423 1.00 80.06 781 GLY A CA 1
ATOM 6332 C C . GLY A 1 781 ? 48.478 -18.310 -38.866 1.00 80.06 781 GLY A C 1
ATOM 6333 O O . GLY A 1 781 ? 49.691 -18.174 -38.689 1.00 80.06 781 GLY A O 1
ATOM 6334 N N . ASP A 1 782 ? 47.972 -19.373 -39.496 1.00 78.44 782 ASP A N 1
ATOM 6335 C CA . ASP A 1 782 ? 48.795 -20.456 -40.054 1.00 78.44 782 ASP A CA 1
ATOM 6336 C C . ASP A 1 782 ? 49.696 -19.962 -41.201 1.00 78.44 782 ASP A C 1
ATOM 6338 O O . ASP A 1 782 ? 50.872 -20.336 -41.285 1.00 78.44 782 ASP A O 1
ATOM 6342 N N . PHE A 1 783 ? 49.186 -19.070 -42.060 1.00 80.38 783 PHE A N 1
ATOM 6343 C CA . PHE A 1 783 ? 49.991 -18.419 -43.097 1.00 80.38 783 PHE A CA 1
ATOM 6344 C C . PHE A 1 783 ? 51.101 -17.550 -42.499 1.00 80.38 783 PHE A C 1
ATOM 6346 O O . PHE A 1 783 ? 52.235 -17.585 -42.990 1.00 80.38 783 PHE A O 1
ATOM 6353 N N . ASP A 1 784 ? 50.816 -16.805 -41.429 1.00 74.44 784 ASP A N 1
ATOM 6354 C CA . ASP A 1 784 ? 51.818 -15.984 -40.745 1.00 74.44 784 ASP A CA 1
ATOM 6355 C C . ASP A 1 784 ? 52.936 -16.843 -40.126 1.00 74.44 784 ASP A C 1
ATOM 6357 O O . ASP A 1 784 ? 54.110 -16.471 -40.206 1.00 74.44 784 ASP A O 1
ATOM 6361 N N . ALA A 1 785 ? 52.608 -18.032 -39.607 1.00 73.56 785 ALA A N 1
ATOM 6362 C CA . ALA A 1 785 ? 53.557 -18.956 -38.980 1.00 73.56 785 ALA A CA 1
ATOM 6363 C C . ALA A 1 785 ? 54.481 -19.719 -39.961 1.00 73.56 785 ALA A C 1
ATOM 6365 O O . ALA A 1 785 ? 55.533 -20.219 -39.549 1.00 73.56 785 ALA A O 1
ATOM 6366 N N . ALA A 1 786 ? 54.131 -19.821 -41.249 1.00 74.69 786 ALA A N 1
ATOM 6367 C CA . ALA A 1 786 ? 54.917 -20.551 -42.252 1.00 74.69 786 ALA A CA 1
ATOM 6368 C C . ALA A 1 786 ? 56.232 -19.831 -42.633 1.00 74.69 786 ALA A C 1
ATOM 6370 O O . ALA A 1 786 ? 56.235 -18.621 -42.862 1.00 74.69 786 ALA A O 1
ATOM 6371 N N . GLN A 1 787 ? 57.351 -20.569 -42.743 1.00 69.00 787 GLN A N 1
ATOM 6372 C CA . GLN A 1 787 ? 58.698 -19.988 -42.930 1.00 69.00 787 GLN A CA 1
ATOM 6373 C C . GLN A 1 787 ? 59.276 -20.071 -44.354 1.00 69.00 787 GLN A C 1
ATOM 6375 O O . GLN A 1 787 ? 60.220 -19.342 -44.652 1.00 69.00 787 GLN A O 1
ATOM 6380 N N . THR A 1 788 ? 58.746 -20.922 -45.240 1.00 70.06 788 THR A N 1
ATOM 6381 C CA . THR A 1 788 ? 59.246 -21.056 -46.623 1.00 70.06 788 THR A CA 1
ATOM 6382 C C . THR A 1 788 ? 58.256 -20.492 -47.646 1.00 70.06 788 THR A C 1
ATOM 6384 O O . THR A 1 788 ? 57.049 -20.450 -47.396 1.00 70.06 788 THR A O 1
ATOM 6387 N N . LEU A 1 789 ? 58.760 -20.069 -48.815 1.00 66.25 789 LEU A N 1
ATOM 6388 C CA . LEU A 1 789 ? 57.933 -19.552 -49.914 1.00 66.25 789 LEU A CA 1
ATOM 6389 C C . LEU A 1 789 ? 56.905 -20.597 -50.387 1.00 66.25 789 LEU A C 1
ATOM 6391 O O . LEU A 1 789 ? 55.744 -20.270 -50.615 1.00 66.25 789 LEU A O 1
ATOM 6395 N N . THR A 1 790 ? 57.308 -21.869 -50.461 1.00 68.69 790 THR A N 1
ATOM 6396 C CA . THR A 1 790 ? 56.438 -22.978 -50.874 1.00 68.69 790 THR A CA 1
ATOM 6397 C C . THR A 1 790 ? 55.344 -23.284 -49.846 1.00 68.69 790 THR A C 1
ATOM 6399 O O . THR A 1 790 ? 54.203 -23.504 -50.243 1.00 68.69 790 THR A O 1
ATOM 6402 N N . ASP A 1 791 ? 55.642 -23.243 -48.541 1.00 69.31 791 ASP A N 1
ATOM 6403 C CA . ASP A 1 791 ? 54.634 -23.486 -47.496 1.00 69.31 791 ASP A CA 1
ATOM 6404 C C . ASP A 1 791 ? 53.590 -22.362 -47.453 1.00 69.31 791 ASP A C 1
ATOM 6406 O O . ASP A 1 791 ? 52.391 -22.630 -47.378 1.00 69.31 791 ASP A O 1
ATOM 6410 N N . LYS A 1 792 ? 54.022 -21.096 -47.574 1.00 75.31 792 LYS A N 1
ATOM 6411 C CA . LYS A 1 792 ? 53.109 -19.941 -47.601 1.00 75.31 792 LYS A CA 1
ATOM 6412 C C . LYS A 1 792 ? 52.131 -19.999 -48.782 1.00 75.31 792 LYS A C 1
ATOM 6414 O O . LYS A 1 792 ? 50.959 -19.688 -48.596 1.00 75.31 792 LYS A O 1
ATOM 6419 N N . LEU A 1 793 ? 52.561 -20.466 -49.958 1.00 71.25 793 LEU A N 1
ATOM 6420 C CA . LEU A 1 793 ? 51.689 -20.624 -51.135 1.00 71.25 793 LEU A CA 1
ATOM 6421 C C . LEU A 1 793 ? 50.588 -21.689 -50.944 1.00 71.25 793 LEU A C 1
ATOM 6423 O O . LEU A 1 793 ? 49.495 -21.532 -51.483 1.00 71.25 793 LEU A O 1
ATOM 6427 N N . VAL A 1 794 ? 50.824 -22.738 -50.142 1.00 74.00 794 VAL A N 1
ATOM 6428 C CA . VAL A 1 794 ? 49.800 -23.758 -49.823 1.00 74.00 794 VAL A CA 1
ATOM 6429 C C . VAL A 1 794 ? 48.701 -23.188 -48.917 1.00 74.00 794 VAL A C 1
ATOM 6431 O O . VAL A 1 794 ? 47.524 -23.502 -49.103 1.00 74.00 794 VAL A O 1
ATOM 6434 N N . PHE A 1 795 ? 49.049 -22.316 -47.966 1.00 80.00 795 PHE A N 1
ATOM 6435 C CA . PHE A 1 795 ? 48.076 -21.715 -47.047 1.00 80.00 795 PHE A CA 1
ATOM 6436 C C . PHE A 1 795 ? 47.206 -20.623 -47.693 1.00 80.00 795 PHE A C 1
ATOM 6438 O O . PHE A 1 795 ? 46.062 -20.454 -47.273 1.00 80.00 795 PHE A O 1
ATOM 6445 N N . VAL A 1 796 ? 47.669 -19.951 -48.760 1.00 77.75 796 VAL A N 1
ATOM 6446 C CA . VAL A 1 796 ? 46.860 -18.963 -49.515 1.00 77.75 796 VAL A CA 1
ATOM 6447 C C . VAL A 1 796 ? 45.580 -19.588 -50.083 1.00 77.75 796 VAL A C 1
ATOM 6449 O O . VAL A 1 796 ? 44.510 -18.982 -50.008 1.00 77.75 796 VAL A O 1
ATOM 6452 N N . ALA A 1 797 ? 45.652 -20.827 -50.582 1.00 73.88 797 ALA A N 1
ATOM 6453 C CA . ALA A 1 797 ? 44.476 -21.550 -51.067 1.00 73.88 797 ALA A CA 1
ATOM 6454 C C . ALA A 1 797 ? 43.463 -21.832 -49.938 1.00 73.88 797 ALA A C 1
ATOM 6456 O O . ALA A 1 797 ? 42.265 -21.613 -50.113 1.00 73.88 797 ALA A O 1
ATOM 6457 N N . ASN A 1 798 ? 43.945 -22.225 -48.754 1.00 78.19 798 ASN A N 1
ATOM 6458 C CA . ASN A 1 798 ? 43.095 -22.473 -47.585 1.00 78.19 798 ASN A CA 1
ATOM 6459 C C . ASN A 1 798 ? 42.438 -21.183 -47.055 1.00 78.19 798 ASN A C 1
ATOM 6461 O O . ASN A 1 798 ? 41.271 -21.212 -46.665 1.00 78.19 798 ASN A O 1
ATOM 6465 N N . ILE A 1 799 ? 43.152 -20.049 -47.073 1.00 82.25 799 ILE A N 1
ATOM 6466 C CA . ILE A 1 799 ? 42.607 -18.731 -46.699 1.00 82.25 799 ILE A CA 1
ATOM 6467 C C . ILE A 1 799 ? 41.509 -18.302 -47.675 1.00 82.25 799 ILE A C 1
ATOM 6469 O O . ILE A 1 799 ? 40.470 -17.806 -47.242 1.00 82.25 799 ILE A O 1
ATOM 6473 N N . ARG A 1 800 ? 41.699 -18.524 -48.982 1.00 81.25 800 ARG A N 1
ATOM 6474 C CA . ARG A 1 800 ? 40.688 -18.229 -50.008 1.00 81.25 800 ARG A CA 1
ATOM 6475 C C . ARG A 1 800 ? 39.411 -19.031 -49.796 1.00 81.25 800 ARG A C 1
ATOM 6477 O O . ARG A 1 800 ? 38.334 -18.442 -49.761 1.00 81.25 800 ARG A O 1
ATOM 6484 N N . ASP A 1 801 ? 39.523 -20.339 -49.594 1.00 80.12 801 ASP A N 1
ATOM 6485 C CA . ASP A 1 801 ? 38.359 -21.194 -49.349 1.00 80.12 801 ASP A CA 1
ATOM 6486 C C . ASP A 1 801 ? 37.640 -20.817 -48.039 1.00 80.12 801 ASP A C 1
ATOM 6488 O O . ASP A 1 801 ? 36.406 -20.775 -47.987 1.00 80.12 801 ASP A O 1
ATOM 6492 N N . ALA A 1 802 ? 38.397 -20.483 -46.985 1.00 82.00 802 ALA A N 1
ATOM 6493 C CA . ALA A 1 802 ? 37.842 -20.020 -45.714 1.00 82.00 802 ALA A CA 1
ATOM 6494 C C . ALA A 1 802 ? 37.144 -18.653 -45.837 1.00 82.00 802 ALA A C 1
ATOM 6496 O O . ALA A 1 802 ? 36.061 -18.477 -45.275 1.00 82.00 802 ALA A O 1
ATOM 6497 N N . PHE A 1 803 ? 37.714 -17.714 -46.601 1.00 83.12 803 PHE A N 1
ATOM 6498 C CA . PHE A 1 803 ? 37.118 -16.405 -46.875 1.00 83.12 803 PHE A CA 1
ATOM 6499 C C . PHE A 1 803 ? 35.853 -16.535 -47.724 1.00 83.12 803 PHE A C 1
ATOM 6501 O O . PHE A 1 803 ? 34.831 -15.928 -47.408 1.00 83.12 803 PHE A O 1
ATOM 6508 N N . GLU A 1 804 ? 35.865 -17.377 -48.761 1.00 82.62 804 GLU A N 1
ATOM 6509 C CA . GLU A 1 804 ? 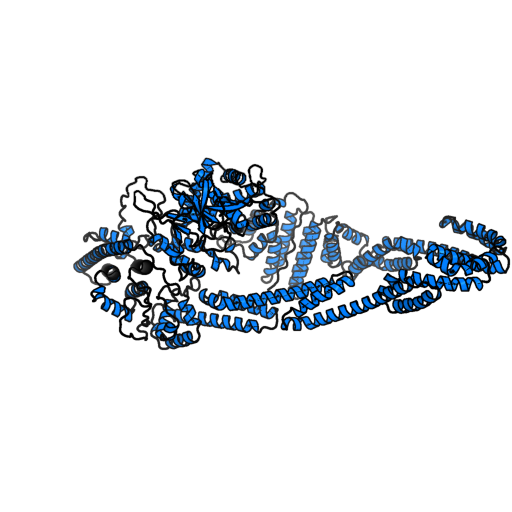34.704 -17.582 -49.629 1.00 82.62 804 GLU A CA 1
ATOM 6510 C C . GLU A 1 804 ? 33.502 -18.181 -48.891 1.00 82.62 804 GLU A C 1
ATOM 6512 O O . GLU A 1 804 ? 32.353 -17.850 -49.204 1.00 82.62 804 GLU A O 1
ATOM 6517 N N . ALA A 1 805 ? 33.758 -18.991 -47.861 1.00 80.69 805 ALA A N 1
ATOM 6518 C CA . ALA A 1 805 ? 32.735 -19.557 -46.989 1.00 80.69 805 ALA A CA 1
ATOM 6519 C C . ALA A 1 805 ? 32.078 -18.537 -46.028 1.00 80.69 805 ALA A C 1
ATOM 6521 O O . ALA A 1 805 ? 31.063 -18.876 -45.396 1.00 80.69 805 ALA A O 1
ATOM 6522 N N . LEU A 1 806 ? 32.616 -17.312 -45.909 1.00 81.81 806 LEU A N 1
ATOM 6523 C CA . LEU A 1 806 ? 32.042 -16.238 -45.093 1.00 81.81 806 LEU A CA 1
ATOM 6524 C C . LEU A 1 806 ? 30.774 -15.641 -45.744 1.00 81.81 806 LEU A C 1
ATOM 6526 O O . LEU A 1 806 ? 30.713 -15.454 -46.961 1.00 81.81 806 LEU A O 1
ATOM 6530 N N . PRO A 1 807 ? 29.745 -15.291 -44.955 1.00 78.75 807 PRO A N 1
ATOM 6531 C CA . PRO A 1 807 ? 28.632 -14.462 -45.416 1.00 78.75 807 PRO A CA 1
ATOM 6532 C C . PRO A 1 807 ? 29.087 -13.097 -45.960 1.00 78.75 807 PRO A C 1
ATOM 6534 O O . PRO A 1 807 ? 30.048 -12.513 -45.463 1.00 78.75 807 PRO A O 1
ATOM 6537 N N . VAL A 1 808 ? 28.351 -12.558 -46.942 1.00 73.69 808 VAL A N 1
ATOM 6538 C CA . VAL A 1 808 ? 28.700 -11.329 -47.691 1.00 73.69 808 VAL A CA 1
ATOM 6539 C C . VAL A 1 808 ? 29.036 -10.142 -46.779 1.00 73.69 808 VAL A C 1
ATOM 6541 O O . VAL A 1 808 ? 30.069 -9.515 -46.969 1.00 73.69 808 VAL A O 1
ATOM 6544 N N . GLY A 1 809 ? 28.233 -9.884 -45.741 1.00 70.88 809 GLY A N 1
ATOM 6545 C CA . GLY A 1 809 ? 28.472 -8.762 -44.821 1.00 70.88 809 GLY A CA 1
ATOM 6546 C C . GLY A 1 809 ? 29.697 -8.915 -43.906 1.00 70.88 809 GLY A C 1
ATOM 6547 O O . GLY A 1 809 ? 30.156 -7.933 -43.342 1.00 70.88 809 GLY A O 1
ATOM 6548 N N . ILE A 1 810 ? 30.247 -10.125 -43.747 1.00 74.81 810 ILE A N 1
ATOM 6549 C CA . ILE A 1 810 ? 31.487 -10.350 -42.978 1.00 74.81 810 ILE A CA 1
ATOM 6550 C C . ILE A 1 810 ? 32.712 -10.241 -43.880 1.00 74.81 810 ILE A C 1
ATOM 6552 O O . ILE A 1 810 ? 33.747 -9.748 -43.438 1.00 74.81 810 ILE A O 1
ATOM 6556 N N . LYS A 1 811 ? 32.593 -10.666 -45.147 1.00 76.12 811 LYS A N 1
ATOM 6557 C CA . LYS A 1 811 ? 33.663 -10.524 -46.145 1.00 76.12 811 LYS A CA 1
ATOM 6558 C C . LYS A 1 811 ? 34.142 -9.077 -46.243 1.00 76.12 811 LYS A C 1
ATOM 6560 O O . LYS A 1 811 ? 35.343 -8.854 -46.306 1.00 76.12 811 LYS A O 1
ATOM 6565 N N . GLU A 1 812 ? 33.221 -8.115 -46.182 1.00 74.06 812 GLU A N 1
ATOM 6566 C CA . GLU A 1 812 ? 33.534 -6.680 -46.206 1.00 74.06 812 GLU A CA 1
ATOM 6567 C C . GLU A 1 812 ? 34.442 -6.251 -45.040 1.00 74.06 812 GLU A C 1
ATOM 6569 O O . GLU A 1 812 ? 35.394 -5.508 -45.256 1.00 74.06 812 GLU A O 1
ATOM 6574 N N . ASN A 1 813 ? 34.227 -6.779 -43.829 1.00 75.62 813 ASN A N 1
ATOM 6575 C CA . ASN A 1 813 ? 35.020 -6.418 -42.643 1.00 75.62 813 ASN A CA 1
ATOM 6576 C C . ASN A 1 813 ? 36.441 -7.001 -42.653 1.00 75.62 813 ASN A C 1
ATOM 6578 O O . ASN A 1 813 ? 37.335 -6.455 -42.011 1.00 75.62 813 ASN A O 1
ATOM 6582 N N . HIS A 1 814 ? 36.649 -8.114 -43.356 1.00 80.06 814 HIS A N 1
ATOM 6583 C CA . HIS A 1 814 ? 37.949 -8.782 -43.453 1.00 80.06 814 HIS A CA 1
ATOM 6584 C C . HIS A 1 814 ? 38.614 -8.601 -44.819 1.00 80.06 814 HIS A C 1
ATOM 6586 O O . HIS A 1 814 ? 39.648 -9.217 -45.081 1.00 80.06 814 HIS A O 1
ATOM 6592 N N . LEU A 1 815 ? 38.047 -7.755 -45.683 1.00 75.81 815 LEU A N 1
ATOM 6593 C CA . LEU A 1 815 ? 38.516 -7.557 -47.050 1.00 75.81 815 LEU A CA 1
ATOM 6594 C C . LEU A 1 815 ? 39.956 -7.038 -47.080 1.00 75.81 815 LEU A C 1
ATOM 6596 O O . LEU A 1 815 ? 40.755 -7.511 -47.883 1.00 75.81 815 LEU A O 1
ATOM 6600 N N . ASP A 1 816 ? 40.317 -6.147 -46.157 1.00 70.12 816 ASP A N 1
ATOM 6601 C CA . ASP A 1 816 ? 41.673 -5.601 -46.050 1.00 70.12 816 ASP A CA 1
ATOM 6602 C C . ASP A 1 816 ? 42.695 -6.665 -45.619 1.00 70.12 816 ASP A C 1
ATOM 6604 O O . ASP A 1 816 ? 43.794 -6.726 -46.168 1.00 70.12 816 ASP A O 1
ATOM 6608 N N . GLN A 1 817 ? 42.334 -7.545 -44.674 1.00 74.75 817 GLN A N 1
ATOM 6609 C CA . GLN A 1 817 ? 43.175 -8.683 -44.271 1.00 74.75 817 GLN A CA 1
ATOM 6610 C C . GLN A 1 817 ? 43.309 -9.696 -45.412 1.00 74.75 817 GLN A C 1
ATOM 6612 O O . GLN A 1 817 ? 44.417 -10.111 -45.734 1.00 74.75 817 GLN A O 1
ATOM 6617 N N . PHE A 1 818 ? 42.205 -10.042 -46.078 1.00 77.69 818 PHE A N 1
ATOM 6618 C CA . PHE A 1 818 ? 42.214 -10.939 -47.234 1.00 77.69 818 PHE A CA 1
ATOM 6619 C C . PHE A 1 818 ? 43.052 -10.384 -48.403 1.00 77.69 818 PHE A C 1
ATOM 6621 O O . PHE A 1 818 ? 43.799 -11.116 -49.061 1.00 77.69 818 PHE A O 1
ATOM 6628 N N . SER A 1 819 ? 43.002 -9.066 -48.615 1.00 69.06 819 SER A N 1
ATOM 6629 C CA . SER A 1 819 ? 43.772 -8.368 -49.649 1.00 69.06 819 SER A CA 1
ATOM 6630 C C . SER A 1 819 ? 45.284 -8.494 -49.437 1.00 69.06 819 SER A C 1
ATOM 6632 O O . SER A 1 819 ? 46.021 -8.574 -50.415 1.00 69.06 819 SER A O 1
ATOM 6634 N N . GLN A 1 820 ? 45.772 -8.607 -48.194 1.00 69.94 820 GLN A N 1
ATOM 6635 C CA . GLN A 1 820 ? 47.205 -8.804 -47.917 1.00 69.94 820 GLN A CA 1
ATOM 6636 C C . GLN A 1 820 ? 47.730 -10.146 -48.452 1.00 69.94 820 GLN A C 1
ATOM 6638 O O . GLN A 1 820 ? 48.818 -10.193 -49.027 1.00 69.94 820 GLN A O 1
ATOM 6643 N N . PHE A 1 821 ? 46.946 -11.221 -48.343 1.00 75.00 821 PHE A N 1
ATOM 6644 C CA . PHE A 1 821 ? 47.310 -12.538 -48.887 1.00 75.00 821 PHE A CA 1
ATOM 6645 C C . PHE A 1 821 ? 47.180 -12.579 -50.411 1.00 75.00 821 PHE A C 1
ATOM 6647 O O . PHE A 1 821 ? 48.010 -13.176 -51.094 1.00 75.00 821 PHE A O 1
ATOM 6654 N N . THR A 1 822 ? 46.182 -11.870 -50.945 1.00 67.75 822 THR A N 1
ATOM 6655 C CA . THR A 1 822 ? 46.010 -11.686 -52.392 1.00 67.75 822 THR A CA 1
ATOM 6656 C C . THR A 1 822 ? 47.213 -10.939 -52.985 1.00 67.75 822 THR A C 1
ATOM 6658 O O . THR A 1 822 ? 47.729 -11.323 -54.029 1.00 67.75 822 THR A O 1
ATOM 6661 N N . ASN A 1 823 ? 47.746 -9.937 -52.280 1.00 68.50 823 ASN A N 1
ATOM 6662 C CA . ASN A 1 823 ? 48.946 -9.202 -52.691 1.00 68.50 823 ASN A CA 1
ATOM 6663 C C . ASN A 1 823 ? 50.222 -10.068 -52.681 1.00 68.50 823 ASN A C 1
ATOM 6665 O O . ASN A 1 823 ? 51.092 -9.871 -53.528 1.00 68.50 823 ASN A O 1
ATOM 6669 N N . PHE A 1 824 ? 50.343 -11.042 -51.769 1.00 71.69 824 PHE A N 1
ATOM 6670 C CA . PHE A 1 824 ? 51.458 -12.003 -51.758 1.00 71.69 824 PHE A CA 1
ATOM 6671 C C . PHE A 1 824 ? 51.449 -12.910 -53.001 1.00 71.69 824 PHE A C 1
ATOM 6673 O O . PHE A 1 824 ? 52.489 -13.106 -53.630 1.00 71.69 824 PHE A O 1
ATOM 6680 N N . GLU A 1 825 ? 50.273 -13.406 -53.395 1.00 68.31 825 GLU A N 1
ATOM 6681 C CA . GLU A 1 825 ? 50.077 -14.187 -54.626 1.00 68.31 825 GLU A CA 1
ATOM 6682 C C . GLU A 1 825 ? 50.324 -13.341 -55.886 1.00 68.31 825 GLU A C 1
ATOM 6684 O O . GLU A 1 825 ? 51.046 -13.761 -56.789 1.00 68.31 825 GLU A O 1
ATOM 6689 N N . VAL A 1 826 ? 49.831 -12.098 -55.899 1.00 68.12 826 VAL A N 1
ATOM 6690 C CA . VAL A 1 826 ? 50.082 -11.133 -56.980 1.00 68.12 826 VAL A CA 1
ATOM 6691 C C . VAL A 1 826 ? 51.578 -10.836 -57.131 1.00 68.12 826 VAL A C 1
ATOM 6693 O O . VAL A 1 826 ? 52.056 -10.748 -58.257 1.00 68.12 826 VAL A O 1
ATOM 6696 N N . CYS A 1 827 ? 52.348 -10.731 -56.043 1.00 68.56 827 CYS A N 1
ATOM 6697 C CA . CYS A 1 827 ? 53.804 -10.542 -56.107 1.00 68.56 827 CYS A CA 1
ATOM 6698 C C . CYS A 1 827 ? 54.512 -11.697 -56.837 1.00 68.56 827 CYS A C 1
ATOM 6700 O O . CYS A 1 827 ? 55.337 -11.457 -57.721 1.00 68.56 827 CYS A O 1
ATOM 6702 N N . HIS A 1 828 ? 54.158 -12.943 -56.507 1.00 73.44 828 HIS A N 1
ATOM 6703 C CA . HIS A 1 828 ? 54.684 -14.136 -57.174 1.00 73.44 828 HIS A CA 1
ATOM 6704 C C . HIS A 1 828 ? 54.329 -14.147 -58.673 1.00 73.44 828 HIS A C 1
ATOM 6706 O O . HIS A 1 828 ? 55.201 -14.324 -59.527 1.00 73.44 828 HIS A O 1
ATOM 6712 N N . ASP A 1 829 ? 53.071 -13.867 -59.015 1.00 68.69 829 ASP A N 1
ATOM 6713 C CA . ASP A 1 829 ? 52.606 -13.858 -60.406 1.00 68.69 829 ASP A CA 1
ATOM 6714 C C . ASP A 1 829 ? 53.216 -12.710 -61.232 1.00 68.69 829 ASP A C 1
ATOM 6716 O O . ASP A 1 829 ? 53.461 -12.854 -62.434 1.00 68.69 829 ASP A O 1
ATOM 6720 N N . ARG A 1 830 ? 53.532 -11.574 -60.600 1.00 70.50 830 ARG A N 1
ATOM 6721 C CA . ARG A 1 830 ? 54.176 -10.420 -61.251 1.00 70.50 830 ARG A CA 1
ATOM 6722 C C . ARG A 1 830 ? 55.647 -10.664 -61.569 1.00 70.50 830 ARG A C 1
ATOM 6724 O O . ARG A 1 830 ? 56.096 -10.231 -62.629 1.00 70.50 830 ARG A O 1
ATOM 6731 N N . ILE A 1 831 ? 56.375 -11.408 -60.735 1.00 68.00 831 ILE A N 1
ATOM 6732 C CA . ILE A 1 831 ? 57.744 -11.856 -61.051 1.00 68.00 831 ILE A CA 1
ATOM 6733 C C . ILE A 1 831 ? 57.735 -12.765 -62.289 1.00 68.00 831 ILE A C 1
ATOM 6735 O O . ILE A 1 831 ? 58.530 -12.574 -63.213 1.00 68.00 831 ILE A O 1
ATOM 6739 N N . VAL A 1 832 ? 56.765 -13.682 -62.376 1.00 67.19 832 VAL A N 1
ATOM 6740 C CA . VAL A 1 832 ? 56.550 -14.509 -63.576 1.00 67.19 832 VAL A CA 1
ATOM 6741 C C . VAL A 1 832 ? 56.204 -13.637 -64.797 1.00 67.19 832 VAL A C 1
ATOM 6743 O O . VAL A 1 832 ? 56.727 -13.868 -65.891 1.00 67.19 832 VAL A O 1
ATOM 6746 N N . GLY A 1 833 ? 55.390 -12.593 -64.612 1.00 62.25 833 GLY A N 1
ATOM 6747 C CA . GLY A 1 833 ? 55.015 -11.623 -65.648 1.00 62.25 833 GLY A CA 1
ATOM 6748 C C . GLY A 1 833 ? 56.164 -10.737 -66.157 1.00 62.25 833 GLY A C 1
ATOM 6749 O O . GLY A 1 833 ? 56.269 -10.513 -67.365 1.00 62.25 833 GLY A O 1
ATOM 6750 N N . PHE A 1 834 ? 57.084 -10.289 -65.291 1.00 71.62 834 PHE A N 1
ATOM 6751 C CA . PHE A 1 834 ? 58.255 -9.479 -65.673 1.00 71.62 834 PHE A CA 1
ATOM 6752 C C . PHE A 1 834 ? 59.114 -10.179 -66.744 1.00 71.62 834 PHE A C 1
ATOM 6754 O O . PHE A 1 834 ? 59.587 -9.562 -67.714 1.00 71.62 834 PHE A O 1
ATOM 6761 N N . HIS A 1 835 ? 59.278 -11.497 -66.611 1.00 59.19 835 HIS A N 1
ATOM 6762 C CA . HIS A 1 835 ? 60.016 -12.313 -67.571 1.00 59.19 835 HIS A CA 1
ATOM 6763 C C . HIS A 1 835 ? 59.302 -12.460 -68.925 1.00 59.19 835 HIS A C 1
ATOM 6765 O O . HIS A 1 835 ? 59.970 -12.693 -69.933 1.00 59.19 835 HIS A O 1
ATOM 6771 N N . GLN A 1 836 ? 57.983 -12.259 -68.972 1.00 59.44 836 GLN A N 1
ATOM 6772 C CA . GLN A 1 836 ? 57.148 -12.418 -70.168 1.00 59.44 836 GLN A CA 1
ATOM 6773 C C . GLN A 1 836 ? 56.841 -11.093 -70.898 1.00 59.44 836 GLN A C 1
ATOM 6775 O O . GLN A 1 836 ? 56.453 -11.127 -72.064 1.00 59.44 836 GLN A O 1
ATOM 6780 N N . ALA A 1 837 ? 57.058 -9.937 -70.259 1.00 59.59 837 ALA A N 1
ATOM 6781 C CA . ALA A 1 837 ? 56.810 -8.604 -70.826 1.00 59.59 837 ALA A CA 1
ATOM 6782 C C . ALA A 1 837 ? 57.651 -8.292 -72.083 1.00 59.59 837 ALA A C 1
ATOM 6784 O O . ALA A 1 837 ? 58.833 -8.655 -72.153 1.00 59.59 837 ALA A O 1
ATOM 6785 N N . THR A 1 838 ? 57.061 -7.576 -73.054 1.00 52.84 838 THR A N 1
ATOM 6786 C CA . THR A 1 838 ? 57.660 -7.330 -74.386 1.00 52.84 838 THR A CA 1
ATOM 6787 C C . THR A 1 838 ? 57.926 -5.857 -74.702 1.00 52.84 838 THR A C 1
ATOM 6789 O O . THR A 1 838 ? 58.563 -5.582 -75.721 1.00 52.84 838 THR A O 1
ATOM 6792 N N . THR A 1 839 ? 57.527 -4.923 -73.827 1.00 52.12 839 THR A N 1
ATOM 6793 C CA . THR A 1 839 ? 57.763 -3.479 -73.993 1.00 52.12 839 THR A CA 1
ATOM 6794 C C . THR A 1 839 ? 58.535 -2.822 -72.832 1.00 52.12 839 THR A C 1
ATOM 6796 O O . THR A 1 839 ? 58.679 -3.426 -71.769 1.00 52.12 839 THR A O 1
ATOM 6799 N N . LEU A 1 840 ? 59.095 -1.609 -73.012 1.00 52.97 840 LEU A N 1
ATOM 6800 C CA . LEU A 1 840 ? 59.910 -0.963 -71.967 1.00 52.97 840 LEU A CA 1
ATOM 6801 C C . LEU A 1 840 ? 59.089 -0.604 -70.742 1.00 52.97 840 LEU A C 1
ATOM 6803 O O . LEU A 1 840 ? 59.489 -1.057 -69.677 1.00 52.97 840 LEU A O 1
ATOM 6807 N N . PRO A 1 841 ? 57.982 0.151 -70.835 1.00 51.12 841 PRO A N 1
ATOM 6808 C CA . PRO A 1 841 ? 57.196 0.465 -69.659 1.00 51.12 841 PRO A CA 1
ATOM 6809 C C . PRO A 1 841 ? 56.615 -0.792 -69.044 1.00 51.12 841 PRO A C 1
ATOM 6811 O O . PRO A 1 841 ? 56.630 -0.868 -67.838 1.00 51.12 841 PRO A O 1
ATOM 6814 N N . GLU A 1 842 ? 56.245 -1.833 -69.799 1.00 58.28 842 GLU A N 1
ATOM 6815 C CA . GLU A 1 842 ? 55.843 -3.110 -69.186 1.00 58.28 842 GLU A CA 1
ATOM 6816 C C . GLU A 1 842 ? 56.961 -3.739 -68.355 1.00 58.28 842 GLU A C 1
ATOM 6818 O O . GLU A 1 842 ? 56.692 -4.298 -67.299 1.00 58.28 842 GLU A O 1
ATOM 6823 N N . LYS A 1 843 ? 58.221 -3.656 -68.797 1.00 60.03 843 LYS A N 1
ATOM 6824 C CA . LYS A 1 843 ? 59.347 -4.136 -67.992 1.00 60.03 843 LYS A CA 1
ATOM 6825 C C . LYS A 1 843 ? 59.662 -3.190 -66.837 1.00 60.03 843 LYS A C 1
ATOM 6827 O O . LYS A 1 843 ? 59.944 -3.684 -65.750 1.00 60.03 843 LYS A O 1
ATOM 6832 N N . GLU A 1 844 ? 59.611 -1.868 -67.026 1.00 61.00 844 GLU A N 1
ATOM 6833 C CA . GLU A 1 844 ? 59.876 -0.891 -65.955 1.00 61.00 844 GLU A CA 1
ATOM 6834 C C . GLU A 1 844 ? 58.802 -0.904 -64.900 1.00 61.00 844 GLU A C 1
ATOM 6836 O O . GLU A 1 844 ? 59.126 -0.850 -63.727 1.00 61.00 844 GLU A O 1
ATOM 6841 N N . GLN A 1 845 ? 57.557 -1.012 -65.328 1.00 61.94 845 GLN A N 1
ATOM 6842 C CA . GLN A 1 845 ? 56.373 -1.116 -64.514 1.00 61.94 845 GLN A CA 1
ATOM 6843 C C . GLN A 1 845 ? 56.312 -2.487 -63.869 1.00 61.94 845 GLN A C 1
ATOM 6845 O O . GLN A 1 845 ? 56.134 -2.520 -62.675 1.00 61.94 845 GLN A O 1
ATOM 6850 N N . ALA A 1 846 ? 56.560 -3.608 -64.552 1.00 64.69 846 ALA A N 1
ATOM 6851 C CA . ALA A 1 846 ? 56.609 -4.893 -63.851 1.00 64.69 846 ALA A CA 1
ATOM 6852 C C . ALA A 1 846 ? 57.740 -4.915 -62.805 1.00 64.69 846 ALA A C 1
ATOM 6854 O O . ALA A 1 846 ? 57.531 -5.393 -61.699 1.00 64.69 846 ALA A O 1
ATOM 6855 N N . PHE A 1 847 ? 58.915 -4.344 -63.095 1.00 70.81 847 PHE A N 1
ATOM 6856 C CA . PHE A 1 847 ? 60.012 -4.273 -62.123 1.00 70.81 847 PHE A CA 1
ATOM 6857 C C . PHE A 1 847 ? 59.750 -3.270 -60.989 1.00 70.81 847 PHE A C 1
ATOM 6859 O O . PHE A 1 847 ? 60.029 -3.571 -59.831 1.00 70.81 847 PHE A O 1
ATOM 6866 N N . ALA A 1 848 ? 59.193 -2.099 -61.307 1.00 65.44 848 ALA A N 1
ATOM 6867 C CA . ALA A 1 848 ? 58.810 -1.078 -60.339 1.00 65.44 848 ALA A CA 1
ATOM 6868 C C . ALA A 1 848 ? 57.601 -1.510 -59.511 1.00 65.44 848 ALA A C 1
ATOM 6870 O O . ALA A 1 848 ? 57.612 -1.247 -58.328 1.00 65.44 848 ALA A O 1
ATOM 6871 N N . GLU A 1 849 ? 56.623 -2.222 -60.071 1.00 67.06 849 GLU A N 1
ATOM 6872 C CA . GLU A 1 849 ? 55.480 -2.816 -59.368 1.00 67.06 849 GLU A CA 1
ATOM 6873 C C . GLU A 1 849 ? 55.960 -3.900 -58.407 1.00 67.06 849 GLU A C 1
ATOM 6875 O O . GLU A 1 849 ? 55.480 -3.937 -57.283 1.00 67.06 849 GLU A O 1
ATOM 6880 N N . ILE A 1 850 ? 56.930 -4.746 -58.787 1.00 70.12 850 ILE A N 1
ATOM 6881 C CA . ILE A 1 850 ? 57.513 -5.726 -57.854 1.00 70.12 850 ILE A CA 1
ATOM 6882 C C . ILE A 1 850 ? 58.283 -4.999 -56.731 1.00 70.12 850 ILE A C 1
ATOM 6884 O O . ILE A 1 850 ? 58.096 -5.319 -55.558 1.00 70.12 850 ILE A O 1
ATOM 6888 N N . GLU A 1 851 ? 59.113 -3.997 -57.043 1.00 67.81 851 GLU A N 1
ATOM 6889 C CA . GLU A 1 851 ? 59.829 -3.184 -56.037 1.00 67.81 851 GLU A CA 1
ATOM 6890 C C . GLU A 1 851 ? 58.878 -2.340 -55.162 1.00 67.81 851 GLU A C 1
ATOM 6892 O O . GLU A 1 851 ? 59.114 -2.171 -53.965 1.00 67.81 851 GLU A O 1
ATOM 6897 N N . GLU A 1 852 ? 57.786 -1.828 -55.725 1.00 66.25 852 GLU A N 1
ATOM 6898 C CA . GLU A 1 852 ? 56.764 -1.019 -55.062 1.00 66.25 852 GLU A CA 1
ATOM 6899 C C . GLU A 1 852 ? 55.884 -1.890 -54.165 1.00 66.25 852 GLU A C 1
ATOM 6901 O O . GLU A 1 852 ? 55.763 -1.589 -52.984 1.00 66.25 852 GLU A O 1
ATOM 6906 N N . LEU A 1 853 ? 55.382 -3.033 -54.644 1.00 65.31 853 LEU A N 1
ATOM 6907 C CA . LEU A 1 853 ? 54.650 -4.003 -53.820 1.00 65.31 853 LEU A CA 1
ATOM 6908 C C . LEU A 1 853 ? 55.510 -4.512 -52.651 1.00 65.31 853 LEU A C 1
ATOM 6910 O O . LEU A 1 853 ? 55.031 -4.581 -51.516 1.00 65.31 853 LEU A O 1
ATOM 6914 N N . LEU A 1 854 ? 56.792 -4.818 -52.889 1.00 64.62 854 LEU A N 1
ATOM 6915 C CA . LEU A 1 854 ? 57.715 -5.272 -51.841 1.00 64.62 854 LEU A CA 1
ATOM 6916 C C . LEU A 1 854 ? 58.147 -4.152 -50.876 1.00 64.62 854 LEU A C 1
ATOM 6918 O O . LEU A 1 854 ? 58.492 -4.450 -49.730 1.00 64.62 854 LEU A O 1
ATOM 6922 N N . SER A 1 855 ? 58.131 -2.882 -51.301 1.00 60.66 855 SER A N 1
ATOM 6923 C CA . SER A 1 855 ? 58.478 -1.731 -50.449 1.00 60.66 855 SER A CA 1
ATOM 6924 C C . SER A 1 855 ? 57.285 -1.131 -49.699 1.00 60.66 855 SER A C 1
ATOM 6926 O O . SER A 1 855 ? 57.468 -0.646 -48.582 1.00 60.66 855 SER A O 1
ATOM 6928 N N . GLN A 1 856 ? 56.079 -1.190 -50.266 1.00 57.84 856 GLN A N 1
ATOM 6929 C CA . GLN A 1 856 ? 54.857 -0.643 -49.676 1.00 57.84 856 GLN A CA 1
ATOM 6930 C C . GLN A 1 856 ? 54.167 -1.618 -48.732 1.00 57.84 856 GLN A C 1
ATOM 6932 O O . GLN A 1 856 ? 53.612 -1.175 -47.726 1.00 57.84 856 GLN A O 1
ATOM 6937 N N . HIS A 1 857 ? 54.184 -2.923 -49.029 1.00 58.56 857 HIS A N 1
ATOM 6938 C CA . HIS A 1 857 ? 53.279 -3.832 -48.337 1.00 58.56 857 HIS A CA 1
ATOM 6939 C C . HIS A 1 857 ? 53.943 -4.693 -47.260 1.00 58.56 857 HIS A C 1
ATOM 6941 O O . HIS A 1 857 ? 53.452 -4.623 -46.140 1.00 58.56 857 HIS A O 1
ATOM 6947 N N . ILE A 1 858 ? 55.052 -5.424 -47.477 1.00 62.53 858 ILE A N 1
ATOM 6948 C CA . ILE A 1 858 ? 55.711 -6.206 -46.395 1.00 62.53 858 ILE A CA 1
ATOM 6949 C C . ILE A 1 858 ? 57.225 -6.430 -46.688 1.00 62.53 858 ILE A C 1
ATOM 6951 O O . ILE A 1 858 ? 57.566 -7.316 -47.474 1.00 62.53 858 ILE A O 1
ATOM 6955 N N . PRO A 1 859 ? 58.174 -5.742 -46.004 1.00 59.28 859 PRO A N 1
ATOM 6956 C CA . PRO A 1 859 ? 59.633 -5.897 -46.204 1.00 59.28 859 PRO A CA 1
ATOM 6957 C C . PRO A 1 859 ? 60.174 -7.324 -46.009 1.00 59.28 859 PRO A C 1
ATOM 6959 O O . PRO A 1 859 ? 61.234 -7.678 -46.522 1.00 59.28 859 PRO A O 1
ATOM 6962 N N . GLN A 1 860 ? 59.435 -8.148 -45.265 1.00 59.41 860 GLN A N 1
ATOM 6963 C CA . GLN A 1 860 ? 59.759 -9.540 -44.945 1.00 59.41 860 GLN A CA 1
ATOM 6964 C C . GLN A 1 860 ? 59.734 -10.444 -46.194 1.00 59.41 860 GLN A C 1
ATOM 6966 O O . GLN A 1 860 ? 60.454 -11.437 -46.245 1.00 59.41 860 GLN A O 1
ATOM 6971 N N . TYR A 1 861 ? 58.962 -10.080 -47.228 1.00 67.94 861 TYR A N 1
ATOM 6972 C CA . TYR A 1 861 ? 58.904 -10.811 -48.499 1.00 67.94 861 TYR A CA 1
ATOM 6973 C C . TYR A 1 861 ? 60.095 -10.519 -49.415 1.00 67.94 861 TYR A C 1
ATOM 6975 O O . TYR A 1 861 ? 60.454 -11.354 -50.240 1.00 67.94 861 TYR A O 1
ATOM 6983 N N . ARG A 1 862 ? 60.774 -9.379 -49.239 1.00 66.69 862 ARG A N 1
ATOM 6984 C CA . ARG A 1 862 ? 61.925 -8.998 -50.071 1.00 66.69 862 ARG A CA 1
ATOM 6985 C C . ARG A 1 862 ? 63.105 -9.959 -49.923 1.00 66.69 862 ARG A C 1
ATOM 6987 O O . ARG A 1 862 ? 63.787 -10.238 -50.901 1.00 66.69 862 ARG A O 1
ATOM 6994 N N . GLU A 1 863 ? 63.325 -10.493 -48.721 1.00 64.69 863 GLU A N 1
ATOM 6995 C CA . GLU A 1 863 ? 64.346 -11.527 -48.499 1.00 64.69 863 GLU A CA 1
ATOM 6996 C C . GLU A 1 863 ? 63.918 -12.915 -49.005 1.00 64.69 863 GLU A C 1
ATOM 6998 O O . GLU A 1 863 ? 64.779 -13.737 -49.296 1.00 64.69 863 GLU A O 1
ATOM 7003 N N . LEU A 1 864 ? 62.615 -13.169 -49.187 1.00 66.25 864 LEU A N 1
ATOM 7004 C CA . LEU A 1 864 ? 62.106 -14.412 -49.784 1.00 66.25 864 LEU A CA 1
ATOM 7005 C C . LEU A 1 864 ? 62.234 -14.441 -51.327 1.00 66.25 864 LEU A C 1
ATOM 7007 O O . LEU A 1 864 ? 62.343 -15.531 -51.877 1.00 66.25 864 LEU A O 1
ATOM 7011 N N . PHE A 1 865 ? 62.275 -13.283 -52.012 1.00 68.19 865 PHE A N 1
ATOM 7012 C CA . PHE A 1 865 ? 62.301 -13.149 -53.492 1.00 68.19 865 PHE A CA 1
ATOM 7013 C C . PHE A 1 865 ? 63.608 -12.555 -54.080 1.00 68.19 865 PHE A C 1
ATOM 7015 O O . PHE A 1 865 ? 63.671 -12.135 -55.236 1.00 68.19 865 PHE A O 1
ATOM 7022 N N . LYS A 1 866 ? 64.678 -12.479 -53.285 1.00 66.50 866 LYS A N 1
ATOM 7023 C CA . LYS A 1 866 ? 65.888 -11.685 -53.575 1.00 66.50 866 LYS A CA 1
ATOM 7024 C C . LYS A 1 866 ? 66.675 -12.079 -54.832 1.00 66.50 866 LYS A C 1
ATOM 7026 O O . LYS A 1 866 ? 67.150 -11.195 -55.539 1.00 66.50 866 LYS A O 1
ATOM 7031 N N . GLU A 1 867 ? 66.823 -13.373 -55.114 1.00 59.69 867 GLU A N 1
ATOM 7032 C CA . GLU A 1 867 ? 67.599 -13.852 -56.275 1.00 59.69 867 GLU A CA 1
ATOM 7033 C C . GLU A 1 867 ? 66.934 -13.507 -57.623 1.00 59.69 867 GLU A C 1
ATOM 7035 O O . GLU A 1 867 ? 67.627 -13.306 -58.620 1.00 59.69 867 GLU A O 1
ATOM 7040 N N . GLU A 1 868 ? 65.606 -13.375 -57.668 1.00 63.88 868 GLU A N 1
ATOM 7041 C CA . GLU A 1 868 ? 64.849 -13.138 -58.909 1.00 63.88 868 GLU A CA 1
ATOM 7042 C C . GLU A 1 868 ? 64.880 -11.656 -59.345 1.00 63.88 868 GLU A C 1
ATOM 7044 O O . GLU A 1 868 ? 64.842 -11.341 -60.537 1.00 63.88 868 GLU A O 1
ATOM 7049 N N . LEU A 1 869 ? 65.053 -10.730 -58.395 1.00 63.16 869 LEU A N 1
ATOM 7050 C CA . LEU A 1 869 ? 65.078 -9.279 -58.631 1.00 63.16 869 LEU A CA 1
ATOM 7051 C C . LEU A 1 869 ? 66.373 -8.765 -59.282 1.00 63.16 869 LEU A C 1
ATOM 7053 O O . LEU A 1 869 ? 66.342 -7.819 -60.073 1.00 63.16 869 LEU A O 1
ATOM 7057 N N . GLU A 1 870 ? 67.524 -9.372 -58.991 1.00 63.06 870 GLU A N 1
ATOM 7058 C CA . GLU A 1 870 ? 68.817 -8.903 -59.519 1.00 63.06 870 GLU A CA 1
ATOM 7059 C C . GLU A 1 870 ? 68.941 -9.101 -61.042 1.00 63.06 870 GLU A C 1
ATOM 7061 O O . GLU A 1 870 ? 69.578 -8.305 -61.736 1.00 63.06 870 GLU A O 1
ATOM 7066 N N . ILE A 1 871 ? 68.271 -10.121 -61.584 1.00 60.34 871 ILE A N 1
ATOM 7067 C CA . ILE A 1 871 ? 68.273 -10.467 -63.014 1.00 60.34 871 ILE A CA 1
ATOM 7068 C C . ILE A 1 871 ? 67.447 -9.461 -63.835 1.00 60.34 871 ILE A C 1
ATOM 7070 O O . ILE A 1 871 ? 67.782 -9.145 -64.980 1.00 60.34 871 ILE A O 1
ATOM 7074 N N . ALA A 1 872 ? 66.385 -8.920 -63.246 1.00 60.31 872 ALA A N 1
ATOM 7075 C CA . ALA A 1 872 ? 65.419 -8.062 -63.913 1.00 60.31 872 ALA A CA 1
ATOM 7076 C C . ALA A 1 872 ? 65.933 -6.631 -64.199 1.00 60.31 872 ALA A C 1
ATOM 7078 O O . ALA A 1 872 ? 65.729 -6.089 -65.290 1.00 60.31 872 ALA A O 1
ATOM 7079 N N . ASN A 1 873 ? 66.704 -6.045 -63.280 1.00 58.44 873 ASN A N 1
ATOM 7080 C CA . ASN A 1 873 ? 67.191 -4.658 -63.360 1.00 58.44 873 ASN A CA 1
ATOM 7081 C C . ASN A 1 873 ? 68.146 -4.387 -64.551 1.00 58.44 873 ASN A C 1
ATOM 7083 O O . ASN A 1 873 ? 68.221 -3.280 -65.086 1.00 58.44 873 ASN A O 1
ATOM 7087 N N . SER A 1 874 ? 68.877 -5.408 -65.009 1.00 52.28 874 SER A N 1
ATOM 7088 C CA . SER A 1 874 ? 69.863 -5.276 -66.094 1.00 52.28 874 SER A CA 1
ATOM 7089 C C . SER A 1 874 ? 69.228 -4.952 -67.461 1.00 52.28 874 SER A C 1
ATOM 7091 O O . SER A 1 874 ? 69.825 -4.235 -68.266 1.00 52.28 874 SER A O 1
ATOM 7093 N N . ILE A 1 875 ? 67.996 -5.414 -67.709 1.00 59.75 875 ILE A N 1
ATOM 7094 C CA . ILE A 1 875 ? 67.303 -5.325 -69.010 1.00 59.75 875 ILE A CA 1
ATOM 7095 C C . ILE A 1 875 ? 66.695 -3.925 -69.261 1.00 59.75 875 ILE A C 1
ATOM 7097 O O . ILE A 1 875 ? 66.584 -3.492 -70.408 1.00 59.75 875 ILE A O 1
ATOM 7101 N N . LEU A 1 876 ? 66.366 -3.182 -68.202 1.00 56.97 876 LEU A N 1
ATOM 7102 C CA . LEU A 1 876 ? 65.630 -1.910 -68.241 1.00 56.97 876 LEU A CA 1
ATOM 7103 C C . LEU A 1 876 ? 66.401 -0.721 -68.840 1.00 56.97 876 LEU A C 1
ATOM 7105 O O . LEU A 1 876 ? 65.884 0.081 -69.614 1.00 56.97 876 LEU A O 1
ATOM 7109 N N . SER A 1 877 ? 67.679 -0.600 -68.485 1.00 52.69 877 SER A N 1
ATOM 7110 C CA . SER A 1 877 ? 68.473 0.628 -68.665 1.00 52.69 877 SER A CA 1
ATOM 7111 C C . SER A 1 877 ? 68.675 1.092 -70.120 1.00 52.69 877 SER A C 1
ATOM 7113 O O . SER A 1 877 ? 69.052 2.240 -70.358 1.00 52.69 877 SER A O 1
ATOM 7115 N N . THR A 1 878 ? 68.427 0.225 -71.105 1.00 52.97 878 THR A N 1
ATOM 7116 C CA . THR A 1 878 ? 68.736 0.484 -72.522 1.00 52.97 878 THR A CA 1
ATOM 7117 C C . THR A 1 878 ? 67.597 1.172 -73.284 1.00 52.97 878 THR A C 1
ATOM 7119 O O . THR A 1 878 ? 67.870 1.900 -74.239 1.00 52.97 878 THR A O 1
ATOM 7122 N N . TRP A 1 879 ? 66.333 1.012 -72.883 1.00 59.09 879 TRP A N 1
ATOM 7123 C CA . TRP A 1 879 ? 65.215 1.607 -73.630 1.00 59.09 879 TRP A CA 1
ATOM 7124 C C . TRP A 1 879 ? 64.823 3.033 -73.140 1.00 59.09 879 TRP A C 1
ATOM 7126 O O . TRP A 1 879 ? 64.235 3.777 -73.924 1.00 59.09 879 TRP A O 1
ATOM 7136 N N . ARG A 1 880 ? 65.204 3.481 -71.925 1.00 55.94 880 ARG A N 1
ATOM 7137 C CA . ARG A 1 880 ? 64.778 4.776 -71.309 1.00 55.94 880 ARG A CA 1
ATOM 7138 C C . ARG A 1 880 ? 65.018 6.046 -72.140 1.00 55.94 880 ARG A C 1
ATOM 7140 O O . ARG A 1 880 ? 64.245 6.989 -72.094 1.00 55.94 880 ARG A O 1
ATOM 7147 N N . LYS A 1 881 ? 66.065 6.090 -72.964 1.00 54.97 881 LYS A N 1
ATOM 7148 C CA . LYS A 1 881 ? 66.534 7.330 -73.622 1.00 54.97 881 LYS A CA 1
ATOM 7149 C C . LYS A 1 881 ? 65.621 7.932 -74.706 1.00 54.97 881 LYS A C 1
ATOM 7151 O O . LYS A 1 881 ? 65.913 9.032 -75.169 1.00 54.97 881 LYS A O 1
ATOM 7156 N N . LYS A 1 882 ? 64.604 7.212 -75.187 1.00 54.94 882 LYS A N 1
ATOM 7157 C CA . LYS A 1 882 ? 63.703 7.663 -76.271 1.00 54.94 882 LYS A CA 1
ATOM 7158 C C . LYS A 1 882 ? 62.283 8.008 -75.791 1.00 54.94 882 LYS A C 1
ATOM 7160 O O . LYS A 1 882 ? 61.559 8.648 -76.542 1.00 54.94 882 LYS A O 1
ATOM 7165 N N . ASP A 1 883 ? 61.925 7.622 -74.569 1.00 58.59 883 ASP A N 1
ATOM 7166 C CA . ASP A 1 883 ? 60.614 7.839 -73.934 1.00 58.59 883 ASP A CA 1
ATOM 7167 C C . ASP A 1 883 ? 60.492 9.262 -73.328 1.00 58.59 883 ASP A C 1
ATOM 7169 O O . ASP A 1 883 ? 59.519 9.986 -73.551 1.00 58.59 883 ASP A O 1
ATOM 7173 N N . ASP A 1 884 ? 61.570 9.756 -72.708 1.00 59.50 884 ASP A N 1
ATOM 7174 C CA . ASP A 1 884 ? 61.622 11.031 -71.967 1.00 59.50 884 ASP A CA 1
ATOM 7175 C C . ASP A 1 884 ? 61.128 12.292 -72.730 1.00 59.50 884 ASP A C 1
ATOM 7177 O O . ASP A 1 884 ? 60.685 13.261 -72.113 1.00 59.50 884 ASP A O 1
ATOM 7181 N N . SER A 1 885 ? 61.168 12.316 -74.070 1.00 59.91 885 SER A N 1
ATOM 7182 C CA . SER A 1 885 ? 60.737 13.473 -74.882 1.00 59.91 885 SER A CA 1
ATOM 7183 C C . SER A 1 885 ? 59.211 13.585 -75.057 1.00 59.91 885 SER A C 1
ATOM 7185 O O . SER A 1 885 ? 58.695 14.693 -75.229 1.00 59.91 885 SER A O 1
ATOM 7187 N N . PHE A 1 886 ? 58.481 12.466 -75.034 1.00 69.94 886 PHE A N 1
ATOM 7188 C CA . PHE A 1 886 ? 57.013 12.434 -75.126 1.00 69.94 886 PHE A CA 1
ATOM 7189 C C . PHE A 1 886 ? 56.376 12.757 -73.763 1.00 69.94 886 PHE A C 1
ATOM 7191 O O . PHE A 1 886 ? 55.436 13.556 -73.675 1.00 69.94 886 PHE A O 1
ATOM 7198 N N . LEU A 1 887 ? 56.962 12.232 -72.683 1.00 63.66 887 LEU A N 1
ATOM 7199 C CA . LEU A 1 887 ? 56.478 12.425 -71.317 1.00 63.66 887 LEU A CA 1
ATOM 7200 C C . LEU A 1 887 ? 56.525 13.888 -70.851 1.00 63.66 887 LEU A C 1
ATOM 7202 O O . LEU A 1 887 ? 55.612 14.323 -70.151 1.00 63.66 887 LEU A O 1
ATOM 7206 N N . GLU A 1 888 ? 57.514 14.686 -71.265 1.00 69.88 888 GLU A N 1
ATOM 7207 C CA . GLU A 1 888 ? 57.627 16.083 -70.814 1.00 69.88 888 GLU A CA 1
ATOM 7208 C C . GLU A 1 888 ? 56.475 16.971 -71.325 1.00 69.88 888 GLU A C 1
ATOM 7210 O O . GLU A 1 888 ? 55.895 17.748 -70.563 1.00 69.88 888 GLU A O 1
ATOM 7215 N N . LYS A 1 889 ? 56.063 16.824 -72.592 1.00 65.88 889 LYS A N 1
ATOM 7216 C CA . LYS A 1 889 ? 54.922 17.579 -73.147 1.00 65.88 889 LYS A CA 1
ATOM 7217 C C . LYS A 1 889 ? 53.582 17.093 -72.575 1.00 65.88 889 LYS A C 1
ATOM 7219 O O . LYS A 1 889 ? 52.718 17.921 -72.288 1.00 65.88 889 LYS A O 1
ATOM 7224 N N . HIS A 1 890 ? 53.438 15.789 -72.317 1.00 68.75 890 HIS A N 1
ATOM 7225 C CA . HIS A 1 890 ? 52.296 15.206 -71.598 1.00 68.75 890 HIS A CA 1
ATOM 7226 C C . HIS A 1 890 ? 52.199 15.722 -70.146 1.00 68.75 890 HIS A C 1
ATOM 7228 O O . HIS A 1 890 ? 51.115 16.060 -69.667 1.00 68.75 890 HIS A O 1
ATOM 7234 N N . ARG A 1 891 ? 53.334 15.884 -69.453 1.00 66.62 891 ARG A N 1
ATOM 7235 C CA . ARG A 1 891 ? 53.399 16.374 -68.066 1.00 66.62 891 ARG A CA 1
ATOM 7236 C C . ARG A 1 891 ? 52.886 17.807 -67.911 1.00 66.62 891 ARG A C 1
ATOM 7238 O O . ARG A 1 891 ? 52.175 18.100 -66.952 1.00 66.62 891 ARG A O 1
ATOM 7245 N N . VAL A 1 892 ? 53.199 18.691 -68.862 1.00 68.44 892 VAL A N 1
ATOM 7246 C CA . VAL A 1 892 ? 52.775 20.105 -68.844 1.00 68.44 892 VAL A CA 1
ATOM 7247 C C . VAL A 1 892 ? 51.245 20.261 -68.899 1.00 68.44 892 VAL A C 1
ATOM 7249 O O . VAL A 1 892 ? 50.704 21.171 -68.272 1.00 68.44 892 VAL A O 1
ATOM 7252 N N . TYR A 1 893 ? 50.526 19.355 -69.568 1.00 74.31 893 TYR A N 1
ATOM 7253 C CA . TYR A 1 893 ? 49.059 19.380 -69.640 1.00 74.31 893 TYR A CA 1
ATOM 7254 C C . TYR A 1 893 ? 48.382 19.102 -68.281 1.00 74.31 893 TYR A C 1
ATOM 7256 O O . TYR A 1 893 ? 47.409 19.769 -67.921 1.00 74.31 893 TYR A O 1
ATOM 7264 N N . TYR A 1 894 ? 48.909 18.169 -67.481 1.00 64.00 894 TYR A N 1
ATOM 7265 C CA . TYR A 1 894 ? 48.295 17.767 -66.206 1.00 64.00 894 TYR A CA 1
ATOM 7266 C C . TYR A 1 894 ? 48.603 18.693 -65.024 1.00 64.00 894 TYR A C 1
ATOM 7268 O O . TYR A 1 894 ? 47.915 18.629 -64.008 1.00 64.00 894 TYR A O 1
ATOM 7276 N N . VAL A 1 895 ? 49.582 19.591 -65.139 1.00 62.88 895 VAL A N 1
ATOM 7277 C CA . VAL A 1 895 ? 49.900 20.569 -64.080 1.00 62.88 895 VAL A CA 1
ATOM 7278 C C . VAL A 1 895 ? 49.122 21.883 -64.206 1.00 62.88 895 VAL A C 1
ATOM 7280 O O . VAL A 1 895 ? 49.165 22.714 -63.302 1.00 62.88 895 VAL A O 1
ATOM 7283 N N . MET A 1 896 ? 48.369 22.081 -65.293 1.00 64.38 896 MET A N 1
ATOM 7284 C CA . MET A 1 896 ? 47.495 23.248 -65.442 1.00 64.38 896 MET A CA 1
ATOM 7285 C C . MET A 1 896 ? 46.198 23.091 -64.625 1.00 64.38 896 MET A C 1
ATOM 7287 O O . MET A 1 896 ? 45.703 21.971 -64.473 1.00 64.38 896 MET A O 1
ATOM 7291 N N . PRO A 1 897 ? 45.591 24.184 -64.126 1.00 67.94 897 PRO A N 1
ATOM 7292 C CA . PRO A 1 897 ? 44.270 24.148 -63.500 1.00 67.94 897 PRO A CA 1
ATOM 7293 C C . PRO A 1 897 ? 43.188 23.612 -64.449 1.00 67.94 897 PRO A C 1
ATOM 7295 O O . PRO A 1 897 ? 43.182 23.927 -65.639 1.00 67.94 897 PRO A O 1
ATOM 7298 N N . THR A 1 898 ? 42.229 22.854 -63.915 1.00 64.94 898 THR A N 1
ATOM 7299 C CA . THR A 1 898 ? 41.220 22.073 -64.658 1.00 64.94 898 THR A CA 1
ATOM 7300 C C . THR A 1 898 ? 40.477 22.856 -65.754 1.00 64.94 898 THR A C 1
ATOM 7302 O O . THR A 1 898 ? 40.293 22.343 -66.853 1.00 64.94 898 THR A O 1
ATOM 7305 N N . LYS A 1 899 ? 40.133 24.133 -65.518 1.00 58.94 899 LYS A N 1
ATOM 7306 C CA . LYS A 1 899 ? 39.443 25.006 -66.498 1.00 58.94 899 LYS A CA 1
ATOM 7307 C C . LYS A 1 899 ? 40.342 25.553 -67.627 1.00 58.94 899 LYS A C 1
ATOM 7309 O O . LYS A 1 899 ? 39.822 26.145 -68.565 1.00 58.94 899 LYS A O 1
ATOM 7314 N N . GLN A 1 900 ? 41.666 25.385 -67.543 1.00 61.44 900 GLN A N 1
ATOM 7315 C CA . GLN A 1 900 ? 42.656 25.871 -68.523 1.00 61.44 900 GLN A CA 1
ATOM 7316 C C . GLN A 1 900 ? 43.226 24.751 -69.419 1.00 61.44 900 GLN A C 1
ATOM 7318 O O . GLN A 1 900 ? 43.813 25.042 -70.461 1.00 61.44 900 GLN A O 1
ATOM 7323 N N . ARG A 1 901 ? 43.024 23.474 -69.055 1.00 70.12 901 ARG A N 1
ATOM 7324 C CA . ARG A 1 901 ? 43.563 22.299 -69.773 1.00 70.12 901 ARG A CA 1
ATOM 7325 C C . ARG A 1 901 ? 43.018 22.134 -71.197 1.00 70.12 901 ARG A C 1
ATOM 7327 O O . ARG A 1 901 ? 43.721 21.622 -72.060 1.00 70.12 901 ARG A O 1
ATOM 7334 N N . THR A 1 902 ? 41.814 22.630 -71.483 1.00 69.06 902 THR A N 1
ATOM 7335 C CA . THR A 1 902 ? 41.193 22.599 -72.823 1.00 69.06 902 THR A CA 1
ATOM 7336 C C . THR A 1 902 ? 41.982 23.349 -73.899 1.00 69.06 902 THR A C 1
ATOM 7338 O O . THR A 1 902 ? 41.916 22.966 -75.061 1.00 69.06 902 THR A O 1
ATOM 7341 N N . ALA A 1 903 ? 42.784 24.358 -73.542 1.00 61.97 903 ALA A N 1
ATOM 7342 C CA . ALA A 1 903 ? 43.633 25.084 -74.495 1.00 61.97 903 ALA A CA 1
ATOM 7343 C C . ALA A 1 903 ? 45.001 24.409 -74.761 1.00 61.97 903 ALA A C 1
ATOM 7345 O O . ALA A 1 903 ? 45.674 24.759 -75.727 1.00 61.97 903 ALA A O 1
ATOM 7346 N N . ALA A 1 904 ? 45.414 23.446 -73.927 1.00 66.69 904 ALA A N 1
ATOM 7347 C CA . ALA A 1 904 ? 46.737 22.805 -73.950 1.00 66.69 904 ALA A CA 1
ATOM 7348 C C . ALA A 1 904 ? 46.740 21.382 -74.548 1.00 66.69 904 ALA A C 1
ATOM 7350 O O . ALA A 1 904 ? 47.758 20.698 -74.504 1.00 66.69 904 ALA A O 1
ATOM 7351 N N . TYR A 1 905 ? 45.613 20.930 -75.103 1.00 77.81 905 TYR A N 1
ATOM 7352 C CA . TYR A 1 905 ? 45.434 19.573 -75.631 1.00 77.81 905 TYR A CA 1
ATOM 7353 C C . TYR A 1 905 ? 46.211 19.320 -76.944 1.00 77.81 905 TYR A C 1
ATOM 7355 O O . TYR A 1 905 ? 46.856 18.286 -77.097 1.00 77.81 905 TYR A O 1
ATOM 7363 N N . GLN A 1 906 ? 46.223 20.291 -77.866 1.00 72.75 906 GLN A N 1
ATOM 7364 C CA . GLN A 1 906 ? 46.818 20.136 -79.205 1.00 72.75 906 GLN A CA 1
ATOM 7365 C C . GLN A 1 906 ? 48.345 19.869 -79.214 1.00 72.75 906 GLN A C 1
ATOM 7367 O O . GLN A 1 906 ? 48.770 18.969 -79.932 1.00 72.75 906 GLN A O 1
ATOM 7372 N N . PRO A 1 907 ? 49.185 20.551 -78.407 1.00 73.19 907 PRO A N 1
ATOM 7373 C CA . PRO A 1 907 ? 50.641 20.346 -78.426 1.00 73.19 907 PRO A CA 1
ATOM 7374 C C . PRO A 1 907 ? 51.146 18.965 -77.958 1.00 73.19 907 PRO A C 1
ATOM 7376 O O . PRO A 1 907 ? 52.307 18.635 -78.202 1.00 73.19 907 PRO A O 1
ATOM 7379 N N . VAL A 1 908 ? 50.324 18.171 -77.258 1.00 73.38 908 VAL A N 1
ATOM 7380 C CA . VAL A 1 908 ? 50.677 16.811 -76.792 1.00 73.38 908 VAL A CA 1
ATOM 7381 C C . VAL A 1 908 ? 50.507 15.780 -77.913 1.00 73.38 908 VAL A C 1
ATOM 7383 O O . VAL A 1 908 ? 51.298 14.845 -78.012 1.00 73.38 908 VAL A O 1
ATOM 7386 N N . ILE A 1 909 ? 49.524 15.992 -78.794 1.00 76.56 909 ILE A N 1
ATOM 7387 C CA . ILE A 1 909 ? 49.269 15.162 -79.981 1.00 76.56 909 ILE A CA 1
ATOM 7388 C C . ILE A 1 909 ? 50.483 15.162 -80.908 1.00 76.56 909 ILE A C 1
ATOM 7390 O O . ILE A 1 909 ? 50.987 14.102 -81.267 1.00 76.56 909 ILE A O 1
ATOM 7394 N N . ASP A 1 910 ? 51.020 16.347 -81.188 1.00 71.25 910 ASP A N 1
ATOM 7395 C CA . ASP A 1 910 ? 52.134 16.522 -82.122 1.00 71.25 910 ASP A CA 1
ATOM 7396 C C . ASP A 1 910 ? 53.431 15.806 -81.670 1.00 71.25 910 ASP A C 1
ATOM 7398 O O . ASP A 1 910 ? 54.287 15.498 -82.491 1.00 71.25 910 ASP A O 1
ATOM 7402 N N . ALA A 1 911 ? 53.604 15.537 -80.369 1.00 69.62 911 ALA A N 1
ATOM 7403 C CA . ALA A 1 911 ? 54.795 14.883 -79.810 1.00 69.62 911 ALA A CA 1
ATOM 7404 C C . ALA A 1 911 ? 54.715 13.350 -79.788 1.00 69.62 911 ALA A C 1
ATOM 7406 O O . ALA A 1 911 ? 55.741 12.672 -79.799 1.00 69.62 911 ALA A O 1
ATOM 7407 N N . PHE A 1 912 ? 53.501 12.805 -79.737 1.00 74.94 912 PHE A N 1
ATOM 7408 C CA . PHE A 1 912 ? 53.257 11.366 -79.777 1.00 74.94 912 PHE A CA 1
ATOM 7409 C C . PHE A 1 912 ? 53.618 10.770 -81.147 1.00 74.94 912 PHE A C 1
ATOM 7411 O O . PHE A 1 912 ? 54.219 9.696 -81.244 1.00 74.94 912 PHE A O 1
ATOM 7418 N N . ASP A 1 913 ? 53.346 11.525 -82.212 1.00 73.44 913 ASP A N 1
ATOM 7419 C CA . ASP A 1 913 ? 53.595 11.129 -83.598 1.00 73.44 913 ASP A CA 1
ATOM 7420 C C . ASP A 1 913 ? 55.096 10.981 -83.960 1.00 73.44 913 ASP A C 1
ATOM 7422 O O . ASP A 1 913 ? 55.417 10.565 -85.079 1.00 73.44 913 ASP A O 1
ATOM 7426 N N . GLU A 1 914 ? 56.032 11.254 -83.037 1.00 66.19 914 GLU A N 1
ATOM 7427 C CA . GLU A 1 914 ? 57.494 11.199 -83.237 1.00 66.19 914 GLU A CA 1
ATOM 7428 C C . GLU A 1 914 ? 58.196 9.918 -82.689 1.00 66.19 914 GLU A C 1
ATOM 7430 O O . GLU A 1 914 ? 59.364 9.691 -83.007 1.00 66.19 914 GLU A O 1
ATOM 7435 N N . LEU A 1 915 ? 57.526 9.027 -81.933 1.00 72.25 915 LEU A N 1
ATOM 7436 C CA . LEU A 1 915 ? 58.111 7.800 -81.318 1.00 72.25 915 LEU A CA 1
ATOM 7437 C C . LEU A 1 915 ? 58.453 6.665 -82.337 1.00 72.25 915 LEU A C 1
ATOM 7439 O O . LEU A 1 915 ? 58.017 6.716 -83.489 1.00 72.25 915 LEU A O 1
ATOM 7443 N N . SER A 1 916 ? 59.226 5.620 -81.963 1.00 60.47 916 SER A N 1
ATOM 7444 C CA . SER A 1 916 ? 59.472 4.418 -82.820 1.00 60.47 916 SER A CA 1
ATOM 7445 C C . SER A 1 916 ? 58.254 3.481 -82.870 1.00 60.47 916 SER A C 1
ATOM 7447 O O . SER A 1 916 ? 57.384 3.623 -82.029 1.00 60.47 916 SER A O 1
ATOM 7449 N N . GLU A 1 917 ? 58.142 2.528 -83.808 1.00 56.81 917 GLU A N 1
ATOM 7450 C CA . GLU A 1 917 ? 56.893 1.750 -83.996 1.00 56.81 917 GLU A CA 1
ATOM 7451 C C . GLU A 1 917 ? 56.476 0.939 -82.755 1.00 56.81 917 GLU A C 1
ATOM 7453 O O . GLU A 1 917 ? 55.303 0.920 -82.379 1.00 56.81 917 GLU A O 1
ATOM 7458 N N . GLU A 1 918 ? 57.444 0.333 -82.067 1.00 54.81 918 GLU A N 1
ATOM 7459 C CA . GLU A 1 918 ? 57.208 -0.385 -80.817 1.00 54.81 918 GLU A CA 1
ATOM 7460 C C . GLU A 1 918 ? 56.882 0.579 -79.668 1.00 54.81 918 GLU A C 1
ATOM 7462 O O . GLU A 1 918 ? 55.967 0.308 -78.904 1.00 54.81 918 GLU A O 1
ATOM 7467 N N . LEU A 1 919 ? 57.542 1.743 -79.577 1.00 60.03 919 LEU A N 1
ATOM 7468 C CA . LEU A 1 919 ? 57.251 2.754 -78.548 1.00 60.03 919 LEU A CA 1
ATOM 7469 C C . LEU A 1 919 ? 55.947 3.529 -78.817 1.00 60.03 919 LEU A C 1
ATOM 7471 O O . LEU A 1 919 ? 55.280 3.947 -77.880 1.00 60.03 919 LEU A O 1
ATOM 7475 N N . ARG A 1 920 ? 55.530 3.684 -80.077 1.00 64.00 920 ARG A N 1
ATOM 7476 C CA . ARG A 1 920 ? 54.198 4.191 -80.423 1.00 64.00 920 ARG A CA 1
ATOM 7477 C C . ARG A 1 920 ? 53.151 3.213 -79.960 1.00 64.00 920 ARG A C 1
ATOM 7479 O O . ARG A 1 920 ? 52.248 3.653 -79.283 1.00 64.00 920 ARG A O 1
ATOM 7486 N N . LYS A 1 921 ? 53.294 1.911 -80.241 1.00 59.91 921 LYS A N 1
ATOM 7487 C CA . LYS A 1 921 ? 52.386 0.885 -79.698 1.00 59.91 921 LYS A CA 1
ATOM 7488 C C . LYS A 1 921 ? 52.315 0.924 -78.171 1.00 59.91 921 LYS A C 1
ATOM 7490 O O . LYS A 1 921 ? 51.232 0.786 -77.625 1.00 59.91 921 LYS A O 1
ATOM 7495 N N . VAL A 1 922 ? 53.444 1.170 -77.515 1.00 61.28 922 VAL A N 1
ATOM 7496 C CA . VAL A 1 922 ? 53.546 1.306 -76.056 1.00 61.28 922 VAL A CA 1
ATOM 7497 C C . VAL A 1 922 ? 52.817 2.530 -75.516 1.00 61.28 922 VAL A C 1
ATOM 7499 O O . VAL A 1 922 ? 52.034 2.418 -74.583 1.00 61.28 922 VAL A O 1
ATOM 7502 N N . HIS A 1 923 ? 53.051 3.706 -76.093 1.00 68.19 923 HIS A N 1
ATOM 7503 C CA . HIS A 1 923 ? 52.421 4.938 -75.625 1.00 68.19 923 HIS A CA 1
ATOM 7504 C C . HIS A 1 923 ? 51.061 5.190 -76.284 1.00 68.19 923 HIS A C 1
ATOM 7506 O O . HIS A 1 923 ? 50.414 6.172 -75.937 1.00 68.19 923 HIS A O 1
ATOM 7512 N N . GLN A 1 924 ? 50.618 4.338 -77.218 1.00 72.38 924 GLN A N 1
ATOM 7513 C CA . GLN A 1 924 ? 49.322 4.436 -77.896 1.00 72.38 924 GLN A CA 1
ATOM 7514 C C . GLN A 1 924 ? 48.211 4.399 -76.864 1.00 72.38 924 GLN A C 1
ATOM 7516 O O . GLN A 1 924 ? 47.344 5.262 -76.883 1.00 72.38 924 GLN A O 1
ATOM 7521 N N . GLU A 1 925 ? 48.308 3.490 -75.897 1.00 61.88 925 GLU A N 1
ATOM 7522 C CA . GLU A 1 925 ? 47.381 3.442 -74.773 1.00 61.88 925 GLU A CA 1
ATOM 7523 C C . GLU A 1 925 ? 47.512 4.671 -73.869 1.00 61.88 925 GLU A C 1
ATOM 7525 O O . GLU A 1 925 ? 46.496 5.219 -73.469 1.00 61.88 925 GLU A O 1
ATOM 7530 N N . THR A 1 926 ? 48.720 5.179 -73.586 1.00 70.62 926 THR A N 1
ATOM 7531 C CA . THR A 1 926 ? 48.897 6.423 -72.804 1.00 70.62 926 THR A CA 1
ATOM 7532 C C . THR A 1 926 ? 48.284 7.637 -73.509 1.00 70.62 926 THR A C 1
ATOM 7534 O O . THR A 1 926 ? 47.687 8.501 -72.872 1.00 70.62 926 THR A O 1
ATOM 7537 N N . PHE A 1 927 ? 48.413 7.709 -74.830 1.00 75.62 927 PHE A N 1
ATOM 7538 C CA . PHE A 1 927 ? 47.912 8.788 -75.666 1.00 75.62 927 PHE A CA 1
ATOM 7539 C C . PHE A 1 927 ? 46.396 8.695 -75.896 1.00 75.62 927 PHE A C 1
ATOM 7541 O O . PHE A 1 927 ? 45.695 9.707 -75.817 1.00 75.62 927 PHE A O 1
ATOM 7548 N N . ASP A 1 928 ? 45.872 7.485 -76.094 1.00 70.62 928 ASP A N 1
ATOM 7549 C CA . ASP A 1 928 ? 44.437 7.215 -76.175 1.00 70.62 928 ASP A CA 1
ATOM 7550 C C . ASP A 1 928 ? 43.773 7.403 -74.806 1.00 70.62 928 ASP A C 1
ATOM 7552 O O . ASP A 1 928 ? 42.714 8.019 -74.734 1.00 70.62 928 ASP A O 1
ATOM 7556 N N . ALA A 1 929 ? 44.432 7.020 -73.708 1.00 64.62 929 ALA A N 1
ATOM 7557 C CA . ALA A 1 929 ? 44.006 7.331 -72.346 1.00 64.62 929 ALA A CA 1
ATOM 7558 C C . ALA A 1 929 ? 44.086 8.832 -72.053 1.00 64.62 929 ALA A C 1
ATOM 7560 O O . ALA A 1 929 ? 43.214 9.355 -71.378 1.00 64.62 929 ALA A O 1
ATOM 7561 N N . PHE A 1 930 ? 45.070 9.565 -72.579 1.00 77.62 930 PHE A N 1
ATOM 7562 C CA . PHE A 1 930 ? 45.128 11.029 -72.501 1.00 77.62 930 PHE A CA 1
ATOM 7563 C C . PHE A 1 930 ? 43.968 11.692 -73.262 1.00 77.62 930 PHE A C 1
ATOM 7565 O O . PHE A 1 930 ? 43.331 12.608 -72.735 1.00 77.62 930 PHE A O 1
ATOM 7572 N N . ARG A 1 931 ? 43.641 11.210 -74.469 1.00 74.06 931 ARG A N 1
ATOM 7573 C CA . ARG A 1 931 ? 42.467 11.644 -75.246 1.00 74.06 931 ARG A CA 1
ATOM 7574 C C . ARG A 1 931 ? 41.166 11.320 -74.512 1.00 74.06 931 ARG A C 1
ATOM 7576 O O . ARG A 1 931 ? 40.339 12.208 -74.336 1.00 74.06 931 ARG A O 1
ATOM 7583 N N . GLN A 1 932 ? 41.031 10.100 -74.009 1.00 69.31 932 GLN A N 1
ATOM 7584 C CA . GLN A 1 932 ? 39.867 9.642 -73.259 1.00 69.31 932 GLN A CA 1
ATOM 7585 C C . GLN A 1 932 ? 39.743 10.359 -71.907 1.00 69.31 932 GLN A C 1
ATOM 7587 O O . GLN A 1 932 ? 38.640 10.694 -71.495 1.00 69.31 932 GLN A O 1
ATOM 7592 N N . SER A 1 933 ? 40.854 10.665 -71.237 1.00 72.38 933 SER A N 1
ATOM 7593 C CA . SER A 1 933 ? 40.929 11.457 -70.000 1.00 72.38 933 SER A CA 1
ATOM 7594 C C . SER A 1 933 ? 40.523 12.910 -70.246 1.00 72.38 933 SER A C 1
ATOM 7596 O O . SER A 1 933 ? 39.780 13.485 -69.455 1.00 72.38 933 SER A O 1
ATOM 7598 N N . HIS A 1 934 ? 40.920 13.502 -71.379 1.00 78.19 934 HIS A N 1
ATOM 7599 C CA . HIS A 1 934 ? 40.437 14.817 -71.801 1.00 78.19 934 HIS A CA 1
ATOM 7600 C C . HIS A 1 934 ? 38.930 14.816 -72.106 1.00 78.19 934 HIS A C 1
ATOM 7602 O O . HIS A 1 934 ? 38.207 15.685 -71.622 1.00 78.19 934 HIS A O 1
ATOM 7608 N N . GLU A 1 935 ? 38.437 13.827 -72.855 1.00 75.00 935 GLU A N 1
ATOM 7609 C CA . GLU A 1 935 ? 37.008 13.670 -73.157 1.00 75.00 935 GLU A CA 1
ATOM 7610 C C . GLU A 1 935 ? 36.180 13.415 -71.890 1.00 75.00 935 GLU A C 1
ATOM 7612 O O . GLU A 1 935 ? 35.132 14.031 -71.707 1.00 75.00 935 GLU A O 1
ATOM 7617 N N . THR A 1 936 ? 36.692 12.590 -70.973 1.00 74.12 936 THR A N 1
ATOM 7618 C CA . THR A 1 936 ? 36.091 12.328 -69.659 1.00 74.12 936 THR A CA 1
ATOM 7619 C C . THR A 1 936 ? 36.094 13.589 -68.813 1.00 74.12 936 THR A C 1
ATOM 7621 O O . THR A 1 936 ? 35.091 13.889 -68.190 1.00 74.12 936 THR A O 1
ATOM 7624 N N . LEU A 1 937 ? 37.167 14.384 -68.825 1.00 77.81 937 LEU A N 1
ATOM 7625 C CA . LEU A 1 937 ? 37.210 15.650 -68.100 1.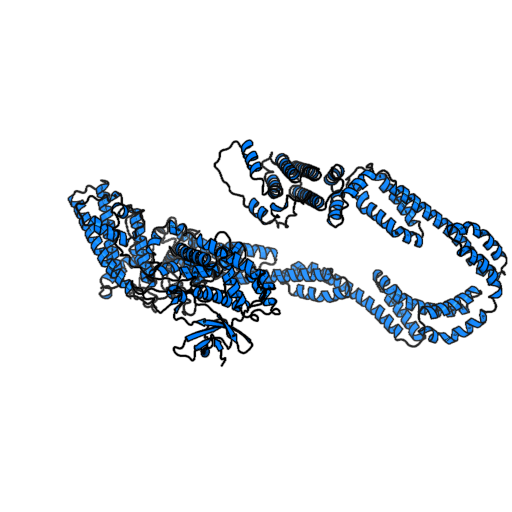00 77.81 937 LEU A CA 1
ATOM 7626 C C . LEU A 1 937 ? 36.162 16.643 -68.625 1.00 77.81 937 LEU A C 1
ATOM 7628 O O . LEU A 1 937 ? 35.485 17.301 -67.837 1.00 77.81 937 LEU A O 1
ATOM 7632 N N . VAL A 1 938 ? 36.014 16.752 -69.946 1.00 76.94 938 VAL A N 1
ATOM 7633 C CA . VAL A 1 938 ? 34.993 17.603 -70.575 1.00 76.94 938 VAL A CA 1
ATOM 7634 C C . VAL A 1 938 ? 33.581 17.099 -70.252 1.00 76.94 938 VAL A C 1
ATOM 7636 O O . VAL A 1 938 ? 32.695 17.905 -69.964 1.00 76.94 938 VAL A O 1
ATOM 7639 N N . ASP A 1 939 ? 33.370 15.783 -70.245 1.00 77.50 939 ASP A N 1
ATOM 7640 C CA . ASP A 1 939 ? 32.101 15.158 -69.865 1.00 77.50 939 ASP A CA 1
ATOM 7641 C C . ASP A 1 939 ? 31.787 15.330 -68.365 1.00 77.50 939 ASP A C 1
ATOM 7643 O O . ASP A 1 939 ? 30.666 15.688 -68.011 1.00 77.50 939 ASP A O 1
ATOM 7647 N N . THR A 1 940 ? 32.777 15.185 -67.480 1.00 78.38 940 THR A N 1
ATOM 7648 C CA . THR A 1 940 ? 32.668 15.426 -66.032 1.00 78.38 940 THR A CA 1
ATOM 7649 C C . THR A 1 940 ? 32.303 16.874 -65.740 1.00 78.38 940 THR A C 1
ATOM 7651 O O . THR A 1 940 ? 31.326 17.115 -65.038 1.00 78.38 940 THR A O 1
ATOM 7654 N N . LEU A 1 941 ? 33.005 17.843 -66.339 1.00 79.38 941 LEU A N 1
ATOM 7655 C CA . LEU A 1 941 ? 32.686 19.267 -66.176 1.00 79.38 941 LEU A CA 1
ATOM 7656 C C . LEU A 1 941 ? 31.275 19.597 -66.689 1.00 79.38 941 LEU A C 1
ATOM 7658 O O . LEU A 1 941 ? 30.561 20.397 -66.088 1.00 79.38 941 LEU A O 1
ATOM 7662 N N . ARG A 1 942 ? 30.836 18.947 -67.774 1.00 81.94 942 ARG A N 1
ATOM 7663 C CA . ARG A 1 942 ? 29.466 19.078 -68.283 1.00 81.94 942 ARG A CA 1
ATOM 7664 C C . ARG A 1 942 ? 28.435 18.476 -67.320 1.00 81.94 942 ARG A C 1
ATOM 7666 O O . ARG A 1 942 ? 27.377 19.067 -67.126 1.00 81.94 942 ARG A O 1
ATOM 7673 N N . LYS A 1 943 ? 28.713 17.313 -66.728 1.00 82.44 943 LYS A N 1
ATOM 7674 C CA . LYS A 1 943 ? 27.843 16.635 -65.749 1.00 82.44 943 LYS A CA 1
ATOM 7675 C C . LYS A 1 943 ? 27.756 17.397 -64.426 1.00 82.44 943 LYS A C 1
ATOM 7677 O O . LYS A 1 943 ? 26.663 17.507 -63.876 1.00 82.44 943 LYS A O 1
ATOM 7682 N N . GLU A 1 944 ? 28.861 17.978 -63.963 1.00 82.19 944 GLU A N 1
ATOM 7683 C CA . GLU A 1 944 ? 28.900 18.927 -62.843 1.00 82.19 944 GLU A CA 1
ATOM 7684 C C . GLU A 1 944 ? 27.975 20.116 -63.089 1.00 82.19 944 GLU A C 1
ATOM 7686 O O . GLU A 1 944 ? 27.120 20.431 -62.260 1.00 82.19 944 GLU A O 1
ATOM 7691 N N . GLU A 1 945 ? 28.093 20.738 -64.262 1.00 82.81 945 GLU A N 1
ATOM 7692 C CA . GLU A 1 945 ? 27.247 21.866 -64.634 1.00 82.81 945 GLU A CA 1
ATOM 7693 C C . GLU A 1 945 ? 25.764 21.459 -64.718 1.00 82.81 945 GLU A C 1
ATOM 7695 O O . GLU A 1 945 ? 24.896 22.188 -64.237 1.00 82.81 945 GLU A O 1
ATOM 7700 N N . LEU A 1 946 ? 25.459 20.269 -65.248 1.00 84.38 946 LEU A N 1
ATOM 7701 C CA . LEU A 1 946 ? 24.100 19.713 -65.274 1.00 84.38 946 LEU A CA 1
ATOM 7702 C C . LEU A 1 946 ? 23.546 19.442 -63.868 1.00 84.38 946 LEU A C 1
ATOM 7704 O O . LEU A 1 946 ? 22.369 19.714 -63.625 1.00 84.38 946 LEU A O 1
ATOM 7708 N N . TYR A 1 947 ? 24.362 18.944 -62.935 1.00 88.62 947 TYR A N 1
ATOM 7709 C CA . TYR A 1 947 ? 23.959 18.753 -61.541 1.00 88.62 947 TYR A CA 1
ATOM 7710 C C . TYR A 1 947 ? 23.684 20.087 -60.845 1.00 88.62 947 TYR A C 1
ATOM 7712 O O . TYR A 1 947 ? 22.631 20.243 -60.225 1.00 88.62 947 TYR A O 1
ATOM 7720 N N . GLU A 1 948 ? 24.562 21.081 -60.997 1.00 83.06 948 GLU A N 1
ATOM 7721 C CA . GLU A 1 948 ? 24.318 22.418 -60.452 1.00 83.06 948 GLU A CA 1
ATOM 7722 C C . GLU A 1 948 ? 23.058 23.063 -61.044 1.00 83.06 948 GLU A C 1
ATOM 7724 O O . GLU A 1 948 ? 22.276 23.683 -60.319 1.00 83.06 948 GLU A O 1
ATOM 7729 N N . GLN A 1 949 ? 22.824 22.906 -62.348 1.00 84.75 949 GLN A N 1
ATOM 7730 C CA . GLN A 1 949 ? 21.608 23.390 -63.000 1.00 84.75 949 GLN A CA 1
ATOM 7731 C C . GLN A 1 949 ? 20.363 22.673 -62.461 1.00 84.75 949 GLN A C 1
ATOM 7733 O O . GLN A 1 949 ? 19.398 23.339 -62.082 1.00 84.75 949 GLN A O 1
ATOM 7738 N N . ALA A 1 950 ? 20.385 21.342 -62.353 1.00 85.12 950 ALA A N 1
ATOM 7739 C CA . ALA A 1 950 ? 19.280 20.562 -61.793 1.00 85.12 950 ALA A CA 1
ATOM 7740 C C . ALA A 1 950 ? 19.012 20.915 -60.320 1.00 85.12 950 ALA A C 1
ATOM 7742 O O . ALA A 1 950 ? 17.858 20.990 -59.894 1.00 85.12 950 ALA A O 1
ATOM 7743 N N . ARG A 1 951 ? 20.064 21.213 -59.550 1.00 87.31 951 ARG A N 1
ATOM 7744 C CA . ARG A 1 951 ? 19.961 21.671 -58.161 1.00 87.31 951 ARG A CA 1
ATOM 7745 C C . ARG A 1 951 ? 19.276 23.028 -58.078 1.00 87.31 951 ARG A C 1
ATOM 7747 O O . ARG A 1 951 ? 18.323 23.173 -57.317 1.00 87.31 951 ARG A O 1
ATOM 7754 N N . ARG A 1 952 ? 19.694 23.989 -58.909 1.00 85.75 952 ARG A N 1
ATOM 7755 C CA . ARG A 1 952 ? 19.045 25.307 -59.002 1.00 85.75 952 ARG A CA 1
ATOM 7756 C C . ARG A 1 952 ? 17.579 25.185 -59.411 1.00 85.75 952 ARG A C 1
ATOM 7758 O O . ARG A 1 952 ? 16.751 25.898 -58.856 1.00 85.75 952 ARG A O 1
ATOM 7765 N N . LEU A 1 953 ? 17.243 24.277 -60.330 1.00 86.56 953 LEU A N 1
ATOM 7766 C CA . LEU A 1 953 ? 15.855 24.016 -60.729 1.00 86.56 953 LEU A CA 1
ATOM 7767 C C . LEU A 1 953 ? 15.019 23.438 -59.582 1.00 86.56 953 LEU A C 1
ATOM 7769 O O . LEU A 1 953 ? 13.894 23.885 -59.376 1.00 86.56 953 LEU A O 1
ATOM 7773 N N . PHE A 1 954 ? 15.564 22.492 -58.813 1.00 89.44 954 PHE A N 1
ATOM 7774 C CA . PHE A 1 954 ? 14.892 21.961 -57.627 1.00 89.44 954 PHE A CA 1
ATOM 7775 C C . PHE A 1 954 ? 14.721 23.027 -56.536 1.00 89.44 954 PHE A C 1
ATOM 7777 O O . PHE A 1 954 ? 13.673 23.101 -55.896 1.00 89.44 954 PHE A O 1
ATOM 7784 N N . ASP A 1 955 ? 15.723 23.874 -56.303 1.00 84.19 955 ASP A N 1
ATOM 7785 C CA . ASP A 1 955 ? 15.646 24.939 -55.297 1.00 84.19 955 ASP A CA 1
ATOM 7786 C C . ASP A 1 955 ? 14.675 26.053 -55.700 1.00 84.19 955 ASP A C 1
ATOM 7788 O O . ASP A 1 955 ? 13.929 26.542 -54.855 1.00 84.19 955 ASP A O 1
ATOM 7792 N N . ALA A 1 956 ? 14.617 26.387 -56.991 1.00 85.06 956 ALA A N 1
ATOM 7793 C CA . ALA A 1 956 ? 13.706 27.381 -57.552 1.00 85.06 956 ALA A CA 1
ATOM 7794 C C . ALA A 1 956 ? 12.303 26.835 -57.882 1.00 85.06 956 ALA A C 1
ATOM 7796 O O . ALA A 1 956 ? 11.464 27.587 -58.384 1.00 85.06 956 ALA A O 1
ATOM 7797 N N . ALA A 1 957 ? 12.034 25.548 -57.636 1.00 89.31 957 ALA A N 1
ATOM 7798 C CA . ALA A 1 957 ? 10.745 24.938 -57.933 1.00 89.31 957 ALA A CA 1
ATOM 7799 C C . ALA A 1 957 ? 9.619 25.650 -57.147 1.00 89.31 957 ALA A C 1
ATOM 7801 O O . ALA A 1 957 ? 9.690 25.723 -55.919 1.00 89.31 957 ALA A O 1
ATOM 7802 N N . PRO A 1 958 ? 8.589 26.196 -57.827 1.00 87.94 958 PRO A N 1
ATOM 7803 C CA . PRO A 1 958 ? 7.649 27.125 -57.197 1.00 87.94 958 PRO A CA 1
ATOM 7804 C C . PRO A 1 958 ? 6.541 26.446 -56.383 1.00 87.94 958 PRO A C 1
ATOM 7806 O O . PRO A 1 958 ? 5.939 27.106 -55.532 1.00 87.94 958 PRO A O 1
ATOM 7809 N N . THR A 1 959 ? 6.256 25.165 -56.640 1.00 92.44 959 THR A N 1
ATOM 7810 C CA . THR A 1 959 ? 5.162 24.389 -56.030 1.00 92.44 959 THR A CA 1
ATOM 7811 C C . THR A 1 959 ? 5.637 23.023 -55.535 1.00 92.44 959 THR A C 1
ATOM 7813 O O . THR A 1 959 ? 6.679 22.522 -55.967 1.00 92.44 959 THR A O 1
ATOM 7816 N N . LEU A 1 960 ? 4.860 22.383 -54.653 1.00 90.69 960 LEU A N 1
ATOM 7817 C CA . LEU A 1 960 ? 5.138 21.026 -54.164 1.00 90.69 960 LEU A CA 1
ATOM 7818 C C . LEU A 1 960 ? 5.249 20.003 -55.308 1.00 90.69 960 LEU A C 1
ATOM 7820 O O . LEU A 1 960 ? 6.189 19.209 -55.332 1.00 90.69 960 LEU A O 1
ATOM 7824 N N . ALA A 1 961 ? 4.338 20.052 -56.283 1.00 88.50 961 ALA A N 1
ATOM 7825 C CA . ALA A 1 961 ? 4.378 19.200 -57.471 1.00 88.50 961 ALA A CA 1
ATOM 7826 C C . ALA A 1 961 ? 5.678 19.392 -58.260 1.00 88.50 961 ALA A C 1
ATOM 7828 O O . ALA A 1 961 ? 6.325 18.415 -58.639 1.00 88.50 961 ALA A O 1
ATOM 7829 N N . ALA A 1 962 ? 6.093 20.647 -58.462 1.00 87.88 962 ALA A N 1
ATOM 7830 C CA . ALA A 1 962 ? 7.332 20.973 -59.157 1.00 87.88 962 ALA A CA 1
ATOM 7831 C C . ALA A 1 962 ? 8.570 20.523 -58.364 1.00 87.88 962 ALA A C 1
ATOM 7833 O O . ALA A 1 962 ? 9.486 19.955 -58.956 1.00 87.88 962 ALA A O 1
ATOM 7834 N N . LYS A 1 963 ? 8.594 20.702 -57.035 1.00 88.62 963 LYS A N 1
ATOM 7835 C CA . LYS A 1 963 ? 9.654 20.190 -56.142 1.00 88.62 963 LYS A CA 1
ATOM 7836 C C . LYS A 1 963 ? 9.800 18.675 -56.273 1.00 88.62 963 LYS A C 1
ATOM 7838 O O . LYS A 1 963 ? 10.905 18.175 -56.457 1.00 88.62 963 LYS A O 1
ATOM 7843 N N . ILE A 1 964 ? 8.687 17.943 -56.224 1.00 89.69 964 ILE A N 1
ATOM 7844 C CA . ILE A 1 964 ? 8.687 16.482 -56.353 1.00 89.69 964 ILE A CA 1
ATOM 7845 C C . ILE A 1 964 ? 9.152 16.053 -57.752 1.00 89.69 964 ILE A C 1
ATOM 7847 O O . ILE A 1 964 ? 10.021 15.195 -57.862 1.00 89.69 964 ILE A O 1
ATOM 7851 N N . ALA A 1 965 ? 8.640 16.678 -58.815 1.00 86.81 965 ALA A N 1
ATOM 7852 C CA . ALA A 1 965 ? 8.978 16.314 -60.193 1.00 86.81 965 ALA A CA 1
ATOM 7853 C C . ALA A 1 965 ? 10.432 16.652 -60.582 1.00 86.81 965 ALA A C 1
ATOM 7855 O O . ALA A 1 965 ? 11.063 15.928 -61.352 1.00 86.81 965 ALA A O 1
ATOM 7856 N N . THR A 1 966 ? 10.981 17.752 -60.059 1.00 90.62 966 THR A N 1
ATOM 7857 C CA . THR A 1 966 ? 12.371 18.170 -60.319 1.00 90.62 966 THR A CA 1
ATOM 7858 C C . THR A 1 966 ? 13.390 17.362 -59.520 1.00 90.62 966 THR A C 1
ATOM 7860 O O . THR A 1 966 ? 14.545 17.276 -59.939 1.00 90.62 966 THR A O 1
ATOM 7863 N N . PHE A 1 967 ? 12.982 16.704 -58.427 1.00 92.38 967 PHE A N 1
ATOM 7864 C CA . PHE A 1 967 ? 13.874 15.833 -57.661 1.00 92.38 967 PHE A CA 1
ATOM 7865 C C . PHE A 1 967 ? 14.407 14.672 -58.503 1.00 92.38 967 PHE A C 1
ATOM 7867 O O . PHE A 1 967 ? 15.595 14.379 -58.436 1.00 92.38 967 PHE A O 1
ATOM 7874 N N . ASP A 1 968 ? 13.584 14.066 -59.362 1.00 86.31 968 ASP A N 1
ATOM 7875 C CA . ASP A 1 968 ? 14.039 12.993 -60.256 1.00 86.31 968 ASP A CA 1
ATOM 7876 C C . ASP A 1 968 ? 15.106 13.473 -61.249 1.00 86.31 968 ASP A C 1
ATOM 7878 O O . ASP A 1 968 ? 15.998 12.712 -61.623 1.00 86.31 968 ASP A O 1
ATOM 7882 N N . GLN A 1 969 ? 15.046 14.739 -61.672 1.00 87.75 969 GLN A N 1
ATOM 7883 C CA . GLN A 1 969 ? 16.066 15.335 -62.539 1.00 87.75 969 GLN A CA 1
ATOM 7884 C C . GLN A 1 969 ? 17.363 15.584 -61.768 1.00 87.75 969 GLN A C 1
ATOM 7886 O O . GLN A 1 969 ? 18.436 15.259 -62.270 1.00 87.75 969 GLN A O 1
ATOM 7891 N N . LEU A 1 970 ? 17.264 16.084 -60.533 1.00 90.88 970 LEU A N 1
ATOM 7892 C CA . LEU A 1 970 ? 18.406 16.243 -59.634 1.00 90.88 970 LEU A CA 1
ATOM 7893 C C . LEU A 1 970 ? 19.055 14.895 -59.302 1.00 90.88 970 LEU A C 1
ATOM 7895 O O . LEU A 1 970 ? 20.273 14.772 -59.377 1.00 90.88 970 LEU A O 1
ATOM 7899 N N . LYS A 1 971 ? 18.251 13.871 -59.002 1.00 90.81 971 LYS A N 1
ATOM 7900 C CA . LYS A 1 971 ? 18.701 12.500 -58.750 1.00 90.81 971 LYS A CA 1
ATOM 7901 C C . LYS A 1 971 ? 19.410 11.918 -59.966 1.00 90.81 971 LYS A C 1
ATOM 7903 O O . LYS A 1 971 ? 20.519 11.425 -59.819 1.00 90.81 971 LYS A O 1
ATOM 7908 N N . LYS A 1 972 ? 18.832 12.039 -61.164 1.00 87.81 972 LYS A N 1
ATOM 7909 C CA . LYS A 1 972 ? 19.481 11.582 -62.404 1.00 87.81 972 LYS A CA 1
ATOM 7910 C C . LYS A 1 972 ? 20.785 12.323 -62.678 1.00 87.81 972 LYS A C 1
ATOM 7912 O O . LYS A 1 972 ? 21.760 11.687 -63.055 1.00 87.81 972 LYS A O 1
ATOM 7917 N N . ALA A 1 973 ? 20.821 13.641 -62.480 1.00 87.12 973 ALA A N 1
ATOM 7918 C CA . ALA A 1 973 ? 22.041 14.422 -62.661 1.00 87.12 973 ALA A CA 1
ATOM 7919 C C . ALA A 1 973 ? 23.119 14.026 -61.638 1.00 87.12 973 ALA A C 1
ATOM 7921 O O . ALA A 1 973 ? 24.274 13.860 -62.007 1.00 87.12 973 ALA A O 1
ATOM 7922 N N . PHE A 1 974 ? 22.732 13.784 -60.381 1.00 90.50 974 PHE A N 1
ATOM 7923 C CA . PHE A 1 974 ? 23.622 13.298 -59.325 1.00 90.50 974 PHE A CA 1
ATOM 7924 C C . PHE A 1 974 ? 24.134 11.876 -59.585 1.00 90.50 974 PHE A C 1
ATOM 7926 O O . PHE A 1 974 ? 25.295 11.570 -59.339 1.00 90.50 974 PHE A O 1
ATOM 7933 N N . GLU A 1 975 ? 23.280 10.988 -60.094 1.00 88.31 975 GLU A N 1
ATOM 7934 C CA . GLU A 1 975 ? 23.652 9.625 -60.486 1.00 88.31 975 GLU A CA 1
ATOM 7935 C C . GLU A 1 975 ? 24.601 9.604 -61.687 1.00 88.31 975 GLU A C 1
ATOM 7937 O O . GLU A 1 975 ? 25.398 8.678 -61.804 1.00 88.31 975 GLU A O 1
ATOM 7942 N N . GLN A 1 976 ? 24.530 10.621 -62.549 1.00 85.31 976 GLN A N 1
ATOM 7943 C CA . GLN A 1 976 ? 25.425 10.798 -63.690 1.00 85.31 976 GLN A CA 1
ATOM 7944 C C . GLN A 1 976 ? 26.767 11.436 -63.317 1.00 85.31 976 GLN A C 1
ATOM 7946 O O . GLN A 1 976 ? 27.674 11.404 -64.153 1.00 85.31 976 GLN A O 1
ATOM 7951 N N . LEU A 1 977 ? 26.914 11.997 -62.108 1.00 86.56 977 LEU A N 1
ATOM 7952 C CA . LEU A 1 977 ? 28.204 12.493 -61.634 1.00 86.56 977 LEU A CA 1
ATOM 7953 C C . LEU A 1 977 ? 29.182 11.324 -61.434 1.00 86.56 977 LEU A C 1
ATOM 7955 O O . LEU A 1 977 ? 28.799 10.294 -60.869 1.00 86.56 977 LEU A O 1
ATOM 7959 N N . PRO A 1 978 ? 30.449 11.483 -61.842 1.00 83.19 978 PRO A N 1
ATOM 7960 C CA . PRO A 1 978 ? 31.525 10.573 -61.461 1.00 83.19 978 PRO A CA 1
ATOM 7961 C C . PRO A 1 978 ? 31.669 10.473 -59.937 1.00 83.19 978 PRO A C 1
ATOM 7963 O O . PRO A 1 978 ? 31.385 11.434 -59.226 1.00 83.19 978 PRO A O 1
ATOM 7966 N N . SER A 1 979 ? 32.082 9.311 -59.429 1.00 77.06 979 SER A N 1
ATOM 7967 C CA . SER A 1 979 ? 32.066 8.982 -57.994 1.00 77.06 979 SER A CA 1
ATOM 7968 C C . SER A 1 979 ? 32.842 9.962 -57.104 1.00 77.06 979 SER A C 1
ATOM 7970 O O . SER A 1 979 ? 32.378 10.285 -56.015 1.00 77.06 979 SER A O 1
ATOM 7972 N N . ASP A 1 980 ? 33.979 10.464 -57.580 1.00 74.00 980 ASP A N 1
ATOM 7973 C CA . ASP A 1 980 ? 34.841 11.446 -56.909 1.00 74.00 980 ASP A CA 1
ATOM 7974 C C . ASP A 1 980 ? 34.163 12.816 -56.764 1.00 74.00 980 ASP A C 1
ATOM 7976 O O . ASP A 1 980 ? 34.210 13.449 -55.711 1.00 74.00 980 ASP A O 1
ATOM 7980 N N . VAL A 1 981 ? 33.443 13.256 -57.794 1.00 79.38 981 VAL A N 1
ATOM 7981 C CA . VAL A 1 981 ? 32.663 14.498 -57.739 1.00 79.38 981 VAL A CA 1
ATOM 7982 C C . VAL A 1 981 ? 31.362 14.309 -56.962 1.00 79.38 981 VAL A C 1
ATOM 7984 O O . VAL A 1 981 ? 30.906 15.190 -56.229 1.00 79.38 981 VAL A O 1
ATOM 7987 N N . LYS A 1 982 ? 30.761 13.127 -57.089 1.00 80.88 982 LYS A N 1
ATOM 7988 C CA . LYS A 1 982 ? 29.571 12.724 -56.352 1.00 80.88 982 LYS A CA 1
ATOM 7989 C C . LYS A 1 982 ? 29.820 12.774 -54.850 1.00 80.88 982 LYS A C 1
ATOM 7991 O O . LYS A 1 982 ? 28.942 13.252 -54.144 1.00 80.88 982 LYS A O 1
ATOM 7996 N N . GLU A 1 983 ? 31.007 12.381 -54.383 1.00 80.94 983 GLU A N 1
ATOM 7997 C CA . GLU A 1 983 ? 31.432 12.483 -52.981 1.00 80.94 983 GLU A CA 1
ATOM 7998 C C . GLU A 1 983 ? 31.412 13.935 -52.472 1.00 80.94 983 GLU A C 1
ATOM 8000 O O . GLU A 1 983 ? 30.826 14.210 -51.423 1.00 80.94 983 GLU A O 1
ATOM 8005 N N . ILE A 1 984 ? 31.929 14.886 -53.262 1.00 83.12 984 ILE A N 1
ATOM 8006 C CA . ILE A 1 984 ? 31.912 16.327 -52.939 1.00 83.12 984 ILE A CA 1
ATOM 8007 C C . ILE A 1 984 ? 30.473 16.834 -52.752 1.00 83.12 984 ILE A C 1
ATOM 8009 O O . ILE A 1 984 ? 30.186 17.611 -51.838 1.00 83.12 984 ILE A O 1
ATOM 8013 N N . PHE A 1 985 ? 29.541 16.377 -53.592 1.00 83.81 985 PHE A N 1
ATOM 8014 C CA . PHE A 1 985 ? 28.134 16.781 -53.536 1.00 83.81 985 PHE A CA 1
ATOM 8015 C C . PHE A 1 985 ? 27.239 15.849 -52.699 1.00 83.81 985 PHE A C 1
ATOM 8017 O O . PHE A 1 985 ? 26.057 16.153 -52.517 1.00 83.81 985 PHE A O 1
ATOM 8024 N N . GLN A 1 986 ? 27.772 14.750 -52.151 1.00 84.56 986 GLN A N 1
ATOM 8025 C CA . GLN A 1 986 ? 27.008 13.678 -51.501 1.00 84.56 986 GLN A CA 1
ATOM 8026 C C . GLN A 1 986 ? 26.270 14.175 -50.262 1.00 84.56 986 GLN A C 1
ATOM 8028 O O . GLN A 1 986 ? 25.100 13.844 -50.071 1.00 84.56 986 GLN A O 1
ATOM 8033 N N . GLY A 1 987 ? 26.927 14.996 -49.437 1.00 80.31 987 GLY A N 1
ATOM 8034 C CA . GLY A 1 987 ? 26.308 15.583 -48.247 1.00 80.31 987 GLY A CA 1
ATOM 8035 C C . GLY A 1 987 ? 25.103 16.458 -48.600 1.00 80.31 987 GLY A C 1
ATOM 8036 O O . GLY A 1 987 ? 24.025 16.296 -48.028 1.00 80.31 987 GLY A O 1
ATOM 8037 N N . LEU A 1 988 ? 25.260 17.322 -49.609 1.00 81.94 988 LEU A N 1
ATOM 8038 C CA . LEU A 1 988 ? 24.190 18.194 -50.095 1.00 81.94 988 LEU A CA 1
ATOM 8039 C C . LEU A 1 988 ? 23.047 17.389 -50.728 1.00 81.94 988 LEU A C 1
ATOM 8041 O O . LEU A 1 988 ? 21.884 17.657 -50.443 1.00 81.94 988 LEU A O 1
ATOM 8045 N N . PHE A 1 989 ? 23.349 16.375 -51.542 1.00 89.69 989 PHE A N 1
ATOM 8046 C CA . PHE A 1 989 ? 22.322 15.526 -52.147 1.00 89.69 989 PHE A CA 1
ATOM 8047 C C . PHE A 1 989 ? 21.563 14.697 -51.103 1.00 89.69 989 PHE A C 1
ATOM 8049 O O . PHE A 1 989 ? 20.339 14.612 -51.169 1.00 89.69 989 PHE A O 1
ATOM 8056 N N . ASN A 1 990 ? 22.257 14.126 -50.114 1.00 85.81 990 ASN A N 1
ATOM 8057 C CA . ASN A 1 990 ? 21.633 13.347 -49.040 1.00 85.81 990 ASN A CA 1
ATOM 8058 C C . ASN A 1 990 ? 20.659 14.186 -48.215 1.00 85.81 990 ASN A C 1
ATOM 8060 O O . ASN A 1 990 ? 19.575 13.707 -47.883 1.00 85.81 990 ASN A O 1
ATOM 8064 N N . GLN A 1 991 ? 21.012 15.440 -47.923 1.00 83.25 991 GLN A N 1
ATOM 8065 C CA . GLN A 1 991 ? 20.108 16.367 -47.249 1.00 83.25 991 GLN A CA 1
ATOM 8066 C C . GLN A 1 991 ? 18.829 16.582 -48.073 1.00 83.25 991 GLN A C 1
ATOM 8068 O O . GLN A 1 991 ? 17.724 16.406 -47.568 1.00 83.25 991 GLN A O 1
ATOM 8073 N N . VAL A 1 992 ? 18.976 16.862 -49.368 1.00 86.06 992 VAL A N 1
ATOM 8074 C CA . VAL A 1 992 ? 17.849 17.120 -50.277 1.00 86.06 992 VAL A CA 1
ATOM 8075 C C . VAL A 1 992 ? 16.987 15.880 -50.498 1.00 86.06 992 VAL A C 1
ATOM 8077 O O . VAL A 1 992 ? 15.764 15.977 -50.579 1.00 86.06 992 VAL A O 1
ATOM 8080 N N . LYS A 1 993 ? 17.614 14.704 -50.564 1.00 88.44 993 LYS A N 1
ATOM 8081 C CA . LYS A 1 993 ? 16.934 13.410 -50.629 1.00 88.44 993 LYS A CA 1
ATOM 8082 C C . LYS A 1 993 ? 16.121 13.154 -49.363 1.00 88.44 993 LYS A C 1
ATOM 8084 O O . LYS A 1 993 ? 14.964 12.762 -49.468 1.00 88.44 993 LYS A O 1
ATOM 8089 N N . SER A 1 994 ? 16.693 13.427 -48.191 1.00 86.19 994 SER A N 1
ATOM 8090 C CA . SER A 1 994 ? 15.983 13.296 -46.918 1.00 86.19 994 SER A CA 1
ATOM 8091 C C . SER A 1 994 ? 14.772 14.227 -46.852 1.00 86.19 994 SER A C 1
ATOM 8093 O O . SER A 1 994 ? 13.684 13.777 -46.499 1.00 86.19 994 SER A O 1
ATOM 8095 N N . ASP A 1 995 ? 14.916 15.492 -47.256 1.00 85.00 995 ASP A N 1
ATOM 8096 C CA . ASP A 1 995 ? 13.795 16.440 -47.297 1.00 85.00 995 ASP A CA 1
ATOM 8097 C C . ASP A 1 995 ? 12.718 16.004 -48.307 1.00 85.00 995 ASP A C 1
ATOM 8099 O O . ASP A 1 995 ? 11.519 16.082 -48.028 1.00 85.00 995 ASP A O 1
ATOM 8103 N N . HIS A 1 996 ? 13.119 15.467 -49.461 1.00 89.00 996 HIS A N 1
ATOM 8104 C CA . HIS A 1 996 ? 12.191 14.889 -50.430 1.00 89.00 996 HIS A CA 1
ATOM 8105 C C . HIS A 1 996 ? 11.392 13.717 -49.850 1.00 89.00 996 HIS A C 1
ATOM 8107 O O . HIS A 1 996 ? 10.161 13.746 -49.882 1.00 89.00 996 HIS A O 1
ATOM 8113 N N . GLU A 1 997 ? 12.069 12.718 -49.284 1.00 86.94 997 GLU A N 1
ATOM 8114 C CA . GLU A 1 997 ? 11.449 11.485 -48.788 1.00 86.94 997 GLU A CA 1
ATOM 8115 C C . GLU A 1 997 ? 10.618 11.715 -47.520 1.00 86.94 997 GLU A C 1
ATOM 8117 O O . GLU A 1 997 ? 9.499 11.216 -47.394 1.00 86.94 997 GLU A O 1
ATOM 8122 N N . ASN A 1 998 ? 11.143 12.502 -46.582 1.00 85.62 998 ASN A N 1
ATOM 8123 C CA . ASN A 1 998 ? 10.551 12.646 -45.258 1.00 85.62 998 ASN A CA 1
ATOM 8124 C C . ASN A 1 998 ? 9.617 13.843 -45.121 1.00 85.62 998 ASN A C 1
ATOM 8126 O O . ASN A 1 998 ? 8.906 13.905 -44.122 1.00 85.62 998 ASN A O 1
ATOM 8130 N N . ILE A 1 999 ? 9.603 14.779 -46.073 1.00 88.75 999 ILE A N 1
ATOM 8131 C CA . ILE A 1 999 ? 8.769 15.984 -45.995 1.00 88.75 999 ILE A CA 1
ATOM 8132 C C . ILE A 1 999 ? 7.892 16.095 -47.234 1.00 88.75 999 ILE A C 1
ATOM 8134 O O . ILE A 1 999 ? 6.676 15.968 -47.124 1.00 88.75 999 ILE A O 1
ATOM 8138 N N . TYR A 1 1000 ? 8.475 16.310 -48.415 1.00 91.25 1000 TYR A N 1
ATOM 8139 C CA . TYR A 1 1000 ? 7.681 16.645 -49.601 1.00 91.25 1000 TYR A CA 1
ATOM 8140 C C . TYR A 1 1000 ? 6.801 15.476 -50.075 1.00 91.25 1000 TYR A C 1
ATOM 8142 O O . TYR A 1 1000 ? 5.633 15.698 -50.396 1.00 91.25 1000 TYR A O 1
ATOM 8150 N N . LEU A 1 1001 ? 7.302 14.234 -50.058 1.00 89.12 1001 LEU A N 1
ATOM 8151 C CA . LEU A 1 1001 ? 6.480 13.059 -50.370 1.00 89.12 1001 LEU A CA 1
ATOM 8152 C C . LEU A 1 1001 ? 5.376 12.848 -49.332 1.00 89.12 1001 LEU A C 1
ATOM 8154 O O . LEU A 1 1001 ? 4.222 12.695 -49.718 1.00 89.12 1001 LEU A O 1
ATOM 8158 N N . LYS A 1 1002 ? 5.684 12.938 -48.032 1.00 89.25 1002 LYS A N 1
ATOM 8159 C CA . LYS A 1 1002 ? 4.673 12.785 -46.970 1.00 89.25 1002 LYS A CA 1
ATOM 8160 C C . LYS A 1 1002 ? 3.585 13.855 -47.036 1.00 89.25 1002 LYS A C 1
ATOM 8162 O O . LYS A 1 1002 ? 2.415 13.526 -46.886 1.00 89.25 1002 LYS A O 1
ATOM 8167 N N . LEU A 1 1003 ? 3.938 15.106 -47.336 1.00 90.25 1003 LEU A N 1
ATOM 8168 C CA . LEU A 1 1003 ? 2.967 16.188 -47.529 1.00 90.25 1003 LEU A CA 1
ATOM 8169 C C . LEU A 1 1003 ? 1.973 15.891 -48.658 1.00 90.25 1003 LEU A C 1
ATOM 8171 O O . LEU A 1 1003 ? 0.787 16.194 -48.514 1.00 90.25 1003 LEU A O 1
ATOM 8175 N N . ARG A 1 1004 ? 2.444 15.286 -49.756 1.00 90.38 1004 ARG A N 1
ATOM 8176 C CA . ARG A 1 1004 ? 1.597 14.847 -50.871 1.00 90.38 1004 ARG A CA 1
ATOM 8177 C C . ARG A 1 1004 ? 0.784 13.605 -50.503 1.00 90.38 1004 ARG A C 1
ATOM 8179 O O . ARG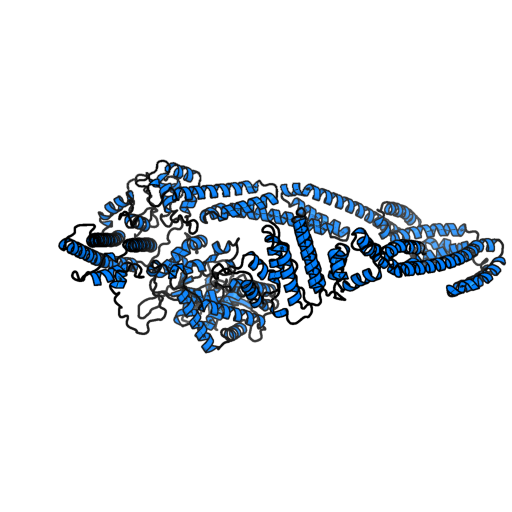 A 1 1004 ? -0.426 13.595 -50.705 1.00 90.38 1004 ARG A O 1
ATOM 8186 N N . ASP A 1 1005 ? 1.441 12.567 -49.995 1.00 88.50 1005 ASP A N 1
ATOM 8187 C CA . ASP A 1 1005 ? 0.852 11.240 -49.785 1.00 88.50 1005 ASP A CA 1
ATOM 8188 C C . ASP A 1 1005 ? -0.204 11.263 -48.675 1.00 88.50 1005 ASP A C 1
ATOM 8190 O O . ASP A 1 1005 ? -1.280 10.688 -48.837 1.00 88.50 1005 ASP A O 1
ATOM 8194 N N . ASN A 1 1006 ? 0.048 12.024 -47.607 1.00 87.31 1006 ASN A N 1
ATOM 8195 C CA . ASN A 1 1006 ? -0.920 12.270 -46.538 1.00 87.31 1006 ASN A CA 1
ATOM 8196 C C . ASN A 1 1006 ? -1.927 13.385 -46.890 1.00 87.31 1006 ASN A C 1
ATOM 8198 O O . ASN A 1 1006 ? -2.778 13.717 -46.069 1.00 87.31 1006 ASN A O 1
ATOM 8202 N N . GLN A 1 1007 ? -1.834 13.979 -48.089 1.00 89.31 1007 GLN A N 1
ATOM 8203 C CA . GLN A 1 1007 ? -2.720 15.045 -48.581 1.00 89.31 1007 GLN A CA 1
ATOM 8204 C C . GLN A 1 1007 ? -2.843 16.237 -47.610 1.00 89.31 1007 GLN A C 1
ATOM 8206 O O . GLN A 1 1007 ? -3.919 16.808 -47.414 1.00 89.31 1007 GLN A O 1
ATOM 8211 N N . ILE A 1 1008 ? -1.726 16.615 -46.982 1.00 91.75 1008 ILE A N 1
ATOM 8212 C CA . ILE A 1 1008 ? -1.666 17.711 -46.002 1.00 91.75 1008 ILE A CA 1
ATOM 8213 C C . ILE A 1 1008 ? -1.847 19.064 -46.692 1.00 91.75 1008 ILE A C 1
ATOM 8215 O O . ILE A 1 1008 ? -2.519 19.957 -46.173 1.00 91.75 1008 ILE A O 1
ATOM 8219 N N . VAL A 1 1009 ? -1.263 19.202 -47.882 1.00 90.75 1009 VAL A N 1
ATOM 8220 C CA . VAL A 1 1009 ? -1.380 20.380 -48.743 1.00 90.75 1009 VAL A CA 1
ATOM 8221 C C . VAL A 1 1009 ? -1.639 19.954 -50.182 1.00 90.75 1009 VAL A C 1
ATOM 8223 O O . VAL A 1 1009 ? -1.263 18.856 -50.594 1.00 90.75 1009 VAL A O 1
ATOM 8226 N N . ASP A 1 1010 ? -2.249 20.838 -50.967 1.00 89.19 1010 ASP A N 1
ATOM 8227 C CA . ASP A 1 1010 ? -2.471 20.584 -52.388 1.00 89.19 1010 ASP A CA 1
ATOM 8228 C C . ASP A 1 1010 ? -1.141 20.570 -53.151 1.00 89.19 1010 ASP A C 1
ATOM 8230 O O . ASP A 1 1010 ? -0.187 21.265 -52.786 1.00 89.19 1010 ASP A O 1
ATOM 8234 N N . SER A 1 1011 ? -1.084 19.831 -54.259 1.00 85.50 1011 SER A N 1
ATOM 8235 C CA . SER A 1 1011 ? 0.115 19.715 -55.101 1.00 85.50 1011 SER A CA 1
ATOM 8236 C C . SER A 1 1011 ? 0.598 21.066 -55.655 1.00 85.50 1011 SER A C 1
ATOM 8238 O O . SER A 1 1011 ? 1.794 21.254 -55.874 1.00 85.50 1011 SER A O 1
ATOM 8240 N N . GLU A 1 1012 ? -0.312 22.028 -55.812 1.00 90.88 1012 GLU A N 1
ATOM 8241 C CA . GLU A 1 1012 ? -0.027 23.392 -56.279 1.00 90.88 1012 GLU A CA 1
ATOM 8242 C C . GLU A 1 1012 ? 0.390 24.358 -55.161 1.00 90.88 1012 GLU A C 1
ATOM 8244 O O . GLU A 1 1012 ? 0.667 25.531 -55.416 1.00 90.88 1012 GLU A O 1
ATOM 8249 N N . THR A 1 1013 ? 0.463 23.890 -53.912 1.00 90.50 1013 THR A N 1
ATOM 8250 C CA . THR A 1 1013 ? 0.894 24.720 -52.783 1.00 90.50 1013 THR A CA 1
ATOM 8251 C C . THR A 1 1013 ? 2.312 25.221 -53.019 1.00 90.50 1013 THR A C 1
ATOM 8253 O O . THR A 1 1013 ? 3.213 24.439 -53.341 1.00 90.50 1013 THR A O 1
ATOM 8256 N N . SER A 1 1014 ? 2.517 26.531 -52.857 1.00 91.62 1014 SER A N 1
ATOM 8257 C CA . SER A 1 1014 ? 3.817 27.138 -53.119 1.00 91.62 1014 SER A CA 1
ATOM 8258 C C . SER A 1 1014 ? 4.882 26.598 -52.169 1.00 91.62 1014 SER A C 1
ATOM 8260 O O . SER A 1 1014 ? 4.681 26.554 -50.953 1.00 91.62 1014 SER A O 1
ATOM 8262 N N . SER A 1 1015 ? 6.051 26.260 -52.711 1.00 86.31 1015 SER A N 1
ATOM 8263 C CA . SER A 1 1015 ? 7.199 25.810 -51.921 1.00 86.31 1015 SER A CA 1
ATOM 8264 C C . SER A 1 1015 ? 7.623 26.856 -50.891 1.00 86.31 1015 SER A C 1
ATOM 8266 O O . SER A 1 1015 ? 7.974 26.494 -49.777 1.00 86.31 1015 SER A O 1
ATOM 8268 N N . VAL A 1 1016 ? 7.471 28.151 -51.192 1.00 86.44 1016 VAL A N 1
ATOM 8269 C CA . VAL A 1 1016 ? 7.733 29.238 -50.232 1.00 86.44 1016 VAL A CA 1
ATOM 8270 C C . VAL A 1 1016 ? 6.792 29.161 -49.025 1.00 86.44 1016 VAL A C 1
ATOM 8272 O O . VAL A 1 1016 ? 7.217 29.376 -47.891 1.00 86.44 1016 VAL A O 1
ATOM 8275 N N . SER A 1 1017 ? 5.517 28.829 -49.240 1.00 87.69 1017 SER A N 1
ATOM 8276 C CA . SER A 1 1017 ? 4.544 28.661 -48.155 1.00 87.69 1017 SER A CA 1
ATOM 8277 C C . SER A 1 1017 ? 4.858 27.439 -47.294 1.00 87.69 1017 SER A C 1
ATOM 8279 O O . SER A 1 1017 ? 4.710 27.507 -46.076 1.00 87.69 1017 SER A O 1
ATOM 8281 N N . ILE A 1 1018 ? 5.329 26.350 -47.909 1.00 89.94 1018 ILE A N 1
ATOM 8282 C CA . ILE A 1 1018 ? 5.755 25.136 -47.202 1.00 89.94 1018 ILE A CA 1
ATOM 8283 C C . ILE A 1 1018 ? 6.984 25.432 -46.341 1.00 89.94 1018 ILE A C 1
ATOM 8285 O O . ILE A 1 1018 ? 6.953 25.181 -45.139 1.00 89.94 1018 ILE A O 1
ATOM 8289 N N . GLU A 1 1019 ? 8.017 26.055 -46.914 1.00 88.69 1019 GLU A N 1
ATOM 8290 C CA . GLU A 1 1019 ? 9.215 26.444 -46.163 1.00 88.69 1019 GLU A CA 1
ATOM 8291 C C . GLU A 1 1019 ? 8.885 27.398 -45.015 1.00 88.69 1019 GLU A C 1
ATOM 8293 O O . GLU A 1 1019 ? 9.426 27.258 -43.922 1.00 88.69 1019 GLU A O 1
ATOM 8298 N N . LYS A 1 1020 ? 7.933 28.323 -45.204 1.00 89.25 1020 LYS A N 1
ATOM 8299 C CA . LYS A 1 1020 ? 7.495 29.217 -44.125 1.00 89.25 1020 LYS A CA 1
ATOM 8300 C C . LYS A 1 1020 ? 6.919 28.444 -42.930 1.00 89.25 1020 LYS A C 1
ATOM 8302 O O . LYS A 1 1020 ? 7.193 28.811 -41.792 1.00 89.25 1020 LYS A O 1
ATOM 8307 N N . VAL A 1 1021 ? 6.145 27.381 -43.161 1.00 89.88 1021 VAL A N 1
ATOM 8308 C CA . VAL A 1 1021 ? 5.612 26.524 -42.082 1.00 89.88 1021 VAL A CA 1
ATOM 8309 C C . VAL A 1 1021 ? 6.731 25.739 -41.404 1.00 89.88 1021 VAL A C 1
ATOM 8311 O O . VAL A 1 1021 ? 6.797 25.700 -40.178 1.00 89.88 1021 VAL A O 1
ATOM 8314 N N . LEU A 1 1022 ? 7.644 25.159 -42.183 1.00 89.19 1022 LEU A N 1
ATOM 8315 C CA . LEU A 1 1022 ? 8.774 24.401 -41.642 1.00 89.19 1022 LEU A CA 1
ATOM 8316 C C . LEU A 1 1022 ? 9.710 25.286 -40.808 1.00 89.19 1022 LEU A C 1
ATOM 8318 O O . LEU A 1 1022 ? 10.175 24.857 -39.755 1.00 89.19 1022 LEU A O 1
ATOM 8322 N N . LEU A 1 1023 ? 9.920 26.538 -41.225 1.00 87.56 1023 LEU A N 1
ATOM 8323 C CA . LEU A 1 1023 ? 10.689 27.534 -40.481 1.00 87.56 1023 LEU A CA 1
ATOM 8324 C C . LEU A 1 1023 ? 10.019 27.927 -39.159 1.00 87.56 1023 LEU A C 1
ATOM 8326 O O . LEU A 1 1023 ? 10.724 28.095 -38.167 1.00 87.56 1023 LEU A O 1
ATOM 8330 N N . LYS A 1 1024 ? 8.680 28.011 -39.107 1.00 89.06 1024 LYS A N 1
ATOM 8331 C CA . LYS A 1 1024 ? 7.951 28.258 -37.848 1.00 89.06 1024 LYS A CA 1
ATOM 8332 C C . LYS A 1 1024 ? 8.193 27.154 -36.811 1.00 89.06 1024 LYS A C 1
ATOM 8334 O O . LYS A 1 1024 ? 8.245 27.450 -35.622 1.00 89.06 1024 LYS A O 1
ATOM 8339 N N . ILE A 1 1025 ? 8.344 25.905 -37.258 1.00 87.00 1025 ILE A N 1
ATOM 8340 C CA . ILE A 1 1025 ? 8.550 24.711 -36.413 1.00 87.00 1025 ILE A CA 1
ATOM 8341 C C . ILE A 1 1025 ? 10.029 24.546 -35.999 1.00 87.00 1025 ILE A C 1
ATOM 8343 O O . ILE A 1 1025 ? 10.340 23.727 -35.139 1.00 87.00 1025 ILE A O 1
ATOM 8347 N N . ASN A 1 1026 ? 10.954 25.317 -36.582 1.00 72.19 1026 ASN A N 1
ATOM 8348 C CA . ASN A 1 1026 ? 12.397 25.092 -36.477 1.00 72.19 1026 ASN A CA 1
ATOM 8349 C C . ASN A 1 1026 ? 13.022 25.607 -35.162 1.00 72.19 1026 ASN A C 1
ATOM 8351 O O . ASN A 1 1026 ? 13.874 26.496 -35.171 1.00 72.19 1026 ASN A O 1
ATOM 8355 N N . THR A 1 1027 ? 12.615 25.036 -34.028 1.00 63.16 1027 THR A N 1
ATOM 8356 C CA . THR A 1 1027 ? 13.345 25.128 -32.755 1.00 63.16 1027 THR A CA 1
ATOM 8357 C C . THR A 1 1027 ? 14.404 24.032 -32.641 1.00 63.16 1027 THR A C 1
ATOM 8359 O O . THR A 1 1027 ? 14.288 22.956 -33.224 1.00 63.16 1027 THR A O 1
ATOM 8362 N N . SER A 1 1028 ? 15.489 24.289 -31.907 1.00 57.00 1028 SER A N 1
ATOM 8363 C CA . SER A 1 1028 ? 16.534 23.287 -31.683 1.00 57.00 1028 SER A CA 1
ATOM 8364 C C . SER A 1 1028 ? 16.050 22.207 -30.711 1.00 57.00 1028 SER A C 1
ATOM 8366 O O . SER A 1 1028 ? 15.744 22.522 -29.562 1.00 57.00 1028 SER A O 1
ATOM 8368 N N . GLY A 1 1029 ? 16.034 20.940 -31.137 1.00 74.75 1029 GLY A N 1
ATOM 8369 C CA . GLY A 1 1029 ? 15.826 19.792 -30.248 1.00 74.75 1029 GLY A CA 1
ATOM 8370 C C . GLY A 1 1029 ? 14.859 18.731 -30.778 1.00 74.75 1029 GLY A C 1
ATOM 8371 O O . GLY A 1 1029 ? 14.317 18.821 -31.878 1.00 74.75 1029 GLY A O 1
ATOM 8372 N N . GLU A 1 1030 ? 14.643 17.704 -29.961 1.00 80.94 1030 GLU A N 1
ATOM 8373 C CA . GLU A 1 1030 ? 13.802 16.539 -30.264 1.00 80.94 1030 GLU A CA 1
ATOM 8374 C C . GLU A 1 1030 ? 12.311 16.898 -30.438 1.00 80.94 1030 GLU A C 1
ATOM 8376 O O . GLU A 1 1030 ? 11.626 16.348 -31.303 1.00 80.94 1030 GLU A O 1
ATOM 8381 N N . VAL A 1 1031 ? 11.817 17.880 -29.674 1.00 81.81 1031 VAL A N 1
ATOM 8382 C CA . VAL A 1 1031 ? 10.418 18.350 -29.715 1.00 81.81 1031 VAL A CA 1
ATOM 8383 C C . VAL A 1 1031 ? 10.050 18.912 -31.092 1.00 81.81 1031 VAL A C 1
ATOM 8385 O O . VAL A 1 1031 ? 8.976 18.611 -31.611 1.00 81.81 1031 VAL A O 1
ATOM 8388 N N . ALA A 1 1032 ? 10.954 19.658 -31.732 1.00 82.12 1032 ALA A N 1
ATOM 8389 C CA . ALA A 1 1032 ? 10.734 20.201 -33.070 1.00 82.12 1032 ALA A CA 1
ATOM 8390 C C . ALA A 1 1032 ? 10.611 19.098 -34.131 1.00 82.12 1032 ALA A C 1
ATOM 8392 O O . ALA A 1 1032 ? 9.772 19.191 -35.025 1.00 82.12 1032 ALA A O 1
ATOM 8393 N N . GLN A 1 1033 ? 11.389 18.015 -34.013 1.00 84.31 1033 GLN A N 1
ATOM 8394 C CA . GLN A 1 1033 ? 11.293 16.868 -34.925 1.00 84.31 1033 GLN A CA 1
ATOM 8395 C C . GLN A 1 1033 ? 9.993 16.082 -34.724 1.00 84.31 1033 GLN A C 1
ATOM 8397 O O . GLN A 1 1033 ? 9.357 15.678 -35.705 1.00 84.31 1033 GLN A O 1
ATOM 8402 N N . ARG A 1 1034 ? 9.554 15.918 -33.468 1.00 87.94 1034 ARG A N 1
ATOM 8403 C CA . ARG A 1 1034 ? 8.249 15.323 -33.138 1.00 87.94 1034 ARG A CA 1
ATOM 8404 C C . ARG A 1 1034 ? 7.103 16.165 -33.700 1.00 87.94 1034 ARG A C 1
ATOM 8406 O O . ARG A 1 1034 ? 6.235 15.617 -34.375 1.00 87.94 1034 ARG A O 1
ATOM 8413 N N . LEU A 1 1035 ? 7.132 17.486 -33.504 1.00 91.31 1035 LEU A N 1
ATOM 8414 C CA . LEU A 1 1035 ? 6.112 18.394 -34.035 1.00 91.31 1035 LEU A CA 1
ATOM 8415 C C . LEU A 1 1035 ? 6.115 18.427 -35.566 1.00 91.31 1035 LEU A C 1
ATOM 8417 O O . LEU A 1 1035 ? 5.050 18.380 -36.173 1.00 91.31 1035 LEU A O 1
ATOM 8421 N N . LYS A 1 1036 ? 7.291 18.448 -36.204 1.00 89.81 1036 LYS A N 1
ATOM 8422 C CA . LYS A 1 1036 ? 7.418 18.385 -37.667 1.00 89.81 1036 LYS A CA 1
ATOM 8423 C C . LYS A 1 1036 ? 6.804 17.098 -38.216 1.00 89.81 1036 LYS A C 1
ATOM 8425 O O . LYS A 1 1036 ? 6.039 17.161 -39.171 1.00 89.81 1036 LYS A O 1
ATOM 8430 N N . SER A 1 1037 ? 7.079 15.958 -37.580 1.00 88.94 1037 SER A N 1
ATOM 8431 C CA . SER A 1 1037 ? 6.516 14.652 -37.958 1.00 88.94 1037 SER A CA 1
ATOM 8432 C C . SER A 1 1037 ? 4.996 14.587 -37.769 1.00 88.94 1037 SER A C 1
ATOM 8434 O O . SER A 1 1037 ? 4.294 14.040 -38.621 1.00 88.94 1037 SER A O 1
ATOM 8436 N N . ALA A 1 1038 ? 4.480 15.182 -36.690 1.00 90.12 1038 ALA A N 1
ATOM 8437 C CA . ALA A 1 1038 ? 3.045 15.305 -36.445 1.00 90.12 1038 ALA A CA 1
ATOM 8438 C C . ALA A 1 1038 ? 2.370 16.219 -37.484 1.00 90.12 1038 ALA A C 1
ATOM 8440 O O . ALA A 1 1038 ? 1.370 15.839 -38.083 1.00 90.12 1038 ALA A O 1
ATOM 8441 N N . ALA A 1 1039 ? 2.952 17.386 -37.775 1.00 91.69 1039 ALA A N 1
ATOM 8442 C CA . ALA A 1 1039 ? 2.388 18.363 -38.705 1.00 91.69 1039 ALA A CA 1
ATOM 8443 C C . ALA A 1 1039 ? 2.322 17.846 -40.152 1.00 91.69 1039 ALA A C 1
ATOM 8445 O O . ALA A 1 1039 ? 1.352 18.111 -40.850 1.00 91.69 1039 ALA A O 1
ATOM 8446 N N . ILE A 1 1040 ? 3.310 17.072 -40.613 1.00 92.00 1040 ILE A N 1
ATOM 8447 C CA . ILE A 1 1040 ? 3.266 16.444 -41.952 1.00 92.00 1040 ILE A CA 1
ATOM 8448 C C . ILE A 1 1040 ? 2.351 15.208 -42.023 1.00 92.00 1040 ILE A C 1
ATOM 8450 O O . ILE A 1 1040 ? 2.252 14.573 -43.074 1.00 92.00 1040 ILE A O 1
ATOM 8454 N N . SER A 1 1041 ? 1.716 14.839 -40.910 1.00 89.44 1041 SER A N 1
ATOM 8455 C CA . SER A 1 1041 ? 0.774 13.718 -40.818 1.00 89.44 1041 SER A CA 1
ATOM 8456 C C . SER A 1 1041 ? -0.645 14.171 -40.459 1.00 89.44 1041 SER A C 1
ATOM 8458 O O . SER A 1 1041 ? -1.581 13.399 -40.634 1.00 89.44 1041 SER A O 1
ATOM 8460 N N . ASP A 1 1042 ? -0.825 15.423 -40.022 1.00 93.06 1042 ASP A N 1
ATOM 8461 C CA . ASP A 1 1042 ? -2.119 15.989 -39.648 1.00 93.06 1042 ASP A CA 1
ATOM 8462 C C . ASP A 1 1042 ? -2.389 17.325 -40.361 1.00 93.06 1042 ASP A C 1
ATOM 8464 O O . ASP A 1 1042 ? -1.713 18.340 -40.160 1.00 93.06 1042 ASP A O 1
ATOM 8468 N N . ARG A 1 1043 ? -3.423 17.323 -41.210 1.00 91.69 1043 ARG A N 1
ATOM 8469 C CA . ARG A 1 1043 ? -3.820 18.482 -42.018 1.00 91.69 1043 ARG A CA 1
ATOM 8470 C C . ARG A 1 1043 ? -4.312 19.657 -41.169 1.00 91.69 1043 ARG A C 1
ATOM 8472 O O . ARG A 1 1043 ? -4.057 20.803 -41.539 1.00 91.69 1043 ARG A O 1
ATOM 8479 N N . ILE A 1 1044 ? -5.006 19.394 -40.061 1.00 92.50 1044 ILE A N 1
ATOM 8480 C CA . ILE A 1 1044 ? -5.570 20.429 -39.182 1.00 92.50 1044 ILE A CA 1
ATOM 8481 C C . ILE A 1 1044 ? -4.424 21.155 -38.467 1.00 92.50 1044 ILE A C 1
ATOM 8483 O O . ILE A 1 1044 ? -4.377 22.386 -38.460 1.00 92.50 1044 ILE A O 1
ATOM 8487 N N . LEU A 1 1045 ? -3.448 20.402 -37.954 1.00 94.44 1045 LEU A N 1
ATOM 8488 C CA . LEU A 1 1045 ? -2.244 20.934 -37.324 1.00 94.44 1045 LEU A CA 1
ATOM 8489 C C . LEU A 1 1045 ? -1.413 21.773 -38.295 1.00 94.44 1045 LEU A C 1
ATOM 8491 O O . LEU A 1 1045 ? -1.030 22.899 -37.970 1.00 94.44 1045 LEU A O 1
ATOM 8495 N N . TRP A 1 1046 ? -1.164 21.253 -39.500 1.00 94.25 1046 TRP A N 1
ATOM 8496 C CA . TRP A 1 1046 ? -0.427 21.983 -40.530 1.00 94.25 1046 TRP A CA 1
ATOM 8497 C C . TRP A 1 1046 ? -1.094 23.317 -40.870 1.00 94.25 1046 TRP A C 1
ATOM 8499 O O . TRP A 1 1046 ? -0.435 24.359 -40.900 1.00 94.25 1046 TRP A O 1
ATOM 8509 N N . GLN A 1 1047 ? -2.411 23.298 -41.097 1.00 92.19 1047 GLN A N 1
ATOM 8510 C CA . GLN A 1 1047 ? -3.177 24.502 -41.407 1.00 92.19 1047 GLN A CA 1
ATOM 8511 C C . GLN A 1 1047 ? -3.131 25.508 -40.257 1.00 92.19 1047 GLN A C 1
ATOM 8513 O O . GLN A 1 1047 ? -2.856 26.681 -40.507 1.00 92.19 1047 GLN A O 1
ATOM 8518 N N . ALA A 1 1048 ? -3.305 25.059 -39.012 1.00 92.44 1048 ALA A N 1
ATOM 8519 C CA . ALA A 1 1048 ? -3.248 25.929 -37.844 1.00 92.44 1048 ALA A CA 1
ATOM 8520 C C . ALA A 1 1048 ? -1.884 26.631 -37.711 1.00 92.44 1048 ALA A C 1
ATOM 8522 O O . ALA A 1 1048 ? -1.839 27.844 -37.496 1.00 92.44 1048 ALA A O 1
ATOM 8523 N N . ILE A 1 1049 ? -0.770 25.915 -37.915 1.00 93.00 1049 ILE A N 1
ATOM 8524 C CA . ILE A 1 1049 ? 0.585 26.501 -37.900 1.00 93.00 1049 ILE A CA 1
ATOM 8525 C C . ILE A 1 1049 ? 0.772 27.479 -39.070 1.00 93.00 1049 ILE A C 1
ATOM 8527 O O . ILE A 1 1049 ? 1.324 28.575 -38.898 1.00 93.00 1049 ILE A O 1
ATOM 8531 N N . ALA A 1 1050 ? 0.281 27.123 -40.260 1.00 90.56 1050 ALA A N 1
ATOM 8532 C CA . ALA A 1 1050 ? 0.361 27.974 -41.441 1.00 90.56 1050 ALA A CA 1
ATOM 8533 C C . ALA A 1 1050 ? -0.352 29.316 -41.231 1.00 90.56 1050 ALA A C 1
ATOM 8535 O O . ALA A 1 1050 ? 0.236 30.369 -41.497 1.00 90.56 1050 ALA A O 1
ATOM 8536 N N . THR A 1 1051 ? -1.571 29.294 -40.688 1.00 90.06 1051 THR A N 1
ATOM 8537 C CA . THR A 1 1051 ? -2.389 30.493 -40.446 1.00 90.06 1051 THR A CA 1
ATOM 8538 C C . THR A 1 1051 ? -2.091 31.195 -39.121 1.00 90.06 1051 THR A C 1
ATOM 8540 O O . THR A 1 1051 ? -2.512 32.335 -38.927 1.00 90.06 1051 THR A O 1
ATOM 8543 N N . GLY A 1 1052 ? -1.375 30.538 -38.206 1.00 87.75 1052 GLY A N 1
ATOM 8544 C CA . GLY A 1 1052 ? -1.024 31.070 -36.892 1.00 87.75 1052 GLY A CA 1
ATOM 8545 C C . GLY A 1 1052 ? -0.210 32.363 -36.977 1.00 87.75 1052 GLY A C 1
ATOM 8546 O O . GLY A 1 1052 ? 0.617 32.539 -37.876 1.00 87.75 1052 GLY A O 1
ATOM 8547 N N . LYS A 1 1053 ? -0.426 33.274 -36.023 1.00 84.94 1053 LYS A N 1
ATOM 8548 C CA . LYS A 1 1053 ? 0.186 34.617 -36.024 1.00 84.94 1053 LYS A CA 1
ATOM 8549 C C . LYS A 1 1053 ? 1.625 34.643 -35.500 1.00 84.94 1053 LYS A C 1
ATOM 8551 O O . LYS A 1 1053 ? 2.293 35.663 -35.630 1.00 84.94 1053 LYS A O 1
ATOM 8556 N N . LYS A 1 1054 ? 2.099 33.549 -34.900 1.00 84.31 1054 LYS A N 1
ATOM 8557 C CA . LYS A 1 1054 ? 3.474 33.419 -34.405 1.00 84.31 1054 LYS A CA 1
ATOM 8558 C C . LYS A 1 1054 ? 4.431 33.084 -35.554 1.00 84.31 1054 LYS A C 1
ATOM 8560 O O . LYS A 1 1054 ? 4.167 32.174 -36.341 1.00 84.31 1054 LYS A O 1
ATOM 8565 N N . GLU A 1 1055 ? 5.523 33.841 -35.650 1.00 80.12 1055 GLU A N 1
ATOM 8566 C CA . GLU A 1 1055 ? 6.555 33.673 -36.690 1.00 80.12 1055 GLU A CA 1
ATOM 8567 C C . GLU A 1 1055 ? 7.545 32.541 -36.361 1.00 80.12 1055 GLU A C 1
ATOM 8569 O O . GLU A 1 1055 ? 8.126 31.960 -37.273 1.00 80.12 1055 GLU A O 1
ATOM 8574 N N . GLN A 1 1056 ? 7.699 32.187 -35.080 1.00 83.94 1056 GLN A N 1
ATOM 8575 C CA . GLN A 1 1056 ? 8.426 31.007 -34.598 1.00 83.94 1056 GLN A CA 1
ATOM 8576 C C . GLN A 1 1056 ? 7.695 30.419 -33.387 1.00 83.94 1056 GLN A C 1
ATOM 8578 O O . GLN A 1 1056 ? 7.101 31.161 -32.602 1.00 83.94 1056 GLN A O 1
ATOM 8583 N N . LEU A 1 1057 ? 7.705 29.094 -33.256 1.00 89.31 1057 LEU A N 1
ATOM 8584 C CA . LEU A 1 1057 ? 7.079 28.384 -32.142 1.00 89.31 1057 LEU A CA 1
ATOM 8585 C C . LEU A 1 1057 ? 8.130 28.066 -31.083 1.00 89.31 1057 LEU A C 1
ATOM 8587 O O . LEU A 1 1057 ? 9.114 27.411 -31.402 1.00 89.31 1057 LEU A O 1
ATOM 8591 N N . SER A 1 1058 ? 7.920 28.478 -29.834 1.00 87.62 1058 SER A N 1
ATOM 8592 C CA . SER A 1 1058 ? 8.752 28.035 -28.712 1.00 87.62 1058 SER A CA 1
ATOM 8593 C C . SER A 1 1058 ? 8.574 26.545 -28.415 1.00 87.62 1058 SER A C 1
ATOM 8595 O O . SER A 1 1058 ? 7.596 25.918 -28.837 1.00 87.62 1058 SER A O 1
ATOM 8597 N N . THR A 1 1059 ? 9.521 25.970 -27.671 1.00 84.19 1059 THR A N 1
ATOM 8598 C CA . THR A 1 1059 ? 9.471 24.570 -27.219 1.00 84.19 1059 THR A CA 1
ATOM 8599 C C . THR A 1 1059 ? 8.192 24.289 -26.429 1.00 84.19 1059 THR A C 1
ATOM 8601 O O . THR A 1 1059 ? 7.588 23.228 -26.566 1.00 84.19 1059 THR A O 1
ATOM 8604 N N . GLU A 1 1060 ? 7.747 25.263 -25.643 1.00 86.06 1060 GLU A N 1
ATOM 8605 C CA . GLU A 1 1060 ? 6.553 25.202 -24.814 1.00 86.06 1060 GLU A CA 1
ATOM 8606 C C . GLU A 1 1060 ? 5.280 25.109 -25.658 1.00 86.06 1060 GLU A C 1
ATOM 8608 O O . GLU A 1 1060 ? 4.452 24.222 -25.454 1.00 86.06 1060 GLU A O 1
ATOM 8613 N N . ILE A 1 1061 ? 5.152 25.970 -26.671 1.00 88.25 1061 ILE A N 1
ATOM 8614 C CA . ILE A 1 1061 ? 4.034 25.905 -27.618 1.00 88.25 1061 ILE A CA 1
ATOM 8615 C C . ILE A 1 1061 ? 4.084 24.590 -28.392 1.00 88.25 1061 ILE A C 1
ATOM 8617 O O . ILE A 1 1061 ? 3.053 23.948 -28.566 1.00 88.25 1061 ILE A O 1
ATOM 8621 N N . ALA A 1 1062 ? 5.266 24.160 -28.834 1.00 89.06 1062 ALA A N 1
ATOM 8622 C CA . ALA A 1 1062 ? 5.413 22.920 -29.582 1.00 89.06 1062 ALA A CA 1
ATOM 8623 C C . ALA A 1 1062 ? 4.959 21.687 -28.779 1.00 89.06 1062 ALA A C 1
ATOM 8625 O O . ALA A 1 1062 ? 4.268 20.826 -29.327 1.00 89.06 1062 ALA A O 1
ATOM 8626 N N . ASN A 1 1063 ? 5.275 21.635 -27.482 1.00 86.50 1063 ASN A N 1
ATOM 8627 C CA . ASN A 1 1063 ? 4.780 20.600 -26.575 1.00 86.50 1063 ASN A CA 1
ATOM 8628 C C . ASN A 1 1063 ? 3.256 20.652 -26.421 1.00 86.50 1063 ASN A C 1
ATOM 8630 O O . ASN A 1 1063 ? 2.601 19.617 -26.518 1.00 86.50 1063 ASN A O 1
ATOM 8634 N N . ASP A 1 1064 ? 2.675 21.842 -26.267 1.00 87.19 1064 ASP A N 1
ATOM 8635 C CA . ASP A 1 1064 ? 1.223 21.998 -26.158 1.00 87.19 1064 ASP A CA 1
ATOM 8636 C C . ASP A 1 1064 ? 0.485 21.485 -27.403 1.00 87.19 1064 ASP A C 1
ATOM 8638 O O . ASP A 1 1064 ? -0.514 20.773 -27.289 1.00 87.19 1064 ASP A O 1
ATOM 8642 N N . LEU A 1 1065 ? 0.993 21.791 -28.603 1.00 92.12 1065 LEU A N 1
ATOM 8643 C CA . LEU A 1 1065 ? 0.408 21.288 -29.850 1.00 92.12 1065 LEU A CA 1
ATOM 8644 C C . LEU A 1 1065 ? 0.499 19.755 -29.952 1.00 92.12 1065 LEU A C 1
ATOM 8646 O O . LEU A 1 1065 ? -0.431 19.119 -30.456 1.00 92.12 1065 LEU A O 1
ATOM 8650 N N . LEU A 1 1066 ? 1.591 19.163 -29.453 1.00 89.56 1066 LEU A N 1
ATOM 8651 C CA . LEU A 1 1066 ? 1.781 17.710 -29.392 1.00 89.56 1066 LEU A CA 1
ATOM 8652 C C . LEU A 1 1066 ? 0.837 17.032 -28.387 1.00 89.56 1066 LEU A C 1
ATOM 8654 O O . LEU A 1 1066 ? 0.346 15.932 -28.645 1.00 89.56 1066 LEU A O 1
ATOM 8658 N N . VAL A 1 1067 ? 0.537 17.680 -27.261 1.00 85.06 1067 VAL A N 1
ATOM 8659 C CA . VAL A 1 1067 ? -0.454 17.163 -26.306 1.00 85.06 1067 VAL A CA 1
ATOM 8660 C C . VAL A 1 1067 ? -1.861 17.233 -26.900 1.00 85.06 1067 VAL A C 1
ATOM 8662 O O . VAL A 1 1067 ? -2.616 16.265 -26.799 1.00 85.06 1067 VAL A O 1
ATOM 8665 N N . LEU A 1 1068 ? -2.201 18.329 -27.583 1.00 86.06 1068 LEU A N 1
ATOM 8666 C CA . LEU A 1 1068 ? -3.510 18.497 -28.219 1.00 86.06 1068 LEU A CA 1
ATOM 8667 C C . LEU A 1 1068 ? -3.771 17.457 -29.318 1.00 86.06 1068 LEU A C 1
ATOM 8669 O O . LEU A 1 1068 ? -4.872 16.907 -29.375 1.00 86.06 1068 LEU A O 1
ATOM 8673 N N . ILE A 1 1069 ? -2.777 17.144 -30.161 1.00 90.00 1069 ILE A N 1
ATOM 8674 C CA . ILE A 1 1069 ? -2.942 16.100 -31.189 1.00 90.00 1069 ILE A CA 1
ATOM 8675 C C . ILE A 1 1069 ? -3.081 14.711 -30.555 1.00 90.00 1069 ILE A C 1
ATOM 8677 O O . ILE A 1 1069 ? -3.977 13.959 -30.928 1.00 90.00 1069 ILE A O 1
ATOM 8681 N N . LYS A 1 1070 ? -2.286 14.402 -29.518 1.00 85.50 1070 LYS A N 1
ATOM 8682 C CA . LYS A 1 1070 ? -2.389 13.135 -28.779 1.00 85.50 1070 LYS A CA 1
ATOM 8683 C C . LYS A 1 1070 ? -3.766 12.967 -28.138 1.00 85.50 1070 LYS A C 1
ATOM 8685 O O . LYS A 1 1070 ? -4.333 11.875 -28.185 1.00 85.50 1070 LYS A O 1
ATOM 8690 N N . TYR A 1 1071 ? -4.312 14.036 -27.555 1.00 83.12 1071 TYR A N 1
ATOM 8691 C CA . TYR A 1 1071 ? -5.665 14.037 -27.006 1.00 83.12 1071 TYR A CA 1
ATOM 8692 C C . TYR A 1 1071 ? -6.696 13.709 -28.087 1.00 83.12 1071 TYR A C 1
ATOM 8694 O O . TYR A 1 1071 ? -7.472 12.768 -27.926 1.00 83.12 1071 TYR A O 1
ATOM 8702 N N . ARG A 1 1072 ? -6.663 14.436 -29.209 1.00 88.94 1072 ARG A N 1
ATOM 8703 C CA . ARG A 1 1072 ? -7.582 14.225 -30.329 1.00 88.94 1072 ARG A CA 1
ATOM 8704 C C . ARG A 1 1072 ? -7.511 12.790 -30.850 1.00 88.94 1072 ARG A C 1
ATOM 8706 O O . ARG A 1 1072 ? -8.549 12.145 -30.953 1.00 88.94 1072 ARG A O 1
ATOM 8713 N N . ASP A 1 1073 ? -6.315 12.264 -31.098 1.00 86.69 1073 ASP A N 1
ATOM 8714 C CA . ASP A 1 1073 ? -6.145 10.903 -31.615 1.00 86.69 1073 ASP A CA 1
ATOM 8715 C C . ASP A 1 1073 ? -6.652 9.846 -30.619 1.00 86.69 1073 ASP A C 1
ATOM 8717 O O . ASP A 1 1073 ? -7.329 8.899 -31.018 1.00 86.69 1073 ASP A O 1
ATOM 8721 N N . THR A 1 1074 ? -6.413 10.044 -29.318 1.00 80.06 1074 THR A N 1
ATOM 8722 C CA . THR A 1 1074 ? -6.910 9.149 -28.257 1.00 80.06 1074 THR A CA 1
ATOM 8723 C C . THR A 1 1074 ? -8.440 9.132 -28.204 1.00 80.06 1074 THR A C 1
ATOM 8725 O O . THR A 1 1074 ? -9.045 8.065 -28.115 1.00 80.06 1074 THR A O 1
ATOM 8728 N N . GLN A 1 1075 ? -9.084 10.299 -28.282 1.00 78.31 1075 GLN A N 1
ATOM 8729 C CA . GLN A 1 1075 ? -10.546 10.396 -28.218 1.00 78.31 1075 GLN A CA 1
ATOM 8730 C C . GLN A 1 1075 ? -11.2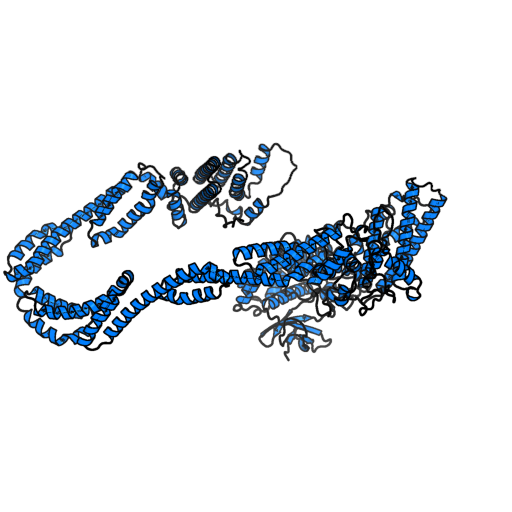15 9.868 -29.492 1.00 78.31 1075 GLN A C 1
ATOM 8732 O O . GLN A 1 1075 ? -12.225 9.172 -29.415 1.00 78.31 1075 GLN A O 1
ATOM 8737 N N . VAL A 1 1076 ? -10.626 10.121 -30.665 1.00 81.94 1076 VAL A N 1
ATOM 8738 C CA . VAL A 1 1076 ? -11.114 9.563 -31.936 1.00 81.94 1076 VAL A CA 1
ATOM 8739 C C . VAL A 1 1076 ? -10.972 8.037 -31.963 1.00 81.94 1076 VAL A C 1
ATOM 8741 O O . VAL A 1 1076 ? -11.866 7.359 -32.459 1.00 81.94 1076 VAL A O 1
ATOM 8744 N N . GLN A 1 1077 ? -9.897 7.472 -31.401 1.00 81.19 1077 GLN A N 1
ATOM 8745 C CA . GLN A 1 1077 ? -9.732 6.016 -31.275 1.00 81.19 1077 GLN A CA 1
ATOM 8746 C C . GLN A 1 1077 ? -10.685 5.374 -30.259 1.00 81.19 1077 GLN A C 1
ATOM 8748 O O . GLN A 1 1077 ? -11.012 4.197 -30.409 1.00 81.19 1077 GLN A O 1
ATOM 8753 N N . ALA A 1 1078 ? -11.126 6.113 -29.238 1.00 72.19 1078 ALA A N 1
ATOM 8754 C CA . ALA A 1 1078 ? -12.022 5.593 -28.208 1.00 72.19 1078 ALA A CA 1
ATOM 8755 C C . ALA A 1 1078 ? -13.457 5.359 -28.719 1.00 72.19 1078 ALA A C 1
ATOM 8757 O O . ALA A 1 1078 ? -14.119 4.430 -28.258 1.00 72.19 1078 ALA A O 1
ATOM 8758 N N . ASP A 1 1079 ? -13.934 6.162 -29.676 1.00 73.06 1079 ASP A N 1
ATOM 8759 C CA . ASP A 1 1079 ? -15.226 5.942 -30.347 1.00 73.06 1079 ASP A CA 1
ATOM 8760 C C . ASP A 1 1079 ? -15.176 6.366 -31.831 1.00 73.06 1079 ASP A C 1
ATOM 8762 O O . ASP A 1 1079 ? -15.768 7.374 -32.227 1.00 73.06 1079 ASP A O 1
ATOM 8766 N N . PRO A 1 1080 ? -14.477 5.599 -32.691 1.00 76.12 1080 PRO A N 1
ATOM 8767 C CA . PRO A 1 1080 ? -14.280 5.946 -34.100 1.00 76.12 1080 PRO A CA 1
ATOM 8768 C C . PRO A 1 1080 ? -15.564 5.817 -34.933 1.00 76.12 1080 PRO A C 1
ATOM 8770 O O . PRO A 1 1080 ? -15.590 6.209 -36.100 1.00 76.12 1080 PRO A O 1
ATOM 8773 N N . SER A 1 1081 ? -16.623 5.235 -34.360 1.00 77.31 1081 SER A N 1
ATOM 8774 C CA . SER A 1 1081 ? -17.886 4.946 -35.042 1.00 77.31 1081 SER A CA 1
ATOM 8775 C C . SER A 1 1081 ? -18.915 6.079 -34.945 1.00 77.31 1081 SER A C 1
ATOM 8777 O O . SER A 1 1081 ? -19.811 6.169 -35.789 1.00 77.31 1081 SER A O 1
ATOM 8779 N N . ASP A 1 1082 ? -18.781 6.973 -33.960 1.00 81.56 1082 ASP A N 1
ATOM 8780 C CA . ASP A 1 1082 ? -19.658 8.130 -33.768 1.00 81.56 1082 ASP A CA 1
ATOM 8781 C C . ASP A 1 1082 ? -19.119 9.341 -34.552 1.00 81.56 1082 ASP A C 1
ATOM 8783 O O . ASP A 1 1082 ? -18.372 10.178 -34.047 1.00 81.56 1082 ASP A O 1
ATOM 8787 N N . ALA A 1 1083 ? -19.503 9.441 -35.829 1.00 80.88 1083 ALA A N 1
ATOM 8788 C CA . ALA A 1 1083 ? -19.047 10.508 -36.726 1.00 80.88 1083 ALA A CA 1
ATOM 8789 C C . ALA A 1 1083 ? -19.382 11.929 -36.224 1.00 80.88 1083 ALA A C 1
ATOM 8791 O O . ALA A 1 1083 ? -18.668 12.876 -36.556 1.00 80.88 1083 ALA A O 1
ATOM 8792 N N . ALA A 1 1084 ? -20.447 12.089 -35.427 1.00 79.19 1084 ALA A N 1
ATOM 8793 C CA . ALA A 1 1084 ? -20.791 13.376 -34.826 1.00 79.19 1084 ALA A CA 1
ATOM 8794 C C . ALA A 1 1084 ? -19.813 13.730 -33.698 1.00 79.19 1084 ALA A C 1
ATOM 8796 O O . ALA A 1 1084 ? -19.303 14.845 -33.667 1.00 79.19 1084 ALA A O 1
ATOM 8797 N N . TYR A 1 1085 ? -19.496 12.761 -32.836 1.00 79.19 1085 TYR A N 1
ATOM 8798 C CA . TYR A 1 1085 ? -18.501 12.919 -31.776 1.00 79.19 1085 TYR A CA 1
ATOM 8799 C C . TYR A 1 1085 ? -17.094 13.187 -32.327 1.00 79.19 1085 TYR A C 1
ATOM 8801 O O . TYR A 1 1085 ? -16.428 14.128 -31.903 1.00 79.19 1085 TYR A O 1
ATOM 8809 N N . VAL A 1 1086 ? -16.663 12.425 -33.337 1.00 82.44 1086 VAL A N 1
ATOM 8810 C CA . VAL A 1 1086 ? -15.382 12.654 -34.027 1.00 82.44 1086 VAL A CA 1
ATOM 8811 C C . VAL A 1 1086 ? -15.343 14.050 -34.662 1.00 82.44 1086 VAL A C 1
ATOM 8813 O O . VAL A 1 1086 ? -14.310 14.719 -34.611 1.00 82.44 1086 VAL A O 1
ATOM 8816 N N . GLY A 1 1087 ? -16.462 14.518 -35.226 1.00 84.88 1087 GLY A N 1
ATOM 8817 C CA . GLY A 1 1087 ? -16.608 15.890 -35.719 1.00 84.88 1087 GLY A CA 1
ATOM 8818 C C . GLY A 1 1087 ? -16.415 16.939 -34.619 1.00 84.88 1087 GLY A C 1
ATOM 8819 O O . GLY A 1 1087 ? -15.594 17.836 -34.775 1.00 84.88 1087 GLY A O 1
ATOM 8820 N N . GLU A 1 1088 ? -17.098 16.789 -33.483 1.00 83.81 1088 GLU A N 1
ATOM 8821 C CA . GLU A 1 1088 ? -17.004 17.703 -32.331 1.00 83.81 1088 GLU A CA 1
ATOM 8822 C C . GLU A 1 1088 ? -15.590 17.735 -31.710 1.00 83.81 1088 GLU A C 1
ATOM 8824 O O . GLU A 1 1088 ? -15.101 18.804 -31.338 1.00 83.81 1088 GLU A O 1
ATOM 8829 N N . ILE A 1 1089 ? -14.898 16.590 -31.648 1.00 83.50 1089 ILE A N 1
ATOM 8830 C CA . ILE A 1 1089 ? -13.504 16.499 -31.179 1.00 83.50 1089 ILE A CA 1
ATOM 8831 C C . ILE A 1 1089 ? -12.540 17.197 -32.147 1.00 83.50 1089 ILE A C 1
ATOM 8833 O O . ILE A 1 1089 ? -11.654 17.927 -31.702 1.00 83.50 1089 ILE A O 1
ATOM 8837 N N . ASN A 1 1090 ? -12.706 17.006 -33.460 1.00 89.06 1090 ASN A N 1
ATOM 8838 C CA . ASN A 1 1090 ? -11.881 17.683 -34.466 1.00 89.06 1090 ASN A CA 1
ATOM 8839 C C . ASN A 1 1090 ? -12.097 19.203 -34.452 1.00 89.06 1090 ASN A C 1
ATOM 8841 O O . ASN A 1 1090 ? -11.126 19.954 -34.532 1.00 89.06 1090 ASN A O 1
AT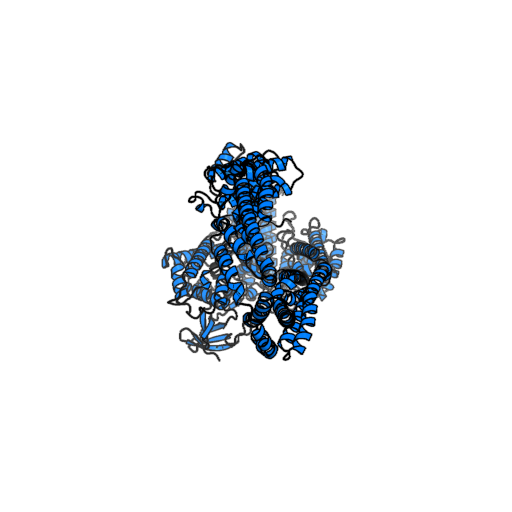OM 8845 N N . ASP A 1 1091 ? -13.344 19.648 -34.293 1.00 89.44 1091 ASP A N 1
ATOM 8846 C CA . ASP A 1 1091 ? -13.695 21.059 -34.139 1.00 89.44 1091 ASP A CA 1
ATOM 8847 C C . ASP A 1 1091 ? -13.015 21.678 -32.907 1.00 89.44 1091 ASP A C 1
ATOM 8849 O O . ASP A 1 1091 ? -12.366 22.718 -33.004 1.00 89.44 1091 ASP A O 1
ATOM 8853 N N . PHE A 1 1092 ? -13.122 21.022 -31.745 1.00 88.06 1092 PHE A N 1
ATOM 8854 C CA . PHE A 1 1092 ? -12.472 21.481 -30.515 1.00 88.06 1092 PHE A CA 1
ATOM 8855 C C . PHE A 1 1092 ? -10.944 21.522 -30.648 1.00 88.06 1092 PHE A C 1
ATOM 8857 O O . PHE A 1 1092 ? -10.301 22.479 -30.207 1.00 88.06 1092 PHE A O 1
ATOM 8864 N N . TYR A 1 1093 ? -10.355 20.497 -31.268 1.00 93.06 1093 TYR A N 1
ATOM 8865 C CA . TYR A 1 1093 ? -8.926 20.442 -31.552 1.00 93.06 1093 TYR A CA 1
ATOM 8866 C C . TYR A 1 1093 ? -8.488 21.634 -32.416 1.00 93.06 1093 TYR A C 1
ATOM 8868 O O . TYR A 1 1093 ? -7.559 22.353 -32.046 1.00 93.06 1093 TYR A O 1
ATOM 8876 N N . GLN A 1 1094 ? -9.201 21.905 -33.511 1.00 93.62 1094 GLN A N 1
ATOM 8877 C CA . GLN A 1 1094 ? -8.921 23.024 -34.409 1.00 93.62 1094 GLN A CA 1
ATOM 8878 C C . GLN A 1 1094 ? -9.029 24.390 -33.710 1.00 93.62 1094 GLN A C 1
ATOM 8880 O O . GLN A 1 1094 ? -8.146 25.243 -33.877 1.00 93.62 1094 GLN A O 1
ATOM 8885 N N . ASP A 1 1095 ? -10.075 24.594 -32.906 1.00 90.31 1095 ASP A N 1
ATOM 8886 C CA . ASP A 1 1095 ? -10.265 25.821 -32.129 1.00 90.31 1095 ASP A CA 1
ATOM 8887 C C . ASP A 1 1095 ? -9.113 26.003 -31.125 1.00 90.31 1095 ASP A C 1
ATOM 8889 O O . ASP A 1 1095 ? -8.499 27.071 -31.054 1.00 90.31 1095 ASP A O 1
ATOM 8893 N N . SER A 1 1096 ? -8.738 24.933 -30.419 1.00 90.06 1096 SER A N 1
ATOM 8894 C CA . SER A 1 1096 ? -7.669 24.949 -29.413 1.00 90.06 1096 SER A CA 1
ATOM 8895 C C . SER A 1 1096 ? -6.299 25.279 -30.006 1.00 90.06 1096 SER A C 1
ATOM 8897 O O . SER A 1 1096 ? -5.568 26.103 -29.449 1.00 90.06 1096 SER A O 1
ATOM 8899 N N . LEU A 1 1097 ? -5.961 24.699 -31.163 1.00 93.31 1097 LEU A N 1
ATOM 8900 C CA . LEU A 1 1097 ? -4.735 25.040 -31.890 1.00 93.31 1097 LEU A CA 1
ATOM 8901 C C . LEU A 1 1097 ? -4.719 26.518 -32.297 1.00 93.31 1097 LEU A C 1
ATOM 8903 O O . LEU A 1 1097 ? -3.716 27.208 -32.108 1.00 93.31 1097 LEU A O 1
ATOM 8907 N N . SER A 1 1098 ? -5.836 27.012 -32.839 1.00 92.56 1098 SER A N 1
ATOM 8908 C CA . SER A 1 1098 ? -5.964 28.395 -33.313 1.00 92.56 1098 SER A CA 1
ATOM 8909 C C . SER A 1 1098 ? -5.799 29.401 -32.174 1.00 92.56 1098 SER A C 1
ATOM 8911 O O . SER A 1 1098 ? -5.125 30.422 -32.331 1.00 92.56 1098 SER A O 1
ATOM 8913 N N . ILE A 1 1099 ? -6.369 29.088 -31.010 1.00 91.00 1099 ILE A N 1
ATOM 8914 C CA . ILE A 1 1099 ? -6.252 29.898 -29.799 1.00 91.00 1099 ILE A CA 1
ATOM 8915 C C . ILE A 1 1099 ? -4.815 29.873 -29.268 1.00 91.00 1099 ILE A C 1
ATOM 8917 O O . ILE A 1 1099 ? -4.256 30.933 -28.974 1.00 91.00 1099 ILE A O 1
ATOM 8921 N N . ARG A 1 1100 ? -4.177 28.697 -29.195 1.00 90.56 1100 ARG A N 1
ATOM 8922 C CA . ARG A 1 1100 ? -2.801 28.569 -28.689 1.00 90.56 1100 ARG A CA 1
ATOM 8923 C C . ARG A 1 1100 ? -1.777 29.295 -29.562 1.00 90.56 1100 ARG A C 1
ATOM 8925 O O . ARG A 1 1100 ? -0.832 29.903 -29.062 1.00 90.56 1100 ARG A O 1
ATOM 8932 N N . LEU A 1 1101 ? -1.987 29.266 -30.875 1.00 92.00 1101 LEU A N 1
ATOM 8933 C CA . LEU A 1 1101 ? -1.155 29.946 -31.871 1.00 92.00 1101 LEU A CA 1
ATOM 8934 C C . LEU A 1 1101 ? -1.497 31.435 -32.045 1.00 92.00 1101 LEU A C 1
ATOM 8936 O O . LEU A 1 1101 ? -0.922 32.114 -32.907 1.00 92.00 1101 LEU A O 1
ATOM 8940 N N . SER A 1 1102 ? -2.425 31.958 -31.241 1.00 90.25 1102 SER A N 1
ATOM 8941 C CA . SER A 1 1102 ? -2.765 33.376 -31.220 1.00 90.25 1102 SER A CA 1
ATOM 8942 C C . SER A 1 1102 ? -1.723 34.204 -30.457 1.00 90.25 1102 SER A C 1
ATOM 8944 O O . SER A 1 1102 ? -0.827 33.697 -29.782 1.00 90.25 1102 SER A O 1
ATOM 8946 N N . THR A 1 1103 ? -1.846 35.524 -30.566 1.00 86.81 1103 THR A N 1
ATOM 8947 C CA . THR A 1 1103 ? -1.055 36.487 -29.789 1.00 86.81 1103 THR A CA 1
ATOM 8948 C C . THR A 1 1103 ? -1.755 36.903 -28.494 1.00 86.81 1103 THR A C 1
ATOM 8950 O O . THR A 1 1103 ? -1.316 37.858 -27.861 1.00 86.81 1103 THR A O 1
ATOM 8953 N N . ALA A 1 1104 ? -2.869 36.259 -28.123 1.00 85.19 1104 ALA A N 1
ATOM 8954 C CA . ALA A 1 1104 ? -3.566 36.581 -26.883 1.00 85.19 1104 ALA A CA 1
ATOM 8955 C C . ALA A 1 1104 ? -2.680 36.228 -25.671 1.00 85.19 1104 ALA A C 1
ATOM 8957 O O . ALA A 1 1104 ? -1.900 35.275 -25.757 1.00 85.19 1104 ALA A O 1
ATOM 8958 N N . PRO A 1 1105 ? -2.778 36.954 -24.545 1.00 83.81 1105 PRO A N 1
ATOM 8959 C CA . PRO A 1 1105 ? -2.094 36.590 -23.309 1.00 83.81 1105 PRO A CA 1
ATOM 8960 C C . PRO A 1 1105 ? -2.424 35.160 -22.873 1.00 83.81 1105 PRO A C 1
ATOM 8962 O O . PRO A 1 1105 ? -3.545 34.693 -23.065 1.00 83.81 1105 PRO A O 1
ATOM 8965 N N . ILE A 1 1106 ? -1.480 34.480 -22.222 1.00 78.62 1106 ILE A N 1
ATOM 8966 C CA . ILE A 1 1106 ? -1.602 33.060 -21.850 1.00 78.62 1106 ILE A CA 1
ATOM 8967 C C . ILE A 1 1106 ? -2.878 32.748 -21.042 1.00 78.62 1106 ILE A C 1
ATOM 8969 O O . ILE A 1 1106 ? -3.560 31.756 -21.296 1.00 78.62 1106 ILE A O 1
ATOM 8973 N N . LYS A 1 1107 ? -3.268 33.662 -20.141 1.00 75.06 1107 LYS A N 1
ATOM 8974 C CA . LYS A 1 1107 ? -4.500 33.572 -19.339 1.00 75.06 1107 LYS A CA 1
ATOM 8975 C C . LYS A 1 1107 ? -5.766 33.698 -20.194 1.00 75.06 1107 LYS A C 1
ATOM 8977 O O . LYS A 1 1107 ? -6.778 33.062 -19.919 1.00 75.06 1107 LYS A O 1
ATOM 8982 N N . GLU A 1 1108 ? -5.713 34.506 -21.246 1.00 79.81 1108 GLU A N 1
ATOM 8983 C CA . GLU A 1 1108 ? -6.824 34.666 -22.179 1.00 79.81 1108 GLU A CA 1
ATOM 8984 C C . GLU A 1 1108 ? -6.928 33.464 -23.125 1.00 79.81 1108 GLU A C 1
ATOM 8986 O O . GLU A 1 1108 ? -8.027 32.957 -23.334 1.00 79.81 1108 GLU A O 1
ATOM 8991 N N . GLN A 1 1109 ? -5.797 32.944 -23.619 1.00 82.75 1109 GLN A N 1
ATOM 8992 C CA . GLN A 1 1109 ? -5.764 31.729 -24.439 1.00 82.75 1109 GLN A CA 1
ATOM 8993 C C . GLN A 1 1109 ? -6.414 30.555 -23.708 1.00 82.75 1109 GLN A C 1
ATOM 8995 O O . GLN A 1 1109 ? -7.336 29.932 -24.225 1.00 82.75 1109 GLN A O 1
ATOM 9000 N N . ALA A 1 1110 ? -5.993 30.280 -22.475 1.00 74.19 1110 ALA A N 1
ATOM 9001 C CA . ALA A 1 1110 ? -6.544 29.155 -21.739 1.00 74.19 1110 ALA A CA 1
ATOM 9002 C C . ALA A 1 1110 ? -8.031 29.370 -21.359 1.00 74.19 1110 ALA A C 1
ATOM 9004 O O . ALA A 1 1110 ? -8.803 28.414 -21.405 1.00 74.19 1110 ALA A O 1
ATOM 9005 N N . SER A 1 1111 ? -8.491 30.610 -21.123 1.00 74.00 1111 SER A N 1
ATOM 9006 C CA . SER A 1 1111 ? -9.932 30.897 -20.978 1.00 74.00 1111 SER A CA 1
ATOM 9007 C C . SER A 1 1111 ? -10.722 30.654 -22.270 1.00 74.00 1111 SER A C 1
ATOM 9009 O O . SER A 1 1111 ? -11.842 30.149 -22.214 1.00 74.00 1111 SER A O 1
ATOM 9011 N N . GLN A 1 1112 ? -10.172 31.006 -23.432 1.00 82.88 1112 GLN A N 1
ATOM 9012 C CA . GLN A 1 1112 ? -10.830 30.784 -24.720 1.00 82.88 1112 GLN A CA 1
ATOM 9013 C C . GLN A 1 1112 ? -10.918 29.288 -25.063 1.00 82.88 1112 GLN A C 1
ATOM 9015 O O . GLN A 1 1112 ? -11.942 28.855 -25.588 1.00 82.88 1112 GLN A O 1
ATOM 9020 N N . ILE A 1 1113 ? -9.902 28.488 -24.713 1.00 80.88 1113 ILE A N 1
ATOM 9021 C CA . ILE A 1 1113 ? -9.922 27.026 -24.905 1.00 80.88 1113 ILE A CA 1
ATOM 9022 C C . ILE A 1 1113 ? -11.014 26.380 -24.029 1.00 80.88 1113 ILE A C 1
ATOM 9024 O O . ILE A 1 1113 ? -11.727 25.494 -24.496 1.00 80.88 1113 ILE A O 1
ATOM 9028 N N . ILE A 1 1114 ? -11.224 26.874 -22.799 1.00 72.81 1114 ILE A N 1
ATOM 9029 C CA . ILE A 1 1114 ? -12.337 26.443 -21.923 1.00 72.81 1114 ILE A CA 1
ATOM 9030 C C . ILE A 1 1114 ? -13.690 26.726 -22.568 1.00 72.81 1114 ILE A C 1
ATOM 9032 O O . ILE A 1 1114 ? -14.541 25.841 -22.640 1.00 72.81 1114 ILE A O 1
ATOM 9036 N N . ASN A 1 1115 ? -13.874 27.932 -23.099 1.00 77.44 1115 ASN A N 1
ATOM 9037 C CA . ASN A 1 1115 ? -15.129 28.302 -23.745 1.00 77.44 1115 ASN A CA 1
ATOM 9038 C C . ASN A 1 1115 ? -15.392 27.477 -25.018 1.00 77.44 1115 ASN A C 1
ATOM 9040 O O . ASN A 1 1115 ? -16.542 27.129 -25.301 1.00 77.44 1115 ASN A O 1
ATOM 9044 N N . ALA A 1 1116 ? -14.342 27.139 -25.777 1.00 80.12 1116 ALA A N 1
ATOM 9045 C CA . ALA A 1 1116 ? -14.449 26.252 -26.934 1.00 80.12 1116 ALA A CA 1
ATOM 9046 C C . ALA A 1 1116 ? -14.922 24.851 -26.511 1.00 80.12 1116 ALA A C 1
ATOM 9048 O O . ALA A 1 1116 ? -15.848 24.308 -27.110 1.00 80.12 1116 ALA A O 1
ATOM 9049 N N . ALA A 1 1117 ? -14.374 24.305 -25.423 1.00 74.81 1117 ALA A N 1
ATOM 9050 C CA . ALA A 1 1117 ? -14.804 23.025 -24.865 1.00 74.81 1117 ALA A CA 1
ATOM 9051 C C . ALA A 1 1117 ? -16.271 23.024 -24.413 1.00 74.81 1117 ALA A C 1
ATOM 9053 O O . ALA A 1 1117 ? -17.034 22.121 -24.754 1.00 74.81 1117 ALA A O 1
ATOM 9054 N N . GLU A 1 1118 ? -16.682 24.050 -23.662 1.00 66.56 1118 GLU A N 1
ATOM 9055 C CA . GLU A 1 1118 ? -18.071 24.215 -23.226 1.00 66.56 1118 GLU A CA 1
ATOM 9056 C C . GLU A 1 1118 ? -19.019 24.282 -24.420 1.00 66.56 1118 GLU A C 1
ATOM 9058 O O . GLU A 1 1118 ? -20.011 23.563 -24.470 1.00 66.56 1118 GLU A O 1
ATOM 9063 N N . THR A 1 1119 ? -18.691 25.081 -25.429 1.00 78.12 1119 THR A N 1
ATOM 9064 C CA . THR A 1 1119 ? -19.550 25.231 -26.608 1.00 78.12 1119 THR A CA 1
ATOM 9065 C C . THR A 1 1119 ? -19.688 23.920 -27.385 1.00 78.12 1119 THR A C 1
ATOM 9067 O O . THR A 1 1119 ? -20.771 23.605 -27.872 1.00 78.12 1119 THR A O 1
ATOM 9070 N N . LYS A 1 1120 ? -18.612 23.135 -27.503 1.00 78.81 1120 LYS A N 1
ATOM 9071 C CA . LYS A 1 1120 ? -18.619 21.908 -28.310 1.00 78.81 1120 LYS A CA 1
ATOM 9072 C C . LYS A 1 1120 ? -19.241 20.711 -27.586 1.00 78.81 1120 LYS A C 1
ATOM 9074 O O . LYS A 1 1120 ? -19.903 19.914 -28.238 1.00 78.81 1120 LYS A O 1
ATOM 9079 N N . PHE A 1 1121 ? -19.116 20.607 -26.258 1.00 74.81 1121 PHE A N 1
ATOM 9080 C CA . PHE A 1 1121 ? -19.525 19.398 -25.524 1.00 74.81 1121 PHE A CA 1
ATOM 9081 C C . PHE A 1 1121 ? -20.760 19.554 -24.610 1.00 74.81 1121 PHE A C 1
ATOM 9083 O O . PHE A 1 1121 ? -21.267 18.554 -24.101 1.00 74.81 1121 PHE A O 1
ATOM 9090 N N . ASN A 1 1122 ? -21.292 20.766 -24.397 1.00 61.28 1122 ASN A N 1
ATOM 9091 C CA . ASN A 1 1122 ? -22.378 21.018 -23.428 1.00 61.28 1122 ASN A CA 1
ATOM 9092 C C . ASN A 1 1122 ? -23.794 20.653 -23.934 1.00 61.28 1122 ASN A C 1
ATOM 9094 O O . ASN A 1 1122 ? -24.748 20.607 -23.162 1.00 61.28 1122 ASN A O 1
ATOM 9098 N N . HIS A 1 1123 ? -23.975 20.365 -25.225 1.00 55.25 1123 HIS A N 1
ATOM 9099 C CA . HIS A 1 1123 ? -25.312 20.214 -25.818 1.00 55.25 1123 HIS A CA 1
ATOM 9100 C C . HIS A 1 1123 ? -25.895 18.785 -25.797 1.00 55.25 1123 HIS A C 1
ATOM 9102 O O . HIS A 1 1123 ? -27.035 18.600 -26.228 1.00 55.25 1123 HIS A O 1
ATOM 9108 N N . ARG A 1 1124 ? -25.171 17.761 -25.308 1.00 55.81 1124 ARG A N 1
ATOM 9109 C CA . ARG A 1 1124 ? -25.637 16.354 -25.317 1.00 55.81 1124 ARG A CA 1
ATOM 9110 C C . ARG A 1 1124 ? -25.223 15.579 -24.061 1.00 55.81 1124 ARG A C 1
ATOM 9112 O O . ARG A 1 1124 ? -24.043 15.466 -23.743 1.00 55.81 1124 ARG A O 1
ATOM 9119 N N . ASP A 1 1125 ? -26.194 14.937 -23.404 1.00 53.94 1125 ASP A N 1
ATOM 9120 C CA . ASP A 1 1125 ? -25.995 14.173 -22.158 1.00 53.94 1125 ASP A CA 1
ATOM 9121 C C . ASP A 1 1125 ? -24.965 13.028 -22.263 1.00 53.94 1125 ASP A C 1
ATOM 9123 O O . ASP A 1 1125 ? -24.330 12.690 -21.263 1.00 53.94 1125 ASP A O 1
ATOM 9127 N N . LYS A 1 1126 ? -24.749 12.464 -23.463 1.00 51.31 1126 LYS A N 1
ATOM 9128 C CA . LYS A 1 1126 ? -23.771 11.387 -23.729 1.00 51.31 1126 LYS A CA 1
ATOM 9129 C C . LYS A 1 1126 ? -22.311 11.880 -23.704 1.00 51.31 1126 LYS A C 1
ATOM 9131 O O . LYS A 1 1126 ? -21.415 11.099 -23.398 1.00 51.31 1126 LYS A O 1
ATOM 9136 N N . TYR A 1 1127 ? -22.062 13.168 -23.960 1.00 57.75 1127 TYR A N 1
ATOM 9137 C CA . TYR A 1 1127 ? -20.711 13.736 -24.113 1.00 57.75 1127 TYR A CA 1
ATOM 9138 C C . TYR A 1 1127 ? -20.186 14.439 -22.855 1.00 57.75 1127 TYR A C 1
ATOM 9140 O O . TYR A 1 1127 ? -19.082 14.982 -22.852 1.00 57.75 1127 TYR A O 1
ATOM 9148 N N . LYS A 1 1128 ? -20.911 14.311 -21.732 1.00 55.84 1128 LYS A N 1
ATOM 9149 C CA . LYS A 1 1128 ? -20.468 14.745 -20.397 1.00 55.84 1128 LYS A CA 1
ATOM 9150 C C . LYS A 1 1128 ? -19.116 14.150 -19.985 1.00 55.84 1128 LYS A C 1
ATOM 9152 O O . LYS A 1 1128 ? -18.433 14.754 -19.171 1.00 55.84 1128 LYS A O 1
ATOM 9157 N N . ARG A 1 1129 ? -18.716 12.998 -20.548 1.00 56.22 1129 ARG A N 1
ATOM 9158 C CA . ARG A 1 1129 ? -17.396 12.379 -20.328 1.00 56.22 1129 ARG A CA 1
ATOM 9159 C C . ARG A 1 1129 ? -16.276 13.132 -21.051 1.00 56.22 1129 ARG A C 1
ATOM 9161 O O . ARG A 1 1129 ? -15.300 13.468 -20.405 1.00 56.22 1129 ARG A O 1
ATOM 9168 N N . ALA A 1 1130 ? -16.463 13.487 -22.323 1.00 53.25 1130 ALA A N 1
ATOM 9169 C CA . ALA A 1 1130 ? -15.504 14.297 -23.077 1.00 53.25 1130 ALA A CA 1
ATOM 9170 C C . ALA A 1 1130 ? -15.423 15.727 -22.528 1.00 53.25 1130 ALA A C 1
ATOM 9172 O O . ALA A 1 1130 ? -14.333 16.245 -22.334 1.00 53.25 1130 ALA A O 1
ATOM 9173 N N . PHE A 1 1131 ? -16.563 16.326 -22.164 1.00 56.44 1131 PHE A N 1
ATOM 9174 C CA . PHE A 1 1131 ? -16.588 17.600 -21.448 1.00 56.44 1131 PHE A CA 1
ATOM 9175 C C . PHE A 1 1131 ? -15.866 17.517 -20.100 1.00 56.44 1131 PHE A C 1
ATOM 9177 O O . PHE A 1 1131 ? -15.099 18.413 -19.775 1.00 56.44 1131 PHE A O 1
ATOM 9184 N N . ALA A 1 1132 ? -16.070 16.440 -19.333 1.00 53.66 1132 ALA A N 1
ATOM 9185 C CA . ALA A 1 1132 ? -15.345 16.212 -18.089 1.00 53.66 1132 ALA A CA 1
ATOM 9186 C C . ALA A 1 1132 ? -13.848 16.019 -18.335 1.00 53.66 1132 ALA A C 1
ATOM 9188 O O . ALA A 1 1132 ? -13.077 16.565 -17.566 1.00 53.66 1132 ALA A O 1
ATOM 9189 N N . ASP A 1 1133 ? -13.436 15.331 -19.402 1.00 52.91 1133 ASP A N 1
ATOM 9190 C CA . ASP A 1 1133 ? -12.024 15.133 -19.740 1.00 52.91 1133 ASP A CA 1
ATOM 9191 C C . ASP A 1 1133 ? -11.362 16.431 -20.229 1.00 52.91 1133 ASP A C 1
ATOM 9193 O O . ASP A 1 1133 ? -10.207 16.695 -19.907 1.00 52.91 1133 ASP A O 1
ATOM 9197 N N . VAL A 1 1134 ? -12.102 17.299 -20.925 1.00 53.47 1134 VAL A N 1
ATOM 9198 C CA . VAL A 1 1134 ? -11.617 18.629 -21.309 1.00 53.47 1134 VAL A CA 1
ATOM 9199 C C . VAL A 1 1134 ? -11.635 19.603 -20.130 1.00 53.47 1134 VAL A C 1
ATOM 9201 O O . VAL A 1 1134 ? -10.658 20.308 -19.922 1.00 53.47 1134 VAL A O 1
ATOM 9204 N N . ILE A 1 1135 ? -12.661 19.606 -19.275 1.00 51.69 1135 ILE A N 1
ATOM 9205 C CA . ILE A 1 1135 ? -12.648 20.338 -17.995 1.00 51.69 1135 ILE A CA 1
ATOM 9206 C C . ILE A 1 1135 ? -11.589 19.780 -17.041 1.00 51.69 1135 ILE A C 1
ATOM 9208 O O . ILE A 1 1135 ? -11.082 20.512 -16.203 1.00 51.69 1135 ILE A O 1
ATOM 9212 N N . MET A 1 1136 ? -11.202 18.519 -17.172 1.00 48.44 1136 MET A N 1
ATOM 9213 C CA . MET A 1 1136 ? -10.093 17.922 -16.441 1.00 48.44 1136 MET A CA 1
ATOM 9214 C C . MET A 1 1136 ? -8.761 18.453 -17.006 1.00 48.44 1136 MET A C 1
ATOM 9216 O O . MET A 1 1136 ? -7.960 18.998 -16.260 1.00 48.44 1136 MET A O 1
ATOM 9220 N N . ILE A 1 1137 ? -8.563 18.468 -18.325 1.00 49.31 1137 ILE A N 1
ATOM 9221 C CA . ILE A 1 1137 ? -7.374 19.076 -18.956 1.00 49.31 1137 ILE A CA 1
ATOM 9222 C C . ILE A 1 1137 ? -7.276 20.596 -18.691 1.00 49.31 1137 ILE A C 1
ATOM 9224 O O . ILE A 1 1137 ? -6.177 21.126 -18.553 1.00 49.31 1137 ILE A O 1
ATOM 9228 N N . LEU A 1 1138 ? -8.405 21.309 -18.586 1.00 45.28 1138 LEU A N 1
ATOM 9229 C CA . LEU A 1 1138 ? -8.447 22.775 -18.485 1.00 45.28 1138 LEU A CA 1
ATOM 9230 C C . LEU A 1 1138 ? -8.701 23.327 -17.074 1.00 45.28 1138 LEU A C 1
ATOM 9232 O O . LEU A 1 1138 ? -8.234 24.415 -16.753 1.00 45.28 1138 LEU A O 1
ATOM 9236 N N . GLY A 1 1139 ? -9.413 22.599 -16.214 1.00 45.03 1139 GLY A N 1
ATOM 9237 C CA . GLY A 1 1139 ? -9.624 22.916 -14.790 1.00 45.03 1139 GLY A CA 1
ATOM 9238 C C . GLY A 1 1139 ? -8.348 22.765 -13.960 1.00 45.03 1139 GLY A C 1
ATOM 9239 O O . GLY A 1 1139 ? -8.226 23.323 -12.873 1.00 45.03 1139 GLY A O 1
ATOM 9240 N N . VAL A 1 1140 ? -7.375 22.081 -14.548 1.00 46.12 1140 VAL A N 1
ATOM 9241 C CA . VAL A 1 1140 ? -5.958 22.067 -14.209 1.00 46.12 1140 VAL A CA 1
ATOM 9242 C C . VAL A 1 1140 ? -5.339 23.463 -14.453 1.00 46.12 1140 VAL A C 1
ATOM 9244 O O . VAL A 1 1140 ? -4.738 24.043 -13.561 1.00 46.12 1140 VAL A O 1
ATOM 9247 N N . MET A 1 1141 ? -5.628 24.157 -15.552 1.00 39.69 1141 MET A N 1
ATOM 9248 C CA . MET A 1 1141 ? -4.879 25.365 -15.942 1.00 39.69 1141 MET A CA 1
ATOM 9249 C C . MET A 1 1141 ? -5.109 26.670 -15.141 1.00 39.69 1141 MET A C 1
ATOM 9251 O O . MET A 1 1141 ? -4.415 27.650 -15.407 1.00 39.69 1141 MET A O 1
ATOM 9255 N N . PHE A 1 1142 ? -6.029 26.748 -14.166 1.00 45.06 1142 PHE A N 1
ATOM 9256 C CA . PHE A 1 1142 ? -6.280 28.004 -13.423 1.00 45.06 1142 PHE A CA 1
ATOM 9257 C C . PHE A 1 1142 ? -6.687 27.826 -11.957 1.00 45.06 1142 PHE A C 1
ATOM 9259 O O . PHE A 1 1142 ? -7.735 28.317 -11.516 1.00 45.06 1142 PHE A O 1
ATOM 9266 N N . GLY A 1 1143 ? -5.824 27.205 -11.155 1.00 41.38 1143 GLY A N 1
ATOM 9267 C CA . GLY A 1 1143 ? -5.953 27.167 -9.689 1.00 41.38 1143 GLY A CA 1
ATOM 9268 C C . GLY A 1 1143 ? -5.706 28.525 -8.999 1.00 41.38 1143 GLY A C 1
ATOM 9269 O O . GLY A 1 1143 ? -4.914 28.622 -8.066 1.00 41.38 1143 GLY A O 1
ATOM 9270 N N . GLY A 1 1144 ? -6.384 29.583 -9.454 1.00 39.09 1144 GLY A N 1
ATOM 9271 C CA . GLY A 1 1144 ? -6.248 30.943 -8.922 1.00 39.09 1144 GLY A CA 1
ATOM 9272 C C . GLY A 1 1144 ? -7.327 31.958 -9.329 1.00 39.09 1144 GLY A C 1
ATOM 9273 O O . GLY A 1 1144 ? -7.292 33.087 -8.852 1.00 39.09 1144 GLY A O 1
ATOM 9274 N N . LEU A 1 1145 ? -8.324 31.606 -10.154 1.00 39.47 1145 LEU A N 1
ATOM 9275 C CA . LEU A 1 1145 ? -9.417 32.520 -10.544 1.00 39.47 1145 LEU A CA 1
ATOM 9276 C C . LEU A 1 1145 ? -10.775 32.118 -9.946 1.00 39.47 1145 LEU A C 1
ATOM 9278 O O . LEU A 1 1145 ? -11.801 32.085 -10.628 1.00 39.47 1145 LEU A O 1
ATOM 9282 N N . GLY A 1 1146 ? -10.807 31.895 -8.628 1.00 39.22 1146 GLY A N 1
ATOM 9283 C CA . GLY A 1 1146 ? -12.047 31.644 -7.878 1.00 39.22 1146 GLY A CA 1
ATOM 9284 C C . GLY A 1 1146 ? -13.111 32.748 -8.024 1.00 39.22 1146 GLY A C 1
ATOM 9285 O O . GLY A 1 1146 ? -14.297 32.494 -7.830 1.00 39.22 1146 GLY A O 1
ATOM 9286 N N . ALA A 1 1147 ? -12.727 33.961 -8.438 1.00 36.84 1147 ALA A N 1
ATOM 9287 C CA . ALA A 1 1147 ? -13.656 35.068 -8.662 1.00 36.84 1147 ALA A CA 1
ATOM 9288 C C . ALA A 1 1147 ? -14.415 34.993 -10.007 1.00 36.84 1147 ALA A C 1
ATOM 9290 O O . ALA A 1 1147 ? -15.580 35.387 -10.061 1.00 36.84 1147 ALA A O 1
ATOM 9291 N N . ILE A 1 1148 ? -13.814 34.457 -11.078 1.00 37.75 1148 ILE A N 1
ATOM 9292 C CA . ILE A 1 1148 ? -14.462 34.381 -12.405 1.00 37.75 1148 ILE A CA 1
ATOM 9293 C C . ILE A 1 1148 ? -15.391 33.163 -12.484 1.00 37.75 1148 ILE A C 1
ATOM 9295 O O . ILE A 1 1148 ? -16.516 33.287 -12.967 1.00 37.75 1148 ILE A O 1
ATOM 9299 N N . PHE A 1 1149 ? -15.001 32.030 -11.889 1.00 38.47 1149 PHE A N 1
ATOM 9300 C CA . PHE A 1 1149 ? -15.875 30.854 -11.778 1.00 38.47 1149 PHE A CA 1
ATOM 9301 C C . PHE A 1 1149 ? -17.112 31.126 -10.900 1.00 38.47 1149 PHE A C 1
ATOM 9303 O O . PHE A 1 1149 ? -18.208 30.654 -11.205 1.00 38.47 1149 PHE A O 1
ATOM 9310 N N . MET A 1 1150 ? -16.986 31.954 -9.851 1.00 37.47 1150 MET A N 1
ATOM 9311 C CA . MET A 1 1150 ? -18.144 32.413 -9.070 1.00 37.47 1150 MET A CA 1
ATOM 9312 C C . MET A 1 1150 ? -19.037 33.411 -9.827 1.00 37.47 1150 MET A C 1
ATOM 9314 O O . MET A 1 1150 ? -20.251 33.398 -9.622 1.00 37.47 1150 MET A O 1
ATOM 9318 N N . LEU A 1 1151 ? -18.490 34.241 -10.723 1.00 34.47 1151 LEU A N 1
ATOM 9319 C CA . LEU A 1 1151 ? -19.281 35.149 -11.567 1.00 34.47 1151 LEU A CA 1
ATOM 9320 C C . LEU A 1 1151 ? -20.018 34.412 -12.699 1.00 34.47 1151 LEU A C 1
ATOM 9322 O O . LEU A 1 1151 ? -21.186 34.714 -12.942 1.00 34.47 1151 LEU A O 1
ATOM 9326 N N . ALA A 1 1152 ? -19.401 33.396 -13.311 1.00 35.59 1152 ALA A N 1
ATOM 9327 C CA . ALA A 1 1152 ? -20.046 32.528 -14.301 1.00 35.59 1152 ALA A CA 1
ATOM 9328 C C . ALA A 1 1152 ? -21.181 31.695 -13.675 1.00 35.59 1152 ALA A C 1
ATOM 9330 O O . ALA A 1 1152 ? -22.291 31.639 -14.207 1.00 35.59 1152 ALA A O 1
ATOM 9331 N N . ARG A 1 1153 ? -20.964 31.149 -12.468 1.00 38.03 1153 ARG A N 1
ATOM 9332 C CA . ARG A 1 1153 ? -21.997 30.412 -11.717 1.00 38.03 1153 ARG A CA 1
ATOM 9333 C C . ARG A 1 1153 ? -23.175 31.303 -11.297 1.00 38.03 1153 ARG A C 1
ATOM 9335 O O . ARG A 1 1153 ? -24.305 30.826 -11.260 1.00 38.03 1153 ARG A O 1
ATOM 9342 N N . LYS A 1 1154 ? -22.931 32.595 -11.033 1.00 37.34 1154 LYS A N 1
ATOM 9343 C CA . LYS A 1 1154 ? -23.951 33.583 -10.630 1.00 37.34 1154 LYS A CA 1
ATOM 9344 C C . LYS A 1 1154 ? -24.798 34.117 -11.794 1.00 37.34 1154 LYS A C 1
ATOM 9346 O O . LYS A 1 1154 ? -25.933 34.518 -11.555 1.00 37.34 1154 LYS A O 1
ATOM 9351 N N . PHE A 1 1155 ? -24.278 34.124 -13.023 1.00 34.50 1155 PHE A N 1
ATOM 9352 C CA . PHE A 1 1155 ? -25.018 34.601 -14.201 1.00 34.50 1155 PHE A CA 1
ATOM 9353 C C . PHE A 1 1155 ? -25.731 33.492 -14.994 1.00 34.50 1155 PHE A C 1
ATOM 9355 O O . PHE A 1 1155 ? -26.662 33.806 -15.729 1.00 34.50 1155 PHE A O 1
ATOM 9362 N N . VAL A 1 1156 ? -25.335 32.221 -14.840 1.00 41.84 1156 VAL A N 1
ATOM 9363 C CA . VAL A 1 1156 ? -25.796 31.127 -15.723 1.00 41.84 1156 VAL A CA 1
ATOM 9364 C C . VAL A 1 1156 ? -26.708 30.099 -15.033 1.00 41.84 1156 VAL A C 1
ATOM 9366 O O . VAL A 1 1156 ? -27.563 29.521 -15.697 1.00 41.84 1156 VAL A O 1
ATOM 9369 N N . PHE A 1 1157 ? -26.629 29.906 -13.709 1.00 37.12 1157 PHE A N 1
ATOM 9370 C CA . PHE A 1 1157 ? -27.487 28.947 -12.994 1.00 37.12 1157 PHE A CA 1
ATOM 9371 C C . PHE A 1 1157 ? -28.413 29.653 -12.003 1.00 37.12 1157 PHE A C 1
ATOM 9373 O O . PHE A 1 1157 ? -28.052 29.921 -10.858 1.00 37.12 1157 PHE A O 1
ATOM 9380 N N . SER A 1 1158 ? -29.644 29.935 -12.428 1.00 32.81 1158 SER A N 1
ATOM 9381 C CA . SER A 1 1158 ? -30.721 30.431 -11.565 1.00 32.81 1158 SER A CA 1
ATOM 9382 C C . SER A 1 1158 ? -31.273 29.329 -10.644 1.00 32.81 1158 SER A C 1
ATOM 9384 O O . SER A 1 1158 ? -32.461 29.014 -10.688 1.00 32.81 1158 SER A O 1
ATOM 9386 N N . THR A 1 1159 ? -30.423 28.717 -9.817 1.00 32.41 1159 THR A N 1
ATOM 9387 C CA . THR A 1 1159 ? -30.821 27.699 -8.831 1.00 32.41 1159 THR A CA 1
ATOM 9388 C C . THR A 1 1159 ? -30.127 27.918 -7.489 1.00 32.41 1159 THR A C 1
ATOM 9390 O O . THR A 1 1159 ? -28.960 28.295 -7.419 1.00 32.41 1159 THR A O 1
ATOM 9393 N N . SER A 1 1160 ? -30.902 27.723 -6.424 1.00 31.56 1160 SER A N 1
ATOM 9394 C CA . SER A 1 1160 ? -30.676 28.160 -5.046 1.00 31.56 1160 SER A CA 1
ATOM 9395 C C . SER A 1 1160 ? -29.435 27.598 -4.342 1.00 31.56 1160 SER A C 1
ATOM 9397 O O . SER A 1 1160 ? -28.974 26.492 -4.603 1.00 31.56 1160 SER A O 1
ATOM 9399 N N . LEU A 1 1161 ? -28.985 28.382 -3.359 1.00 28.33 1161 LEU A N 1
ATOM 9400 C CA . LEU A 1 1161 ? -27.789 28.303 -2.508 1.00 28.33 1161 LEU A CA 1
ATOM 9401 C C . LEU A 1 1161 ? -27.720 27.118 -1.515 1.00 28.33 1161 LEU A C 1
ATOM 9403 O O . LEU A 1 1161 ? -27.190 27.263 -0.418 1.00 28.33 1161 LEU A O 1
ATOM 9407 N N . LEU A 1 1162 ? -28.241 25.945 -1.867 1.00 29.44 1162 LEU A N 1
ATOM 9408 C CA . LEU A 1 1162 ? -28.215 24.753 -1.017 1.00 29.44 1162 LEU A CA 1
ATOM 9409 C C . LEU A 1 1162 ? -28.124 23.520 -1.921 1.00 29.44 1162 LEU A C 1
ATOM 9411 O O . LEU A 1 1162 ? -29.153 23.145 -2.451 1.00 29.44 1162 LEU A O 1
ATOM 9415 N N . PHE A 1 1163 ? -26.920 22.980 -2.169 1.00 26.11 1163 PHE A N 1
ATOM 9416 C CA . PHE A 1 1163 ? -26.580 21.549 -2.360 1.00 26.11 1163 PHE A CA 1
ATOM 9417 C C . PHE A 1 1163 ? -25.099 21.392 -2.809 1.00 26.11 1163 PHE A C 1
ATOM 9419 O O . PHE A 1 1163 ? -24.676 21.909 -3.841 1.00 26.11 1163 PHE A O 1
ATOM 9426 N N . SER A 1 1164 ? -24.338 20.709 -1.939 1.00 34.34 1164 SER A N 1
ATOM 9427 C CA . SER A 1 1164 ? -22.976 20.128 -1.996 1.00 34.34 1164 SER A CA 1
ATOM 9428 C C . SER A 1 1164 ? -21.802 20.893 -2.644 1.00 34.34 1164 SER A C 1
ATOM 9430 O O . SER A 1 1164 ? -21.602 20.879 -3.859 1.00 34.34 1164 SER A O 1
ATOM 9432 N N . GLN A 1 1165 ? -20.917 21.405 -1.779 1.00 35.91 1165 GLN A N 1
ATOM 9433 C CA . GLN A 1 1165 ? -19.505 21.722 -2.044 1.00 35.91 1165 GLN A CA 1
ATOM 9434 C C . GLN A 1 1165 ? -18.606 20.471 -1.901 1.00 35.91 1165 GLN A C 1
ATOM 9436 O O . GLN A 1 1165 ? -17.699 20.453 -1.076 1.00 35.91 1165 GLN A O 1
ATOM 9441 N N . ALA A 1 1166 ? -18.852 19.405 -2.664 1.00 36.50 1166 ALA A N 1
ATOM 9442 C CA . ALA A 1 1166 ? -17.936 18.260 -2.699 1.00 36.50 1166 ALA A CA 1
ATOM 9443 C C . ALA A 1 1166 ? -17.127 18.301 -4.002 1.00 36.50 1166 ALA A C 1
ATOM 9445 O O . ALA A 1 1166 ? -17.703 18.186 -5.086 1.00 36.50 1166 ALA A O 1
ATOM 9446 N N . GLN A 1 1167 ? -15.806 18.495 -3.903 1.00 36.53 1167 GLN A N 1
ATOM 9447 C CA . GLN A 1 1167 ? -14.900 18.208 -5.017 1.00 36.53 1167 GLN A CA 1
ATOM 9448 C C . GLN A 1 1167 ? -15.018 16.719 -5.350 1.00 36.53 1167 GLN A C 1
ATOM 9450 O O . GLN A 1 1167 ? -15.024 15.871 -4.460 1.00 36.53 1167 GLN A O 1
ATOM 9455 N N . THR A 1 1168 ? -15.178 16.394 -6.629 1.00 42.66 1168 THR A N 1
ATOM 9456 C CA . THR A 1 1168 ? -15.315 14.991 -7.047 1.00 42.66 1168 THR A CA 1
ATOM 9457 C C . THR A 1 1168 ? -13.956 14.286 -6.988 1.00 42.66 1168 THR A C 1
ATOM 9459 O O . THR A 1 1168 ? -12.937 14.917 -7.242 1.00 42.66 1168 THR A O 1
ATOM 9462 N N . ASN A 1 1169 ? -13.917 12.971 -6.737 1.00 37.47 1169 ASN A N 1
ATOM 9463 C CA . ASN A 1 1169 ? -12.664 12.190 -6.693 1.00 37.47 1169 ASN A CA 1
ATOM 9464 C C . ASN A 1 1169 ? -11.807 12.315 -7.970 1.00 37.47 1169 ASN A C 1
ATOM 9466 O O . ASN A 1 1169 ? -10.587 12.191 -7.912 1.00 37.47 1169 ASN A O 1
ATOM 9470 N N . ARG A 1 1170 ? -12.423 12.606 -9.125 1.00 39.19 1170 ARG A N 1
ATOM 9471 C CA . ARG A 1 1170 ? -11.699 12.898 -10.377 1.00 39.19 1170 ARG A CA 1
ATOM 9472 C C . ARG A 1 1170 ? -10.992 14.258 -10.359 1.00 39.19 1170 ARG A C 1
ATOM 9474 O O . ARG A 1 1170 ? -9.998 14.428 -11.045 1.00 39.19 1170 ARG A O 1
ATOM 9481 N N . GLN A 1 1171 ? -11.490 15.204 -9.568 1.00 38.00 1171 GLN A N 1
ATOM 9482 C CA . GLN A 1 1171 ? -10.931 16.541 -9.376 1.00 38.00 1171 GLN A CA 1
ATOM 9483 C C . GLN A 1 1171 ? -9.697 16.503 -8.457 1.00 38.00 1171 GLN A C 1
ATOM 9485 O O . GLN A 1 1171 ? -8.732 17.211 -8.713 1.00 38.00 1171 GLN A O 1
ATOM 9490 N N . THR A 1 1172 ? -9.688 15.628 -7.447 1.00 41.97 1172 THR A N 1
ATOM 9491 C CA . THR A 1 1172 ? -8.585 15.484 -6.476 1.00 41.97 1172 THR A CA 1
ATOM 9492 C C . THR A 1 1172 ? -7.385 14.720 -7.049 1.00 41.97 1172 THR A C 1
ATOM 9494 O O . THR A 1 1172 ? -6.260 15.200 -6.981 1.00 41.97 1172 THR A O 1
ATOM 9497 N N . VAL A 1 1173 ? -7.620 13.586 -7.728 1.00 42.59 1173 VAL A N 1
ATOM 9498 C CA . VAL A 1 1173 ? -6.559 12.760 -8.361 1.00 42.59 1173 VAL A CA 1
ATOM 9499 C C . VAL A 1 1173 ? -5.778 13.527 -9.437 1.00 42.59 1173 VAL A C 1
ATOM 9501 O O . VAL A 1 1173 ? -4.622 13.221 -9.723 1.00 42.59 1173 VAL A O 1
ATOM 9504 N N . LEU A 1 1174 ? -6.418 14.532 -10.018 1.00 39.50 1174 LEU A N 1
ATOM 9505 C CA . LEU A 1 1174 ? -5.895 15.378 -11.073 1.00 39.50 1174 LEU A CA 1
ATOM 9506 C C . LEU A 1 1174 ? -5.123 16.597 -10.540 1.00 39.50 1174 LEU A C 1
ATOM 9508 O O . LEU A 1 1174 ? -4.086 16.946 -11.098 1.00 39.50 1174 LEU A O 1
ATOM 9512 N N . MET A 1 1175 ? -5.606 17.235 -9.465 1.00 41.62 1175 MET A N 1
ATOM 9513 C CA . MET A 1 1175 ? -4.928 18.383 -8.845 1.00 41.62 1175 MET A CA 1
ATOM 9514 C C . MET A 1 1175 ? -3.600 17.984 -8.188 1.00 41.62 1175 MET A C 1
ATOM 9516 O O . MET A 1 1175 ? -2.654 18.765 -8.241 1.00 41.62 1175 MET A O 1
ATOM 9520 N N . ASP A 1 1176 ? -3.515 16.768 -7.643 1.00 43.41 1176 ASP A N 1
ATOM 9521 C CA . ASP A 1 1176 ? -2.353 16.326 -6.861 1.00 43.41 1176 ASP A CA 1
ATOM 9522 C C . ASP A 1 1176 ? -1.231 15.700 -7.705 1.00 43.41 1176 ASP A C 1
ATOM 9524 O O . ASP A 1 1176 ? -0.080 15.684 -7.277 1.00 43.41 1176 ASP A O 1
ATOM 9528 N N . ASN A 1 1177 ? -1.534 15.195 -8.908 1.00 40.94 1177 ASN A N 1
ATOM 9529 C CA . ASN A 1 1177 ? -0.573 14.398 -9.680 1.00 40.94 1177 ASN A CA 1
ATOM 9530 C C . ASN A 1 1177 ? -0.053 15.080 -10.961 1.00 40.94 1177 ASN A C 1
ATOM 9532 O O . ASN A 1 1177 ? 0.875 14.553 -11.571 1.00 40.94 1177 ASN A O 1
ATOM 9536 N N . TRP A 1 1178 ? -0.685 16.160 -11.446 1.00 45.44 1178 TRP A N 1
ATOM 9537 C CA . TRP A 1 1178 ? -0.489 16.625 -12.834 1.00 45.44 1178 TRP A CA 1
ATOM 9538 C C . TRP A 1 1178 ? 0.028 18.075 -12.987 1.00 45.44 1178 TRP A C 1
ATOM 9540 O O . TRP A 1 1178 ? 0.083 18.545 -14.123 1.00 45.44 1178 TRP A O 1
ATOM 9550 N N . MET A 1 1179 ? 0.440 18.802 -11.924 1.00 45.53 1179 MET A N 1
ATOM 9551 C CA . MET A 1 1179 ? 0.840 20.224 -12.077 1.00 45.53 1179 MET A CA 1
ATOM 9552 C C . MET A 1 1179 ? 1.859 20.860 -11.118 1.00 45.53 1179 MET A C 1
ATOM 9554 O O . MET A 1 1179 ? 1.974 20.501 -9.949 1.00 45.53 1179 MET A O 1
ATOM 9558 N N . GLN A 1 1180 ? 2.499 21.922 -11.642 1.00 47.00 1180 GLN A N 1
ATOM 9559 C CA . GLN A 1 1180 ? 3.272 22.956 -10.937 1.00 47.00 1180 GLN A CA 1
ATOM 9560 C C . GLN A 1 1180 ? 2.390 24.060 -10.315 1.00 47.00 1180 GLN A C 1
ATOM 9562 O O . GLN A 1 1180 ? 1.339 24.431 -10.834 1.00 47.00 1180 GLN A O 1
ATOM 9567 N N . ASN A 1 1181 ? 2.863 24.621 -9.197 1.00 44.44 1181 ASN A N 1
ATOM 9568 C CA . ASN A 1 1181 ? 2.176 25.641 -8.397 1.00 44.44 1181 ASN A CA 1
ATOM 9569 C C . ASN A 1 1181 ? 1.902 26.958 -9.160 1.00 44.44 1181 ASN A C 1
ATOM 9571 O O . ASN A 1 1181 ? 2.797 27.542 -9.765 1.00 44.44 1181 ASN A O 1
ATOM 9575 N N . ASN A 1 1182 ? 0.686 27.507 -9.002 1.00 42.84 1182 ASN A N 1
ATOM 9576 C CA . ASN A 1 1182 ? 0.179 28.731 -9.660 1.00 42.84 1182 ASN A CA 1
ATOM 9577 C C . ASN A 1 1182 ? 1.000 30.020 -9.458 1.00 42.84 1182 ASN A C 1
ATOM 9579 O O . ASN A 1 1182 ? 0.753 31.009 -10.146 1.00 42.84 1182 ASN A O 1
ATOM 9583 N N . ASN A 1 1183 ? 1.968 30.040 -8.542 1.00 48.03 1183 ASN A N 1
ATOM 9584 C CA . ASN A 1 1183 ? 2.756 31.239 -8.251 1.00 48.03 1183 ASN A CA 1
ATOM 9585 C C . ASN A 1 1183 ? 3.814 31.561 -9.330 1.00 48.03 1183 ASN A C 1
ATOM 9587 O O . ASN A 1 1183 ? 4.439 32.616 -9.256 1.00 48.03 1183 ASN A O 1
ATOM 9591 N N . GLU A 1 1184 ? 4.012 30.695 -10.334 1.00 44.53 1184 GLU A N 1
ATOM 9592 C CA . GLU A 1 1184 ? 5.031 30.873 -11.388 1.00 44.53 1184 GLU A CA 1
ATOM 9593 C C . GLU A 1 1184 ? 4.491 31.426 -12.726 1.00 44.53 1184 GLU A C 1
ATOM 9595 O O . GLU A 1 1184 ? 5.277 31.818 -13.590 1.00 44.53 1184 GLU A O 1
ATOM 9600 N N . LEU A 1 1185 ? 3.166 31.540 -12.897 1.00 50.03 1185 LEU A N 1
ATOM 9601 C CA . LEU A 1 1185 ? 2.524 31.954 -14.160 1.00 50.03 1185 LEU A CA 1
ATOM 9602 C C . LEU A 1 1185 ? 2.624 33.461 -14.490 1.00 50.03 1185 LEU A C 1
ATOM 9604 O O . LEU A 1 1185 ? 2.164 33.874 -15.553 1.00 50.03 1185 LEU A O 1
ATOM 9608 N N . ASP A 1 1186 ? 3.211 34.286 -13.616 1.00 48.81 1186 ASP A N 1
ATOM 9609 C CA . ASP A 1 1186 ? 3.217 35.754 -13.763 1.00 48.81 1186 ASP A CA 1
ATOM 9610 C C . ASP A 1 1186 ? 4.530 36.363 -14.303 1.00 48.81 1186 ASP A C 1
ATOM 9612 O O . ASP A 1 1186 ? 4.602 37.580 -14.444 1.00 48.81 1186 ASP A O 1
ATOM 9616 N N . ASN A 1 1187 ? 5.545 35.566 -14.678 1.00 50.62 1187 ASN A N 1
ATOM 9617 C CA . ASN A 1 1187 ? 6.865 36.112 -15.062 1.00 50.62 1187 ASN A CA 1
ATOM 9618 C C . ASN A 1 1187 ? 7.435 35.689 -16.437 1.00 50.62 1187 ASN A C 1
ATOM 9620 O O . ASN A 1 1187 ? 8.578 36.041 -16.734 1.00 50.62 1187 ASN A O 1
ATOM 9624 N N . LYS A 1 1188 ? 6.696 34.975 -17.303 1.00 53.72 1188 LYS A N 1
ATOM 9625 C CA . LYS A 1 1188 ? 7.167 34.606 -18.660 1.00 53.72 1188 LYS A CA 1
ATOM 9626 C C . LYS A 1 1188 ? 6.082 34.805 -19.722 1.00 53.72 1188 LYS A C 1
ATOM 9628 O O . LYS A 1 1188 ? 4.935 34.434 -19.508 1.00 53.72 1188 LYS A O 1
ATOM 9633 N N . GLU A 1 1189 ? 6.454 35.369 -20.875 1.00 55.50 1189 GLU A N 1
ATOM 9634 C CA . GLU A 1 1189 ? 5.539 35.602 -22.010 1.00 55.50 1189 GLU A CA 1
ATOM 9635 C C . GLU A 1 1189 ? 5.028 34.295 -22.650 1.00 55.50 1189 GLU A C 1
ATOM 9637 O O . GLU A 1 1189 ? 3.925 34.272 -23.197 1.00 55.50 1189 GLU A O 1
ATOM 9642 N N . GLU A 1 1190 ? 5.789 33.197 -22.550 1.00 66.56 1190 GLU A N 1
ATOM 9643 C CA . GLU A 1 1190 ? 5.426 31.875 -23.069 1.00 66.56 1190 GLU A CA 1
ATOM 9644 C C . GLU A 1 1190 ? 5.794 30.773 -22.055 1.00 66.56 1190 GLU A C 1
ATOM 9646 O O . GLU A 1 1190 ? 6.919 30.709 -21.566 1.00 66.56 1190 GLU A O 1
ATOM 9651 N N . THR A 1 1191 ? 4.822 29.924 -21.714 1.00 74.69 1191 THR A N 1
ATOM 9652 C CA . THR A 1 1191 ? 4.950 28.738 -20.845 1.00 74.69 1191 THR A CA 1
ATOM 9653 C C . THR A 1 1191 ? 4.041 27.632 -21.387 1.00 74.69 1191 THR A C 1
ATOM 9655 O O . THR A 1 1191 ? 3.088 27.955 -22.108 1.00 74.69 1191 THR A O 1
ATOM 9658 N N . CYS A 1 1192 ? 4.319 26.358 -21.081 1.00 71.56 1192 CYS A N 1
ATOM 9659 C CA . CYS A 1 1192 ? 3.434 25.246 -21.451 1.00 71.56 1192 CYS A CA 1
ATOM 9660 C C . CYS A 1 1192 ? 2.073 25.417 -20.768 1.00 71.56 1192 CYS A C 1
ATOM 9662 O O . CYS A 1 1192 ? 2.011 25.752 -19.585 1.00 71.56 1192 CYS A O 1
ATOM 9664 N N . LEU A 1 1193 ? 0.999 25.175 -21.514 1.00 68.25 1193 LEU A N 1
ATOM 9665 C CA . LEU A 1 1193 ? -0.368 25.096 -21.005 1.00 68.25 1193 LEU A CA 1
ATOM 9666 C C . LEU A 1 1193 ? -0.746 23.660 -20.619 1.00 68.25 1193 LEU A C 1
ATOM 9668 O O . LEU A 1 1193 ? -1.519 23.459 -19.688 1.00 68.25 1193 LEU A O 1
ATOM 9672 N N . PHE A 1 1194 ? -0.188 22.654 -21.290 1.00 65.94 1194 PHE A N 1
ATOM 9673 C CA . PHE A 1 1194 ? -0.538 21.253 -21.088 1.00 65.94 1194 PHE A CA 1
ATOM 9674 C C . PHE A 1 1194 ? 0.670 20.424 -20.623 1.00 65.94 1194 PHE A C 1
ATOM 9676 O O . PHE A 1 1194 ? 1.794 20.609 -21.092 1.00 65.94 1194 PHE A O 1
ATOM 9683 N N . HIS A 1 1195 ? 0.431 19.456 -19.734 1.00 59.66 1195 HIS A N 1
ATOM 9684 C CA . HIS A 1 1195 ? 1.385 18.396 -19.392 1.00 59.66 1195 HIS A CA 1
ATOM 9685 C C . HIS A 1 1195 ? 0.885 17.044 -19.911 1.00 59.66 1195 HIS A C 1
ATOM 9687 O O . HIS A 1 1195 ? -0.319 16.797 -19.989 1.00 59.66 1195 HIS A O 1
ATOM 9693 N N . GLU A 1 1196 ? 1.813 16.168 -20.298 1.00 49.94 1196 GLU A N 1
ATOM 9694 C CA . GLU A 1 1196 ? 1.485 14.838 -20.808 1.00 49.94 1196 GLU A CA 1
ATOM 9695 C C . GLU A 1 1196 ? 1.017 13.925 -19.648 1.00 49.94 1196 GLU A C 1
ATOM 9697 O O . GLU A 1 1196 ? 1.706 13.851 -18.629 1.00 49.94 1196 GLU A O 1
ATOM 9702 N N . PRO A 1 1197 ? -0.129 13.225 -19.767 1.00 44.62 1197 PRO A N 1
ATOM 9703 C CA . PRO A 1 1197 ? -0.593 12.270 -18.759 1.00 44.62 1197 PRO A CA 1
ATOM 9704 C C . PRO A 1 1197 ? 0.442 11.174 -18.446 1.00 44.62 1197 PRO A C 1
ATOM 9706 O O . PRO A 1 1197 ? 0.976 10.592 -19.399 1.00 44.62 1197 PRO A O 1
ATOM 9709 N N . PRO A 1 1198 ? 0.650 10.754 -17.180 1.00 39.31 1198 PRO A N 1
ATOM 9710 C CA . PRO A 1 1198 ? 1.150 9.411 -16.908 1.00 39.31 1198 PRO A CA 1
ATOM 9711 C C . PRO A 1 1198 ? 0.166 8.380 -17.482 1.00 39.31 1198 PRO A C 1
ATOM 9713 O O . PRO A 1 1198 ? -1.052 8.548 -17.389 1.00 39.31 1198 PRO A O 1
ATOM 9716 N N . ALA A 1 1199 ? 0.690 7.327 -18.115 1.00 33.12 1199 ALA A N 1
ATOM 9717 C CA . ALA A 1 1199 ? -0.113 6.288 -18.752 1.00 33.12 1199 ALA A CA 1
ATOM 9718 C C . ALA A 1 1199 ? -1.058 5.634 -17.730 1.00 33.12 1199 ALA A C 1
ATOM 9720 O O . ALA A 1 1199 ? -0.621 4.914 -16.834 1.00 33.12 1199 ALA A O 1
ATOM 9721 N N . ILE A 1 1200 ? -2.357 5.895 -17.859 1.00 34.53 1200 ILE A N 1
ATOM 9722 C CA . ILE A 1 1200 ? -3.383 5.257 -17.037 1.00 34.53 1200 ILE A CA 1
ATOM 9723 C C . ILE A 1 1200 ? -3.601 3.855 -17.609 1.00 34.53 1200 ILE A C 1
ATOM 9725 O O . ILE A 1 1200 ? -4.077 3.719 -18.737 1.00 34.53 1200 ILE A O 1
ATOM 9729 N N . SER A 1 1201 ? -3.257 2.810 -16.851 1.00 27.08 1201 SER A N 1
ATOM 9730 C CA . SER A 1 1201 ? -3.676 1.449 -17.191 1.00 27.08 1201 SER A CA 1
ATOM 9731 C C . SER A 1 1201 ? -5.191 1.365 -17.029 1.00 27.08 1201 SER A C 1
ATOM 9733 O O . SER A 1 1201 ? -5.711 1.456 -15.915 1.00 27.08 1201 SER A O 1
ATOM 9735 N N . VAL A 1 1202 ? -5.902 1.238 -18.141 1.00 26.28 1202 VAL A N 1
ATOM 9736 C CA . VAL A 1 1202 ? -7.348 1.029 -18.142 1.00 26.28 1202 VAL A CA 1
ATOM 9737 C C . VAL A 1 1202 ? -7.625 -0.371 -17.575 1.00 26.28 1202 VAL A C 1
ATOM 9739 O O . VAL A 1 1202 ? -7.147 -1.352 -18.142 1.00 26.28 1202 VAL A O 1
ATOM 9742 N N . LYS A 1 1203 ? -8.345 -0.444 -16.447 1.00 27.53 1203 LYS A N 1
ATOM 9743 C CA . LYS A 1 1203 ? -9.118 -1.628 -16.041 1.00 27.53 1203 LYS A CA 1
ATOM 9744 C C . LYS A 1 1203 ? -10.495 -1.557 -16.687 1.00 27.53 1203 LYS A C 1
ATOM 9746 O O . LYS A 1 1203 ? -11.063 -0.436 -16.695 1.00 27.53 1203 LYS A O 1
#

Radius of gyration: 48.78 Å; chains: 1; bounding box: 126×71×137 Å

InterPro domains:
  IPR040484 LepB GAP domain, C-terminal subdomain [PF18227] (566-649)
  IPR040519 LepB, N-terminal [PF18640] (91-323)
  IPR041585 LepB GAP domain, N-terminal subdomain [PF18172] (363-550)

Foldseek 3Di:
DWWFADPNFIWDFDFADPDDDADDPQFGKIWTPDPPIFIKTKGADPALLLQVQQQLLLLLLVLCVVLCLDPPVLNQQEFGWHWTATPVRAIITMTGDAAWAQQCQQLLQCDPVNPGGDQQLCLQCLLVSVLCVLVVAAEENPLVQVLSCLLQANLQQASRQKTWGPDFDQFPVGTYIYIHGHRNSLTLFLLLPDQCLPPDSLQGPQNDDPPRCCCSRRVRSSSNLSHPCSLVLNLVSLVSSQVSQCVPPNPLRCLVVVVVSQQPPDQVSCDLVNQVSQVVNCNRNVQVLSNQWTGHNPIDRVSVSVSVSVSSVSSSVSSNVGDRDPCSVQDLLSVVSDHPHCSDRDDDDDPPDDQDDPVLLQALSRNDALLRSLVNCLVVLVPLPDDDDLLNRPLQSNLVSLLSVLLVLLLLCLFLVLQVDDLVDQFRPLDDPDDDDLADDLLAGDDRFFRVSLLSSQAQHDLDSVPLDGHCPPVSVVSVVVLCVDPVLVLGLSVLVVQLSVLVSQLSVLSVVLNCCVVVVDDDDPVRNSVSSVSNSVSSVSNNVSVVSNVVSSVPGDRTDNDDRFDPTGGDDDPVRLLVRALSNLLNVLLVQQPDLDLVSGGHGLSNLVQLQDPSSVVRNVVAPVVDSNCSDSSCDPNSSVVVSVVLSVLLVVLVVLLVCLVVDLDLVVNVVSLVVSVVSLVSHDVSSNVVCVVSNVVSVVVSVQQVVLLVQLVVLVVCLVPDDDLVSNLVSPVSNVVSLVSHDPSVVVVCVVVVVVSVVVNVVSVVLVVLVVQLVVLLVLLVPDDAPVSNVVSLVVNVVSLVPHDPVVNVVCVVVNVLSVLSVVLVVLLVQLVVDDAQCSVVVSLVVNVCSCVPRDVVCCVNCVVSNVVSVVVRPPPPPQLVQLVVLVVVLVPDPLVCSVVSLVVSVVRLVPGDPRVNVVCVCVNVVSVVVNVVSVQQVVLVVQLVVLVVQLVPQFFLLSVLVSLVSNVVSLVSHDPVVNVVCVVVNVVSVCCNVQPSVLLVVLVLDDRRHTPVLSVQLLQQLDDPDDLSVVLSNVLSNDNLSVVLSSPFPRSHDDSQLSVQLVQLVVVLVVQCVVCVPPPLSNVLSSQLSSQLSNLSSYLDFPVVSLVSSLVSLCVSQVPDPVSVVVSVVSCLQSVLQPPDPPPVVVVCCVPPDPDDDDDDPDDDPSNVVSNPPFDDDPPPSPPDRDHHRGDHDDDDDDD

Organism: NCBI:txid1212489

Secondary structure (DSSP, 8-state):
---EEETTEEEEEEEE--SSS---TT-EEEEESSSSPPEEEEE--SSHHHHHHHHHHHHHHHHHHHTTSS-GGGGGGB---EEEE-TTS-EEEEEE---EEEHHHHHT-B-TTSSSB-HHHHHHHHHHHGGGGGGG-SEESHHHHHHHHHHTT-----TTTEEEESSPEEETTEEEEEEEE---TTTTTTTT-GGGGSS-TTS-GGG-STT-HHHHHH-THHHHTTSTTHHHHHHHHHHHHHHHHHHHHGGGTHHHHHHHHHHHS-TTSS-TT-HHHHHHHHHHHT-GGGGT---STT---HHHHHHHHHHHHHHHHHHTT----HHHHS-GGGGGG---B-SS---S------PPPHHHHH-TTS---HHHHHHHHHHHHT-TTS---GGGS-HHHHHHHHHHHHHHHHHHHHHTTTT---TT-SS-TT--SSPPP-S-BTTB---TTB-HHHHHHHHHSEEETTTTEE---HHHHHHHHHHTTSTTTTT-HHHHHHHHHHHHHHHHHHHHHHHHHHTTSS---HHHHHHHHHHHHHHHHHHHHHHHHHHHHHHT--PPPPPPTT-SSBPPPPHHHHTTS-HHHHHHHHHHHB----GGG--B-HHHHHHHHSHHHHHHHHHHGGG-GGGG-GGGGGGHHHHHHHHHHHHHHHHHHHHHHHTT--SHHHHHHHHHHHHHHHHTS-HHHHHHHHHHHHHHHHHHHHHHHHHHHHHHHHHHHHH--SHHHHHHTHHHHHHHHHTS-HHHHHHHHHHHHHHHHHHHHHHHHHHHHHHHHHHHHHHHH--SHHHHHHHHHHHHHHHHTS-HHHHTTTHHHHHHHHHHHHHHHHHHHHHH--SHHHHHHHHHHHHHHHHHT-GGGTTTSHHHHHHHHHHHTTTGGGTHHHHHHHHHHHTS-TTTGGGSSHHHHHHHTTS-HHHHHHHHHHHHHHHHHHHHHHHHHHHHHHHHHHHHHHHT--BHHHHHHHHHHHHHHHHTS-HHHHHHHHHHHHHHHHHIIIIIHHHHHTTSS-TT-BHHHHHHHHHHT--SSHHHHHHHHHHTT-HHHHHHHHH-S-SS--HHHHHHHHHHHHHHHHHHHHSTT-HHHHHHHHHHHHHHHHHHTSSS-HHHHHHHHHHHHHHHHTT-GGGHHHHHHHHHHHHSTTTT-HHHHHHHHHHH----S-S-----HHHHHHHHHS---GGGTTS-S---S--PPP-----